Protein 5VBN (pdb70)

B-factor: mean 46.01, std 13.71, range [16.46, 82.68]

InterPro domains:
  IPR007185 DNA polymerase alpha/delta/epsilon, subunit B [PF04042] (287-489)
  IPR016266 DNA polymerase epsilon, subunit B [PIRSF000799] (1-526)
  IPR016266 DNA polymerase epsilon, subunit B [PTHR12708] (3-524)
  IPR024639 DNA polymerase epsilon subunit B, N-terminal [PF12213] (3-74)

Solvent-accessible surface area: 45782 Å² total; per-residue (Å²): 127,58,52,24,51,6,8,0,34,106,11,46,23,26,24,35,31,85,150,152,111,114,11,23,61,25,157,138,36,161,43,86,62,26,49,5,14,5,71,25,124,23,35,0,41,3,8,58,33,18,18,39,9,1,67,5,4,0,111,60,107,115,97,128,44,50,47,0,98,64,0,53,55,42,142,97,118,26,50,99,2,29,0,2,0,3,0,13,48,71,127,162,48,100,25,37,0,0,2,46,53,21,35,1,67,10,40,22,75,166,9,134,60,125,42,1,0,7,0,17,3,0,4,0,20,0,68,0,79,2,65,126,92,36,0,40,3,62,29,0,9,27,1,33,29,11,35,12,67,41,3,73,84,103,23,29,66,55,12,29,11,4,32,83,27,136,52,14,7,52,74,28,88,128,7,85,90,63,6,88,108,70,146,125,2,8,0,0,0,0,1,0,0,42,4,61,77,102,82,1,29,81,6,0,82,11,0,0,22,3,0,22,112,58,45,3,34,0,0,0,0,0,0,10,1,21,29,36,37,180,46,200,61,45,19,80,43,6,64,66,12,3,80,49,0,0,62,6,0,42,94,42,71,76,0,43,121,50,0,93,0,0,1,0,1,0,32,89,7,13,14,7,6,60,2,7,0,0,10,47,5,22,111,44,4,2,67,92,4,74,137,86,0,86,75,17,53,23,7,9,1,3,0,17,0,3,6,1,15,4,10,0,6,0,0,1,15,22,0,0,58,50,0,46,183,24,29,21,105,180,28,61,119,129,55,56,47,20,47,3,0,1,68,0,0,0,9,9,3,10,1,0,3,1,15,13,139,20,4,16,0,2,8,13,16,9,16,2,0,30,3,11,28,1,3,10,0,0,0,0,0,1,89,60,100,51,17,64,16,103,26,39,126,0,29,0,0,0,1,0,2,0,26,128,20,12,15,15,1,9,0,0,46,0,25,104,86,41,32,38,37,1,60,0,53,0,22,88,31,74,1,94,108,20,65,3,210,84,44,117,83,60,46,76,0,25,1,66,148,51,51,98,119,79,1,65,2,62,94,35,117,23,76,14,79,43,48,48,7,23,44,52,0,3,87,24,0,48,156,86,0,44,44,3,4,65,7,87,4,12,0,115,148,58,193,33,76,31,140,38,27,0,38,18,125,28,122,50,67,5,75,25,26,26,57,64,98,46,137,83,7,59,108,31,3,38,70,0,80,72,11,1,107,125,36,73,1,78,15,0,54,54,11,0,79,40,0,49,112,35,30,148,131,59,27,25,38,8,10,0,33,106,11,44,25,25,21,42,43,89,160,143,106,96,11,23,61,27,158,139,34,161,45,90,65,24,50,4,14,6,71,24,127,23,35,0,40,6,10,56,28,19,21,41,9,1,64,6,5,0,107,66,116,127,100,162,53,66,51,0,100,66,0,55,53,42,140,99,116,24,55,95,1,39,0,4,0,3,0,16,52,77,128,164,53,96,25,37,0,3,2,45,51,21,35,2,67,13,39,26,75,166,7,137,58,111,45,2,5,6,0,18,2,0,3,0,25,0,57,0,81,3,59,126,93,33,0,42,3,69,28,0,10,16,0,30,28,10,35,22,63,44,2,58,85,97,19,31,63,55,12,27,12,6,32,80,31,134,50,14,6,101,75,28,89,130,8,85,93,62,8,90,110,68,149,125,2,9,0,0,0,0,0,1,1,43,3,62,72,102,80,1,28,81,7,0,85,11,0,0,25,3,1,23,112,59,44,2,36,0,0,0,1,1,0,10,2,24,30,39,40,178,42,176,54,34,20,86,44,4,63,73,12,3,109,50,0,2,59,3,0,32,99,42,73,75,0,43,122,64,0,85,0,0,2,0,1,0,35,82,6,9,10,5,5,57,2,7,0,0,10,49,5,21,114,42,4,2,73,83,2,70,138,111,0,84,90,14,40,22,8,8,1,3,0,17,0,6,6,1,6,2,20,0,5,0,0,0,14,22,0,4,52,45,0,54,176,24,35,20,96,167,29,63,119,126,71,57,60,20,57,2,0,1,53,0,0,0,3,8,3,10,1,0,3,0,14,14,138,22,4,14,0,1,8,14,17,7,18,2,0,27,3,13,29,4,3,21,0,0,0,0,0,0,88,58,102,53,17,64,16,103,35,40,128,0,24,0,0,0,2,0,3,0,25,131,23,11,14,17,2,10,0,0,48,0,24,105,80,43,30,38,41,1,52,0,53,0,23,92,38,69,1,95,105,20,88,2,140,84,46,116,86,63,43,78,0,18,1,69,147,55,53,100,115,78,1,68,2,60,89,35,114,22,77,13,49,46,48,27,8,24,36,50,0,0,92,18,0,45,135,64,0,41,44,4,4,61,6,89,3,22,0,106,142,57,184,33,76,30,140,41,26,0,40,24,128,31,122,51,68,5,73,22,25,30,62,64,95,46,137,68,5,60,102,38,4,36,73,0,87,71,10,0,104,126,42,70,2,75,15,0,56,48,10,1,81,38,0,53,110,32,31,149

Structure (mmCIF, N/CA/C/O backbone):
data_5VBN
#
_entry.id   5VBN
#
_cell.length_a   92.260
_cell.length_b   201.459
_cell.length_c   78.336
_cell.angle_alpha   90.00
_cell.angle_beta   90.00
_cell.angle_gamma   90.00
#
_symmetry.space_group_name_H-M   'P 21 21 2'
#
loop_
_entity.id
_entity.type
_entity.pdbx_description
1 polymer 'DNA polymerase epsilon subunit 2'
2 polymer 'DNA polymerase epsilon catalytic subunit A'
3 non-polymer 'SULFATE ION'
4 non-polymer 'ZINC ION'
5 water water
#
loop_
_atom_site.group_PDB
_atom_site.id
_atom_site.type_symbol
_atom_site.label_atom_id
_atom_site.label_alt_id
_atom_site.label_comp_id
_atom_site.label_asym_id
_atom_site.label_entity_id
_atom_site.label_seq_id
_atom_site.pdbx_PDB_ins_code
_atom_site.Cartn_x
_atom_site.Cartn_y
_atom_site.Cartn_z
_atom_site.occupancy
_atom_site.B_iso_or_equiv
_atom_site.auth_seq_id
_atom_site.auth_comp_id
_atom_site.auth_asym_id
_atom_site.auth_atom_id
_atom_site.pdbx_PDB_model_num
ATOM 1 N N . HIS A 1 84 ? 58.216 115.332 86.347 1.00 58.42 84 HIS A N 1
ATOM 2 C CA . HIS A 1 84 ? 59.446 114.928 87.100 1.00 59.35 84 HIS A CA 1
ATOM 3 C C . HIS A 1 84 ? 60.212 113.751 86.499 1.00 57.87 84 HIS A C 1
ATOM 4 O O . HIS A 1 84 ? 61.397 113.553 86.782 1.00 56.86 84 HIS A O 1
ATOM 11 N N . VAL A 1 85 ? 59.533 112.976 85.663 1.00 55.98 85 VAL A N 1
ATOM 12 C CA . VAL A 1 85 ? 60.147 111.814 85.034 1.00 54.20 85 VAL A CA 1
ATOM 13 C C . VAL A 1 85 ? 60.749 112.132 83.657 1.00 52.90 85 VAL A C 1
ATOM 14 O O . VAL A 1 85 ? 61.770 111.561 83.279 1.00 52.66 85 VAL A O 1
ATOM 18 N N . PHE A 1 86 ? 60.118 113.056 82.931 1.00 51.25 86 PHE A N 1
ATOM 19 C CA . PHE A 1 86 ? 60.543 113.421 81.585 1.00 49.56 86 PHE A CA 1
ATOM 20 C C . PHE A 1 86 ? 60.371 114.922 81.335 1.00 48.07 86 PHE A C 1
ATOM 21 O O . PHE A 1 86 ? 59.272 115.387 81.066 1.00 46.45 86 PHE A O 1
ATOM 29 N N . ASN A 1 87 ? 61.465 115.673 81.413 1.00 46.44 87 ASN A N 1
ATOM 30 C CA . ASN A 1 87 ? 61.404 117.114 81.198 1.00 45.48 87 ASN A CA 1
ATOM 31 C C . ASN A 1 87 ? 62.292 117.579 80.052 1.00 44.02 87 ASN A C 1
ATOM 32 O O . ASN A 1 87 ? 63.371 117.038 79.840 1.00 43.86 87 ASN A O 1
ATOM 37 N N . ILE A 1 88 ? 61.824 118.577 79.310 1.00 42.53 88 ILE A N 1
ATOM 38 C CA . ILE A 1 88 ? 62.590 119.142 78.211 1.00 40.83 88 ILE A CA 1
ATOM 39 C C . ILE A 1 88 ? 63.009 120.542 78.629 1.00 41.51 88 ILE A C 1
ATOM 40 O O . ILE A 1 88 ? 62.170 121.416 78.888 1.00 42.54 88 ILE A O 1
ATOM 45 N N . ILE A 1 89 ? 64.321 120.743 78.700 1.00 40.12 89 ILE A N 1
ATOM 46 C CA . ILE A 1 89 ? 64.885 122.004 79.140 1.00 39.96 89 ILE A CA 1
ATOM 47 C C . ILE A 1 89 ? 65.480 122.811 78.003 1.00 39.71 89 ILE A C 1
ATOM 48 O O . ILE A 1 89 ? 66.391 122.355 77.337 1.00 40.38 89 ILE A O 1
ATOM 53 N N . GLY A 1 90 ? 64.963 124.014 77.793 1.00 40.98 90 GLY A N 1
ATOM 54 C CA . GLY A 1 90 ? 65.469 124.882 76.738 1.00 40.35 90 GLY A CA 1
ATOM 55 C C . GLY A 1 90 ? 66.743 125.586 77.165 1.00 39.81 90 GLY A C 1
ATOM 56 O O . GLY A 1 90 ? 66.987 125.785 78.359 1.00 39.56 90 GLY A O 1
ATOM 57 N N . ALA A 1 91 ? 67.557 125.975 76.190 1.00 38.43 91 ALA A N 1
ATOM 58 C CA . ALA A 1 91 ? 68.826 126.631 76.480 1.00 38.34 91 ALA A CA 1
ATOM 59 C C . ALA A 1 91 ? 68.674 127.849 77.369 1.00 38.69 91 ALA A C 1
ATOM 60 O O . ALA A 1 91 ? 69.475 128.068 78.267 1.00 39.55 91 ALA A O 1
ATOM 62 N N . PHE A 1 92 ? 67.647 128.649 77.118 1.00 38.51 92 PHE A N 1
ATOM 63 C CA . PHE A 1 92 ? 67.456 129.849 77.905 1.00 38.70 92 PHE A CA 1
ATOM 64 C C . PHE A 1 92 ? 66.827 129.623 79.270 1.00 39.87 92 PHE A C 1
ATOM 65 O O . PHE A 1 92 ? 66.515 130.581 79.966 1.00 39.79 92 PHE A O 1
ATOM 73 N N . ASP A 1 93 ? 66.650 128.361 79.654 1.00 41.33 93 ASP A N 1
ATOM 74 C CA . ASP A 1 93 ? 66.082 128.037 80.962 1.00 42.16 93 ASP A CA 1
ATOM 75 C C . ASP A 1 93 ? 67.091 127.254 81.787 1.00 42.59 93 ASP A C 1
ATOM 76 O O . ASP A 1 93 ? 66.782 126.763 82.875 1.00 42.55 93 ASP A O 1
ATOM 81 N N . ILE A 1 94 ? 68.303 127.137 81.259 1.00 41.92 94 ILE A N 1
ATOM 82 C CA . ILE A 1 94 ? 69.364 126.434 81.953 1.00 41.89 94 ILE A CA 1
ATOM 83 C C . ILE A 1 94 ? 69.791 127.273 83.158 1.00 41.50 94 ILE A C 1
ATOM 84 O O . ILE A 1 94 ? 70.164 128.442 83.021 1.00 40.84 94 ILE A O 1
ATOM 89 N N . PRO A 1 95 ? 69.725 126.690 84.362 1.00 42.08 95 PRO A 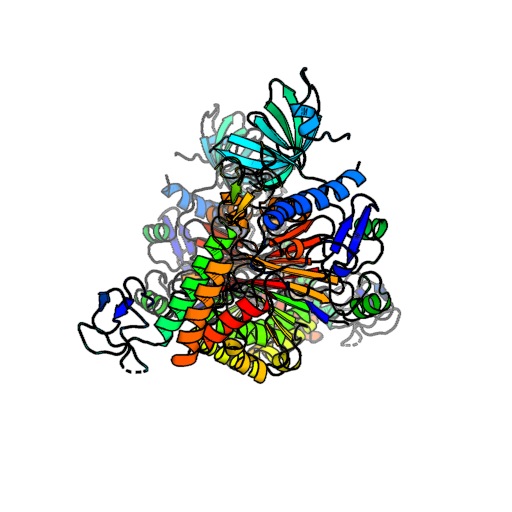N 1
ATOM 90 C CA . PRO A 1 95 ? 70.112 127.424 85.569 1.00 42.03 95 PRO A CA 1
ATOM 91 C C . PRO A 1 95 ? 71.537 127.939 85.452 1.00 43.09 95 PRO A C 1
ATOM 92 O O . PRO A 1 95 ? 72.453 127.162 85.202 1.00 43.33 95 PRO A O 1
ATOM 96 N N . ARG A 1 96 ? 71.731 129.245 85.619 1.00 44.04 96 ARG A N 1
ATOM 97 C CA . ARG A 1 96 ? 73.069 129.794 85.513 1.00 45.79 96 ARG A CA 1
ATOM 98 C C . ARG A 1 96 ? 73.801 129.750 86.847 1.00 47.57 96 ARG A C 1
ATOM 99 O O . ARG A 1 96 ? 73.265 130.155 87.876 1.00 48.57 96 ARG A O 1
ATOM 107 N N . PHE A 1 97 ? 75.022 129.228 86.817 1.00 48.64 97 PHE A N 1
ATOM 108 C CA . PHE A 1 97 ? 75.858 129.136 87.999 1.00 49.53 97 PHE A CA 1
ATOM 109 C C . PHE A 1 97 ? 77.175 129.827 87.728 1.00 50.49 97 PHE A C 1
ATOM 110 O O . PHE A 1 97 ? 77.703 129.764 86.623 1.00 50.47 97 PHE A O 1
ATOM 118 N N . VAL A 1 98 ? 77.704 130.492 88.745 1.00 52.25 98 VAL A N 1
ATOM 119 C CA . VAL A 1 98 ? 78.963 131.198 88.604 1.00 53.70 98 VAL A CA 1
ATOM 120 C C . VAL A 1 98 ? 79.994 130.592 89.547 1.00 54.18 98 VAL A C 1
ATOM 121 O O . VAL A 1 98 ? 79.727 130.392 90.735 1.00 54.06 98 VAL A O 1
ATOM 125 N N . TYR A 1 99 ? 81.168 130.279 89.014 1.00 54.97 99 TYR A N 1
ATOM 126 C CA . TYR A 1 99 ? 82.207 129.707 89.845 1.00 55.87 99 TYR A CA 1
ATOM 127 C C . TYR A 1 99 ? 82.827 130.804 90.694 1.00 57.21 99 TYR A C 1
ATOM 128 O O . TYR A 1 99 ? 83.012 131.932 90.240 1.00 55.94 99 TYR A O 1
ATOM 137 N N . ASN A 1 100 ? 83.127 130.459 91.941 1.00 59.28 100 ASN A N 1
ATOM 138 C CA . ASN A 1 100 ? 83.730 131.387 92.882 1.00 60.97 100 ASN A CA 1
ATOM 139 C C . ASN A 1 100 ? 85.098 130.814 93.218 1.00 61.71 100 ASN A C 1
ATOM 140 O O . ASN A 1 100 ? 85.200 129.809 93.912 1.00 61.29 100 ASN A O 1
ATOM 145 N N . SER A 1 101 ? 86.148 131.441 92.700 1.00 63.11 101 SER A N 1
ATOM 146 C CA . SER A 1 101 ? 87.502 130.955 92.932 1.00 65.27 101 SER A CA 1
ATOM 147 C C . SER A 1 101 ? 87.860 130.973 94.415 1.00 66.43 101 SER A C 1
ATOM 148 O O . SER A 1 101 ? 88.715 130.201 94.863 1.00 66.88 101 SER A O 1
ATOM 151 N N . GLU A 1 102 ? 87.196 131.850 95.168 1.00 66.85 102 GLU A N 1
ATOM 152 C CA . GLU A 1 102 ? 87.432 131.992 96.605 1.00 67.32 102 GLU A CA 1
ATOM 153 C C . GLU A 1 102 ? 86.821 130.823 97.390 1.00 66.11 102 GLU A C 1
ATOM 154 O O . GLU A 1 102 ? 87.545 129.981 97.930 1.00 65.87 102 GLU A O 1
ATOM 160 N N . ARG A 1 103 ? 85.493 130.769 97.446 1.00 64.47 103 ARG A N 1
ATOM 161 C CA . ARG A 1 103 ? 84.797 129.698 98.157 1.00 63.15 103 ARG A CA 1
ATOM 162 C C . ARG A 1 103 ? 84.958 128.369 97.407 1.00 62.18 103 ARG A C 1
ATOM 163 O O . ARG A 1 103 ? 84.643 127.297 97.929 1.00 61.57 103 ARG A O 1
ATOM 171 N N . LYS A 1 104 ? 85.479 128.461 96.183 1.00 61.68 104 LYS A N 1
ATOM 172 C CA . LYS A 1 104 ? 85.688 127.308 95.308 1.00 60.46 104 LYS A CA 1
ATOM 173 C C . LYS A 1 104 ? 84.414 126.510 95.086 1.00 59.92 104 LYS A C 1
ATOM 174 O O . LYS A 1 104 ? 84.399 125.297 95.279 1.00 59.19 104 LYS A O 1
ATOM 180 N N . LYS A 1 105 ? 83.346 127.191 94.682 1.00 59.74 105 LYS A N 1
ATOM 181 C CA . LYS A 1 105 ? 82.076 126.518 94.436 1.00 60.95 105 LYS A CA 1
ATOM 182 C C . LYS A 1 105 ? 81.252 127.238 93.367 1.00 60.16 105 LYS A C 1
ATOM 183 O O . LYS A 1 105 ? 81.546 128.382 93.008 1.00 60.64 105 LYS A O 1
ATOM 189 N N . PHE A 1 106 ? 80.233 126.556 92.847 1.00 58.21 106 PHE A N 1
ATOM 190 C CA . PHE A 1 106 ? 79.358 127.149 91.843 1.00 56.80 106 PHE A CA 1
ATOM 191 C C . PHE A 1 106 ? 78.148 127.728 92.571 1.00 55.84 106 PHE A C 1
ATOM 192 O O . PHE A 1 106 ? 77.463 127.017 93.301 1.00 56.15 106 PHE A O 1
ATOM 200 N N . LEU A 1 107 ? 77.877 129.010 92.358 1.00 55.30 107 LEU A N 1
ATOM 201 C CA . LEU A 1 107 ? 76.763 129.671 93.025 1.00 55.42 107 LEU A CA 1
ATOM 202 C C . LEU A 1 107 ? 75.678 130.129 92.068 1.00 54.33 107 LEU A C 1
ATOM 203 O O . LEU A 1 107 ? 75.964 130.526 90.947 1.00 55.24 107 LEU A O 1
ATOM 208 N N . PRO A 1 108 ? 74.410 130.068 92.499 1.00 53.63 108 PRO A N 1
ATOM 209 C CA . PRO A 1 108 ? 73.296 130.495 91.646 1.00 53.15 108 PRO A CA 1
ATOM 210 C C . PRO A 1 108 ? 73.509 131.954 91.262 1.00 53.15 108 PRO A C 1
ATOM 211 O O . PRO A 1 108 ? 74.001 132.735 92.072 1.00 53.80 108 PRO A O 1
ATOM 215 N N . LEU A 1 109 ? 73.142 132.323 90.039 1.00 52.77 109 LEU A N 1
ATOM 216 C CA . LEU A 1 109 ? 73.331 133.695 89.562 1.00 53.24 109 LEU A CA 1
ATOM 217 C C . LEU A 1 109 ? 72.907 134.781 90.551 1.00 54.07 109 LEU A C 1
ATOM 218 O O . LEU A 1 109 ? 73.708 135.651 90.896 1.00 53.25 109 LEU A O 1
ATOM 223 N N . LEU A 1 110 ? 71.652 134.727 90.995 1.00 55.39 110 LEU A N 1
ATOM 224 C CA . LEU A 1 110 ? 71.121 135.717 91.929 1.00 56.96 110 LEU A CA 1
ATOM 225 C C . LEU A 1 110 ? 71.829 135.731 93.282 1.00 57.69 110 LEU A C 1
ATOM 226 O O . LEU A 1 110 ? 71.673 136.678 94.059 1.00 58.05 110 LEU A O 1
ATOM 231 N N . MET A 1 111 ? 72.606 134.685 93.556 1.00 58.08 111 MET A N 1
ATOM 232 C CA . MET A 1 111 ? 73.363 134.586 94.805 1.00 58.01 111 MET A CA 1
ATOM 233 C C . MET A 1 111 ? 74.721 135.254 94.638 1.00 56.92 111 MET A C 1
ATOM 234 O O . MET A 1 111 ? 75.572 135.192 95.527 1.00 56.09 111 MET A O 1
ATOM 239 N N . THR A 1 112 ? 74.935 135.880 93.486 1.00 55.36 112 THR A N 1
ATOM 240 C CA . THR A 1 112 ? 76.207 136.537 93.230 1.00 54.34 112 THR A CA 1
ATOM 241 C C . THR A 1 112 ? 76.023 137.967 92.764 1.00 53.62 112 THR A C 1
ATOM 242 O O . THR A 1 112 ? 74.902 138.445 92.592 1.00 52.54 112 THR A O 1
ATOM 246 N N . ASN A 1 113 ? 77.143 138.644 92.563 1.00 53.82 113 ASN A N 1
ATOM 247 C CA . ASN A 1 113 ? 77.126 140.019 92.102 1.00 54.90 113 ASN A CA 1
ATOM 248 C C . ASN A 1 113 ? 77.445 140.041 90.620 1.00 53.82 113 ASN A C 1
ATOM 249 O O . ASN A 1 113 ? 77.901 141.051 90.078 1.00 53.62 113 ASN A O 1
ATOM 254 N N . HIS A 1 114 ? 77.198 138.908 89.972 1.00 52.68 114 HIS A N 1
ATOM 255 C CA . HIS A 1 114 ? 77.456 138.770 88.548 1.00 50.65 114 HIS A CA 1
ATOM 256 C C . HIS A 1 114 ? 76.230 139.263 87.783 1.00 49.88 114 HIS A C 1
ATOM 257 O O . HIS A 1 114 ? 75.096 138.858 88.063 1.00 49.09 114 HIS A O 1
ATOM 264 N N . PRO A 1 115 ? 76.443 140.164 86.818 1.00 49.66 115 PRO A N 1
ATOM 265 C CA . PRO A 1 115 ? 75.350 140.715 86.008 1.00 49.92 115 PRO A CA 1
ATOM 266 C C . PRO A 1 115 ? 74.577 139.622 85.276 1.00 49.83 115 PRO A C 1
ATOM 267 O O . PRO A 1 115 ? 75.157 138.629 84.856 1.00 50.13 115 PRO A O 1
ATOM 271 N N . ALA A 1 116 ? 73.268 139.799 85.135 1.00 50.25 116 ALA A N 1
ATOM 272 C CA . ALA A 1 116 ? 72.446 138.813 84.449 1.00 50.08 116 ALA A CA 1
ATOM 273 C C . ALA A 1 116 ? 72.706 138.901 82.951 1.00 51.40 116 ALA A C 1
ATOM 274 O O . ALA A 1 116 ? 73.186 139.925 82.449 1.00 50.79 116 ALA A O 1
ATOM 276 N N . PRO A 1 117 ? 72.402 137.818 82.212 1.00 51.63 117 PRO A N 1
ATOM 277 C CA . PRO A 1 117 ? 72.613 137.790 80.761 1.00 51.28 117 PRO A CA 1
ATOM 278 C C . PRO A 1 117 ? 71.536 138.472 79.922 1.00 51.51 117 PRO A C 1
ATOM 279 O O . PRO A 1 117 ? 70.356 138.479 80.279 1.00 52.84 117 PRO A O 1
ATOM 283 N N . ASN A 1 118 ? 71.963 139.047 78.804 1.00 50.78 118 ASN A N 1
ATOM 284 C CA . ASN A 1 118 ? 71.066 139.700 77.854 1.00 51.30 118 ASN A CA 1
ATOM 285 C C . ASN A 1 118 ? 71.628 139.336 76.495 1.00 49.26 118 ASN A C 1
ATOM 286 O O . ASN A 1 118 ? 72.810 138.998 76.397 1.00 49.03 118 ASN A O 1
ATOM 291 N N . LEU A 1 119 ? 70.809 139.396 75.451 1.00 47.61 119 LEU A N 1
ATOM 292 C CA . LEU A 1 119 ? 71.302 139.061 74.111 1.00 47.07 119 LEU A CA 1
ATOM 293 C C . LEU A 1 119 ? 72.395 140.015 73.642 1.00 47.67 119 LEU A C 1
ATOM 294 O O . LEU A 1 119 ? 73.384 139.589 73.035 1.00 47.45 119 LEU A O 1
ATOM 299 N N . PHE A 1 120 ? 72.208 141.307 73.900 1.00 48.01 120 PHE A N 1
ATOM 300 C CA . PHE A 1 120 ? 73.199 142.304 73.521 1.00 48.54 120 PHE A CA 1
ATOM 301 C C . PHE A 1 120 ? 74.028 142.566 74.766 1.00 49.05 120 PHE A C 1
ATOM 302 O O . PHE A 1 120 ? 73.621 143.324 75.641 1.00 49.15 120 PHE A O 1
ATOM 310 N N . GLY A 1 121 ? 75.187 141.924 74.844 1.00 48.65 121 GLY A N 1
ATOM 311 C CA . GLY A 1 121 ? 76.035 142.083 76.007 1.00 49.09 121 GLY A CA 1
ATOM 312 C C . GLY A 1 121 ? 76.971 143.268 75.974 1.00 49.15 121 GLY A C 1
ATOM 313 O O . GLY A 1 121 ? 76.907 144.113 75.079 1.00 49.06 121 GLY A O 1
ATOM 314 N N . THR A 1 122 ? 77.848 143.314 76.971 1.00 48.58 122 THR A N 1
ATOM 315 C CA . THR A 1 122 ? 78.835 144.383 77.111 1.00 48.59 122 THR A CA 1
ATOM 316 C C . THR A 1 122 ? 80.195 143.840 76.695 1.00 48.06 122 THR A C 1
ATOM 317 O O . THR A 1 122 ? 80.372 142.628 76.582 1.00 47.44 122 THR A O 1
ATOM 321 N N . PRO A 1 123 ? 81.173 144.733 76.457 1.00 47.93 123 PRO A N 1
ATOM 322 C CA . PRO A 1 123 ? 82.509 144.290 76.066 1.00 47.81 123 PRO A CA 1
ATOM 323 C C . PRO A 1 123 ? 83.075 143.368 77.131 1.00 48.65 123 PRO A C 1
ATOM 324 O O . PRO A 1 123 ? 83.826 142.444 76.823 1.00 48.26 123 PRO A O 1
ATOM 328 N N . ARG A 1 124 ? 82.699 143.616 78.385 1.00 49.48 124 ARG A N 1
ATOM 329 C CA . ARG A 1 124 ? 83.164 142.787 79.488 1.00 51.19 124 ARG A CA 1
ATOM 330 C C . ARG A 1 124 ? 82.633 141.364 79.341 1.00 50.05 124 ARG A C 1
ATOM 331 O O . ARG A 1 124 ? 83.359 140.395 79.561 1.00 48.94 124 ARG A O 1
ATOM 339 N N . ASP A 1 125 ? 81.356 141.250 78.989 1.00 49.90 125 ASP A N 1
ATOM 340 C CA . ASP A 1 125 ? 80.727 139.947 78.793 1.00 49.94 125 ASP A CA 1
ATOM 341 C C . ASP A 1 125 ? 81.501 139.149 77.753 1.00 49.10 125 ASP A C 1
ATOM 342 O O . ASP A 1 125 ? 81.754 137.965 77.939 1.00 50.07 125 ASP A O 1
ATOM 347 N N . LYS A 1 126 ? 81.884 139.805 76.663 1.00 47.57 126 LYS A N 1
ATOM 348 C CA . LYS A 1 126 ? 82.619 139.137 75.606 1.00 47.27 126 LYS A CA 1
ATOM 349 C C . LYS A 1 126 ? 83.928 138.564 76.111 1.00 48.03 126 LYS A C 1
ATOM 350 O O . LYS A 1 126 ? 84.399 137.552 75.605 1.00 48.88 126 LYS A O 1
ATOM 356 N N . ALA A 1 127 ? 84.517 139.210 77.108 1.00 48.35 127 ALA A N 1
ATOM 357 C CA . ALA A 1 127 ? 85.770 138.735 77.679 1.00 48.44 127 ALA A CA 1
ATOM 358 C C . ALA A 1 127 ? 85.520 137.571 78.647 1.00 48.49 127 ALA A C 1
ATOM 359 O O . ALA A 1 127 ? 86.242 136.580 78.632 1.00 48.75 127 ALA A O 1
ATOM 361 N N . GLU A 1 128 ? 84.491 137.701 79.481 1.00 48.73 128 GLU A N 1
ATOM 362 C CA . GLU A 1 128 ? 84.125 136.678 80.462 1.00 48.98 128 GLU A CA 1
ATOM 363 C C . GLU A 1 128 ? 83.843 135.325 79.828 1.00 48.05 128 GLU A C 1
ATOM 364 O O . GLU A 1 128 ? 84.070 134.274 80.427 1.00 47.61 128 GLU A O 1
ATOM 370 N N . MET A 1 129 ? 83.314 135.377 78.616 1.00 47.05 129 MET A N 1
ATOM 371 C CA . MET A 1 129 ? 82.969 134.201 77.837 1.00 46.12 129 MET A CA 1
ATOM 372 C C . MET A 1 129 ? 84.131 133.202 77.850 1.00 45.81 129 MET A C 1
ATOM 373 O O . MET A 1 129 ? 83.971 132.037 78.229 1.00 46.71 129 MET A O 1
ATOM 378 N N . PHE A 1 130 ? 85.303 133.670 77.433 1.00 45.20 130 PHE A N 1
ATOM 379 C CA . PHE A 1 130 ? 86.493 132.833 77.392 1.00 44.10 130 PHE A CA 1
ATOM 380 C C . PHE A 1 130 ? 87.143 132.659 78.762 1.00 43.81 130 PHE A C 1
ATOM 381 O O . PHE A 1 130 ? 87.838 131.673 79.002 1.00 43.84 130 PHE A O 1
ATOM 389 N N . ARG A 1 131 ? 86.927 133.616 79.657 1.00 43.55 131 ARG A N 1
ATOM 390 C CA . ARG A 1 131 ? 87.475 133.509 81.000 1.00 43.56 131 ARG A CA 1
ATOM 391 C C . ARG A 1 131 ? 86.794 132.365 81.716 1.00 42.80 131 ARG A C 1
ATOM 392 O O . ARG A 1 131 ? 87.452 131.568 82.379 1.00 42.83 131 ARG A O 1
ATOM 400 N N . GLU A 1 132 ? 85.472 132.274 81.575 1.00 42.90 132 GLU A N 1
ATOM 401 C CA . GLU A 1 132 ? 84.725 131.189 82.213 1.00 42.71 132 GLU A CA 1
ATOM 402 C C . GLU A 1 132 ? 85.113 129.858 81.596 1.00 41.35 132 GLU A C 1
ATOM 403 O O . GLU A 1 132 ? 85.240 128.862 82.300 1.00 41.47 132 GLU A O 1
ATOM 409 N N . ARG A 1 133 ? 85.279 129.841 80.274 1.00 39.93 133 ARG A N 1
ATOM 410 C CA . ARG A 1 133 ? 85.669 128.620 79.578 1.00 38.19 133 ARG A CA 1
ATOM 411 C C . ARG A 1 133 ? 86.995 128.148 80.139 1.00 38.54 133 ARG A C 1
ATOM 412 O O . ARG A 1 133 ? 87.203 126.951 80.316 1.00 39.19 133 ARG A O 1
ATOM 420 N N . TYR A 1 134 ? 87.885 129.097 80.419 1.00 39.39 134 TYR A N 1
ATOM 421 C CA . TYR A 1 134 ? 89.185 128.778 80.997 1.00 40.37 134 TYR A CA 1
ATOM 422 C C . TYR A 1 134 ? 89.016 128.371 82.465 1.00 40.93 134 TYR A C 1
ATOM 423 O O . TYR A 1 134 ? 89.591 127.381 82.908 1.00 39.91 134 TYR A O 1
ATOM 432 N N . THR A 1 135 ? 88.219 129.143 83.203 1.00 41.70 135 THR A N 1
ATOM 433 C CA . THR A 1 135 ? 87.983 128.883 84.619 1.00 43.10 135 THR A CA 1
ATOM 434 C C . THR A 1 135 ? 87.351 127.534 84.931 1.00 43.53 135 THR A C 1
ATOM 435 O O . THR A 1 135 ? 87.753 126.894 85.903 1.00 45.16 135 THR A O 1
ATOM 439 N N . ILE A 1 136 ? 86.363 127.099 84.143 1.00 42.66 136 ILE A N 1
ATOM 440 C CA . ILE A 1 136 ? 85.734 125.803 84.399 1.00 40.89 136 ILE A CA 1
ATOM 441 C C . ILE A 1 136 ? 86.781 124.712 84.192 1.00 41.14 136 ILE A C 1
ATOM 442 O O . ILE A 1 136 ? 86.810 123.720 84.912 1.00 41.88 136 ILE A O 1
ATOM 447 N N . LEU A 1 137 ? 87.653 124.889 83.207 1.00 41.50 137 LEU A N 1
ATOM 448 C CA . LEU A 1 137 ? 88.679 123.885 82.950 1.00 41.80 137 LEU A CA 1
ATOM 449 C C . LEU A 1 137 ? 89.781 123.905 84.004 1.00 41.83 137 LEU A C 1
ATOM 450 O O . LEU A 1 137 ? 90.263 122.856 84.423 1.00 40.51 137 LEU A O 1
ATOM 455 N N . HIS A 1 138 ? 90.170 125.102 84.423 1.00 43.06 138 HIS A N 1
ATOM 456 C CA . HIS A 1 138 ? 91.208 125.287 85.431 1.00 45.26 138 HIS A CA 1
ATOM 457 C C . HIS A 1 138 ? 90.800 124.593 86.725 1.00 46.23 138 HIS A C 1
ATOM 458 O O . HIS A 1 138 ? 91.496 123.715 87.239 1.00 45.37 138 HIS A O 1
ATOM 465 N N . GLN A 1 139 ? 89.647 124.988 87.244 1.00 47.60 139 GLN A N 1
ATOM 466 C CA . GLN A 1 139 ? 89.129 124.403 88.459 1.00 49.75 139 GLN A CA 1
ATOM 467 C C . GLN A 1 139 ? 89.138 122.883 88.369 1.00 51.08 139 GLN A C 1
ATOM 468 O O . GLN A 1 139 ? 89.600 122.200 89.276 1.00 52.58 139 GLN A O 1
ATOM 474 N N . ARG A 1 140 ? 88.643 122.363 87.255 1.00 52.59 140 ARG A N 1
ATOM 475 C CA . ARG A 1 140 ? 88.557 120.922 87.017 1.00 53.46 140 ARG A CA 1
ATOM 476 C C . ARG A 1 140 ? 89.934 120.270 86.949 1.00 54.68 140 ARG A C 1
ATOM 477 O O . ARG A 1 140 ? 90.150 119.174 87.470 1.00 54.29 140 ARG A O 1
ATOM 485 N N . THR A 1 141 ? 90.859 120.965 86.300 1.00 56.06 141 THR A N 1
ATOM 486 C CA . THR A 1 141 ? 92.213 120.477 86.113 1.00 57.65 141 THR A CA 1
ATOM 487 C C . THR A 1 141 ? 93.050 120.509 87.375 1.00 59.79 141 THR A C 1
ATOM 488 O O . THR A 1 141 ? 93.884 119.636 87.600 1.00 59.89 141 THR A O 1
ATOM 492 N N . HIS A 1 142 ? 92.826 121.526 88.192 1.00 62.54 142 HIS A N 1
ATOM 493 C CA . HIS A 1 142 ? 93.567 121.679 89.431 1.00 65.41 142 HIS A CA 1
ATOM 494 C C . HIS A 1 142 ? 93.313 120.527 90.407 1.00 65.64 142 HIS A C 1
ATOM 495 O O . HIS A 1 142 ? 94.093 120.314 91.328 1.00 65.64 142 HIS A O 1
ATOM 502 N N . ARG A 1 143 ? 92.238 119.772 90.180 1.00 67.12 143 ARG A N 1
ATOM 503 C CA . ARG A 1 143 ? 91.882 118.647 91.041 1.00 68.48 143 ARG A CA 1
ATOM 504 C C . ARG A 1 143 ? 92.392 117.298 90.557 1.00 70.64 143 ARG A C 1
ATOM 505 O O . ARG A 1 143 ? 92.423 116.335 91.326 1.00 71.26 143 ARG A O 1
ATOM 513 N N . HIS A 1 144 ? 92.777 117.211 89.285 1.00 72.97 144 HIS A N 1
ATOM 514 C CA . HIS A 1 144 ? 93.296 115.954 88.750 1.00 74.74 144 HIS A CA 1
ATOM 515 C C . HIS A 1 144 ? 94.728 115.786 89.264 1.00 76.35 144 HIS A C 1
ATOM 516 O O . HIS A 1 144 ? 95.224 114.662 89.405 1.00 76.71 144 HIS A O 1
ATOM 523 N N . GLU A 1 145 ? 95.358 116.939 89.513 1.00 77.51 145 GLU A N 1
ATOM 524 C CA . GLU A 1 145 ? 96.708 117.119 90.061 1.00 78.62 145 GLU A CA 1
ATOM 525 C C . GLU A 1 145 ? 97.860 117.342 89.097 1.00 78.54 145 GLU A C 1
ATOM 526 O O . GLU A 1 145 ? 99.006 117.499 89.536 1.00 78.99 145 GLU A O 1
ATOM 532 N N . PHE A 1 163 ? 101.486 117.001 88.457 1.00 67.38 163 PHE A N 1
ATOM 533 C CA . PHE A 1 163 ? 102.042 118.075 87.645 1.00 66.99 163 PHE A CA 1
ATOM 534 C C . PHE A 1 163 ? 101.792 119.456 88.264 1.00 66.43 163 PHE A C 1
ATOM 535 O O . PHE A 1 163 ? 100.793 119.662 88.961 1.00 65.88 163 PHE A O 1
ATOM 543 N N . GLN A 1 164 ? 102.708 120.390 88.017 1.00 65.18 164 GLN A N 1
ATOM 544 C CA . GLN A 1 164 ? 102.575 121.753 88.532 1.00 64.61 164 GLN A CA 1
ATOM 545 C C . GLN A 1 164 ? 102.396 122.729 87.367 1.00 62.88 164 GLN A C 1
ATOM 546 O O . GLN A 1 164 ? 103.347 123.010 86.637 1.00 63.24 164 GLN A O 1
ATOM 552 N N . LEU A 1 165 ? 101.184 123.245 87.185 1.00 60.48 165 LEU A N 1
ATOM 553 C CA . LEU A 1 165 ? 100.931 124.180 86.090 1.00 58.79 165 LEU A CA 1
ATOM 554 C C . LEU A 1 165 ? 101.518 125.549 86.405 1.00 57.68 165 LEU A C 1
ATOM 555 O O . LEU A 1 165 ? 101.635 125.925 87.567 1.00 58.39 165 LEU A O 1
ATOM 560 N N . LYS A 1 166 ? 101.890 126.288 85.366 1.00 56.58 166 LYS A N 1
ATOM 561 C CA . LYS A 1 166 ? 102.419 127.639 85.531 1.00 55.29 166 LYS A CA 1
ATOM 562 C C . LYS A 1 166 ? 101.525 128.552 84.712 1.00 54.54 166 LYS A C 1
ATOM 563 O O . LYS A 1 166 ? 101.005 128.146 83.677 1.00 53.95 166 LYS A O 1
ATOM 569 N N . THR A 1 167 ? 101.312 129.772 85.187 1.00 53.58 167 THR A N 1
ATOM 570 C CA . THR A 1 167 ? 100.472 130.710 84.463 1.00 51.95 167 THR A CA 1
ATOM 571 C C . THR A 1 167 ? 101.360 131.384 83.433 1.00 50.58 167 THR A C 1
ATOM 572 O O . THR A 1 167 ? 102.578 131.282 83.506 1.00 50.14 167 THR A O 1
ATOM 576 N N . ILE A 1 168 ? 100.760 132.070 82.475 1.00 49.34 168 ILE A N 1
ATOM 577 C CA . ILE A 1 168 ? 101.537 132.717 81.427 1.00 49.64 168 ILE A CA 1
ATOM 578 C C . ILE A 1 168 ? 102.311 133.954 81.890 1.00 50.59 168 ILE A C 1
ATOM 579 O O . ILE A 1 168 ? 103.407 134.229 81.390 1.00 50.75 168 ILE A O 1
ATOM 584 N N . GLU A 1 169 ? 101.751 134.703 82.838 1.00 50.97 169 GLU A N 1
ATOM 585 C CA . GLU A 1 169 ? 102.426 135.899 83.340 1.00 50.13 169 GLU A CA 1
ATOM 586 C C . GLU A 1 169 ? 103.751 135.445 83.967 1.00 49.54 169 GLU A C 1
ATOM 587 O O . GLU A 1 169 ? 104.763 136.139 83.872 1.00 48.40 169 GLU A O 1
ATOM 593 N N . THR A 1 170 ? 103.728 134.269 84.592 1.00 48.89 170 THR A N 1
ATOM 594 C CA . THR A 1 170 ? 104.911 133.708 85.225 1.00 49.95 170 THR A CA 1
ATOM 595 C C . THR A 1 170 ? 106.028 133.570 84.207 1.00 51.25 170 THR A C 1
ATOM 596 O O . THR A 1 170 ? 107.183 133.888 84.494 1.00 52.45 170 THR A O 1
ATOM 600 N N . LEU A 1 171 ? 105.688 133.082 83.018 1.00 52.46 171 LEU A N 1
ATOM 601 C CA . LEU A 1 171 ? 106.681 132.902 81.964 1.00 53.34 171 LEU A CA 1
ATOM 602 C C . LEU A 1 171 ? 107.133 134.231 81.378 1.00 53.86 171 LEU A C 1
ATOM 603 O O . LEU A 1 171 ? 108.320 134.527 81.352 1.00 53.49 171 LEU A O 1
ATOM 608 N N . LEU A 1 172 ? 106.182 135.030 80.909 1.00 55.67 172 LEU A N 1
ATOM 609 C CA . LEU A 1 172 ? 106.503 136.326 80.316 1.00 57.96 172 LEU A CA 1
ATOM 610 C C . LEU A 1 172 ? 107.381 137.160 81.243 1.00 59.68 172 LEU A C 1
ATOM 611 O O . LEU A 1 172 ? 108.124 138.031 80.788 1.00 60.05 172 LEU A O 1
ATOM 616 N N . GLY A 1 173 ? 107.288 136.890 82.542 1.00 61.12 173 GLY A N 1
ATOM 617 C CA . GLY A 1 173 ? 108.084 137.620 83.509 1.00 62.53 173 GLY A CA 1
ATOM 618 C C . GLY A 1 173 ? 109.541 137.194 83.509 1.00 63.67 173 GLY A C 1
ATOM 619 O O . GLY A 1 173 ? 110.420 137.966 83.121 1.00 64.67 173 GLY A O 1
ATOM 620 N N . SER A 1 174 ? 109.788 135.958 83.933 1.00 64.82 174 SER A N 1
ATOM 621 C CA . SER A 1 174 ? 111.135 135.381 84.011 1.00 65.65 174 SER A CA 1
ATOM 622 C C . SER A 1 174 ? 112.204 135.971 83.090 1.00 66.04 174 SER A C 1
ATOM 623 O O . SER A 1 174 ? 111.959 136.275 81.918 1.00 65.03 174 SER A O 1
ATOM 626 N N . THR A 1 175 ? 113.404 136.102 83.649 1.00 66.98 175 THR A N 1
ATOM 627 C CA . THR A 1 175 ? 114.556 136.651 82.946 1.00 67.40 175 THR A CA 1
ATOM 628 C C . THR A 1 175 ? 115.471 135.527 82.484 1.00 66.53 175 THR A C 1
ATOM 629 O O . THR A 1 175 ? 116.498 135.769 81.849 1.00 67.22 175 THR A O 1
ATOM 633 N N . THR A 1 176 ? 115.102 134.294 82.809 1.00 65.66 176 THR A N 1
ATOM 634 C CA . THR A 1 176 ? 115.911 133.153 82.412 1.00 64.33 176 THR A CA 1
ATOM 635 C C . THR A 1 176 ? 115.088 132.114 81.643 1.00 62.72 176 THR A C 1
ATOM 636 O O . THR A 1 176 ? 113.865 132.198 81.567 1.00 62.06 176 THR A O 1
ATOM 640 N N . LYS A 1 177 ? 115.781 131.145 81.064 1.00 61.18 177 LYS A N 1
ATOM 641 C CA . LYS A 1 177 ? 115.142 130.079 80.319 1.00 59.92 177 LYS A CA 1
ATOM 642 C C . LYS A 1 177 ? 114.485 129.125 81.306 1.00 59.50 177 LYS A C 1
ATOM 643 O O . LYS A 1 177 ? 115.140 128.603 82.207 1.00 59.47 177 LYS A O 1
ATOM 649 N N . ILE A 1 178 ? 113.182 128.916 81.143 1.00 59.12 178 ILE A N 1
ATOM 650 C CA . ILE A 1 178 ? 112.428 128.009 82.005 1.00 57.35 178 ILE A CA 1
ATOM 651 C C . ILE A 1 178 ? 112.372 126.666 81.304 1.00 57.11 178 ILE A C 1
ATOM 652 O O . ILE A 1 178 ? 111.478 126.411 80.510 1.00 57.07 178 ILE A O 1
ATOM 657 N N . GLY A 1 179 ? 113.346 125.819 81.611 1.00 57.27 179 GLY A N 1
ATOM 658 C CA . GLY A 1 179 ? 113.458 124.508 80.998 1.00 57.89 179 GLY A CA 1
ATOM 659 C C . GLY A 1 179 ? 112.224 123.640 80.861 1.00 58.55 179 GLY A C 1
ATOM 660 O O . GLY A 1 179 ? 111.975 123.064 79.796 1.00 59.93 179 GLY A O 1
ATOM 661 N N . ASP A 1 180 ? 111.448 123.522 81.926 1.00 58.12 180 ASP A N 1
ATOM 662 C CA . ASP A 1 180 ? 110.259 122.693 81.871 1.00 58.40 180 ASP A CA 1
ATOM 663 C C . ASP A 1 180 ? 109.073 123.475 82.389 1.00 57.30 180 ASP A C 1
ATOM 664 O O . ASP A 1 180 ? 109.159 124.132 83.421 1.00 57.83 180 ASP A O 1
ATOM 669 N N . ALA A 1 181 ? 107.962 123.409 81.668 1.00 55.57 181 ALA A N 1
ATOM 670 C CA . ALA A 1 181 ? 106.770 124.123 82.086 1.00 53.41 181 ALA A CA 1
ATOM 671 C C . ALA A 1 181 ? 105.529 123.622 81.375 1.00 51.95 181 ALA A C 1
ATOM 672 O O . ALA A 1 181 ? 105.538 123.416 80.161 1.00 51.88 181 ALA A O 1
ATOM 674 N N . ILE A 1 182 ? 104.469 123.412 82.145 1.00 49.19 182 ILE A N 1
ATOM 675 C CA . ILE A 1 182 ? 103.192 122.995 81.596 1.00 47.88 182 ILE A CA 1
ATOM 676 C C . ILE A 1 182 ? 102.189 124.103 81.906 1.00 46.43 182 ILE A C 1
ATOM 677 O O . ILE A 1 182 ? 102.006 124.499 83.060 1.00 46.78 182 ILE A O 1
ATOM 682 N N . VAL A 1 183 ? 101.542 124.604 80.860 1.00 44.60 183 VAL A N 1
ATOM 683 C CA . VAL A 1 183 ? 100.581 125.682 80.996 1.00 41.41 183 VAL A CA 1
ATOM 684 C C . VAL A 1 183 ? 99.218 125.303 80.433 1.00 40.40 183 VAL A C 1
ATOM 685 O O . VAL A 1 183 ? 99.135 124.608 79.425 1.00 41.28 183 VAL A O 1
ATOM 689 N N . LEU A 1 184 ? 98.157 125.750 81.098 1.00 38.81 184 LEU A N 1
ATOM 690 C CA . LEU A 1 184 ? 96.788 125.524 80.641 1.00 36.83 184 LEU A CA 1
ATOM 691 C C . LEU A 1 184 ? 96.442 126.806 79.899 1.00 37.34 184 LEU A C 1
ATOM 692 O O . LEU A 1 184 ? 96.486 127.897 80.470 1.00 38.35 184 LEU A O 1
ATOM 697 N N . GLY A 1 185 ? 96.104 126.700 78.626 1.00 36.61 185 GLY A N 1
ATOM 698 C CA . GLY A 1 185 ? 95.783 127.911 77.900 1.00 35.39 185 GLY A CA 1
ATOM 699 C C . GLY A 1 185 ? 94.953 127.671 76.660 1.00 34.22 185 GLY A C 1
ATOM 700 O O . GLY A 1 185 ? 94.711 126.537 76.259 1.00 31.10 185 GLY A O 1
ATOM 701 N N . MET A 1 186 ? 94.503 128.763 76.070 1.00 34.00 186 MET A N 1
ATOM 702 C CA . MET A 1 186 ? 93.699 128.702 74.874 1.00 36.27 186 MET A CA 1
ATOM 703 C C . MET A 1 186 ? 94.564 129.020 73.671 1.00 36.62 186 MET A C 1
ATOM 704 O O . MET A 1 186 ? 95.280 130.007 73.666 1.00 35.72 186 MET A O 1
ATOM 709 N N . ILE A 1 187 ? 94.499 128.169 72.657 1.00 38.69 187 ILE A N 1
ATOM 710 C CA . ILE A 1 187 ? 95.254 128.372 71.422 1.00 39.98 187 ILE A CA 1
ATOM 711 C C . ILE A 1 187 ? 94.514 129.386 70.569 1.00 41.71 187 ILE A C 1
ATOM 712 O O . ILE A 1 187 ? 93.311 129.254 70.348 1.00 41.83 187 ILE A O 1
ATOM 717 N N . THR A 1 188 ? 95.225 130.392 70.085 1.00 43.30 188 THR A N 1
ATOM 718 C CA . THR A 1 188 ? 94.621 131.403 69.225 1.00 45.58 188 THR A CA 1
ATOM 719 C C . THR A 1 188 ? 95.587 131.628 68.076 1.00 47.70 188 THR A C 1
ATOM 720 O O . THR A 1 188 ? 96.795 131.520 68.246 1.00 48.59 188 THR A O 1
ATOM 724 N N . GLN A 1 189 ? 95.062 131.907 66.896 1.00 50.35 189 GLN A N 1
ATOM 725 C CA . GLN A 1 189 ? 95.928 132.158 65.762 1.00 53.08 189 GLN A CA 1
ATOM 726 C C . GLN A 1 189 ? 95.724 133.621 65.448 1.00 54.85 189 GLN A C 1
ATOM 727 O O . GLN A 1 189 ? 94.783 133.983 64.745 1.00 55.32 189 GLN A O 1
ATOM 733 N N . LEU A 1 190 ? 96.595 134.463 65.991 1.00 56.43 190 LEU A N 1
ATOM 734 C CA . LEU A 1 190 ? 96.489 135.898 65.779 1.00 58.21 190 LEU A CA 1
ATOM 735 C C . LEU A 1 190 ? 96.877 136.277 64.348 1.00 59.61 190 LEU A C 1
ATOM 736 O O . LEU A 1 190 ? 96.272 137.164 63.751 1.00 59.63 190 LEU A O 1
ATOM 741 N N . LYS A 1 191 ? 97.876 135.591 63.802 1.00 60.97 191 LYS A N 1
ATOM 742 C CA . LYS A 1 191 ? 98.311 135.820 62.424 1.00 62.90 191 LYS A CA 1
ATOM 743 C C . LYS A 1 191 ? 98.355 134.432 61.786 1.00 62.87 191 LYS A C 1
ATOM 744 O O . LYS A 1 191 ? 98.474 133.433 62.499 1.00 62.67 191 LYS A O 1
ATOM 750 N N . GLU A 1 192 ? 98.244 134.353 60.463 1.00 62.66 192 GLU A N 1
ATOM 751 C CA . GLU A 1 192 ? 98.249 133.051 59.793 1.00 63.16 192 GLU A CA 1
ATOM 752 C C . GLU A 1 192 ? 99.526 132.260 60.061 1.00 62.53 192 GLU A C 1
ATOM 753 O O . GLU A 1 192 ? 100.626 132.719 59.757 1.00 62.37 192 GLU A O 1
ATOM 759 N N . GLY A 1 193 ? 99.369 131.064 60.624 1.00 61.94 193 GLY A N 1
ATOM 760 C CA . GLY A 1 193 ? 100.519 130.232 60.923 1.00 61.14 193 GLY A CA 1
ATOM 761 C C . GLY A 1 193 ? 101.187 130.616 62.230 1.00 60.38 193 GLY A C 1
ATOM 762 O O . GLY A 1 193 ? 102.034 129.880 62.738 1.00 60.83 193 GLY A O 1
ATOM 763 N N . LYS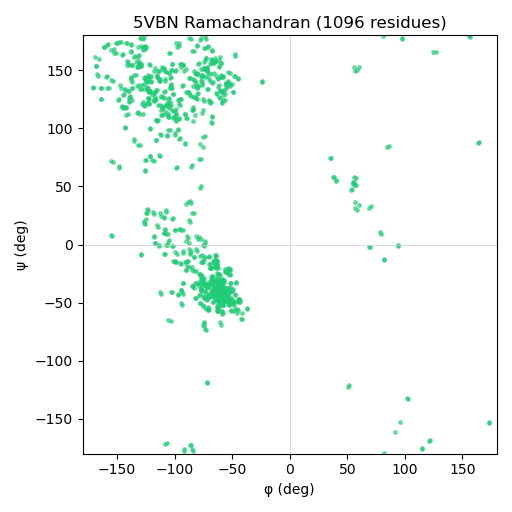 A 1 194 ? 100.813 131.773 62.772 1.00 58.65 194 LYS A N 1
ATOM 764 C CA . LYS A 1 194 ? 101.370 132.245 64.031 1.00 56.70 194 LYS A CA 1
ATOM 765 C C . LYS A 1 194 ? 100.385 131.961 65.158 1.00 53.76 194 LYS A C 1
ATOM 766 O O . LYS A 1 194 ? 99.318 132.572 65.247 1.00 53.13 194 LYS A O 1
ATOM 772 N N . PHE A 1 195 ? 100.749 131.015 66.014 1.00 51.00 195 PHE A N 1
ATOM 773 C CA . PHE A 1 195 ? 99.903 130.634 67.130 1.00 48.70 195 PHE A CA 1
ATOM 774 C C . PHE A 1 195 ? 100.384 131.204 68.453 1.00 47.30 195 PHE A C 1
ATOM 775 O O . PHE A 1 195 ? 101.580 131.416 68.645 1.00 46.81 195 PHE A O 1
ATOM 783 N N . PHE A 1 196 ? 99.431 131.439 69.356 1.00 45.34 196 PHE A N 1
ATOM 784 C CA . PHE A 1 196 ? 99.700 131.984 70.678 1.00 42.73 196 PHE A CA 1
ATOM 785 C C . PHE A 1 196 ? 98.922 131.195 71.717 1.00 42.03 196 PHE A C 1
ATOM 786 O O . PHE A 1 196 ? 97.973 130.494 71.380 1.00 41.93 196 PHE A O 1
ATOM 794 N N . LEU A 1 197 ? 99.323 131.310 72.978 1.00 40.81 197 LEU A N 1
ATOM 795 C CA . LEU A 1 197 ? 98.637 130.623 74.070 1.00 40.05 197 LEU A CA 1
ATOM 796 C C . LEU A 1 197 ? 98.137 131.716 75.002 1.00 39.85 197 LEU A C 1
ATOM 797 O O . LEU A 1 197 ? 98.900 132.588 75.402 1.00 39.96 197 LEU A O 1
ATOM 802 N N . GLU A 1 198 ? 96.858 131.679 75.350 1.00 39.82 198 GLU A N 1
ATOM 803 C CA . GLU A 1 198 ? 96.292 132.722 76.187 1.00 40.40 198 GLU A CA 1
ATOM 804 C C . GLU A 1 198 ? 95.602 132.227 77.437 1.00 41.33 198 GLU A C 1
ATOM 805 O O . GLU A 1 198 ? 94.981 131.163 77.435 1.00 41.61 198 GLU A O 1
ATOM 811 N N . ASP A 1 199 ? 95.739 132.997 78.512 1.00 41.02 199 ASP A N 1
ATOM 812 C CA . ASP A 1 199 ? 95.058 132.694 79.765 1.00 41.11 199 ASP A CA 1
ATOM 813 C C . ASP A 1 199 ? 94.759 134.036 80.422 1.00 41.50 199 ASP A C 1
ATOM 814 O O . ASP A 1 199 ? 95.164 135.076 79.896 1.00 41.46 199 ASP A O 1
ATOM 819 N N . PRO A 1 200 ? 94.017 134.050 81.546 1.00 42.04 200 PRO A N 1
ATOM 820 C CA . PRO A 1 200 ? 93.697 135.328 82.197 1.00 41.88 200 PRO A CA 1
ATOM 821 C C . PRO A 1 200 ? 94.885 136.246 82.478 1.00 40.69 200 PRO A C 1
ATOM 822 O O . PRO A 1 200 ? 94.750 137.461 82.409 1.00 40.56 200 PRO A O 1
ATOM 826 N N . THR A 1 201 ? 96.045 135.663 82.763 1.00 40.67 201 THR A N 1
ATOM 827 C CA . THR A 1 201 ? 97.236 136.449 83.073 1.00 41.58 201 THR A CA 1
ATOM 828 C C . THR A 1 201 ? 98.040 136.969 81.884 1.00 41.53 201 THR A C 1
ATOM 829 O O . THR A 1 201 ? 98.932 137.791 82.062 1.00 42.02 201 THR A O 1
ATOM 833 N N . GLY A 1 202 ? 97.738 136.508 80.676 1.00 41.89 202 GLY A N 1
ATOM 834 C CA . GLY A 1 202 ? 98.487 136.993 79.539 1.00 42.52 202 GLY A CA 1
ATOM 835 C C . GLY A 1 202 ? 98.519 136.069 78.341 1.00 44.44 202 GLY A C 1
ATOM 836 O O . GLY A 1 202 ? 97.953 134.974 78.358 1.00 44.34 202 GLY A O 1
ATOM 837 N N . THR A 1 203 ? 99.198 136.527 77.295 1.00 44.96 203 THR A N 1
ATOM 838 C CA . THR A 1 203 ? 99.331 135.787 76.052 1.00 44.95 203 THR A CA 1
ATOM 839 C C . THR A 1 203 ? 100.793 135.587 75.709 1.00 45.09 203 THR A C 1
ATOM 840 O O . THR A 1 203 ? 101.618 136.465 75.940 1.00 45.92 203 THR A O 1
ATOM 844 N N . VAL A 1 204 ? 101.120 134.432 75.151 1.00 45.80 204 VAL A N 1
ATOM 845 C CA . VAL A 1 204 ? 102.502 134.158 74.785 1.00 46.16 204 VAL A CA 1
ATOM 846 C C . VAL A 1 204 ? 102.663 133.488 73.421 1.00 46.94 204 VAL A C 1
ATOM 847 O O . VAL A 1 204 ? 101.950 132.549 73.084 1.00 45.99 204 VAL A O 1
ATOM 851 N N . GLN A 1 205 ? 103.611 134.002 72.646 1.00 48.86 205 GLN A N 1
ATOM 852 C CA . GLN A 1 205 ? 103.950 133.484 71.327 1.00 50.52 205 GLN A CA 1
ATOM 853 C C . GLN A 1 205 ? 104.261 131.992 71.471 1.00 49.97 205 GLN A C 1
ATOM 854 O O . GLN A 1 205 ? 104.952 131.582 72.408 1.00 48.33 205 GLN A O 1
ATOM 860 N N . LEU A 1 206 ? 103.733 131.182 70.556 1.00 49.84 206 LEU A N 1
ATOM 861 C CA . LEU A 1 206 ? 103.954 129.735 70.591 1.00 49.38 206 LEU A CA 1
ATOM 862 C C . LEU A 1 206 ? 104.790 129.225 69.429 1.00 48.67 206 LEU A C 1
ATOM 863 O O . LEU A 1 206 ? 104.670 129.706 68.309 1.00 49.73 206 LEU A O 1
ATOM 868 N N . ASP A 1 207 ? 105.642 128.251 69.720 1.00 47.69 207 ASP A N 1
ATOM 869 C CA . ASP A 1 207 ? 106.467 127.606 68.713 1.00 46.75 207 ASP A CA 1
ATOM 870 C C . ASP A 1 207 ? 106.046 126.150 68.843 1.00 46.84 207 ASP A C 1
ATOM 871 O O . ASP A 1 207 ? 106.478 125.453 69.755 1.00 46.26 207 ASP A O 1
ATOM 876 N N . LEU A 1 208 ? 105.174 125.704 67.945 1.00 46.29 208 LEU A N 1
ATOM 877 C CA . LEU A 1 208 ? 104.694 124.329 67.984 1.00 46.05 208 LEU A CA 1
ATOM 878 C C . LEU A 1 208 ? 105.306 123.505 66.850 1.00 45.68 208 LEU A C 1
ATOM 879 O O . LEU A 1 208 ? 104.920 122.362 66.624 1.00 46.04 208 LEU A O 1
ATOM 884 N N . SER A 1 209 ? 106.277 124.095 66.159 1.00 45.59 209 SER A N 1
ATOM 885 C CA . SER A 1 209 ? 106.953 123.446 65.042 1.00 45.76 209 SER A CA 1
ATOM 886 C C . SER A 1 209 ? 107.522 122.057 65.341 1.00 45.18 209 SER A C 1
ATOM 887 O O . SER A 1 209 ? 107.763 121.291 64.408 1.00 44.92 209 SER A O 1
ATOM 890 N N . LYS A 1 210 ? 107.747 121.737 66.620 1.00 44.12 210 LYS A N 1
ATOM 891 C CA . LYS A 1 210 ? 108.291 120.425 67.004 1.00 43.69 210 LYS A CA 1
ATOM 892 C C . LYS A 1 210 ? 107.420 119.721 68.035 1.00 42.86 210 LYS A C 1
ATOM 893 O O . LYS A 1 210 ? 107.871 118.786 68.698 1.00 42.47 210 LYS A O 1
ATOM 899 N N . ALA A 1 211 ? 106.177 120.166 68.163 1.00 41.59 211 ALA A N 1
ATOM 900 C CA . ALA A 1 211 ? 105.258 119.592 69.135 1.00 40.90 211 ALA A CA 1
ATOM 901 C C . ALA A 1 211 ? 104.545 118.323 68.695 1.00 40.58 211 ALA A C 1
ATOM 902 O O . ALA A 1 211 ? 104.265 118.118 67.518 1.00 41.88 211 ALA A O 1
ATOM 904 N N . GLN A 1 212 ? 104.248 117.474 69.664 1.00 40.15 212 GLN A N 1
ATOM 905 C CA . GLN A 1 212 ? 103.520 116.244 69.414 1.00 40.62 212 GLN A CA 1
ATOM 906 C C . GLN A 1 212 ? 102.172 116.429 70.068 1.00 39.38 212 GLN A C 1
ATOM 907 O O . GLN A 1 212 ? 102.046 117.187 71.031 1.00 38.87 212 GLN A O 1
ATOM 913 N N . PHE A 1 213 ? 101.166 115.738 69.544 1.00 38.26 213 PHE A N 1
ATOM 914 C CA . PHE A 1 213 ? 99.819 115.849 70.075 1.00 36.51 213 PHE A CA 1
ATOM 915 C C . PHE A 1 213 ? 99.249 114.539 70.571 1.00 35.75 213 PHE A C 1
ATOM 916 O O . PHE A 1 213 ? 99.443 113.493 69.957 1.00 35.44 213 PHE A O 1
ATOM 924 N N . HIS A 1 214 ? 98.544 114.599 71.691 1.00 36.24 214 HIS A N 1
ATOM 925 C CA . HIS A 1 214 ? 97.865 113.424 72.198 1.00 37.54 214 HIS A CA 1
ATOM 926 C C . HIS A 1 214 ? 96.631 113.324 71.292 1.00 36.46 214 HIS A C 1
ATOM 927 O O . HIS A 1 214 ? 96.417 114.173 70.421 1.00 35.15 214 HIS A O 1
ATOM 934 N N . SER A 1 215 ? 95.825 112.292 71.482 1.00 36.06 215 SER A N 1
ATOM 935 C CA . SER A 1 215 ? 94.635 112.137 70.660 1.00 35.92 215 SER A CA 1
ATOM 936 C C . SER A 1 215 ? 93.685 113.329 70.857 1.00 35.18 215 SER A C 1
ATOM 937 O O . SER A 1 215 ? 93.749 114.035 71.867 1.00 34.03 215 SER A O 1
ATOM 940 N N . GLY A 1 216 ? 92.804 113.545 69.884 1.00 34.68 216 GLY A N 1
ATOM 941 C CA . GLY A 1 216 ? 91.864 114.648 69.962 1.00 32.58 216 GLY A CA 1
ATOM 942 C C . GLY A 1 216 ? 91.918 115.522 68.721 1.00 32.51 216 GLY A C 1
ATOM 943 O O . GLY A 1 216 ? 92.834 115.425 67.914 1.00 32.37 216 GLY A O 1
ATOM 944 N N . LEU A 1 217 ? 90.915 116.374 68.565 1.00 33.10 217 LEU A N 1
ATOM 945 C CA . LEU A 1 217 ? 90.830 117.286 67.437 1.00 33.31 217 LEU A CA 1
ATOM 946 C C . LEU A 1 217 ? 91.213 118.651 67.976 1.00 33.07 217 LEU A C 1
ATOM 947 O O . LEU A 1 217 ? 90.387 119.323 68.581 1.00 32.11 217 LEU A O 1
ATOM 952 N N . TYR A 1 218 ? 92.461 119.057 67.773 1.00 32.61 218 TYR A N 1
ATOM 953 C CA . TYR A 1 218 ? 92.943 120.346 68.279 1.00 33.38 218 TYR A CA 1
ATOM 954 C C . TYR A 1 218 ? 92.619 121.509 67.355 1.00 33.59 218 TYR A C 1
ATOM 955 O O . TYR A 1 218 ? 93.097 121.579 66.223 1.00 35.47 218 TYR A O 1
ATOM 964 N N . THR A 1 219 ? 91.816 122.436 67.846 1.00 33.21 219 THR A N 1
ATOM 965 C CA . THR A 1 219 ? 91.410 123.560 67.025 1.00 33.06 219 THR A CA 1
ATOM 966 C C . THR A 1 219 ? 91.700 124.891 67.675 1.00 33.68 219 THR A C 1
ATOM 967 O O . THR A 1 219 ? 92.000 124.984 68.864 1.00 32.92 219 THR A O 1
ATOM 971 N N . GLU A 1 220 ? 91.580 125.924 66.859 1.00 33.84 220 GLU A N 1
ATOM 972 C CA . GLU A 1 220 ? 91.737 127.287 67.298 1.00 34.91 220 GLU A CA 1
ATOM 973 C C . GLU A 1 220 ? 90.632 127.484 68.347 1.00 34.84 220 GLU A C 1
ATOM 974 O O . GLU A 1 220 ? 89.462 127.210 68.079 1.00 34.42 220 GLU A O 1
ATOM 980 N N . ALA A 1 221 ? 91.029 127.942 69.534 1.00 34.51 221 ALA A N 1
ATOM 981 C CA . ALA A 1 221 ? 90.161 128.208 70.684 1.00 33.45 221 ALA A CA 1
ATOM 982 C C . ALA A 1 221 ? 90.053 127.047 71.662 1.00 33.72 221 ALA A C 1
ATOM 983 O O . ALA A 1 221 ? 89.362 127.157 72.670 1.00 35.06 221 ALA A O 1
ATOM 985 N N . CYS A 1 222 ? 90.719 125.936 71.369 1.00 32.95 222 CYS A N 1
ATOM 986 C CA . CYS A 1 222 ? 90.709 124.796 72.276 1.00 32.28 222 CYS A CA 1
ATOM 987 C C . CYS A 1 222 ? 91.633 125.105 73.445 1.00 32.39 222 CYS A C 1
ATOM 988 O O . CYS A 1 222 ? 92.658 125.772 73.275 1.00 31.14 222 CYS A O 1
ATOM 991 N N . PHE A 1 223 ? 91.274 124.638 74.633 1.00 31.60 223 PHE A N 1
ATOM 992 C CA . PHE A 1 223 ? 92.150 124.849 75.766 1.00 31.93 223 PHE A CA 1
ATOM 993 C C . PHE A 1 223 ? 93.000 123.610 75.841 1.00 32.73 223 PHE A C 1
ATOM 994 O O . PHE A 1 223 ? 92.511 122.494 75.689 1.00 34.50 223 PHE A O 1
ATOM 1002 N N . VAL A 1 224 ? 94.283 123.804 76.071 1.00 33.03 224 VAL A N 1
ATOM 1003 C CA . VAL A 1 224 ? 95.192 122.679 76.127 1.00 33.61 224 VAL A CA 1
ATOM 1004 C C . VAL A 1 224 ? 96.195 122.793 77.259 1.00 34.30 224 VAL A C 1
ATOM 1005 O O . VAL A 1 224 ? 96.359 123.848 77.863 1.00 34.44 224 VAL A O 1
ATOM 1009 N N . LEU A 1 225 ? 96.849 121.675 77.542 1.00 35.76 225 LEU A N 1
ATOM 1010 C CA . LEU A 1 225 ? 97.924 121.638 78.519 1.00 37.22 225 LEU A CA 1
ATOM 1011 C C . LEU A 1 225 ? 99.133 121.561 77.598 1.00 37.84 225 LEU A C 1
ATOM 1012 O O . LEU A 1 225 ? 99.325 120.562 76.915 1.00 37.16 225 LEU A O 1
ATOM 1017 N N . ALA A 1 226 ? 99.902 122.643 77.533 1.00 39.76 226 ALA A N 1
ATOM 1018 C CA . ALA A 1 226 ? 101.089 122.690 76.687 1.00 42.11 226 ALA A CA 1
ATOM 1019 C C . ALA A 1 226 ? 102.353 122.528 77.528 1.00 44.10 226 ALA A C 1
ATOM 1020 O O . ALA A 1 226 ? 102.616 123.322 78.422 1.00 45.04 226 ALA A O 1
ATOM 1022 N N . GLU A 1 227 ? 103.121 121.485 77.235 1.00 46.74 227 GLU A N 1
ATOM 1023 C CA . GLU A 1 227 ? 104.356 121.189 77.946 1.00 49.33 227 GLU A CA 1
ATOM 1024 C C . GLU A 1 227 ? 105.552 121.577 77.079 1.00 49.29 227 GLU A C 1
ATOM 1025 O O . GLU A 1 227 ? 105.580 121.293 75.873 1.00 49.60 227 GLU A O 1
ATOM 1031 N N . GLY A 1 228 ? 106.533 122.237 77.689 1.00 49.41 228 GLY A N 1
ATOM 1032 C CA . GLY A 1 228 ? 107.711 122.646 76.946 1.00 49.58 228 GLY A CA 1
ATOM 1033 C C . GLY A 1 228 ? 108.655 123.531 77.729 1.00 49.52 228 GLY A C 1
ATOM 1034 O O . GLY A 1 228 ? 108.716 123.440 78.951 1.00 50.70 228 GLY A O 1
ATOM 1035 N N . TRP A 1 229 ? 109.402 124.375 77.023 1.00 49.49 229 TRP A N 1
ATOM 1036 C CA . TRP A 1 229 ? 110.339 125.291 77.656 1.00 49.07 229 TRP A CA 1
ATOM 1037 C C . TRP A 1 229 ? 110.118 126.710 77.142 1.00 49.71 229 TRP A C 1
ATOM 1038 O O . TRP A 1 229 ? 109.615 126.907 76.041 1.00 49.84 229 TRP A O 1
ATOM 1049 N N . PHE A 1 230 ? 110.500 127.699 77.945 1.00 50.91 230 PHE A N 1
ATOM 1050 C CA . PHE A 1 230 ? 110.314 129.100 77.584 1.00 51.50 230 PHE A CA 1
ATOM 1051 C C . PHE A 1 230 ? 111.609 129.903 77.606 1.00 52.63 230 PHE A C 1
ATOM 1052 O O . PHE A 1 230 ? 112.444 129.738 78.502 1.00 51.86 230 PHE A O 1
ATOM 1060 N N . GLU A 1 231 ? 111.767 130.787 76.625 1.00 54.20 231 GLU A N 1
ATOM 1061 C CA . GLU A 1 231 ? 112.957 131.616 76.548 1.00 55.68 231 GLU A CA 1
ATOM 1062 C C . GLU A 1 231 ? 112.801 132.684 75.493 1.00 55.48 231 GLU A C 1
ATOM 1063 O O . GLU A 1 231 ? 112.351 132.407 74.384 1.00 55.78 231 GLU A O 1
ATOM 1069 N N . ASP A 1 232 ? 113.178 133.907 75.853 1.00 55.51 232 ASP A N 1
ATOM 1070 C CA . ASP A 1 232 ? 113.106 135.058 74.958 1.00 55.33 232 ASP A CA 1
ATOM 1071 C C . ASP A 1 232 ? 111.714 135.309 74.425 1.00 54.18 232 ASP A C 1
ATOM 1072 O O . ASP A 1 232 ? 111.513 135.456 73.216 1.00 53.34 232 ASP A O 1
ATOM 1077 N N . GLN A 1 233 ? 110.764 135.361 75.354 1.00 53.84 233 GLN A N 1
ATOM 1078 C CA . GLN A 1 233 ? 109.356 135.623 75.062 1.00 52.93 233 GLN A CA 1
ATOM 1079 C C . GLN A 1 233 ? 108.694 134.666 74.054 1.00 50.91 233 GLN A C 1
ATOM 1080 O O . GLN A 1 233 ? 107.792 135.054 73.306 1.00 51.67 233 GLN A O 1
ATOM 1086 N N . VAL A 1 234 ? 109.151 133.416 74.038 1.00 47.23 234 VAL A N 1
ATOM 1087 C CA . VAL A 1 234 ? 108.587 132.398 73.158 1.00 42.84 234 VAL A CA 1
ATOM 1088 C C . VAL A 1 234 ? 108.477 131.068 73.892 1.00 41.61 234 VAL A C 1
ATOM 1089 O O . VAL A 1 234 ? 109.422 130.620 74.546 1.00 40.74 234 VAL A O 1
ATOM 1093 N N . PHE A 1 235 ? 107.308 130.449 73.778 1.00 40.48 235 PHE A N 1
ATOM 1094 C CA . PHE A 1 235 ? 107.028 129.173 74.424 1.00 39.87 235 PHE A CA 1
ATOM 1095 C C . PHE A 1 235 ? 107.149 128.048 73.399 1.00 39.17 235 PHE A C 1
ATOM 1096 O O . PHE A 1 235 ? 106.315 127.922 72.498 1.00 38.74 235 PHE A O 1
ATOM 1104 N N . HIS A 1 236 ? 108.208 127.255 73.545 1.00 38.90 236 HIS A N 1
ATOM 1105 C CA . HIS A 1 236 ? 108.503 126.130 72.666 1.00 38.71 236 HIS A CA 1
ATOM 1106 C C . HIS A 1 236 ? 107.831 124.895 73.217 1.00 38.90 236 HIS A C 1
ATOM 1107 O O . HIS A 1 236 ? 108.252 124.352 74.245 1.00 38.43 236 HIS A O 1
ATOM 1114 N N . VAL A 1 237 ? 106.791 124.447 72.517 1.00 38.85 237 VAL A N 1
ATOM 1115 C CA . VAL A 1 237 ? 106.023 123.293 72.951 1.00 38.55 237 VAL A CA 1
ATOM 1116 C C . VAL A 1 237 ? 106.503 121.958 72.441 1.00 38.56 237 VAL A C 1
ATOM 1117 O O . VAL A 1 237 ? 106.748 121.793 71.261 1.00 39.66 237 VAL A O 1
ATOM 1121 N N . ASN A 1 238 ? 106.632 120.999 73.346 1.00 39.82 238 ASN A N 1
ATOM 1122 C CA . ASN A 1 238 ? 107.049 119.661 72.961 1.00 41.19 238 ASN A CA 1
ATOM 1123 C C . ASN A 1 238 ? 105.814 118.780 72.806 1.00 42.28 238 ASN A C 1
ATOM 1124 O O . ASN A 1 238 ? 105.708 117.995 71.866 1.00 43.10 238 ASN A O 1
ATOM 1129 N N . ALA A 1 239 ? 104.880 118.904 73.741 1.00 41.18 239 ALA A N 1
ATOM 1130 C CA . ALA A 1 239 ? 103.672 118.098 73.677 1.00 40.48 239 ALA A CA 1
ATOM 1131 C C . ALA A 1 239 ? 102.430 118.903 74.023 1.00 39.41 239 ALA A C 1
ATOM 1132 O O . ALA A 1 239 ? 102.459 119.791 74.873 1.00 39.39 239 ALA A O 1
ATOM 1134 N N . PHE A 1 240 ? 101.346 118.598 73.324 1.00 38.63 240 PHE A N 1
ATOM 1135 C CA . PHE A 1 240 ? 100.057 119.245 73.553 1.00 36.53 240 PHE A CA 1
ATOM 1136 C C . PHE A 1 240 ? 99.141 118.151 74.060 1.00 34.55 240 PHE A C 1
ATOM 1137 O O . PHE A 1 240 ? 99.242 117.013 73.622 1.00 33.20 240 PHE A O 1
ATOM 1145 N N . GLY A 1 241 ? 98.262 118.495 74.991 1.00 34.71 241 GLY A N 1
ATOM 1146 C CA . GLY A 1 241 ? 97.333 117.520 75.529 1.00 32.72 241 GLY A CA 1
ATOM 1147 C C . GLY A 1 241 ? 96.098 118.287 75.920 1.00 33.15 241 GLY A C 1
ATOM 1148 O O . GLY A 1 241 ? 96.096 119.512 75.862 1.00 33.30 241 GLY A O 1
ATOM 1149 N N . PHE A 1 242 ? 95.044 117.592 76.313 1.00 33.90 242 PHE A N 1
ATOM 1150 C CA . PHE A 1 242 ? 93.818 118.266 76.719 1.00 35.54 242 PHE A CA 1
ATOM 1151 C C . PHE A 1 242 ? 93.670 118.105 78.227 1.00 36.72 242 PHE A C 1
ATOM 1152 O O . PHE A 1 242 ? 94.159 117.125 78.812 1.00 35.49 242 PHE A O 1
ATOM 1160 N N . PRO A 1 243 ? 93.002 119.064 78.887 1.00 38.01 243 PRO A N 1
ATOM 1161 C CA . PRO A 1 243 ? 92.841 118.884 80.334 1.00 38.18 243 PRO A CA 1
ATOM 1162 C C . PRO A 1 243 ? 92.013 117.613 80.550 1.00 39.01 243 PRO A C 1
ATOM 1163 O O . PRO A 1 243 ? 91.020 117.390 79.873 1.00 38.21 243 PRO A O 1
ATOM 1167 N N . PRO A 1 244 ? 92.419 116.763 81.504 1.00 41.63 244 PRO A N 1
ATOM 1168 C CA . PRO A 1 244 ? 91.720 115.510 81.800 1.00 40.68 244 PRO A CA 1
ATOM 1169 C C . PRO A 1 244 ? 90.230 115.685 82.044 1.00 41.12 244 PRO A C 1
ATOM 1170 O O . PRO A 1 244 ? 89.804 116.603 82.736 1.00 41.41 244 PRO A O 1
ATOM 1174 N N . THR A 1 245 ? 89.441 114.788 81.470 1.00 41.30 245 THR A N 1
ATOM 1175 C CA . THR A 1 245 ? 87.999 114.841 81.624 1.00 42.03 245 THR A CA 1
ATOM 1176 C C . THR A 1 245 ? 87.590 114.258 82.957 1.00 42.90 245 THR A C 1
ATOM 1177 O O . THR A 1 245 ? 88.080 113.211 83.373 1.00 43.72 245 THR A O 1
ATOM 1181 N N . GLU A 1 246 ? 86.679 114.950 83.619 1.00 44.23 246 GLU A N 1
ATOM 1182 C CA . GLU A 1 246 ? 86.187 114.546 84.929 1.00 44.43 246 GLU A CA 1
ATOM 1183 C C . GLU A 1 246 ? 84.787 113.951 84.808 1.00 44.27 246 GLU A C 1
ATOM 1184 O O . GLU A 1 246 ? 83.857 114.623 84.363 1.00 44.36 246 GLU A O 1
ATOM 1190 N N . PRO A 1 247 ? 84.622 112.679 85.194 1.00 44.36 247 PRO A N 1
ATOM 1191 C CA . PRO A 1 247 ? 83.319 112.012 85.118 1.00 44.73 247 PRO A CA 1
ATOM 1192 C C . PRO A 1 247 ? 82.289 112.574 86.090 1.00 45.20 247 PRO A C 1
ATOM 1193 O O . PRO A 1 247 ? 82.647 113.211 87.081 1.00 45.21 247 PRO A O 1
ATOM 1197 N N . SER A 1 248 ? 81.014 112.340 85.784 1.00 45.35 248 SER A N 1
ATOM 1198 C CA . SER A 1 248 ? 79.899 112.823 86.596 1.00 46.89 248 SER A CA 1
ATOM 1199 C C . SER A 1 248 ? 80.077 112.507 88.077 1.00 46.98 248 SER A C 1
ATOM 1200 O O . SER A 1 248 ? 79.892 113.369 88.940 1.00 46.95 248 SER A O 1
ATOM 1203 N N . SER A 1 249 ? 80.414 111.254 88.359 1.00 47.23 249 SER A N 1
ATOM 1204 C CA . SER A 1 249 ? 80.606 110.812 89.725 1.00 47.74 249 SER A CA 1
ATOM 1205 C C . SER A 1 249 ? 81.604 111.711 90.440 1.00 47.79 249 SER A C 1
ATOM 1206 O O . SER A 1 249 ? 81.389 112.094 91.593 1.00 48.51 249 SER A O 1
ATOM 1209 N N . THR A 1 250 ? 82.693 112.062 89.765 1.00 46.93 250 THR A N 1
ATOM 1210 C CA . THR A 1 250 ? 83.692 112.911 90.398 1.00 47.42 250 THR A CA 1
ATOM 1211 C C . THR A 1 250 ? 83.191 114.335 90.632 1.00 48.71 250 THR A C 1
ATOM 1212 O O . THR A 1 250 ? 83.400 114.911 91.701 1.00 48.67 250 THR A O 1
ATOM 1216 N N . THR A 1 251 ? 82.529 114.907 89.635 1.00 49.01 251 THR A N 1
ATOM 1217 C CA . THR A 1 251 ? 82.017 116.261 89.764 1.00 49.38 251 THR A CA 1
ATOM 1218 C C . THR A 1 251 ? 81.018 116.310 90.918 1.00 50.75 251 THR A C 1
ATOM 1219 O O . THR A 1 251 ? 80.999 117.261 91.710 1.00 50.82 251 THR A O 1
ATOM 1223 N N . ARG A 1 252 ? 80.190 115.273 91.002 1.00 51.89 252 ARG A N 1
ATOM 1224 C CA . ARG A 1 252 ? 79.168 115.167 92.041 1.00 53.18 252 ARG A CA 1
ATOM 1225 C C . ARG A 1 252 ? 79.797 115.033 93.430 1.00 54.19 252 ARG A C 1
ATOM 1226 O O . ARG A 1 252 ? 79.269 115.542 94.417 1.00 53.95 252 ARG A O 1
ATOM 1234 N N . ALA A 1 253 ? 80.932 114.347 93.490 1.00 55.17 253 ALA A N 1
ATOM 1235 C CA . ALA A 1 253 ? 81.652 114.152 94.741 1.00 55.79 253 ALA A CA 1
ATOM 1236 C C . ALA A 1 253 ? 82.205 115.467 95.265 1.00 56.89 253 ALA A C 1
ATOM 1237 O O . ALA A 1 253 ? 82.135 115.719 96.464 1.00 57.75 253 ALA A O 1
ATOM 1239 N N . TYR A 1 254 ? 82.749 116.304 94.380 1.00 57.96 254 TYR A N 1
ATOM 1240 C CA . TYR A 1 254 ? 83.304 117.596 94.802 1.00 59.79 254 TYR A CA 1
ATOM 1241 C C . TYR A 1 254 ? 82.229 118.634 95.123 1.00 60.10 254 TYR A C 1
ATOM 1242 O O . TYR A 1 254 ? 82.237 119.235 96.196 1.00 60.61 254 TYR A O 1
ATOM 1251 N N . TYR A 1 255 ? 81.305 118.845 94.188 1.00 59.29 255 TYR A N 1
ATOM 1252 C CA . TYR A 1 255 ? 80.278 119.868 94.352 1.00 57.99 255 TYR A CA 1
ATOM 1253 C C . TYR A 1 255 ? 78.966 119.507 95.018 1.00 57.62 255 TYR A C 1
ATOM 1254 O O . TYR A 1 255 ? 78.202 120.390 95.408 1.00 56.68 255 TYR A O 1
ATOM 1263 N N . GLY A 1 256 ? 78.692 118.221 95.155 1.00 57.49 256 GLY A N 1
ATOM 1264 C CA . GLY A 1 256 ? 77.458 117.841 95.807 1.00 58.40 256 GLY A CA 1
ATOM 1265 C C . GLY A 1 256 ? 76.346 117.401 94.885 1.00 58.52 256 GLY A C 1
ATOM 1266 O O . GLY A 1 256 ? 76.554 116.587 93.994 1.00 59.76 256 GLY A O 1
ATOM 1267 N N . ASN A 1 257 ? 75.154 117.940 95.098 1.00 58.94 257 ASN A N 1
ATOM 1268 C CA . ASN A 1 257 ? 74.007 117.558 94.285 1.00 59.07 257 ASN A CA 1
ATOM 1269 C C . ASN A 1 257 ? 73.317 118.732 93.615 1.00 57.42 257 ASN A C 1
ATOM 1270 O O . ASN A 1 257 ? 72.117 118.686 93.333 1.00 56.64 257 ASN A O 1
ATOM 1275 N N . ILE A 1 258 ? 74.089 119.783 93.366 1.00 55.67 258 ILE A N 1
ATOM 1276 C CA . ILE A 1 258 ? 73.577 120.961 92.694 1.00 53.82 258 ILE A CA 1
ATOM 1277 C C . ILE A 1 258 ? 72.990 120.468 91.371 1.00 51.83 258 ILE A C 1
ATOM 1278 O O . ILE A 1 258 ? 73.559 119.585 90.730 1.00 50.05 258 ILE A O 1
ATOM 1283 N N . ASN A 1 259 ? 71.840 121.005 90.978 1.00 50.20 259 ASN A N 1
ATOM 1284 C CA . ASN A 1 259 ? 71.244 120.597 89.720 1.00 48.49 259 ASN A CA 1
ATOM 1285 C C . ASN A 1 259 ? 71.754 121.524 88.633 1.00 46.85 259 ASN A C 1
ATOM 1286 O O . ASN A 1 259 ? 71.144 122.539 88.342 1.00 46.78 259 ASN A O 1
ATOM 1291 N N . PHE A 1 260 ? 72.898 121.181 88.057 1.00 46.02 260 PHE A N 1
ATOM 1292 C CA . PHE A 1 260 ? 73.473 121.987 86.989 1.00 46.52 260 PHE A CA 1
ATOM 1293 C C . PHE A 1 260 ? 72.667 121.816 85.710 1.00 45.13 260 PHE A C 1
ATOM 1294 O O . PHE A 1 260 ? 72.535 122.740 84.925 1.00 44.79 260 PHE A O 1
ATOM 1302 N N . PHE A 1 261 ? 72.126 120.621 85.517 1.00 44.12 261 PHE A N 1
ATOM 1303 C CA . PHE A 1 261 ? 71.392 120.320 84.310 1.00 44.25 261 PHE A CA 1
ATOM 1304 C C . PHE A 1 261 ? 70.188 121.209 84.065 1.00 44.13 261 PHE A C 1
ATOM 1305 O O . PHE A 1 261 ? 70.017 121.719 82.962 1.00 44.63 261 PHE A O 1
ATOM 1313 N N . GLY A 1 262 ? 69.358 121.389 85.085 1.00 44.14 262 GLY A N 1
ATOM 1314 C CA . GLY A 1 262 ? 68.176 122.218 84.942 1.00 43.46 262 GLY A CA 1
ATOM 1315 C C . GLY A 1 262 ? 66.931 121.379 85.089 1.00 44.54 262 GLY A C 1
ATOM 1316 O O . GLY A 1 262 ? 67.014 120.187 85.364 1.00 42.38 262 GLY A O 1
ATOM 1317 N N . GLY A 1 263 ? 65.772 121.993 84.897 1.00 46.98 263 GLY A N 1
ATOM 1318 C CA . GLY A 1 263 ? 64.524 121.264 85.022 1.00 51.39 263 GLY A CA 1
ATOM 1319 C C . GLY A 1 263 ? 63.855 121.434 86.380 1.00 54.29 263 GLY A C 1
ATOM 1320 O O . GLY A 1 263 ? 64.406 122.088 87.266 1.00 54.10 263 GLY A O 1
ATOM 1321 N N . PRO A 1 264 ? 62.666 120.839 86.570 1.00 56.50 264 PRO A N 1
ATOM 1322 C CA . PRO A 1 264 ? 61.844 120.872 87.783 1.00 58.62 264 PRO A CA 1
ATOM 1323 C C . PRO A 1 264 ? 62.576 120.657 89.098 1.00 60.40 264 PRO A C 1
ATOM 1324 O O . PRO A 1 264 ? 62.394 121.417 90.048 1.00 60.79 264 PRO A O 1
ATOM 1328 N N . SER A 1 265 ? 63.397 119.616 89.149 1.00 61.90 265 SER A N 1
ATOM 1329 C CA . SER A 1 265 ? 64.147 119.282 90.350 1.00 63.15 265 SER A CA 1
ATOM 1330 C C . SER A 1 265 ? 65.082 120.390 90.807 1.00 64.62 265 SER A C 1
ATOM 1331 O O . SER A 1 265 ? 65.500 121.230 90.009 1.00 65.47 265 SER A O 1
ATOM 1334 N N . ASN A 1 266 ? 65.412 120.397 92.097 1.00 65.77 266 ASN A N 1
ATOM 1335 C CA . ASN A 1 266 ? 66.326 121.408 92.615 1.00 66.54 266 ASN A CA 1
ATOM 1336 C C . ASN A 1 266 ? 67.612 120.702 93.047 1.00 65.58 266 ASN A C 1
ATOM 1337 O O . ASN A 1 266 ? 68.567 121.330 93.504 1.00 65.56 266 ASN A O 1
ATOM 1342 N N . THR A 1 267 ? 67.614 119.382 92.871 1.00 64.55 267 THR A N 1
ATOM 1343 C CA . THR A 1 267 ? 68.757 118.525 93.179 1.00 64.22 267 THR A CA 1
ATOM 1344 C C . THR A 1 267 ? 69.025 117.611 91.970 1.00 63.59 267 THR A C 1
ATOM 1345 O O . THR A 1 267 ? 68.117 117.318 91.196 1.00 62.91 267 THR A O 1
ATOM 1349 N N . SER A 1 268 ? 70.271 117.173 91.806 1.00 62.42 268 SER A N 1
ATOM 1350 C CA . SER A 1 268 ? 70.636 116.286 90.703 1.00 61.42 268 SER A CA 1
ATOM 1351 C C . SER A 1 268 ? 69.707 115.084 90.647 1.00 61.24 268 SER A C 1
ATOM 1352 O O . SER A 1 268 ? 69.386 114.492 91.685 1.00 62.03 268 SER A O 1
ATOM 1355 N N . VAL A 1 269 ? 69.291 114.708 89.439 1.00 60.04 269 VAL A N 1
ATOM 1356 C CA . VAL A 1 269 ? 68.406 113.563 89.268 1.00 59.29 269 VAL A CA 1
ATOM 1357 C C . VAL A 1 269 ? 69.149 112.243 89.406 1.00 59.40 269 VAL A C 1
ATOM 1358 O O . VAL A 1 269 ? 68.539 111.195 89.577 1.00 59.49 269 VAL A O 1
ATOM 1362 N N . LYS A 1 270 ? 70.469 112.294 89.342 1.00 60.37 270 LYS A N 1
ATOM 1363 C CA . LYS A 1 270 ? 71.262 111.080 89.469 1.00 61.83 270 LYS A CA 1
ATOM 1364 C C . LYS A 1 270 ? 71.304 110.625 90.919 1.00 62.28 270 LYS A C 1
ATOM 1365 O O . LYS A 1 270 ? 71.891 109.595 91.241 1.00 62.59 270 LYS A O 1
ATOM 1371 N N . THR A 1 271 ? 70.638 111.388 91.780 1.00 62.82 271 THR A N 1
ATOM 1372 C CA . THR A 1 271 ? 70.596 111.117 93.219 1.00 63.49 271 THR A CA 1
ATOM 1373 C C . THR A 1 271 ? 69.164 110.832 93.707 1.00 63.03 271 THR A C 1
ATOM 1374 O O . THR A 1 271 ? 68.844 111.055 94.877 1.00 64.03 271 THR A O 1
ATOM 1378 N N . SER A 1 272 ? 68.305 110.348 92.816 1.00 61.27 272 SER A N 1
ATOM 1379 C CA . SER A 1 272 ? 66.919 110.059 93.176 1.00 59.96 272 SER A CA 1
ATOM 1380 C C . SER A 1 272 ? 66.626 108.573 93.058 1.00 59.71 272 SER A C 1
ATOM 1381 O O . SER A 1 272 ? 66.209 108.109 91.999 1.00 60.86 272 SER A O 1
ATOM 1384 N N . ALA A 1 273 ? 66.828 107.830 94.142 1.00 58.77 273 ALA A N 1
ATOM 1385 C CA . ALA A 1 273 ? 66.591 106.385 94.138 1.00 57.97 273 ALA A CA 1
ATOM 1386 C C . ALA A 1 273 ? 65.200 106.022 93.613 1.00 57.41 273 ALA A C 1
ATOM 1387 O O . ALA A 1 273 ? 64.964 104.895 93.175 1.00 57.60 273 ALA A O 1
ATOM 1389 N N . LYS A 1 274 ? 64.285 106.984 93.660 1.00 56.55 274 LYS A N 1
ATOM 1390 C CA . LYS A 1 274 ? 62.922 106.787 93.184 1.00 56.23 274 LYS A CA 1
ATOM 1391 C C . LYS A 1 274 ? 62.943 106.692 91.655 1.00 56.47 274 LYS A C 1
ATOM 1392 O O . LYS A 1 274 ? 62.480 105.703 91.074 1.00 56.56 274 LYS A O 1
ATOM 1398 N N . LEU A 1 275 ? 63.487 107.728 91.015 1.00 55.12 275 LEU A N 1
ATOM 1399 C CA . LEU A 1 275 ? 63.586 107.776 89.562 1.00 53.75 275 LEU A CA 1
ATOM 1400 C C . LEU A 1 275 ? 64.437 106.623 89.033 1.00 54.37 275 LEU A C 1
ATOM 1401 O O . LEU A 1 275 ? 64.170 106.100 87.952 1.00 53.99 275 LEU A O 1
ATOM 1406 N N . LYS A 1 276 ? 65.459 106.234 89.796 1.00 55.27 276 LYS A N 1
ATOM 1407 C CA . LYS A 1 276 ? 66.342 105.128 89.422 1.00 56.44 276 LYS A CA 1
ATOM 1408 C C . LYS A 1 276 ? 65.484 103.871 89.316 1.00 58.02 276 LYS A C 1
ATOM 1409 O O . LYS A 1 276 ? 65.641 103.056 88.403 1.00 58.52 276 LYS A O 1
ATOM 1415 N N . GLN A 1 277 ? 64.568 103.733 90.264 1.00 59.25 277 GLN A N 1
ATOM 1416 C CA . GLN A 1 277 ? 63.646 102.609 90.306 1.00 60.81 277 GLN A CA 1
ATOM 1417 C C . GLN A 1 277 ? 62.838 102.576 89.008 1.00 60.20 277 GLN A C 1
ATOM 1418 O O . GLN A 1 277 ? 62.876 101.595 88.268 1.00 60.34 277 GLN A O 1
ATOM 1424 N N . LEU A 1 278 ? 62.109 103.662 88.749 1.00 59.36 278 LEU A N 1
ATOM 1425 C CA . LEU A 1 278 ? 61.283 103.803 87.549 1.00 58.68 278 LEU A CA 1
ATOM 1426 C C . LEU A 1 278 ? 62.079 103.564 86.275 1.00 57.98 278 LEU A C 1
ATOM 1427 O O . LEU A 1 278 ? 61.607 102.932 85.338 1.00 57.84 278 LEU A O 1
ATOM 1432 N N . GLU A 1 279 ? 63.293 104.086 86.250 1.00 57.80 279 GLU A N 1
ATOM 1433 C CA . GLU A 1 279 ? 64.168 103.950 85.103 1.00 58.06 279 GLU A CA 1
ATOM 1434 C C . GLU A 1 279 ? 64.469 102.495 84.758 1.00 59.04 279 GLU A C 1
ATOM 1435 O O . GLU A 1 279 ? 64.452 102.099 83.589 1.00 58.27 279 GLU A O 1
ATOM 1441 N N . GLU A 1 280 ? 64.744 101.700 85.785 1.00 60.99 280 GLU A N 1
ATOM 1442 C CA . GLU A 1 280 ? 65.069 100.293 85.597 1.00 62.18 280 GLU A CA 1
ATOM 1443 C C . GLU A 1 280 ? 63.849 99.435 85.331 1.00 62.02 280 GLU A C 1
ATOM 1444 O O . GLU A 1 280 ? 63.954 98.371 84.723 1.00 62.18 280 GLU A O 1
ATOM 1450 N N . GLU A 1 281 ? 62.692 99.888 85.794 1.00 61.89 281 GLU A N 1
ATOM 1451 C CA . GLU A 1 281 ? 61.467 99.136 85.577 1.00 62.34 281 GLU A CA 1
ATOM 1452 C C . GLU A 1 281 ? 60.985 99.293 84.135 1.00 61.94 281 GLU A C 1
ATOM 1453 O O . GLU A 1 281 ? 60.605 98.314 83.493 1.00 61.84 281 GLU A O 1
ATOM 1459 N N . ASN A 1 282 ? 61.010 100.525 83.629 1.00 61.24 282 ASN A N 1
ATOM 1460 C CA . ASN A 1 282 ? 60.554 100.799 82.273 1.00 60.52 282 ASN A CA 1
ATOM 1461 C C . ASN A 1 282 ? 61.621 100.415 81.254 1.00 59.37 282 ASN A C 1
ATOM 1462 O O . ASN A 1 282 ? 62.283 101.266 80.664 1.00 59.69 282 ASN A O 1
ATOM 1467 N N . LYS A 1 283 ? 61.773 99.113 81.056 1.00 57.88 283 LYS A N 1
ATOM 1468 C CA . LYS A 1 283 ? 62.754 98.570 80.133 1.00 56.16 283 LYS A CA 1
ATOM 1469 C C . LYS A 1 283 ? 62.415 98.865 78.692 1.00 54.49 283 LYS A C 1
ATOM 1470 O O . LYS A 1 283 ? 63.280 98.797 77.823 1.00 55.24 283 LYS A O 1
ATOM 1476 N N . ASP A 1 284 ? 61.153 99.178 78.432 1.00 52.03 284 ASP A N 1
ATOM 1477 C CA . ASP A 1 284 ? 60.727 99.460 77.070 1.00 49.55 284 ASP A CA 1
ATOM 1478 C C . ASP A 1 284 ? 60.916 100.926 76.690 1.00 46.54 284 ASP A C 1
ATOM 1479 O O . ASP A 1 284 ? 60.671 101.298 75.547 1.00 45.14 284 ASP A O 1
ATOM 1484 N N . ALA A 1 285 ? 61.347 101.749 77.644 1.00 43.16 285 ALA A N 1
ATOM 1485 C CA . ALA A 1 285 ? 61.563 103.175 77.377 1.00 41.77 285 ALA A CA 1
ATOM 1486 C C . ALA A 1 285 ? 62.519 103.300 76.202 1.00 39.01 285 ALA A C 1
ATOM 1487 O O . ALA A 1 285 ? 63.513 102.577 76.120 1.00 37.12 285 ALA A O 1
ATOM 1489 N N . MET A 1 286 ? 62.233 104.231 75.306 1.00 36.56 286 MET A N 1
ATOM 1490 C CA . MET A 1 286 ? 63.052 104.368 74.114 1.00 34.94 286 MET A CA 1
ATOM 1491 C C . MET A 1 286 ? 63.002 105.740 73.449 1.00 32.74 286 MET A C 1
ATOM 1492 O O . MET A 1 286 ? 61.925 106.310 73.272 1.00 31.59 286 MET A O 1
ATOM 1497 N N . PHE A 1 287 ? 64.169 106.263 73.081 1.00 30.97 287 PHE A N 1
ATOM 1498 C CA . PHE A 1 287 ? 64.261 107.558 72.418 1.00 30.51 287 PHE A CA 1
ATOM 1499 C C . PHE A 1 287 ? 64.825 107.406 71.000 1.00 30.60 287 PHE A C 1
ATOM 1500 O O . PHE A 1 287 ? 65.896 106.831 70.810 1.00 31.22 287 PHE A O 1
ATOM 1508 N N . VAL A 1 288 ? 64.093 107.914 70.012 1.00 28.54 288 VAL A N 1
ATOM 1509 C CA . VAL A 1 288 ? 64.504 107.841 68.607 1.00 27.35 288 VAL A CA 1
ATOM 1510 C C . VAL A 1 288 ? 65.031 109.193 68.124 1.00 26.84 288 VAL A C 1
ATOM 1511 O O . VAL A 1 288 ? 64.338 110.207 68.195 1.00 27.39 288 VAL A O 1
ATOM 1515 N N . PHE A 1 289 ? 66.263 109.209 67.639 1.00 25.32 289 PHE A N 1
ATOM 1516 C CA . PHE A 1 289 ? 66.881 110.446 67.170 1.00 23.01 289 PHE A CA 1
ATOM 1517 C C . PHE A 1 289 ? 67.102 110.454 65.647 1.00 22.76 289 PHE A C 1
ATOM 1518 O O . PHE A 1 289 ? 67.707 109.529 65.108 1.00 20.84 289 PHE A O 1
ATOM 1526 N N . LEU A 1 290 ? 66.612 111.501 64.986 1.00 23.99 290 LEU A N 1
ATOM 1527 C CA . LEU A 1 290 ? 66.756 111.721 63.534 1.00 24.99 290 LEU A CA 1
ATOM 1528 C C . LEU A 1 290 ? 67.232 113.165 63.364 1.00 24.66 290 LEU A C 1
ATOM 1529 O O . LEU A 1 290 ? 66.959 114.018 64.215 1.00 23.82 290 LEU A O 1
ATOM 1534 N N . SER A 1 291 ? 67.932 113.436 62.263 1.00 22.51 291 SER A N 1
ATOM 1535 C CA . SER A 1 291 ? 68.478 114.757 61.985 1.00 21.21 291 SER A CA 1
ATOM 1536 C C . SER A 1 291 ? 68.247 115.103 60.505 1.00 24.54 291 SER A C 1
ATOM 1537 O O . SER A 1 291 ? 68.153 114.200 59.668 1.00 25.39 291 SER A O 1
ATOM 1540 N N . ASP A 1 292 ? 68.192 116.393 60.187 1.00 23.58 292 ASP A N 1
ATOM 1541 C CA . ASP A 1 292 ? 67.935 116.849 58.836 1.00 26.21 292 ASP A CA 1
ATOM 1542 C C . ASP A 1 292 ? 66.655 116.222 58.264 1.00 28.55 292 ASP A C 1
ATOM 1543 O O . ASP A 1 292 ? 66.647 115.726 57.139 1.00 29.47 292 ASP A O 1
ATOM 1548 N N . VAL A 1 293 ? 65.575 116.235 59.037 1.00 28.21 293 VAL A N 1
ATOM 1549 C CA . VAL A 1 293 ? 64.298 115.683 58.568 1.00 26.81 293 VAL A CA 1
ATOM 1550 C C . VAL A 1 293 ? 63.673 116.678 57.583 1.00 24.96 293 VAL A C 1
ATOM 1551 O O . VAL A 1 293 ? 62.850 117.491 57.959 1.00 26.18 293 VAL A O 1
ATOM 1555 N N . TRP A 1 294 ? 64.073 116.616 56.323 1.00 25.83 294 TRP A N 1
ATOM 1556 C CA . TRP A 1 294 ? 63.553 117.524 55.320 1.00 24.02 294 TRP A CA 1
ATOM 1557 C C . TRP A 1 294 ? 62.121 117.162 54.949 1.00 26.52 294 TRP A C 1
ATOM 1558 O O . TRP A 1 294 ? 61.891 116.346 54.048 1.00 27.62 294 TRP A O 1
ATOM 1569 N N . LEU A 1 295 ? 61.164 117.793 55.627 1.00 26.73 295 LEU A N 1
ATOM 1570 C CA . LEU A 1 295 ? 59.740 117.544 55.410 1.00 27.35 295 LEU A CA 1
ATOM 1571 C C . LEU A 1 295 ? 59.213 117.929 54.031 1.00 28.52 295 LEU A C 1
ATOM 1572 O O . LEU A 1 295 ? 58.095 117.575 53.653 1.00 26.96 295 LEU A O 1
ATOM 1577 N N . ASP A 1 296 ? 60.010 118.662 53.278 1.00 30.18 296 ASP A N 1
ATOM 1578 C CA . ASP A 1 296 ? 59.578 119.067 51.954 1.00 32.13 296 ASP A CA 1
ATOM 1579 C C . ASP A 1 296 ? 59.902 117.995 50.917 1.00 32.62 296 ASP A C 1
ATOM 1580 O O . ASP A 1 296 ? 59.486 118.107 49.777 1.00 33.15 296 ASP A O 1
ATOM 1585 N N . GLN A 1 297 ? 60.641 116.956 51.316 1.00 34.71 297 GLN A N 1
ATOM 1586 C CA . GLN A 1 297 ? 61.000 115.861 50.393 1.00 34.86 297 GLN A CA 1
ATOM 1587 C C . GLN A 1 297 ? 60.074 114.648 50.517 1.00 35.14 297 GLN A C 1
ATOM 1588 O O . GLN A 1 297 ? 59.898 114.080 51.610 1.00 34.70 297 GLN A O 1
ATOM 1594 N N . VAL A 1 298 ? 59.483 114.251 49.393 1.00 33.71 298 VAL A N 1
ATOM 1595 C CA . VAL A 1 298 ? 58.583 113.104 49.382 1.00 33.50 298 VAL A CA 1
ATOM 1596 C C . VAL A 1 298 ? 59.219 111.870 50.024 1.00 32.45 298 VAL A C 1
ATOM 1597 O O . VAL A 1 298 ? 58.617 111.258 50.900 1.00 31.54 298 VAL A O 1
ATOM 1601 N N . GLU A 1 299 ? 60.425 111.499 49.594 1.00 31.48 299 GLU A N 1
ATOM 1602 C CA . GLU A 1 299 ? 61.046 110.322 50.159 1.00 31.39 299 GLU A CA 1
ATOM 1603 C C . GLU A 1 299 ? 61.241 110.389 51.681 1.00 30.64 299 GLU A C 1
ATOM 1604 O O . GLU A 1 299 ? 61.106 109.382 52.371 1.00 30.29 299 GLU A O 1
ATOM 1610 N N . VAL A 1 300 ? 61.532 111.563 52.218 1.00 29.26 300 VAL A N 1
ATOM 1611 C CA . VAL A 1 300 ? 61.686 111.662 53.664 1.00 28.16 300 VAL A CA 1
ATOM 1612 C C . VAL A 1 300 ? 60.354 111.335 54.336 1.00 29.47 300 VAL A C 1
ATOM 1613 O O . VAL A 1 300 ? 60.309 110.630 55.342 1.00 28.99 300 VAL A O 1
ATOM 1617 N N . LEU A 1 301 ? 59.262 111.866 53.786 1.00 31.24 301 LEU A N 1
ATOM 1618 C CA . LEU A 1 301 ? 57.936 111.614 54.358 1.00 31.00 301 LEU A CA 1
ATOM 1619 C C . LEU A 1 301 ? 57.587 110.131 54.261 1.00 30.74 301 LEU A C 1
ATOM 1620 O O . LEU A 1 301 ? 57.066 109.550 55.215 1.00 31.28 301 LEU A O 1
ATOM 1625 N N . GLU A 1 302 ? 57.882 109.512 53.121 1.00 30.13 302 GLU A N 1
ATOM 1626 C CA . GLU A 1 302 ? 57.600 108.089 52.961 1.00 31.15 302 GLU A CA 1
ATOM 1627 C C . GLU A 1 302 ? 58.358 107.240 53.997 1.00 30.49 302 GLU A C 1
ATOM 1628 O O . GLU A 1 302 ? 57.824 106.258 54.519 1.00 31.03 302 GLU A O 1
ATOM 1634 N N . LYS A 1 303 ? 59.598 107.609 54.294 1.00 29.08 303 LYS A N 1
ATOM 1635 C CA . LYS A 1 303 ? 60.367 106.852 55.264 1.00 27.24 303 LYS A CA 1
ATOM 1636 C C . LYS A 1 303 ? 59.896 107.114 56.698 1.00 27.58 303 LYS A C 1
ATOM 1637 O O . LYS A 1 303 ? 60.019 106.249 57.572 1.00 27.64 303 LYS A O 1
ATOM 1643 N N . LEU A 1 304 ? 59.352 108.299 56.949 1.00 26.69 304 LEU A N 1
ATOM 1644 C CA . LEU A 1 304 ? 58.828 108.591 58.269 1.00 26.74 304 LEU A CA 1
ATOM 1645 C C . LEU A 1 304 ? 57.596 107.699 58.458 1.00 28.67 304 LEU A C 1
ATOM 1646 O O . LEU A 1 304 ? 57.330 107.226 59.570 1.00 28.66 304 LEU A O 1
ATOM 1651 N N . ARG A 1 305 ? 56.856 107.448 57.377 1.00 29.09 305 ARG A N 1
ATOM 1652 C CA . ARG A 1 305 ? 55.668 106.588 57.467 1.00 31.62 305 ARG A CA 1
ATOM 1653 C C . ARG A 1 305 ? 56.052 105.177 57.877 1.00 31.93 305 ARG A C 1
ATOM 1654 O O . ARG A 1 305 ? 55.426 104.569 58.741 1.00 33.85 305 ARG A O 1
ATOM 1662 N N . ILE A 1 306 ? 57.074 104.662 57.215 1.00 29.99 306 ILE A N 1
ATOM 1663 C CA . ILE A 1 306 ? 57.588 103.338 57.457 1.00 28.34 306 ILE A CA 1
ATOM 1664 C C . ILE A 1 306 ? 58.027 103.241 58.918 1.00 30.02 306 ILE A C 1
ATOM 1665 O O . ILE A 1 306 ? 57.782 102.236 59.581 1.00 31.20 306 ILE A O 1
ATOM 1670 N N . MET A 1 307 ? 58.655 104.300 59.419 1.00 29.57 307 MET A N 1
ATOM 1671 C CA . MET A 1 307 ? 59.115 104.333 60.795 1.00 28.46 307 MET A CA 1
ATOM 1672 C C . MET A 1 307 ? 57.908 104.300 61.743 1.00 28.82 307 MET A C 1
ATOM 1673 O O . MET A 1 307 ? 57.906 103.573 62.741 1.00 26.93 307 MET A O 1
ATOM 1678 N N . PHE A 1 308 ? 56.877 105.071 61.420 1.00 27.97 308 PHE A N 1
ATOM 1679 C CA . PHE A 1 308 ? 55.675 105.100 62.253 1.00 27.80 308 PHE A CA 1
ATOM 1680 C C . PHE A 1 308 ? 54.933 103.777 62.181 1.00 28.48 308 PHE A C 1
ATOM 1681 O O . PHE A 1 308 ? 54.443 103.286 63.198 1.00 29.64 308 PHE A O 1
ATOM 1689 N N . ALA A 1 309 ? 54.869 103.180 60.997 1.00 28.91 309 ALA A N 1
ATOM 1690 C CA . ALA A 1 309 ? 54.215 101.881 60.856 1.00 29.17 309 ALA A CA 1
ATOM 1691 C C . ALA A 1 309 ? 55.001 100.870 61.695 1.00 29.94 309 ALA A C 1
ATOM 1692 O O . ALA A 1 309 ? 54.439 100.193 62.555 1.00 31.25 309 ALA A O 1
ATOM 1694 N N . GLY A 1 310 ? 56.310 100.795 61.460 1.00 30.02 310 GLY A N 1
ATOM 1695 C CA . GLY A 1 310 ? 57.143 99.852 62.182 1.00 29.18 310 GLY A CA 1
ATOM 1696 C C . GLY A 1 310 ? 57.130 100.008 63.695 1.00 29.46 310 GLY A C 1
ATOM 1697 O O . GLY A 1 310 ? 57.313 99.039 64.417 1.00 30.34 310 GLY A O 1
ATOM 1698 N N . TYR A 1 311 ? 56.918 101.222 64.182 1.00 30.11 311 TYR A N 1
ATOM 1699 C CA . TYR A 1 311 ? 56.896 101.471 65.614 1.00 30.46 311 TYR A CA 1
ATOM 1700 C C . TYR A 1 311 ? 55.512 101.385 66.241 1.00 32.96 311 TYR A C 1
ATOM 1701 O O . TYR A 1 311 ? 55.386 101.432 67.459 1.00 33.35 311 TYR A O 1
ATOM 1710 N N . SER A 1 312 ? 54.474 101.253 65.423 1.00 35.12 312 SER A N 1
ATOM 1711 C CA . SER A 1 312 ? 53.119 101.175 65.973 1.00 35.73 312 SER A CA 1
ATOM 1712 C C . SER A 1 312 ? 52.926 100.100 67.038 1.00 36.63 312 SER A C 1
ATOM 1713 O O . SER A 1 312 ? 52.353 100.360 68.089 1.00 37.30 312 SER A O 1
ATOM 1716 N N . PRO A 1 313 ? 53.402 98.877 66.787 1.00 37.28 313 PRO A N 1
ATOM 1717 C CA . PRO A 1 313 ? 53.222 97.841 67.806 1.00 38.36 313 PRO A CA 1
ATOM 1718 C C . PRO A 1 313 ? 53.969 98.102 69.109 1.00 39.40 313 PRO A C 1
ATOM 1719 O O . PRO A 1 313 ? 53.705 97.461 70.122 1.00 40.66 313 PRO A O 1
ATOM 1723 N N . ALA A 1 314 ? 54.899 99.052 69.083 1.00 40.44 314 ALA A N 1
ATOM 1724 C CA . ALA A 1 314 ? 55.687 99.402 70.260 1.00 39.61 314 ALA A CA 1
ATOM 1725 C C . ALA A 1 314 ? 56.169 100.841 70.123 1.00 39.90 314 ALA A C 1
ATOM 1726 O O . ALA A 1 314 ? 57.347 101.084 69.889 1.00 41.68 314 ALA A O 1
ATOM 1728 N N . PRO A 1 315 ? 55.257 101.814 70.258 1.00 39.33 315 PRO A N 1
ATOM 1729 C CA . PRO A 1 315 ? 55.602 103.237 70.139 1.00 38.81 315 PRO A CA 1
ATOM 1730 C C . PRO A 1 315 ? 56.665 103.741 71.109 1.00 38.27 315 PRO A C 1
ATOM 1731 O O . PRO A 1 315 ? 56.577 103.542 72.331 1.00 39.74 315 PRO A O 1
ATOM 1735 N N . PRO A 1 316 ? 57.696 104.402 70.571 1.00 36.27 316 PRO A N 1
ATOM 1736 C CA . PRO A 1 316 ? 58.748 104.905 71.445 1.00 35.57 316 PRO A CA 1
ATOM 1737 C C . PRO A 1 316 ? 58.307 106.031 72.370 1.00 34.30 316 PRO A C 1
ATOM 1738 O O . PRO A 1 316 ? 57.338 106.734 72.114 1.00 35.43 316 PRO A O 1
ATOM 1742 N N . THR A 1 317 ? 59.028 106.163 73.466 1.00 33.06 317 THR A N 1
ATOM 1743 C CA . THR A 1 317 ? 58.757 107.170 74.471 1.00 32.68 317 THR A CA 1
ATOM 1744 C C . THR A 1 317 ? 58.794 108.549 73.828 1.00 33.37 317 THR A C 1
ATOM 1745 O O . THR A 1 317 ? 57.970 109.414 74.107 1.00 32.78 317 THR A O 1
ATOM 1749 N N . CYS A 1 318 ? 59.762 108.746 72.951 1.00 34.03 318 CYS A N 1
ATOM 1750 C CA . CYS A 1 318 ? 59.916 110.037 72.326 1.00 34.21 318 CYS A CA 1
ATOM 1751 C C . CYS A 1 318 ? 60.680 109.976 71.025 1.00 32.27 318 CYS A C 1
ATOM 1752 O O . CYS A 1 318 ? 61.599 109.170 70.876 1.00 32.71 318 CYS A O 1
ATOM 1755 N N . PHE A 1 319 ? 60.282 110.823 70.083 1.00 30.47 319 PHE A N 1
ATOM 1756 C CA . PHE A 1 319 ? 60.967 110.937 68.810 1.00 28.91 319 PHE A CA 1
ATOM 1757 C C . PHE A 1 319 ? 61.641 112.303 68.843 1.00 29.58 319 PHE A C 1
ATOM 1758 O O . PHE A 1 319 ? 60.957 113.317 68.944 1.00 29.13 319 PHE A O 1
ATOM 1766 N N . ILE A 1 320 ? 62.969 112.350 68.796 1.00 28.70 320 ILE A N 1
ATOM 1767 C CA . ILE A 1 320 ? 63.633 113.642 68.769 1.00 28.89 320 ILE A CA 1
ATOM 1768 C C . ILE A 1 320 ? 63.967 113.882 67.306 1.00 28.12 320 ILE A C 1
ATOM 1769 O O . ILE A 1 320 ? 64.834 113.223 66.748 1.00 27.97 320 ILE A O 1
ATOM 1774 N N . LEU A 1 321 ? 63.239 114.797 66.680 1.00 29.08 321 LEU A N 1
ATOM 1775 C CA . LEU A 1 321 ? 63.443 115.120 65.269 1.00 28.75 321 LEU A CA 1
ATOM 1776 C C . LEU A 1 321 ? 64.271 116.390 65.160 1.00 28.66 321 LEU A C 1
ATOM 1777 O O . LEU A 1 321 ? 63.821 117.472 65.543 1.00 28.46 321 LEU A O 1
ATOM 1782 N N . CYS A 1 322 ? 65.475 116.262 64.616 1.00 28.42 322 CYS A N 1
ATOM 1783 C CA . CYS A 1 322 ? 66.332 117.403 64.500 1.00 28.17 322 CYS A CA 1
ATOM 1784 C C . CYS A 1 322 ? 66.266 118.150 63.207 1.00 31.47 322 CYS A C 1
ATOM 1785 O O . CYS A 1 322 ? 65.937 117.632 62.130 1.00 29.26 322 CYS A O 1
ATOM 1788 N N . GLY A 1 323 ? 66.647 119.399 63.389 1.00 34.49 323 GLY A N 1
ATOM 1789 C CA . GLY A 1 323 ? 66.676 120.413 62.389 1.00 36.98 323 GLY A CA 1
ATOM 1790 C C . GLY A 1 323 ? 67.254 120.307 61.003 1.00 35.89 323 GLY A C 1
ATOM 1791 O O . GLY A 1 323 ? 68.126 119.502 60.651 1.00 36.65 323 GLY A O 1
ATOM 1792 N N . ASN A 1 324 ? 66.767 121.331 60.304 1.00 36.58 324 ASN A N 1
ATOM 1793 C CA . ASN A 1 324 ? 66.921 121.661 58.918 1.00 34.55 324 ASN A CA 1
ATOM 1794 C C . ASN A 1 324 ? 65.786 120.766 58.471 1.00 32.84 324 ASN A C 1
ATOM 1795 O O . ASN A 1 324 ? 65.939 119.578 58.173 1.00 32.60 324 ASN A O 1
ATOM 1800 N N . PHE A 1 325 ? 64.608 121.376 58.578 1.00 29.54 325 PHE A N 1
ATOM 1801 C CA . PHE A 1 325 ? 63.353 120.753 58.233 1.00 28.08 325 PHE A CA 1
ATOM 1802 C C . PHE A 1 325 ? 62.975 121.054 56.800 1.00 28.49 325 PHE A C 1
ATOM 1803 O O . PHE A 1 325 ? 61.845 120.810 56.387 1.00 28.48 325 PHE A O 1
ATOM 1811 N N . SER A 1 326 ? 63.934 121.589 56.047 1.00 28.44 326 SER A N 1
ATOM 1812 C CA . SER A 1 326 ? 63.714 121.865 54.644 1.00 29.44 326 SER A CA 1
ATOM 1813 C C . SER A 1 326 ? 64.986 121.590 53.876 1.00 30.53 326 SER A C 1
ATOM 1814 O O . SER A 1 326 ? 66.069 121.986 54.285 1.00 30.82 326 SER A O 1
ATOM 1817 N N . SER A 1 327 ? 64.842 120.895 52.762 1.00 31.86 327 SER A N 1
ATOM 1818 C CA . SER A 1 327 ? 65.976 120.595 51.911 1.00 34.59 327 SER A CA 1
ATOM 1819 C C . SER A 1 327 ? 66.356 121.846 51.138 1.00 36.13 327 SER A C 1
ATOM 1820 O O . SER A 1 327 ? 67.439 121.918 50.566 1.00 35.76 327 SER A O 1
ATOM 1823 N N . ALA A 1 328 ? 65.465 122.834 51.128 1.00 38.92 328 ALA A N 1
ATOM 1824 C CA . ALA A 1 328 ? 65.725 124.056 50.382 1.00 41.95 328 ALA A CA 1
ATOM 1825 C C . ALA A 1 328 ? 65.398 125.347 51.122 1.00 44.69 328 ALA A C 1
ATOM 1826 O O . ALA A 1 328 ? 64.271 125.838 51.058 1.00 44.19 328 ALA A O 1
ATOM 1828 N N . PRO A 1 329 ? 66.382 125.914 51.841 1.00 47.93 329 PRO A N 1
ATOM 1829 C CA . PRO A 1 329 ? 66.122 127.162 52.567 1.00 51.40 329 PRO A CA 1
ATOM 1830 C C . PRO A 1 329 ? 66.292 128.433 51.708 1.00 54.61 329 PRO A C 1
ATOM 1831 O O . PRO A 1 329 ? 66.603 129.496 52.236 1.00 56.26 329 PRO A O 1
ATOM 1835 N N . TYR A 1 330 ? 66.095 128.315 50.395 1.00 57.96 330 TYR A N 1
ATOM 1836 C CA . TYR A 1 330 ? 66.191 129.448 49.469 1.00 61.25 330 TYR A CA 1
ATOM 1837 C C . TYR A 1 330 ? 64.760 129.974 49.339 1.00 62.45 330 TYR A C 1
ATOM 1838 O O . TYR A 1 330 ? 64.492 131.165 49.499 1.00 62.75 330 TYR A O 1
ATOM 1847 N N . GLY A 1 331 ? 63.859 129.052 49.020 1.00 63.87 331 GLY A N 1
ATOM 1848 C CA . GLY A 1 331 ? 62.434 129.322 48.939 1.00 66.31 331 GLY A CA 1
ATOM 1849 C C . GLY A 1 331 ? 61.664 130.300 48.063 1.00 68.33 331 GLY A C 1
ATOM 1850 O O . GLY A 1 331 ? 62.139 131.355 47.626 1.00 68.70 331 GLY A O 1
ATOM 1851 N N . LYS A 1 332 ? 60.417 129.898 47.825 1.00 69.67 332 LYS A N 1
ATOM 1852 C CA . LYS A 1 332 ? 59.446 130.671 47.066 1.00 70.09 332 LYS A CA 1
ATOM 1853 C C . LYS A 1 332 ? 58.815 131.518 48.189 1.00 69.77 332 LYS A C 1
ATOM 1854 O O . LYS A 1 332 ? 58.106 132.503 47.939 1.00 71.19 332 LYS A O 1
ATOM 1860 N N . ASN A 1 333 ? 59.099 131.092 49.424 1.00 67.11 333 ASN A N 1
ATOM 1861 C CA . ASN A 1 333 ? 58.648 131.715 50.673 1.00 64.99 333 ASN A CA 1
ATOM 1862 C C . ASN A 1 333 ? 58.841 130.712 51.820 1.00 62.02 333 ASN A C 1
ATOM 1863 O O . ASN A 1 333 ? 57.949 129.942 52.176 1.00 62.24 333 ASN A O 1
ATOM 1868 N N . GLN A 1 334 ? 60.036 130.746 52.385 1.00 57.76 334 GLN A N 1
ATOM 1869 C CA . GLN A 1 334 ? 60.458 129.861 53.455 1.00 54.27 334 GLN A CA 1
ATOM 1870 C C . GLN A 1 334 ? 59.493 129.539 54.594 1.00 50.82 334 GLN A C 1
ATOM 1871 O O . GLN A 1 334 ? 59.107 128.384 54.764 1.00 49.88 334 GLN A O 1
ATOM 1877 N N . VAL A 1 335 ? 59.110 130.536 55.383 1.00 47.63 335 VAL A N 1
ATOM 1878 C CA . VAL A 1 335 ? 58.218 130.291 56.517 1.00 43.79 335 VAL A CA 1
ATOM 1879 C C . VAL A 1 335 ? 56.908 129.555 56.187 1.00 41.47 335 VAL A C 1
ATOM 1880 O O . VAL A 1 335 ? 56.451 128.704 56.960 1.00 38.13 335 VAL A O 1
ATOM 1884 N N . GLN A 1 336 ? 56.311 129.857 55.038 1.00 39.19 336 GLN A N 1
ATOM 1885 C CA . GLN A 1 336 ? 55.061 129.205 54.678 1.00 37.63 336 GLN A CA 1
ATOM 1886 C C . GLN A 1 336 ? 55.309 127.780 54.197 1.00 35.27 336 GLN A C 1
ATOM 1887 O O . GLN A 1 336 ? 54.471 126.904 54.392 1.00 34.82 336 GLN A O 1
ATOM 1893 N N . ALA A 1 337 ? 56.461 127.542 53.575 1.00 34.66 337 ALA A N 1
ATOM 1894 C CA . ALA A 1 337 ? 56.778 126.200 53.092 1.00 33.53 337 ALA A CA 1
ATOM 1895 C C . ALA A 1 337 ? 56.941 125.304 54.303 1.00 33.94 337 ALA A C 1
ATOM 1896 O O . ALA A 1 337 ? 56.474 124.171 54.319 1.00 35.55 337 ALA A O 1
ATOM 1898 N N . LEU A 1 338 ? 57.587 125.828 55.335 1.00 33.99 338 LEU A N 1
ATOM 1899 C CA . LEU A 1 338 ? 57.796 125.066 56.542 1.00 34.24 338 LEU A CA 1
ATOM 1900 C C . LEU A 1 338 ? 56.450 124.777 57.209 1.00 35.39 338 LEU A C 1
ATOM 1901 O O . LEU A 1 338 ? 56.204 123.648 57.650 1.00 35.78 338 LEU A O 1
ATOM 1906 N N . LYS A 1 339 ? 55.577 125.783 57.271 1.00 36.14 339 LYS A N 1
ATOM 1907 C CA . LYS A 1 339 ? 54.249 125.612 57.880 1.00 36.60 339 LYS A CA 1
ATOM 1908 C C . LYS A 1 339 ? 53.433 124.545 57.157 1.00 36.86 339 LYS A C 1
ATOM 1909 O O . LYS A 1 339 ? 52.710 123.769 57.791 1.00 35.94 339 LYS A O 1
ATOM 1915 N N . ASP A 1 340 ? 53.535 124.536 55.826 1.00 37.29 340 ASP A N 1
ATOM 1916 C CA . ASP A 1 340 ? 52.827 123.565 55.009 1.00 37.57 340 ASP A CA 1
ATOM 1917 C C . ASP A 1 340 ? 53.345 122.159 55.319 1.00 37.17 340 ASP A C 1
ATOM 1918 O O . ASP A 1 340 ? 52.556 121.226 55.503 1.00 37.45 340 ASP A O 1
ATOM 1923 N N . SER A 1 341 ? 54.671 122.025 55.370 1.00 36.05 341 SER A N 1
ATOM 1924 C CA . SER A 1 341 ? 55.337 120.754 55.654 1.00 34.84 341 SER A CA 1
ATOM 1925 C C . SER A 1 341 ? 54.886 120.174 56.969 1.00 32.94 341 SER A C 1
ATOM 1926 O O . SER A 1 341 ? 54.717 118.974 57.087 1.00 33.12 341 SER A O 1
ATOM 1929 N N . LEU A 1 342 ? 54.736 121.031 57.969 1.00 32.15 342 LEU A N 1
ATOM 1930 C CA . LEU A 1 342 ? 54.343 120.568 59.280 1.00 33.25 342 LEU A CA 1
ATOM 1931 C C . LEU A 1 342 ? 52.911 120.053 59.233 1.00 35.26 342 LEU A C 1
ATOM 1932 O O . LEU A 1 342 ? 52.534 119.188 60.023 1.00 35.29 342 LEU A O 1
ATOM 1937 N N . LYS A 1 343 ? 52.117 120.584 58.305 1.00 36.25 343 LYS A N 1
ATOM 1938 C CA . LYS A 1 343 ? 50.736 120.138 58.160 1.00 37.48 343 LYS A CA 1
ATOM 1939 C C . LYS A 1 343 ? 50.737 118.690 57.692 1.00 36.94 343 LYS A C 1
ATOM 1940 O O . LYS A 1 343 ? 49.997 117.855 58.196 1.00 37.42 343 LYS A O 1
ATOM 1946 N N . THR A 1 344 ? 51.583 118.404 56.717 1.00 36.60 344 THR A N 1
ATOM 1947 C CA . THR A 1 344 ? 51.729 117.061 56.192 1.00 35.50 344 THR A CA 1
ATOM 1948 C C . THR A 1 344 ? 52.254 116.108 57.285 1.00 34.08 344 THR A C 1
ATOM 1949 O O . THR A 1 344 ? 51.772 114.986 57.429 1.00 33.46 344 THR A O 1
ATOM 1953 N N . LEU A 1 345 ? 53.259 116.543 58.034 1.00 32.16 345 LEU A N 1
ATOM 1954 C CA . LEU A 1 345 ? 53.784 115.695 59.086 1.00 32.42 345 LEU A CA 1
ATOM 1955 C C . LEU A 1 345 ? 52.654 115.367 60.070 1.00 31.10 345 LEU A C 1
ATOM 1956 O O . LEU A 1 345 ? 52.473 114.215 60.454 1.00 31.46 345 LEU A O 1
ATOM 1961 N N . ALA A 1 346 ? 51.882 116.374 60.457 1.00 31.47 346 ALA A N 1
ATOM 1962 C CA . ALA A 1 346 ? 50.785 116.168 61.409 1.00 32.50 346 ALA A CA 1
ATOM 1963 C C . ALA A 1 346 ? 49.785 115.151 60.849 1.00 32.51 346 ALA A C 1
ATOM 1964 O O . ALA A 1 346 ? 49.267 114.313 61.584 1.00 31.85 346 ALA A O 1
ATOM 1966 N N . ASP A 1 347 ? 49.521 115.237 59.546 1.00 31.34 347 ASP A N 1
ATOM 1967 C CA . ASP A 1 347 ? 48.597 114.327 58.880 1.00 32.29 347 ASP A CA 1
ATOM 1968 C C . ASP A 1 347 ? 49.122 112.904 58.993 1.00 32.58 347 ASP A C 1
ATOM 1969 O O . ASP A 1 347 ? 48.380 111.982 59.304 1.00 34.00 347 ASP A O 1
ATOM 1974 N N . ILE A 1 348 ? 50.405 112.713 58.710 1.00 32.92 348 ILE A N 1
ATOM 1975 C CA . ILE A 1 348 ? 51.004 111.381 58.782 1.00 30.39 348 ILE A CA 1
ATOM 1976 C C . ILE A 1 348 ? 51.003 110.845 60.216 1.00 31.96 348 ILE A C 1
ATOM 1977 O O . ILE A 1 348 ? 50.678 109.687 60.452 1.00 32.16 348 ILE A O 1
ATOM 1982 N N . ILE A 1 349 ? 51.365 111.672 61.183 1.00 31.54 349 ILE A N 1
ATOM 1983 C CA . ILE A 1 349 ? 51.366 111.200 62.562 1.00 33.89 349 ILE A CA 1
ATOM 1984 C C . ILE A 1 349 ? 49.953 110.784 62.983 1.00 35.70 349 ILE A C 1
ATOM 1985 O O . ILE A 1 349 ? 49.773 109.795 63.685 1.00 35.32 349 ILE A O 1
ATOM 1990 N N . CYS A 1 350 ? 48.950 111.532 62.533 1.00 37.47 350 CYS A N 1
ATOM 1991 C CA . CYS A 1 350 ? 47.567 111.234 62.892 1.00 36.99 350 CYS A CA 1
ATOM 1992 C C . CYS A 1 350 ? 47.044 109.952 62.258 1.00 37.37 350 CYS A C 1
ATOM 1993 O O . CYS A 1 350 ? 46.068 109.364 62.732 1.00 38.55 350 CYS A O 1
ATOM 1996 N N . GLU A 1 351 ? 47.700 109.514 61.194 1.00 36.00 351 GLU A N 1
ATOM 1997 C CA . GLU A 1 351 ? 47.303 108.293 60.505 1.00 35.41 351 GLU A CA 1
ATOM 1998 C C . GLU A 1 351 ? 47.832 107.046 61.225 1.00 35.62 351 GLU A C 1
ATOM 1999 O O . GLU A 1 351 ? 47.512 105.922 60.846 1.00 35.65 351 GLU A O 1
ATOM 2005 N N . TYR A 1 352 ? 48.634 107.255 62.266 1.00 35.51 352 TYR A N 1
ATOM 2006 C CA . TYR A 1 352 ? 49.188 106.162 63.062 1.00 35.53 352 TYR A CA 1
ATOM 2007 C C . TYR A 1 352 ? 48.820 106.440 64.506 1.00 36.42 352 TYR A C 1
ATOM 2008 O O . TYR A 1 352 ? 49.666 106.800 65.322 1.00 36.79 352 TYR A O 1
ATOM 2017 N N . PRO A 1 353 ? 47.540 106.253 64.841 1.00 37.18 353 PRO A N 1
ATOM 2018 C CA . PRO A 1 353 ? 47.006 106.486 66.192 1.00 38.60 353 PRO A CA 1
ATOM 2019 C C . PRO A 1 353 ? 47.812 105.908 67.346 1.00 38.83 353 PRO A C 1
ATOM 2020 O O . PRO A 1 353 ? 47.843 106.484 68.435 1.00 38.93 353 PRO A O 1
ATOM 2024 N N . ASP A 1 354 ? 48.458 104.773 67.116 1.00 40.01 354 ASP A N 1
ATOM 2025 C CA . ASP A 1 354 ? 49.270 104.152 68.147 1.00 40.71 354 ASP A CA 1
ATOM 2026 C C . ASP A 1 354 ? 50.449 105.053 68.519 1.00 41.07 354 ASP A C 1
ATOM 2027 O O . ASP A 1 354 ? 50.835 105.150 69.696 1.00 40.70 354 ASP A O 1
ATOM 2032 N N . ILE A 1 355 ? 51.018 105.711 67.513 1.00 38.70 355 ILE A N 1
ATOM 2033 C CA . ILE A 1 355 ? 52.144 106.606 67.724 1.00 37.84 355 ILE A CA 1
ATOM 2034 C C . ILE A 1 355 ? 51.616 107.956 68.210 1.00 37.51 355 ILE A C 1
ATOM 2035 O O . ILE A 1 355 ? 52.130 108.539 69.161 1.00 36.98 355 ILE A O 1
ATOM 2040 N N . HIS A 1 356 ? 50.582 108.447 67.540 1.00 37.24 356 HIS A N 1
ATOM 2041 C CA . HIS A 1 356 ? 49.977 109.719 67.875 1.00 36.97 356 HIS A CA 1
ATOM 2042 C C . HIS A 1 356 ? 49.568 109.805 69.341 1.00 38.32 356 HIS A C 1
ATOM 2043 O O . HIS A 1 356 ? 49.704 110.853 69.968 1.00 37.71 356 HIS A O 1
ATOM 2050 N N . GLN A 1 357 ? 49.075 108.704 69.889 1.00 40.38 357 GLN A N 1
ATOM 2051 C CA . GLN A 1 357 ? 48.616 108.702 71.270 1.00 43.62 357 GLN A CA 1
ATOM 2052 C C . GLN A 1 357 ? 49.636 108.377 72.335 1.00 43.48 357 GLN A C 1
ATOM 2053 O O . GLN A 1 357 ? 49.417 108.694 73.502 1.00 44.76 357 GLN A O 1
ATOM 2059 N N . SER A 1 358 ? 50.748 107.758 71.956 1.00 42.69 358 SER A N 1
ATOM 2060 C CA . SER A 1 358 ? 51.757 107.384 72.947 1.00 41.77 358 SER A CA 1
ATOM 2061 C C . SER A 1 358 ? 53.083 108.129 72.875 1.00 41.35 358 SER A C 1
ATOM 2062 O O . SER A 1 358 ? 53.640 108.520 73.897 1.00 42.79 358 SER A O 1
ATOM 2065 N N . SER A 1 359 ? 53.593 108.328 71.673 1.00 40.46 359 SER A N 1
ATOM 2066 C CA . SER A 1 359 ? 54.885 108.974 71.511 1.00 39.10 359 SER A CA 1
ATOM 2067 C C . SER A 1 359 ? 54.905 110.483 71.593 1.00 39.12 359 SER A C 1
ATOM 2068 O O . SER A 1 359 ? 54.048 111.149 71.029 1.00 40.40 359 SER A O 1
ATOM 2071 N N . ARG A 1 360 ? 55.897 111.013 72.302 1.00 38.96 360 ARG A N 1
ATOM 2072 C CA . ARG A 1 360 ? 56.086 112.453 72.439 1.00 39.38 360 ARG A CA 1
ATOM 2073 C C . ARG A 1 360 ? 57.027 112.842 71.300 1.00 38.17 360 ARG A C 1
ATOM 2074 O O . ARG A 1 360 ? 57.857 112.031 70.895 1.00 39.21 360 ARG A O 1
ATOM 2082 N N . PHE A 1 361 ? 56.902 114.062 70.780 1.00 35.34 361 PHE A N 1
ATOM 2083 C CA . PHE A 1 361 ? 57.770 114.527 69.701 1.00 32.35 361 PHE A CA 1
ATOM 2084 C C . PHE A 1 361 ? 58.502 115.782 70.166 1.00 32.44 361 PHE A C 1
ATOM 2085 O O . PHE A 1 361 ? 57.883 116.699 70.720 1.00 32.98 361 PHE A O 1
ATOM 2093 N N . VAL A 1 362 ? 59.815 115.815 69.950 1.00 31.30 362 VAL A N 1
ATOM 2094 C CA . VAL A 1 362 ? 60.633 116.975 70.307 1.00 30.05 362 VAL A CA 1
ATOM 2095 C C . VAL A 1 362 ? 61.340 117.460 69.056 1.00 29.50 362 VAL A C 1
ATOM 2096 O O . VAL A 1 362 ? 62.010 116.689 68.376 1.00 27.78 362 VAL A O 1
ATOM 2100 N N . PHE A 1 363 ? 61.185 118.742 68.753 1.00 28.70 363 PHE A N 1
ATOM 2101 C CA . PHE A 1 363 ? 61.814 119.310 67.582 1.00 27.51 363 PHE A CA 1
ATOM 2102 C C . PHE A 1 363 ? 62.957 120.244 67.950 1.00 26.85 363 PHE A C 1
ATOM 2103 O O . PHE A 1 363 ? 62.745 121.307 68.522 1.00 27.47 363 PHE A O 1
ATOM 2111 N N . VAL A 1 364 ? 64.173 119.838 67.621 1.00 25.81 364 VAL A N 1
ATOM 2112 C CA . VAL A 1 364 ? 65.354 120.650 67.881 1.00 23.89 364 VAL A CA 1
ATOM 2113 C C . VAL A 1 364 ? 65.699 121.299 66.536 1.00 25.87 364 VAL A C 1
ATOM 2114 O O . VAL A 1 364 ? 66.044 120.600 65.598 1.00 25.88 364 VAL A O 1
ATOM 2118 N N . PRO A 1 365 ? 65.603 122.641 66.433 1.00 23.99 365 PRO A N 1
ATOM 2119 C CA . PRO A 1 365 ? 65.890 123.392 65.206 1.00 24.50 365 PRO A CA 1
ATOM 2120 C C . PRO A 1 365 ? 67.362 123.419 64.773 1.00 25.74 365 PRO A C 1
ATOM 2121 O O . PRO A 1 365 ? 68.266 123.412 65.606 1.00 25.28 365 PRO A O 1
ATOM 2125 N N . GLY A 1 366 ? 67.588 123.445 63.458 1.00 25.62 366 GLY A N 1
ATOM 2126 C CA . GLY A 1 366 ? 68.929 123.492 62.924 1.00 22.80 366 GLY A CA 1
ATOM 2127 C C . GLY A 1 366 ? 69.379 124.902 62.592 1.00 24.94 366 GLY A C 1
ATOM 2128 O O . GLY A 1 366 ? 68.601 125.850 62.660 1.00 25.93 366 GLY A O 1
ATOM 2129 N N . PRO A 1 367 ? 70.647 125.081 62.221 1.00 25.92 367 PRO A N 1
ATOM 2130 C CA . PRO A 1 367 ? 71.138 126.424 61.885 1.00 27.02 367 PRO A CA 1
ATOM 2131 C C . PRO A 1 367 ? 70.501 127.068 60.647 1.00 29.48 367 PRO A C 1
ATOM 2132 O O . PRO A 1 367 ? 70.580 128.281 60.473 1.00 31.53 367 PRO A O 1
ATOM 2136 N N . GLU A 1 368 ? 69.858 126.279 59.790 1.00 31.59 368 GLU A N 1
ATOM 2137 C CA . GLU A 1 368 ? 69.236 126.847 58.591 1.00 32.92 368 GLU A CA 1
ATOM 2138 C C . GLU A 1 368 ? 67.739 127.100 58.764 1.00 33.27 368 GLU A C 1
ATOM 2139 O O . GLU A 1 368 ? 67.108 127.695 57.894 1.00 34.41 368 GLU A O 1
ATOM 2145 N N . ASP A 1 369 ? 67.153 126.642 59.863 1.00 32.29 369 ASP A N 1
ATOM 2146 C CA . ASP A 1 369 ? 65.716 126.840 60.053 1.00 32.56 369 ASP A CA 1
ATOM 2147 C C . ASP A 1 369 ? 65.390 128.268 60.436 1.00 33.18 369 ASP A C 1
ATOM 2148 O O . ASP A 1 369 ? 66.201 128.939 61.071 1.00 34.50 369 ASP A O 1
ATOM 2153 N N . PRO A 1 370 ? 64.182 128.746 60.077 1.00 33.80 370 PRO A N 1
ATOM 2154 C CA . PRO A 1 370 ? 63.716 130.108 60.380 1.00 35.03 370 PRO A CA 1
ATOM 2155 C C . PRO A 1 370 ? 64.031 130.458 61.832 1.00 35.49 370 PRO A C 1
ATOM 2156 O O . PRO A 1 370 ? 63.917 129.617 62.705 1.00 35.81 370 PRO A O 1
ATOM 2160 N N . GLY A 1 371 ? 64.397 131.708 62.080 1.00 36.36 371 GLY A N 1
ATOM 2161 C CA . GLY A 1 371 ? 64.766 132.134 63.421 1.00 38.02 371 GLY A CA 1
ATOM 2162 C C . GLY A 1 371 ? 66.192 132.642 63.285 1.00 40.28 371 GLY A C 1
ATOM 2163 O O . GLY A 1 371 ? 66.684 132.804 62.158 1.00 41.80 371 GLY A O 1
ATOM 2164 N N . PHE A 1 372 ? 66.875 132.901 64.387 1.00 39.12 372 PHE A N 1
ATOM 2165 C CA . PHE A 1 372 ? 68.240 133.378 64.265 1.00 38.59 372 PHE A CA 1
ATOM 2166 C C . PHE A 1 372 ? 69.120 132.168 64.458 1.00 37.27 372 PHE A C 1
ATOM 2167 O O . PHE A 1 372 ? 69.855 132.072 65.435 1.00 37.94 372 PHE A O 1
ATOM 2175 N N . GLY A 1 373 ? 69.037 131.250 63.496 1.00 35.80 373 GLY A N 1
ATOM 2176 C CA . GLY A 1 373 ? 69.761 129.990 63.569 1.00 33.70 373 GLY A CA 1
ATOM 2177 C C . GLY A 1 373 ? 71.277 129.994 63.572 1.00 33.97 373 GLY A C 1
ATOM 2178 O O . GLY A 1 373 ? 71.903 129.014 63.986 1.00 32.25 373 GLY A O 1
ATOM 2179 N N . SER A 1 374 ? 71.881 131.089 63.132 1.00 34.11 374 SER A N 1
ATOM 2180 C CA . SER A 1 374 ? 73.329 131.134 63.067 1.00 33.11 374 SER A CA 1
ATOM 2181 C C . SER A 1 374 ? 74.040 131.649 64.298 1.00 31.95 374 SER A C 1
ATOM 2182 O O . SER A 1 374 ? 75.262 131.759 64.288 1.00 32.73 374 SER A O 1
ATOM 2185 N N . ILE A 1 375 ? 73.294 131.958 65.355 1.00 31.05 375 ILE A N 1
ATOM 2186 C CA . ILE A 1 375 ? 73.901 132.415 66.607 1.00 30.80 375 ILE A CA 1
ATOM 2187 C C . ILE A 1 375 ? 73.350 131.494 67.690 1.00 31.49 375 ILE A C 1
ATOM 2188 O O . ILE A 1 375 ? 72.146 131.229 67.741 1.00 32.52 375 ILE A O 1
ATOM 2193 N N . LEU A 1 376 ? 74.231 131.004 68.554 1.00 30.97 376 LEU A N 1
ATOM 2194 C CA . LEU A 1 376 ? 73.825 130.086 69.609 1.00 30.60 376 LEU A CA 1
ATOM 2195 C C . LEU A 1 376 ? 73.830 130.684 71.010 1.00 30.33 376 LEU A C 1
ATOM 2196 O O . LEU A 1 376 ? 74.591 131.610 71.296 1.00 30.23 376 LEU A O 1
ATOM 2201 N N . PRO A 1 377 ? 72.926 130.205 71.884 1.00 30.96 377 PRO A N 1
ATOM 2202 C CA . PRO A 1 377 ? 71.910 129.170 71.631 1.00 29.66 377 PRO A CA 1
ATOM 2203 C C . PRO A 1 377 ? 70.872 129.827 70.742 1.00 29.43 377 PRO A C 1
ATOM 2204 O O . PRO A 1 377 ? 70.715 131.047 70.812 1.00 28.72 377 PRO A O 1
ATOM 2208 N N . ARG A 1 378 ? 70.176 129.058 69.902 1.00 29.57 378 ARG A N 1
ATOM 2209 C CA . ARG A 1 378 ? 69.151 129.660 69.047 1.00 28.86 378 ARG A CA 1
ATOM 2210 C C . ARG A 1 378 ? 67.809 129.295 69.643 1.00 30.07 378 ARG A C 1
ATOM 2211 O O . ARG A 1 378 ? 67.660 128.228 70.253 1.00 29.83 378 ARG A O 1
ATOM 2219 N N . PRO A 1 379 ? 66.814 130.184 69.498 1.00 30.27 379 PRO A N 1
ATOM 2220 C CA . PRO A 1 379 ? 65.473 129.941 70.036 1.00 31.44 379 PRO A CA 1
ATOM 2221 C C . PRO A 1 379 ? 64.725 128.920 69.191 1.00 31.87 379 PRO A C 1
ATOM 2222 O O . PRO A 1 379 ? 65.175 128.554 68.104 1.00 33.26 379 PRO A O 1
ATOM 2226 N N . PRO A 1 380 ? 63.579 128.435 69.688 1.00 31.96 380 PRO A N 1
ATOM 2227 C CA . PRO A 1 380 ? 62.789 127.457 68.939 1.00 33.47 380 PRO A CA 1
ATOM 2228 C C . PRO A 1 380 ? 62.113 128.087 67.720 1.00 33.46 380 PRO A C 1
ATOM 2229 O O . PRO A 1 380 ? 62.146 129.306 67.546 1.00 34.04 380 PRO A O 1
ATOM 2233 N N . LEU A 1 381 ? 61.539 127.266 66.854 1.00 32.40 381 LEU A N 1
ATOM 2234 C CA . LEU A 1 381 ? 60.844 127.821 65.698 1.00 31.58 381 LEU A CA 1
ATOM 2235 C C . LEU A 1 381 ? 59.735 128.705 66.277 1.00 31.60 381 LEU A C 1
ATOM 2236 O O . LEU A 1 381 ? 59.186 128.392 67.335 1.00 32.15 381 LEU A O 1
ATOM 2241 N N . ALA A 1 382 ? 59.433 129.805 65.597 1.00 31.24 382 ALA A N 1
ATOM 2242 C CA . ALA A 1 382 ? 58.387 130.741 66.021 1.00 31.63 382 ALA A CA 1
ATOM 2243 C C . ALA A 1 382 ? 57.051 130.013 66.234 1.00 33.08 382 ALA A C 1
ATOM 2244 O O . ALA A 1 382 ? 56.667 129.124 65.455 1.00 30.98 382 ALA A O 1
ATOM 2246 N N . GLU A 1 383 ? 56.343 130.398 67.292 1.00 34.04 383 GLU A N 1
ATOM 2247 C CA . GLU A 1 383 ? 55.063 129.776 67.598 1.00 35.62 383 GLU A CA 1
ATOM 2248 C C . GLU A 1 383 ? 54.036 129.925 66.484 1.00 34.75 383 GLU A C 1
ATOM 2249 O O . GLU A 1 383 ? 53.190 129.052 66.290 1.00 34.34 383 GLU A O 1
ATOM 2255 N N . SER A 1 384 ? 54.109 131.017 65.743 1.00 35.14 384 SER A N 1
ATOM 2256 C CA . SER A 1 384 ? 53.177 131.203 64.648 1.00 36.72 384 SER A CA 1
ATOM 2257 C C . SER A 1 384 ? 53.358 130.067 63.655 1.00 36.15 384 SER A C 1
ATOM 2258 O O . SER A 1 384 ? 52.405 129.641 63.023 1.00 38.77 384 SER A O 1
ATOM 2261 N N . ILE A 1 385 ? 54.584 129.567 63.543 1.00 36.14 385 ILE A N 1
ATOM 2262 C CA . ILE A 1 385 ? 54.911 128.486 62.612 1.00 34.36 385 ILE A CA 1
ATOM 2263 C C . ILE A 1 385 ? 54.453 127.111 63.073 1.00 34.99 385 ILE A C 1
ATOM 2264 O O . ILE A 1 385 ? 54.125 126.249 62.254 1.00 33.96 385 ILE A O 1
ATOM 2269 N N . THR A 1 386 ? 54.409 126.920 64.388 1.00 34.50 386 THR A N 1
ATOM 2270 C CA . THR A 1 386 ? 54.077 125.626 64.945 1.00 35.05 386 THR A CA 1
ATOM 2271 C C . THR A 1 386 ? 52.739 125.431 65.629 1.00 37.05 386 THR A C 1
ATOM 2272 O O . THR A 1 386 ? 52.384 124.297 65.963 1.00 36.14 386 THR A O 1
ATOM 2276 N N . ASN A 1 387 ? 51.995 126.516 65.833 1.00 39.66 387 ASN A N 1
ATOM 2277 C CA . ASN A 1 387 ? 50.705 126.437 66.505 1.00 42.06 387 ASN A CA 1
ATOM 2278 C C . ASN A 1 387 ? 49.772 125.366 65.978 1.00 41.86 387 ASN A C 1
ATOM 2279 O O . ASN A 1 387 ? 49.254 124.560 66.742 1.00 42.42 387 ASN A O 1
ATOM 2284 N N . GLU A 1 388 ? 49.574 125.357 64.669 1.00 42.66 388 GLU A N 1
ATOM 2285 C CA . GLU A 1 388 ? 48.704 124.398 64.017 1.00 43.59 388 GLU A CA 1
ATOM 2286 C C . GLU A 1 388 ? 49.141 122.961 64.285 1.00 43.08 388 GLU A C 1
ATOM 2287 O O . GLU A 1 388 ? 48.325 122.109 64.645 1.00 43.59 388 GLU A O 1
ATOM 2293 N N . PHE A 1 389 ? 50.432 122.693 64.111 1.00 41.67 389 PHE A N 1
ATOM 2294 C CA . PHE A 1 389 ? 50.959 121.358 64.341 1.00 39.48 389 PHE A CA 1
ATOM 2295 C C . PHE A 1 389 ? 50.701 120.943 65.794 1.00 40.85 389 PHE A C 1
ATOM 2296 O O . PHE A 1 389 ? 50.236 119.831 66.071 1.00 41.23 389 PHE A O 1
ATOM 2304 N N . ARG A 1 390 ? 51.001 121.836 66.725 1.00 41.30 390 ARG A N 1
ATOM 2305 C CA . ARG A 1 390 ? 50.816 121.520 68.132 1.00 42.83 390 ARG A CA 1
ATOM 2306 C C . ARG A 1 390 ? 49.353 121.297 68.519 1.00 43.02 390 ARG A C 1
ATOM 2307 O O . ARG A 1 390 ? 49.069 120.689 69.547 1.00 42.27 390 ARG A O 1
ATOM 2315 N N . GLN A 1 391 ? 48.421 121.779 67.702 1.00 42.38 391 GLN A N 1
ATOM 2316 C CA . GLN A 1 391 ? 47.016 121.576 68.022 1.00 41.98 391 GLN A CA 1
ATOM 2317 C C . GLN A 1 391 ? 46.642 120.149 67.667 1.00 40.74 391 GLN A C 1
ATOM 2318 O O . GLN A 1 391 ? 45.903 119.499 68.401 1.00 39.97 391 GLN A O 1
ATOM 2324 N N . ARG A 1 392 ? 47.171 119.664 66.548 1.00 38.06 392 ARG A N 1
ATOM 2325 C CA . ARG A 1 392 ? 46.893 118.308 66.099 1.00 36.67 392 ARG A CA 1
ATOM 2326 C C . ARG A 1 392 ? 47.720 117.270 66.840 1.00 35.16 392 ARG A C 1
ATOM 2327 O O . ARG A 1 392 ? 47.248 116.175 67.074 1.00 35.21 392 ARG A O 1
ATOM 2335 N N . VAL A 1 393 ? 48.949 117.620 67.211 1.00 35.17 393 VAL A N 1
ATOM 2336 C CA . VAL A 1 393 ? 49.841 116.709 67.925 1.00 35.19 393 VAL A CA 1
ATOM 2337 C C . VAL A 1 393 ? 50.215 117.368 69.251 1.00 36.67 393 VAL A C 1
ATOM 2338 O O . VAL A 1 393 ? 51.310 117.880 69.425 1.00 36.95 393 VAL A O 1
ATOM 2342 N N . PRO A 1 394 ? 49.294 117.348 70.213 1.00 37.43 394 PRO A N 1
ATOM 2343 C CA . PRO A 1 394 ? 49.523 117.955 71.527 1.00 38.07 394 PRO A CA 1
ATOM 2344 C C . PRO A 1 394 ? 50.732 117.484 72.317 1.00 38.80 394 PRO A C 1
ATOM 2345 O O . PRO A 1 394 ? 51.187 118.181 73.210 1.00 39.19 394 PRO A O 1
ATOM 2349 N N . PHE A 1 395 ? 51.245 116.302 72.010 1.00 40.85 395 PHE A N 1
ATOM 2350 C CA . PHE A 1 395 ? 52.392 115.776 72.743 1.00 42.69 395 PHE A CA 1
ATOM 2351 C C . PHE A 1 395 ? 53.704 116.184 72.124 1.00 42.48 395 PHE A C 1
ATOM 2352 O O . PHE A 1 395 ? 54.672 115.429 72.153 1.00 44.37 395 PHE A O 1
ATOM 2360 N N . SER A 1 396 ? 53.751 117.384 71.571 1.00 41.14 396 SER A N 1
ATOM 2361 C CA . SER A 1 396 ? 54.977 117.835 70.956 1.00 40.00 396 SER A CA 1
ATOM 2362 C C . SER A 1 396 ? 55.468 119.113 71.599 1.00 39.62 396 SER A C 1
ATOM 2363 O O . SER A 1 396 ? 54.704 119.862 72.189 1.00 39.85 396 SER A O 1
ATOM 2366 N N . VAL A 1 397 ? 56.769 119.338 71.516 1.00 38.95 397 VAL A N 1
ATOM 2367 C CA . VAL A 1 397 ? 57.350 120.555 72.035 1.00 37.63 397 VAL A CA 1
ATOM 2368 C C . VAL A 1 397 ? 58.482 120.941 71.110 1.00 35.95 397 VAL A C 1
ATOM 2369 O O . VAL A 1 397 ? 59.313 120.113 70.755 1.00 35.03 397 VAL A O 1
ATOM 2373 N N . PHE A 1 398 ? 58.462 122.198 70.679 1.00 34.67 398 PHE A N 1
ATOM 2374 C CA . PHE A 1 398 ? 59.493 122.741 69.813 1.00 33.61 398 PHE A CA 1
ATOM 2375 C C . PHE A 1 398 ? 60.425 123.505 70.728 1.00 32.93 398 PHE A C 1
ATOM 2376 O O . PHE A 1 398 ? 60.065 124.538 71.282 1.00 33.26 398 PHE A O 1
ATOM 2384 N N . THR A 1 399 ? 61.637 122.988 70.864 1.00 32.79 399 THR A N 1
ATOM 2385 C CA . THR A 1 399 ? 62.598 123.561 71.774 1.00 32.86 399 THR A CA 1
ATOM 2386 C C . THR A 1 399 ? 63.750 124.299 71.117 1.00 32.34 399 THR A C 1
ATOM 2387 O O . THR A 1 399 ? 63.760 124.530 69.914 1.00 32.21 399 THR A O 1
ATOM 2391 N N . THR A 1 400 ? 64.721 124.671 71.940 1.00 31.92 400 THR A N 1
ATOM 2392 C CA . THR A 1 400 ? 65.897 125.404 71.510 1.00 29.55 400 THR A CA 1
ATOM 2393 C C . THR A 1 400 ? 66.967 124.476 70.970 1.00 28.73 400 THR A C 1
ATOM 2394 O O . THR A 1 400 ? 66.791 123.282 70.901 1.00 30.71 400 THR A O 1
ATOM 2398 N N . ASN A 1 401 ? 68.096 125.046 70.599 1.00 27.28 401 ASN A N 1
ATOM 2399 C CA . ASN A 1 401 ? 69.225 124.276 70.105 1.00 26.41 401 ASN A CA 1
ATOM 2400 C C . ASN A 1 401 ? 70.436 125.020 70.646 1.00 26.86 401 ASN A C 1
ATOM 2401 O O . ASN A 1 401 ? 70.630 126.197 70.360 1.00 27.79 401 ASN A O 1
ATOM 2406 N N . PRO A 1 402 ? 71.240 124.361 71.474 1.00 28.40 402 PRO A N 1
ATOM 2407 C CA . PRO A 1 402 ? 71.034 122.975 71.900 1.00 29.05 402 PRO A CA 1
ATOM 2408 C C . PRO A 1 402 ? 69.871 122.925 72.892 1.00 29.36 402 PRO A C 1
ATOM 2409 O O . PRO A 1 402 ? 69.277 123.941 73.239 1.00 28.25 402 PRO A O 1
ATOM 2413 N N . CYS A 1 403 ? 69.552 121.728 73.343 1.00 31.59 403 CYS A N 1
ATOM 2414 C CA . CYS A 1 403 ? 68.490 121.559 74.319 1.00 32.76 403 CYS A CA 1
ATOM 2415 C C . CYS A 1 403 ? 68.903 120.402 75.218 1.00 32.73 403 CYS A C 1
ATOM 2416 O O . CYS A 1 403 ? 69.809 119.633 74.886 1.00 30.72 403 CYS A O 1
ATOM 2419 N N . ARG A 1 404 ? 68.257 120.292 76.371 1.00 33.34 404 ARG A N 1
ATOM 2420 C CA . ARG A 1 404 ? 68.589 119.227 77.283 1.00 31.31 404 ARG A CA 1
ATOM 2421 C C . ARG A 1 404 ? 67.332 118.466 77.585 1.00 32.33 404 ARG A C 1
ATOM 2422 O O . ARG A 1 404 ? 66.251 119.047 77.698 1.00 32.72 404 ARG A O 1
ATOM 2430 N N . ILE A 1 405 ? 67.472 117.154 77.701 1.00 32.54 405 ILE A N 1
ATOM 2431 C CA . ILE A 1 405 ? 66.345 116.299 78.016 1.00 32.45 405 ILE A CA 1
ATOM 2432 C C . ILE A 1 405 ? 66.696 115.527 79.267 1.00 33.40 405 ILE A C 1
ATOM 2433 O O . ILE A 1 405 ? 67.797 114.976 79.387 1.00 33.36 405 ILE A O 1
ATOM 2438 N N . GLN A 1 406 ? 65.770 115.501 80.213 1.00 34.53 406 GLN A N 1
ATOM 2439 C CA . GLN A 1 406 ? 65.998 114.786 81.458 1.00 33.94 406 GLN A CA 1
ATOM 2440 C C . GLN A 1 406 ? 64.956 113.689 81.529 1.00 34.67 406 GLN A C 1
ATOM 2441 O O . GLN A 1 406 ? 63.763 113.945 81.393 1.00 34.33 406 GLN A O 1
ATOM 2447 N N . TYR A 1 407 ? 65.426 112.453 81.678 1.00 36.08 407 TYR A N 1
ATOM 2448 C CA . TYR A 1 407 ? 64.552 111.283 81.764 1.00 37.55 407 TYR A CA 1
ATOM 2449 C C . TYR A 1 407 ? 65.034 110.477 82.963 1.00 39.05 407 TYR A C 1
ATOM 2450 O O . TYR A 1 407 ? 66.145 109.938 82.953 1.00 39.62 407 TYR A O 1
ATOM 2459 N N . CYS A 1 408 ? 64.187 110.406 83.987 1.00 39.47 408 CYS A N 1
ATOM 2460 C CA . CYS A 1 408 ? 64.522 109.732 85.224 1.00 39.47 408 CYS A CA 1
ATOM 2461 C C . CYS A 1 408 ? 65.860 110.234 85.730 1.00 39.33 408 CYS A C 1
ATOM 2462 O O . CYS A 1 408 ? 66.020 111.428 85.937 1.00 40.08 408 CYS A O 1
ATOM 2465 N N . THR A 1 409 ? 66.830 109.354 85.920 1.00 40.31 409 THR A N 1
ATOM 2466 C CA . THR A 1 409 ? 68.118 109.798 86.454 1.00 40.32 409 THR A CA 1
ATOM 2467 C C . THR A 1 409 ? 69.150 110.094 85.374 1.00 40.97 409 THR A C 1
ATOM 2468 O O . THR A 1 409 ? 70.338 110.255 85.660 1.00 39.92 409 THR A O 1
ATOM 2472 N N . GLN A 1 410 ? 68.688 110.180 84.133 1.00 40.55 410 GLN A N 1
ATOM 2473 C CA . GLN A 1 410 ? 69.597 110.413 83.019 1.00 41.80 410 GLN A CA 1
ATOM 2474 C C . GLN A 1 410 ? 69.529 111.787 82.368 1.00 40.52 410 GLN A C 1
ATOM 2475 O O . GLN A 1 410 ? 68.453 112.359 82.198 1.00 40.35 410 GLN A O 1
ATOM 2481 N N . GLU A 1 411 ? 70.700 112.310 82.017 1.00 38.90 411 GLU A N 1
ATOM 2482 C CA . GLU A 1 411 ? 70.803 113.617 81.390 1.00 37.73 411 GLU A CA 1
ATOM 2483 C C . GLU A 1 411 ? 71.204 113.457 79.921 1.00 36.12 411 GLU A C 1
ATOM 2484 O O . GLU A 1 411 ? 72.198 112.800 79.602 1.00 35.89 411 GLU A O 1
ATOM 2490 N N . ILE A 1 412 ? 70.417 114.047 79.033 1.00 32.58 412 ILE A N 1
ATOM 2491 C CA . ILE A 1 412 ? 70.691 113.962 77.608 1.00 32.06 412 ILE A CA 1
ATOM 2492 C C . ILE A 1 412 ? 70.823 115.362 77.024 1.00 31.86 412 ILE A C 1
ATOM 2493 O O . ILE A 1 412 ? 69.919 116.183 77.154 1.00 33.02 412 ILE A O 1
ATOM 2498 N N . THR A 1 413 ? 71.960 115.652 76.408 1.00 31.27 413 THR A N 1
ATOM 2499 C CA . THR A 1 413 ? 72.134 116.953 75.797 1.00 31.58 413 THR A CA 1
ATOM 2500 C C . THR A 1 413 ? 72.080 116.727 74.280 1.00 30.07 413 THR A C 1
ATOM 2501 O O . THR A 1 413 ? 72.717 115.812 73.770 1.00 30.20 413 THR A O 1
ATOM 2505 N N . VAL A 1 414 ? 71.299 117.542 73.576 1.00 27.93 414 VAL A N 1
ATOM 2506 C CA . VAL A 1 414 ? 71.145 117.419 72.118 1.00 27.66 414 VAL A CA 1
ATOM 2507 C C . VAL A 1 414 ? 71.555 118.717 71.460 1.00 26.38 414 VAL A C 1
ATOM 2508 O O . VAL A 1 414 ? 71.116 119.782 71.860 1.00 27.21 414 VAL A O 1
ATOM 2512 N N . PHE A 1 415 ? 72.386 118.598 70.429 1.00 26.12 415 PHE A N 1
ATOM 2513 C CA . PHE A 1 415 ? 72.941 119.724 69.704 1.00 24.01 415 PHE A CA 1
ATOM 2514 C C . PHE A 1 415 ? 72.956 119.442 68.207 1.00 25.12 415 PHE A C 1
ATOM 2515 O O . PHE A 1 415 ? 73.547 118.461 67.767 1.00 26.43 415 PHE A O 1
ATOM 2523 N N . ARG A 1 416 ? 72.317 120.298 67.421 1.00 26.72 416 ARG A N 1
ATOM 2524 C CA . ARG A 1 416 ? 72.298 120.122 65.982 1.00 27.62 416 ARG A CA 1
ATOM 2525 C C . ARG A 1 416 ? 73.225 121.137 65.348 1.00 28.89 416 ARG A C 1
ATOM 2526 O O . ARG A 1 416 ? 72.959 122.328 65.391 1.00 30.94 416 ARG A O 1
ATOM 2534 N N . GLU A 1 417 ? 74.314 120.666 64.761 1.00 29.53 417 GLU A N 1
ATOM 2535 C CA . GLU A 1 417 ? 75.269 121.559 64.119 1.00 30.23 417 GLU A CA 1
ATOM 2536 C C . GLU A 1 417 ? 76.203 120.714 63.287 1.00 30.13 417 GLU A C 1
ATOM 2537 O O . GLU A 1 417 ? 76.485 119.571 63.639 1.00 30.48 417 GLU A O 1
ATOM 2543 N N . ASP A 1 418 ? 76.654 121.250 62.165 1.00 29.65 418 ASP A N 1
ATOM 2544 C CA . ASP A 1 418 ? 77.587 120.515 61.328 1.00 30.70 418 ASP A CA 1
ATOM 2545 C C . ASP A 1 418 ? 78.928 120.885 61.969 1.00 31.00 418 ASP A C 1
ATOM 2546 O O . ASP A 1 418 ? 79.760 121.572 61.396 1.00 31.68 418 ASP A O 1
ATOM 2551 N N . LEU A 1 419 ? 79.096 120.420 63.197 1.00 30.99 419 LEU A N 1
ATOM 2552 C CA . LEU A 1 419 ? 80.255 120.721 64.004 1.00 29.77 419 LEU A CA 1
ATOM 2553 C C . LEU A 1 419 ? 81.569 120.111 63.536 1.00 30.45 419 LEU A C 1
ATOM 2554 O O . LEU A 1 419 ? 82.592 120.784 63.538 1.00 30.36 419 LEU A O 1
ATOM 2559 N N . VAL A 1 420 ? 81.550 118.842 63.145 1.00 30.10 420 VAL A N 1
ATOM 2560 C CA . VAL A 1 420 ? 82.769 118.195 62.699 1.00 30.32 420 VAL A CA 1
ATOM 2561 C C . VAL A 1 420 ? 83.488 118.969 61.588 1.00 31.46 420 VAL A C 1
ATOM 2562 O O . VAL A 1 420 ? 84.700 119.170 61.683 1.00 33.06 420 VAL A O 1
ATOM 2566 N N . ASN A 1 421 ? 82.779 119.421 60.555 1.00 30.86 421 ASN A N 1
ATOM 2567 C CA . ASN A 1 421 ? 83.451 120.178 59.501 1.00 32.70 421 ASN A CA 1
ATOM 2568 C C . ASN A 1 421 ? 84.003 121.502 60.023 1.00 32.39 421 ASN A C 1
ATOM 2569 O O . ASN A 1 421 ? 85.045 121.969 59.559 1.00 33.60 421 ASN A O 1
ATOM 2574 N N . LYS A 1 422 ? 83.312 122.126 60.970 1.00 32.77 422 LYS A N 1
ATOM 2575 C CA . LYS A 1 422 ? 83.818 123.387 61.501 1.00 32.38 422 LYS A CA 1
ATOM 2576 C C . LYS A 1 422 ? 85.123 123.147 62.257 1.00 32.94 422 LYS A C 1
ATOM 2577 O O . LYS A 1 422 ? 86.064 123.933 62.136 1.00 32.84 422 LYS A O 1
ATOM 2583 N N . MET A 1 423 ? 85.157 122.062 63.031 1.00 33.55 423 MET A N 1
ATOM 2584 C CA . MET A 1 423 ? 86.320 121.695 63.822 1.00 35.84 423 MET A CA 1
ATOM 2585 C C . MET A 1 423 ? 87.479 121.368 62.895 1.00 36.82 423 MET A C 1
ATOM 2586 O O . MET A 1 423 ? 88.603 121.789 63.135 1.00 36.38 423 MET A O 1
ATOM 2591 N N . CYS A 1 424 ? 87.195 120.611 61.838 1.00 38.24 424 CYS A N 1
ATOM 2592 C CA . CYS A 1 424 ? 88.228 120.230 60.873 1.00 38.30 424 CYS A CA 1
ATOM 2593 C C . CYS A 1 424 ? 88.792 121.452 60.141 1.00 37.05 424 CYS A C 1
ATOM 2594 O O . CYS A 1 424 ? 90.014 121.607 60.017 1.00 37.15 424 CYS A O 1
ATOM 2597 N N . ARG A 1 425 ? 87.914 122.332 59.682 1.00 34.95 425 ARG A N 1
ATOM 2598 C CA . ARG A 1 425 ? 88.376 123.527 58.998 1.00 34.06 425 ARG A CA 1
ATOM 2599 C C . ARG A 1 425 ? 89.190 124.463 59.895 1.00 34.22 425 ARG A C 1
ATOM 2600 O O . ARG A 1 425 ? 89.768 125.428 59.410 1.00 33.23 425 ARG A O 1
ATOM 2608 N N . ASN A 1 426 ? 89.232 124.185 61.198 1.00 34.88 426 ASN A N 1
ATOM 2609 C CA . ASN A 1 426 ? 89.941 125.037 62.145 1.00 34.52 426 ASN A CA 1
ATOM 2610 C C . ASN A 1 426 ? 90.937 124.277 62.985 1.00 35.95 426 ASN A C 1
ATOM 2611 O O . ASN A 1 426 ? 91.331 124.731 64.064 1.00 36.14 426 ASN A O 1
ATOM 2616 N N . CYS A 1 427 ? 91.336 123.116 62.501 1.00 37.41 427 CYS A N 1
ATOM 2617 C CA . CYS A 1 427 ? 92.287 122.299 63.217 1.00 41.05 427 CYS A CA 1
ATOM 2618 C C . CYS A 1 427 ? 93.706 122.877 63.164 1.00 41.42 427 CYS A C 1
ATOM 2619 O O . CYS A 1 427 ? 94.087 123.546 62.196 1.00 40.93 427 CYS A O 1
ATOM 2622 N N . VAL A 1 428 ? 94.487 122.623 64.209 1.00 40.27 428 VAL A N 1
ATOM 2623 C CA . VAL A 1 428 ? 95.871 123.069 64.221 1.00 40.50 428 VAL A CA 1
ATOM 2624 C C . VAL A 1 428 ? 96.587 122.105 63.273 1.00 39.59 428 VAL A C 1
ATOM 2625 O O . VAL A 1 428 ? 97.507 122.482 62.563 1.00 39.46 428 VAL A O 1
ATOM 2629 N N . ARG A 1 429 ? 96.129 120.859 63.272 1.00 39.44 429 ARG A N 1
ATOM 2630 C CA . ARG A 1 429 ? 96.660 119.797 62.423 1.00 40.32 429 ARG A CA 1
ATOM 2631 C C . ARG A 1 429 ? 95.659 118.658 62.327 1.00 40.00 429 ARG A C 1
ATOM 2632 O O . ARG A 1 429 ? 94.665 118.630 63.048 1.00 38.96 429 ARG A O 1
ATOM 2640 N N . PHE A 1 430 ? 95.917 117.718 61.429 1.00 40.23 430 PHE A N 1
ATOM 2641 C CA . PHE A 1 430 ? 95.050 116.550 61.291 1.00 41.48 430 PHE A CA 1
ATOM 2642 C C . PHE A 1 430 ? 95.449 115.592 62.398 1.00 39.05 430 PHE A C 1
ATOM 2643 O O . PHE A 1 430 ? 96.638 115.350 62.617 1.00 37.87 430 PHE A O 1
ATOM 2651 N N . PRO A 1 431 ? 94.469 115.017 63.097 1.00 38.29 431 PRO A N 1
ATOM 2652 C CA . PRO A 1 431 ? 94.794 114.072 64.175 1.00 38.14 431 PRO A CA 1
ATOM 2653 C C . PRO A 1 431 ? 95.404 112.836 63.496 1.00 37.37 431 PRO A C 1
ATOM 2654 O O . PRO A 1 431 ? 95.297 112.700 62.281 1.00 36.27 431 PRO A O 1
ATOM 2658 N N . SER A 1 432 ? 96.012 111.927 64.248 1.00 37.81 432 SER A N 1
ATOM 2659 C CA . SER A 1 432 ? 96.592 110.756 63.603 1.00 38.73 432 SER A CA 1
ATOM 2660 C C . SER A 1 432 ? 95.506 109.802 63.156 1.00 39.28 432 SER A C 1
ATOM 2661 O O . SER A 1 432 ? 94.486 109.643 63.823 1.00 37.73 432 SER A O 1
ATOM 2664 N N . SER A 1 433 ? 95.730 109.162 62.013 1.00 41.64 433 SER A N 1
ATOM 2665 C CA . SER A 1 433 ? 94.750 108.241 61.468 1.00 41.98 433 SER A CA 1
ATOM 2666 C C . SER A 1 433 ? 94.657 106.917 62.220 1.00 41.94 433 SER A C 1
ATOM 2667 O O . SER A 1 433 ? 93.891 106.036 61.820 1.00 40.99 433 SER A O 1
ATOM 2670 N N . ASN A 1 434 ? 95.416 106.763 63.301 1.00 41.21 434 ASN A N 1
ATOM 2671 C CA . ASN A 1 434 ? 95.340 105.519 64.056 1.00 42.78 434 ASN A CA 1
ATOM 2672 C C . ASN A 1 434 ? 94.100 105.519 64.965 1.00 41.49 434 ASN A C 1
ATOM 2673 O O . ASN A 1 434 ? 93.890 104.608 65.759 1.00 42.29 434 ASN A O 1
ATOM 2678 N N . LEU A 1 435 ? 93.282 106.557 64.838 1.00 39.21 435 LEU A N 1
ATOM 2679 C CA . LEU A 1 435 ? 92.041 106.677 65.606 1.00 36.85 435 LEU A CA 1
ATOM 2680 C C . LEU A 1 435 ? 91.021 107.407 64.716 1.00 34.14 435 LEU A C 1
ATOM 2681 O O . LEU A 1 435 ? 91.347 108.397 64.071 1.00 32.86 435 LEU A O 1
ATOM 2686 N N . ALA A 1 436 ? 89.796 106.897 64.665 1.00 32.37 436 ALA A N 1
ATOM 2687 C CA . ALA A 1 436 ? 88.753 107.503 63.846 1.00 29.12 436 ALA A CA 1
ATOM 2688 C C . ALA A 1 436 ? 88.365 108.928 64.283 1.00 28.21 436 ALA A C 1
ATOM 2689 O O . ALA A 1 436 ? 88.347 109.257 65.471 1.00 27.04 436 ALA A O 1
ATOM 2691 N N . ILE A 1 437 ? 88.040 109.766 63.308 1.00 26.59 437 ILE A N 1
ATOM 2692 C CA . ILE A 1 437 ? 87.659 111.145 63.581 1.00 27.42 437 ILE A CA 1
ATOM 2693 C C . ILE A 1 437 ? 86.591 111.358 64.672 1.00 28.13 437 ILE A C 1
ATOM 2694 O O . ILE A 1 437 ? 86.668 112.323 65.400 1.00 26.97 437 ILE A O 1
ATOM 2699 N N . PRO A 1 438 ? 85.565 110.487 64.755 1.00 29.00 438 PRO A N 1
ATOM 2700 C CA . PRO A 1 438 ? 84.562 110.705 65.802 1.00 27.94 438 PRO A CA 1
ATOM 2701 C C . PRO A 1 438 ? 85.107 110.478 67.205 1.00 30.00 438 PRO A C 1
ATOM 2702 O O . PRO A 1 438 ? 84.642 111.074 68.170 1.00 27.90 438 PRO A O 1
ATOM 2706 N N . ASN A 1 439 ? 86.112 109.623 67.311 1.00 32.05 439 ASN A N 1
ATOM 2707 C CA . ASN A 1 439 ? 86.737 109.363 68.593 1.00 32.01 439 ASN A CA 1
ATOM 2708 C C . ASN A 1 439 ? 87.610 110.535 68.974 1.00 32.95 439 ASN A C 1
ATOM 2709 O O . ASN A 1 439 ? 87.709 110.859 70.150 1.00 35.14 439 ASN A O 1
ATOM 2714 N N . HIS A 1 440 ? 88.237 111.184 67.995 1.00 32.16 440 HIS A N 1
ATOM 2715 C CA . HIS A 1 440 ? 89.061 112.348 68.308 1.00 31.49 440 HIS A CA 1
ATOM 2716 C C . HIS A 1 440 ? 88.094 113.444 68.708 1.00 31.23 440 HIS A C 1
ATOM 2717 O O . HIS A 1 440 ? 88.280 114.150 69.703 1.00 32.29 440 HIS A O 1
ATOM 2724 N N . PHE A 1 441 ? 87.045 113.559 67.902 1.00 29.98 441 PHE A N 1
ATOM 2725 C CA . PHE A 1 441 ? 86.013 114.562 68.074 1.00 27.86 441 PHE A CA 1
ATOM 2726 C C . PHE A 1 441 ? 85.381 114.596 69.453 1.00 28.68 441 PHE A C 1
ATOM 2727 O O . PHE A 1 441 ? 85.256 115.653 70.050 1.00 28.66 441 PHE A O 1
ATOM 2735 N N . VAL A 1 442 ? 84.941 113.438 69.921 1.00 30.41 442 VAL A N 1
ATOM 2736 C CA . VAL A 1 442 ? 84.291 113.343 71.209 1.00 34.04 442 VAL A CA 1
ATOM 2737 C C . VAL A 1 442 ? 85.269 113.663 72.328 1.00 34.59 442 VAL A C 1
ATOM 2738 O O . VAL A 1 442 ? 84.911 114.311 73.301 1.00 35.82 442 VAL A O 1
ATOM 2742 N N . LYS A 1 443 ? 86.515 113.233 72.186 1.00 36.14 443 LYS A N 1
ATOM 2743 C CA . LYS A 1 443 ? 87.496 113.533 73.216 1.00 36.71 443 LYS A CA 1
ATOM 2744 C C . LYS A 1 443 ? 87.579 115.043 73.358 1.00 35.83 443 LYS A C 1
ATOM 2745 O O . LYS A 1 443 ? 87.629 115.573 74.461 1.00 35.77 443 LYS A O 1
ATOM 2751 N N . THR A 1 444 ? 87.549 115.739 72.235 1.00 34.06 444 THR A N 1
ATOM 2752 C CA . THR A 1 444 ? 87.620 117.182 72.265 1.00 34.05 444 THR A CA 1
ATOM 2753 C C . THR A 1 444 ? 86.443 117.812 73.007 1.00 34.12 444 THR A C 1
ATOM 2754 O O . THR A 1 444 ? 86.648 118.546 73.965 1.00 34.72 444 THR A O 1
ATOM 2758 N N . ILE A 1 445 ? 85.218 117.521 72.570 1.00 33.01 445 ILE A N 1
ATOM 2759 C CA . ILE A 1 445 ? 84.022 118.091 73.196 1.00 31.64 445 ILE A CA 1
ATOM 2760 C C . ILE A 1 445 ? 84.000 117.882 74.714 1.00 31.63 445 ILE A C 1
ATOM 2761 O O . ILE A 1 445 ? 83.774 118.816 75.460 1.00 30.94 445 ILE A O 1
ATOM 2766 N N . LEU A 1 446 ? 84.242 116.658 75.169 1.00 32.59 446 LEU A N 1
ATOM 2767 C CA . LEU A 1 446 ? 84.218 116.380 76.597 1.00 33.37 446 LEU A CA 1
ATOM 2768 C C . LEU A 1 446 ? 85.388 117.019 77.332 1.00 34.20 446 LEU A C 1
ATOM 2769 O O . LEU A 1 446 ? 85.197 117.593 78.404 1.00 38.41 446 LEU A O 1
ATOM 2774 N N . SER A 1 447 ? 86.589 116.942 76.765 1.00 32.60 447 SER A N 1
ATOM 2775 C CA . SER A 1 447 ? 87.759 117.539 77.393 1.00 32.66 447 SER A CA 1
ATOM 2776 C C . SER A 1 447 ? 87.566 119.041 77.503 1.00 32.92 447 SER A C 1
ATOM 2777 O O . SER A 1 447 ? 88.061 119.664 78.436 1.00 33.64 447 SER A O 1
ATOM 2780 N N . GLN A 1 448 ? 86.865 119.632 76.542 1.00 31.86 448 GLN A N 1
ATOM 2781 C CA . GLN A 1 448 ? 86.653 121.069 76.583 1.00 31.19 448 GLN A CA 1
ATOM 2782 C C . GLN A 1 448 ? 85.451 121.373 77.443 1.00 30.11 448 GLN A C 1
ATOM 2783 O O . GLN A 1 448 ? 85.298 122.492 77.893 1.00 30.61 448 GLN A O 1
ATOM 2789 N N . GLY A 1 449 ? 84.600 120.372 77.663 1.00 29.94 449 GLY A N 1
ATOM 2790 C CA . GLY A 1 449 ? 83.394 120.567 78.454 1.00 28.25 449 GLY A CA 1
ATOM 2791 C C . GLY A 1 449 ? 82.534 121.679 77.867 1.00 28.23 449 GLY A C 1
ATOM 2792 O O . GLY A 1 449 ? 81.887 122.423 78.611 1.00 26.51 449 GLY A O 1
ATOM 2793 N N . HIS A 1 450 ? 82.505 121.769 76.532 1.00 26.87 450 HIS A N 1
ATOM 2794 C CA . HIS A 1 450 ? 81.772 122.815 75.843 1.00 26.38 450 HIS A CA 1
ATOM 2795 C C . HIS A 1 450 ? 81.404 122.342 74.423 1.00 26.47 450 HIS A C 1
ATOM 2796 O O . HIS A 1 450 ? 82.200 121.697 73.769 1.00 26.20 450 HIS A O 1
ATOM 2803 N N . LEU A 1 451 ? 80.212 122.681 73.945 1.00 25.77 451 LEU A N 1
ATOM 2804 C CA . LEU A 1 451 ? 79.762 122.238 72.621 1.00 26.92 451 LEU A CA 1
ATOM 2805 C C . LEU A 1 451 ? 80.471 122.903 71.454 1.00 26.79 451 LEU A C 1
ATOM 2806 O O . LEU A 1 451 ? 80.709 122.275 70.437 1.00 29.34 451 LEU A O 1
ATOM 2811 N N . THR A 1 452 ? 80.793 124.182 71.609 1.00 27.07 452 THR A N 1
ATOM 2812 C CA . THR A 1 452 ? 81.462 124.951 70.584 1.00 25.75 452 THR A CA 1
ATOM 2813 C C . THR A 1 452 ? 82.829 125.463 71.045 1.00 24.21 452 THR A C 1
ATOM 2814 O O . THR A 1 452 ? 83.006 126.649 71.281 1.00 21.03 452 THR A O 1
ATOM 2818 N N . PRO A 1 453 ? 83.815 124.565 71.178 1.00 24.93 453 PRO A N 1
ATOM 2819 C CA . PRO A 1 453 ? 85.163 124.951 71.606 1.00 25.07 453 PRO A CA 1
ATOM 2820 C C . PRO A 1 453 ? 85.911 125.595 70.448 1.00 27.31 453 PRO A C 1
ATOM 2821 O O . PRO A 1 453 ? 87.026 125.217 70.139 1.00 28.07 453 PRO A O 1
ATOM 2825 N N . LEU A 1 454 ? 85.275 126.572 69.819 1.00 28.71 454 LEU A N 1
ATOM 2826 C CA . LEU A 1 454 ? 85.829 127.285 68.677 1.00 28.44 454 LEU A CA 1
ATOM 2827 C C . LEU A 1 454 ? 85.687 128.798 68.851 1.00 28.82 454 LEU A C 1
ATOM 2828 O O . LEU A 1 454 ? 84.993 129.272 69.752 1.00 29.67 454 LEU A O 1
ATOM 2833 N N . PRO A 1 455 ? 86.345 129.573 67.978 1.00 28.55 455 PRO A N 1
ATOM 2834 C CA . PRO A 1 455 ? 86.271 131.030 68.059 1.00 28.43 455 PRO A CA 1
ATOM 2835 C C . PRO A 1 455 ? 84.874 131.526 67.710 1.00 30.93 455 PRO A C 1
ATOM 2836 O O . PRO A 1 455 ? 84.111 130.826 67.024 1.00 32.21 455 PRO A O 1
ATOM 2840 N N . LEU A 1 456 ? 84.541 132.728 68.182 1.00 31.40 456 LEU A N 1
ATOM 2841 C CA . LEU A 1 456 ? 83.250 133.321 67.900 1.00 32.60 456 LEU A CA 1
ATOM 2842 C C . LEU A 1 456 ? 83.019 133.480 66.396 1.00 34.25 456 LEU A C 1
ATOM 2843 O O . LEU A 1 456 ? 81.920 133.216 65.913 1.00 34.34 456 LEU A O 1
ATOM 2848 N N . TYR A 1 457 ? 84.028 133.907 65.640 1.00 34.40 457 TYR A N 1
ATOM 2849 C CA . TYR A 1 457 ? 83.790 134.067 64.207 1.00 34.74 457 TYR A CA 1
ATOM 2850 C C . TYR A 1 457 ? 83.441 132.740 63.533 1.00 34.24 457 TYR A C 1
ATOM 2851 O O . TYR A 1 457 ? 82.842 132.736 62.467 1.00 35.83 457 TYR A O 1
ATOM 2860 N N . VAL A 1 458 ? 83.783 131.618 64.170 1.00 32.51 458 VAL A N 1
ATOM 2861 C CA . VAL A 1 458 ? 83.469 130.298 63.618 1.00 30.17 458 VAL A CA 1
ATOM 2862 C C . VAL A 1 458 ? 82.131 129.808 64.186 1.00 30.80 458 VAL A C 1
ATOM 2863 O O . VAL A 1 458 ? 81.335 129.222 63.463 1.00 29.93 458 VAL A O 1
ATOM 2867 N N . CYS A 1 459 ? 81.903 130.042 65.486 1.00 30.73 459 CYS A N 1
ATOM 2868 C CA . CYS A 1 459 ? 80.660 129.646 66.164 1.00 28.93 459 CYS A CA 1
ATOM 2869 C C . CYS A 1 459 ? 80.124 130.829 66.967 1.00 29.21 459 CYS A C 1
ATOM 2870 O O . CYS A 1 459 ? 80.401 130.959 68.165 1.00 28.71 459 CYS A O 1
ATOM 2873 N N . PRO A 1 460 ? 79.349 131.708 66.313 1.00 28.44 460 PRO A N 1
ATOM 2874 C CA . PRO A 1 460 ? 78.786 132.877 66.977 1.00 28.34 460 PRO A CA 1
ATOM 2875 C C . PRO A 1 460 ? 77.913 132.488 68.164 1.00 30.23 460 PRO A C 1
ATOM 2876 O O . PRO A 1 460 ? 77.052 131.625 68.058 1.00 30.71 460 PRO A O 1
ATOM 2880 N N . VAL A 1 461 ? 78.142 133.143 69.291 1.00 30.97 461 VAL A N 1
ATOM 2881 C CA . VAL A 1 461 ? 77.397 132.862 70.508 1.00 32.82 461 VAL A CA 1
ATOM 2882 C C . VAL A 1 461 ? 77.056 134.177 71.184 1.00 32.45 461 VAL A C 1
ATOM 2883 O O . VAL A 1 461 ? 77.855 135.116 71.144 1.00 31.14 461 VAL A O 1
ATOM 2887 N N . TYR A 1 462 ? 75.859 134.259 71.758 1.00 32.38 462 TYR A N 1
ATOM 2888 C CA . TYR A 1 462 ? 75.458 135.451 72.494 1.00 33.02 462 TYR A CA 1
ATOM 2889 C C . TYR A 1 462 ? 76.396 135.400 73.692 1.00 32.81 462 TYR A C 1
ATOM 2890 O O . TYR A 1 462 ? 76.256 134.529 74.544 1.00 33.21 462 TYR A O 1
ATOM 2899 N N . TRP A 1 463 ? 77.356 136.318 73.746 1.00 32.73 463 TRP A N 1
ATOM 2900 C CA . TRP A 1 463 ? 78.349 136.308 74.819 1.00 34.99 463 TRP A CA 1
ATOM 2901 C C . TRP A 1 463 ? 77.839 135.913 76.203 1.00 34.55 463 TRP A C 1
ATOM 2902 O O . TRP A 1 463 ? 78.368 134.991 76.813 1.00 35.08 463 TRP A O 1
ATOM 2913 N N . ALA A 1 464 ? 76.810 136.598 76.684 1.00 35.20 464 ALA A N 1
ATOM 2914 C CA . ALA A 1 464 ? 76.263 136.334 78.015 1.00 34.71 464 ALA A CA 1
ATOM 2915 C C . ALA A 1 464 ? 75.638 134.963 78.172 1.00 35.25 464 ALA A C 1
ATOM 2916 O O . ALA A 1 464 ? 75.391 134.532 79.290 1.00 35.54 464 ALA A O 1
ATOM 2918 N N . TYR A 1 465 ? 75.385 134.273 77.059 1.00 35.87 465 TYR A N 1
ATOM 2919 C CA . TYR A 1 465 ? 74.765 132.950 77.130 1.00 35.27 465 TYR A CA 1
ATOM 2920 C C . TYR A 1 465 ? 75.648 131.753 76.814 1.00 35.23 465 TYR A C 1
ATOM 2921 O O . TYR A 1 465 ? 75.148 130.647 76.629 1.00 34.82 465 TYR A O 1
ATOM 2930 N N . ASP A 1 466 ? 76.956 131.960 76.765 1.00 35.25 466 ASP A N 1
ATOM 2931 C CA . ASP A 1 466 ? 77.871 130.871 76.480 1.00 35.15 466 ASP A CA 1
ATOM 2932 C C . ASP A 1 466 ? 77.716 129.710 77.465 1.00 34.95 466 ASP A C 1
ATOM 2933 O O . ASP A 1 466 ? 77.811 128.546 77.073 1.00 35.17 466 ASP A O 1
ATOM 2938 N N . TYR A 1 467 ? 77.468 130.016 78.738 1.00 34.70 467 TYR A N 1
ATOM 2939 C CA . TYR A 1 467 ? 77.330 128.973 79.751 1.00 33.85 467 TYR A CA 1
ATOM 2940 C C . TYR A 1 467 ? 76.281 127.931 79.352 1.00 33.40 467 TYR A C 1
ATOM 2941 O O . TYR A 1 467 ? 76.334 126.787 79.799 1.00 32.97 467 TYR A O 1
ATOM 2950 N N . ALA A 1 468 ? 75.322 128.314 78.516 1.00 32.30 468 ALA A N 1
ATOM 2951 C CA . ALA A 1 468 ? 74.296 127.360 78.098 1.00 31.83 468 ALA A CA 1
ATOM 2952 C C . ALA A 1 468 ? 74.819 126.310 77.092 1.00 32.80 468 ALA A C 1
ATOM 2953 O O . ALA A 1 468 ? 74.147 125.307 76.814 1.00 32.38 468 ALA A O 1
ATOM 2955 N N . LEU A 1 469 ? 76.023 126.526 76.564 1.00 32.47 469 LEU A N 1
ATOM 2956 C CA . LEU A 1 469 ? 76.599 125.590 75.598 1.00 33.36 469 LEU A CA 1
ATOM 2957 C C . LEU A 1 469 ? 77.599 124.655 76.247 1.00 34.27 469 LEU A C 1
ATOM 2958 O O . LEU A 1 469 ? 78.338 123.946 75.568 1.00 36.27 469 LEU A O 1
ATOM 2963 N N . ARG A 1 470 ? 77.590 124.648 77.571 1.00 35.97 470 ARG A N 1
ATOM 2964 C CA . ARG A 1 470 ? 78.495 123.836 78.362 1.00 35.87 470 ARG A CA 1
ATOM 2965 C C . ARG A 1 470 ? 78.093 122.358 78.387 1.00 35.68 470 ARG A C 1
ATOM 2966 O O . ARG A 1 470 ? 76.899 122.016 78.335 1.00 34.89 470 ARG A O 1
ATOM 2974 N N . VAL A 1 471 ? 79.102 121.491 78.432 1.00 33.47 471 VAL A N 1
ATOM 2975 C CA . VAL A 1 471 ? 78.893 120.057 78.508 1.00 32.94 471 VAL A CA 1
ATOM 2976 C C . VAL A 1 471 ? 79.694 119.626 79.748 1.00 34.29 471 VAL A C 1
ATOM 2977 O O . VAL A 1 471 ? 80.673 118.889 79.650 1.00 33.28 471 VAL A O 1
ATOM 2981 N N . TYR A 1 472 ? 79.271 120.124 80.909 1.00 35.58 472 TYR A N 1
ATOM 2982 C CA . TYR A 1 472 ? 79.904 119.829 82.187 1.00 36.05 472 TYR A CA 1
ATOM 2983 C C . TYR A 1 472 ? 78.953 120.226 83.324 1.00 36.56 472 TYR A C 1
ATOM 2984 O O . TYR A 1 472 ? 78.482 121.366 83.385 1.00 36.67 472 TYR A O 1
ATOM 2993 N N . PRO A 1 473 ? 78.648 119.290 84.234 1.00 36.47 473 PRO A N 1
ATOM 2994 C CA . PRO A 1 473 ? 79.138 117.909 84.255 1.00 36.24 473 PRO A CA 1
ATOM 2995 C C . PRO A 1 473 ? 78.746 117.078 83.020 1.00 36.53 473 PRO A C 1
ATOM 2996 O O . PRO A 1 473 ? 77.737 117.336 82.356 1.00 36.55 473 PRO A O 1
ATOM 3000 N N . VAL A 1 474 ? 79.578 116.092 82.716 1.00 35.04 474 VAL A N 1
ATOM 3001 C CA . VAL A 1 474 ? 79.368 115.210 81.596 1.00 35.56 474 VAL A CA 1
ATOM 3002 C C . VAL A 1 474 ? 78.004 114.525 81.703 1.00 35.54 474 VAL A C 1
ATOM 3003 O O . VAL A 1 474 ? 77.642 114.010 82.762 1.00 36.42 474 VAL A O 1
ATOM 3007 N N . PRO A 1 475 ? 77.222 114.514 80.605 1.00 34.89 475 PRO A N 1
ATOM 3008 C CA . PRO A 1 475 ? 75.900 113.872 80.628 1.00 34.33 475 PRO A CA 1
ATOM 3009 C C . PRO A 1 475 ? 75.961 112.371 80.335 1.00 33.67 475 PRO A C 1
ATOM 3010 O O . PRO A 1 475 ? 77.025 111.833 80.061 1.00 34.10 475 PRO A O 1
ATOM 3014 N N . ASP A 1 476 ? 74.818 111.702 80.409 1.00 34.16 476 ASP A N 1
ATOM 3015 C CA . ASP A 1 476 ? 74.734 110.263 80.157 1.00 34.76 476 ASP A CA 1
ATOM 3016 C C . ASP A 1 476 ? 74.792 110.014 78.656 1.00 34.88 476 ASP A C 1
ATOM 3017 O O . ASP A 1 476 ? 75.410 109.060 78.178 1.00 36.34 476 ASP A O 1
ATOM 3022 N N . LEU A 1 477 ? 74.147 110.900 77.917 1.00 33.96 477 LEU A N 1
ATOM 3023 C CA . LEU A 1 477 ? 74.106 110.799 76.478 1.00 32.54 477 LEU A CA 1
ATOM 3024 C C . LEU A 1 477 ? 74.262 112.182 75.854 1.00 30.80 477 LEU A C 1
ATOM 3025 O O . LEU A 1 477 ? 73.538 113.105 76.206 1.00 31.81 477 LEU A O 1
ATOM 3030 N N . LEU A 1 478 ? 75.234 112.314 74.955 1.00 29.16 478 LEU A N 1
ATOM 3031 C CA . LEU A 1 478 ? 75.484 113.552 74.229 1.00 28.89 478 LEU A CA 1
ATOM 3032 C C . LEU A 1 478 ? 75.139 113.258 72.758 1.00 30.03 478 LEU A C 1
ATOM 3033 O O . LEU A 1 478 ? 75.725 112.366 72.123 1.00 29.26 478 LEU A O 1
ATOM 3038 N N . VAL A 1 479 ? 74.185 114.002 72.216 1.00 30.00 479 VAL A N 1
ATOM 3039 C CA . VAL A 1 479 ? 73.779 113.783 70.839 1.00 30.25 479 VAL A CA 1
ATOM 3040 C C . VAL A 1 479 ? 74.216 114.966 69.994 1.00 30.03 479 VAL A C 1
ATOM 3041 O O . VAL A 1 479 ? 73.717 116.070 70.171 1.00 33.11 479 VAL A O 1
ATOM 3045 N N . ILE A 1 480 ? 75.174 114.754 69.112 1.00 28.08 480 ILE A N 1
ATOM 3046 C CA . ILE A 1 480 ? 75.615 115.829 68.228 1.00 29.15 480 ILE A CA 1
ATOM 3047 C C . ILE A 1 480 ? 75.045 115.456 66.851 1.00 29.09 480 ILE A C 1
ATOM 3048 O O . ILE A 1 480 ? 75.646 114.660 66.119 1.00 28.40 480 ILE A O 1
ATOM 3053 N N . ALA A 1 481 ? 73.865 115.979 66.528 1.00 26.85 481 ALA A N 1
ATOM 3054 C CA . ALA A 1 481 ? 73.240 115.676 65.243 1.00 26.36 481 ALA A CA 1
ATOM 3055 C C . ALA A 1 481 ? 74.027 116.513 64.265 1.00 26.96 481 ALA A C 1
ATOM 3056 O O . ALA A 1 481 ? 73.991 117.739 64.330 1.00 27.48 481 ALA A O 1
ATOM 3058 N N . ASP A 1 482 ? 74.728 115.835 63.360 1.00 29.07 482 ASP A N 1
ATOM 3059 C CA . ASP A 1 482 ? 75.642 116.461 62.392 1.00 30.44 482 ASP A CA 1
ATOM 3060 C C . ASP A 1 482 ? 75.414 115.906 60.959 1.00 31.39 482 ASP A C 1
ATOM 3061 O O . ASP A 1 482 ? 74.892 114.817 60.795 1.00 31.47 482 ASP A O 1
ATOM 3066 N N . LYS A 1 483 ? 75.788 116.640 59.917 1.00 32.37 483 LYS A N 1
ATOM 3067 C CA . LYS A 1 483 ? 75.617 116.093 58.563 1.00 33.46 483 LYS A CA 1
ATOM 3068 C C . LYS A 1 483 ? 76.732 115.067 58.330 1.00 34.20 483 LYS A C 1
ATOM 3069 O O . LYS A 1 483 ? 76.726 114.337 57.338 1.00 33.08 483 LYS A O 1
ATOM 3075 N N . TYR A 1 484 ? 77.693 115.021 59.258 1.00 34.21 484 TYR A N 1
ATOM 3076 C CA . TYR A 1 484 ? 78.803 114.075 59.193 1.00 32.87 484 TYR A CA 1
ATOM 3077 C C . TYR A 1 484 ? 78.245 112.647 59.361 1.00 33.47 484 TYR A C 1
ATOM 3078 O O . TYR A 1 484 ? 77.166 112.446 59.923 1.00 34.90 484 TYR A O 1
ATOM 3087 N N . ASP A 1 485 ? 78.972 111.657 58.869 1.00 32.64 485 ASP A N 1
ATOM 3088 C CA . ASP A 1 485 ? 78.544 110.275 59.000 1.00 33.13 485 ASP A CA 1
ATOM 3089 C C . ASP A 1 485 ? 78.102 109.941 60.414 1.00 33.71 485 ASP A C 1
ATOM 3090 O O . ASP A 1 485 ? 78.654 110.440 61.400 1.00 33.92 485 ASP A O 1
ATOM 3095 N N . PRO A 1 486 ? 77.092 109.079 60.533 1.00 31.90 486 PRO A N 1
ATOM 3096 C CA . PRO A 1 486 ? 76.629 108.718 61.869 1.00 30.22 486 PRO A CA 1
ATOM 3097 C C . PRO A 1 486 ? 77.701 107.960 62.654 1.00 29.95 486 PRO A C 1
ATOM 3098 O O . PRO A 1 486 ? 78.646 107.421 62.080 1.00 28.51 486 PRO A O 1
ATOM 3102 N N . PHE A 1 487 ? 77.560 107.932 63.973 1.00 27.47 487 PHE A N 1
ATOM 3103 C CA . PHE A 1 487 ? 78.520 107.220 64.781 1.00 26.82 487 PHE A CA 1
ATOM 3104 C C . PHE A 1 487 ? 78.048 107.086 66.207 1.00 27.21 487 PHE A C 1
ATOM 3105 O O . PHE A 1 487 ? 77.147 107.790 66.635 1.00 24.98 487 PHE A O 1
ATOM 3113 N N . THR A 1 488 ? 78.645 106.140 66.919 1.00 29.34 488 THR A N 1
ATOM 3114 C CA . THR A 1 488 ? 78.360 105.971 68.328 1.00 32.26 488 THR A CA 1
ATOM 3115 C C . THR A 1 488 ? 79.718 105.699 68.962 1.00 33.03 488 THR A C 1
ATOM 3116 O O . THR A 1 488 ? 80.489 104.872 68.486 1.00 34.71 488 THR A O 1
ATOM 3120 N N . THR A 1 489 ? 80.037 106.457 69.995 1.00 33.67 489 THR A N 1
ATOM 3121 C CA . THR A 1 489 ? 81.296 106.286 70.687 1.00 35.67 489 THR A CA 1
ATOM 3122 C C . THR A 1 489 ? 80.977 106.397 72.156 1.00 37.76 489 THR A C 1
ATOM 3123 O O . THR A 1 489 ? 79.861 106.740 72.530 1.00 37.98 489 THR A O 1
ATOM 3127 N N . THR A 1 490 ? 81.964 106.110 72.991 1.00 40.46 490 THR A N 1
ATOM 3128 C CA . THR A 1 490 ? 81.776 106.208 74.426 1.00 41.12 490 THR A CA 1
ATOM 3129 C C . THR A 1 490 ? 83.063 106.759 75.034 1.00 40.61 490 THR A C 1
ATOM 3130 O O . THR A 1 490 ? 84.133 106.164 74.916 1.00 41.64 490 THR A O 1
ATOM 3134 N N . ASN A 1 491 ? 82.959 107.927 75.648 1.00 39.94 491 ASN A N 1
ATOM 3135 C CA . ASN A 1 491 ? 84.107 108.544 76.284 1.00 40.44 491 ASN A CA 1
ATOM 3136 C C . ASN A 1 491 ? 83.744 108.993 77.699 1.00 40.27 491 ASN A C 1
ATOM 3137 O O . ASN A 1 491 ? 82.677 109.542 77.932 1.00 39.77 491 ASN A O 1
ATOM 3142 N N . THR A 1 492 ? 84.645 108.757 78.639 1.00 42.07 492 THR A N 1
ATOM 3143 C CA . THR A 1 492 ? 84.430 109.125 80.042 1.00 42.06 492 THR A CA 1
ATOM 3144 C C . THR A 1 492 ? 83.010 108.865 80.554 1.00 42.27 492 THR A C 1
ATOM 3145 O O . THR A 1 492 ? 82.366 109.776 81.057 1.00 42.83 492 THR A O 1
ATOM 3149 N N . GLU A 1 493 ? 82.517 107.635 80.421 1.00 42.75 493 GLU A N 1
ATOM 3150 C CA . GLU A 1 493 ? 81.180 107.298 80.909 1.00 44.11 493 GLU A CA 1
ATOM 3151 C C . GLU A 1 493 ? 80.046 107.938 80.114 1.00 43.93 493 GLU A C 1
ATOM 3152 O O . GLU A 1 493 ? 78.861 107.715 80.409 1.00 44.13 493 GLU A O 1
ATOM 3158 N N . CYS A 1 494 ? 80.387 108.751 79.125 1.00 42.06 494 CYS A N 1
ATOM 3159 C CA . CYS A 1 494 ? 79.354 109.406 78.353 1.00 40.12 494 CYS A CA 1
ATOM 3160 C C . CYS A 1 494 ? 79.147 108.829 76.967 1.00 39.37 494 CYS A C 1
ATOM 3161 O O . CYS A 1 494 ? 80.078 108.718 76.178 1.00 39.86 494 CYS A O 1
ATOM 3164 N N . LEU A 1 495 ? 77.915 108.448 76.678 1.00 37.30 495 LEU A N 1
ATOM 3165 C CA . LEU A 1 495 ? 77.603 107.936 75.361 1.00 36.58 495 LEU A CA 1
ATOM 3166 C C . LEU A 1 495 ? 77.430 109.135 74.436 1.00 35.16 495 LEU A C 1
ATOM 3167 O O . LEU A 1 495 ? 76.640 110.033 74.724 1.00 34.56 495 LEU A O 1
ATOM 3172 N N . CYS A 1 496 ? 78.174 109.164 73.337 1.00 35.00 496 CYS A N 1
ATOM 3173 C CA . CYS A 1 496 ? 78.059 110.265 72.387 1.00 35.49 496 CYS A CA 1
ATOM 3174 C C . CYS A 1 496 ? 77.698 109.698 71.030 1.00 34.74 496 CYS A C 1
ATOM 3175 O O . CYS A 1 496 ? 78.423 108.868 70.500 1.00 35.27 496 CYS A O 1
ATOM 3178 N N . ILE A 1 497 ? 76.576 110.138 70.464 1.00 32.76 497 ILE A N 1
ATOM 3179 C CA . ILE A 1 497 ? 76.146 109.635 69.164 1.00 28.71 497 ILE A CA 1
ATOM 3180 C C . ILE A 1 497 ? 75.758 110.730 68.182 1.00 26.80 497 ILE A C 1
ATOM 3181 O O . ILE A 1 497 ? 75.509 111.858 68.570 1.00 24.35 497 ILE A O 1
ATOM 3186 N N . ASN A 1 498 ? 75.712 110.363 66.906 1.00 26.14 498 ASN A N 1
ATOM 3187 C CA . ASN A 1 498 ? 75.285 111.255 65.824 1.00 26.95 498 ASN A CA 1
ATOM 3188 C C . ASN A 1 498 ? 74.444 110.392 64.876 1.00 26.48 498 ASN A C 1
ATOM 3189 O O . ASN A 1 498 ? 74.963 109.478 64.251 1.00 28.36 498 ASN A O 1
ATOM 3194 N N . PRO A 1 499 ? 73.134 110.651 64.781 1.00 25.68 499 PRO A N 1
ATOM 3195 C CA . PRO A 1 499 ? 72.298 109.845 63.888 1.00 26.67 499 PRO A CA 1
ATOM 3196 C C . PRO A 1 499 ? 72.594 110.116 62.416 1.00 27.40 499 PRO A C 1
ATOM 3197 O O . PRO A 1 499 ? 72.226 109.333 61.545 1.00 29.13 499 PRO A O 1
ATOM 3201 N N . GLY A 1 500 ? 73.262 111.230 62.147 1.00 28.75 500 GLY A N 1
ATOM 3202 C CA . GLY A 1 500 ? 73.585 111.586 60.781 1.00 28.34 500 GLY A CA 1
ATOM 3203 C C . GLY A 1 500 ? 72.417 112.247 60.067 1.00 29.30 500 GLY A C 1
ATOM 3204 O O . GLY A 1 500 ? 71.333 112.433 60.628 1.00 29.24 500 GLY A O 1
ATOM 3205 N N . SER A 1 501 ? 72.640 112.606 58.809 1.00 30.03 501 SER A N 1
ATOM 3206 C CA . SER A 1 501 ? 71.602 113.252 58.020 1.00 29.92 501 SER A CA 1
ATOM 3207 C C . SER A 1 501 ? 70.674 112.192 57.453 1.00 29.04 501 SER A C 1
ATOM 3208 O O . SER A 1 501 ? 71.067 111.420 56.577 1.00 30.96 501 SER A O 1
ATOM 3211 N N . PHE A 1 502 ? 69.440 112.164 57.951 1.00 27.38 502 PHE A N 1
ATOM 3212 C CA . PHE A 1 502 ? 68.440 111.178 57.537 1.00 25.32 502 PHE A CA 1
ATOM 3213 C C . PHE A 1 502 ? 68.372 110.986 56.015 1.00 27.08 502 PHE A C 1
ATOM 3214 O O . PHE A 1 502 ? 68.612 109.892 55.532 1.00 28.02 502 PHE A O 1
ATOM 3222 N N . PRO A 1 503 ? 68.094 112.046 55.243 1.00 27.38 503 PRO A N 1
ATOM 3223 C CA . PRO A 1 503 ? 67.999 111.930 53.778 1.00 29.09 503 PRO A CA 1
ATOM 3224 C C . PRO A 1 503 ? 69.278 111.513 53.088 1.00 30.05 503 PRO A C 1
ATOM 3225 O O . PRO A 1 503 ? 69.235 110.952 52.004 1.00 31.75 503 PRO A O 1
ATOM 3229 N N . ARG A 1 504 ? 70.414 111.779 53.721 1.00 31.04 504 ARG A N 1
ATOM 3230 C CA . ARG A 1 504 ? 71.701 111.477 53.112 1.00 31.57 504 ARG A CA 1
ATOM 3231 C C . ARG A 1 504 ? 72.474 110.298 53.687 1.00 31.73 504 ARG A C 1
ATOM 3232 O O . ARG A 1 504 ? 73.561 109.995 53.218 1.00 33.09 504 ARG A O 1
ATOM 3240 N N . SER A 1 505 ? 71.933 109.633 54.700 1.00 31.20 505 SER A N 1
ATOM 3241 C CA . SER A 1 505 ? 72.615 108.494 55.300 1.00 29.06 505 SER A CA 1
ATOM 3242 C C . SER A 1 505 ? 71.848 107.217 54.988 1.00 28.74 505 SER A C 1
ATOM 3243 O O . SER A 1 505 ? 71.950 106.235 55.719 1.00 29.67 505 SER A O 1
ATOM 3246 N N . GLY A 1 506 ? 71.083 107.223 53.905 1.00 27.42 506 GLY A N 1
ATOM 3247 C CA . GLY A 1 506 ? 70.298 106.050 53.575 1.00 26.25 506 GLY A CA 1
ATOM 3248 C C . GLY A 1 506 ? 69.176 105.913 54.592 1.00 24.95 506 GLY A C 1
ATOM 3249 O O . GLY A 1 506 ? 68.754 104.823 54.954 1.00 25.42 506 GLY A O 1
ATOM 3250 N N . PHE A 1 507 ? 68.696 107.046 55.059 1.00 24.70 507 PHE A N 1
ATOM 3251 C CA . PHE A 1 507 ? 67.618 107.078 56.031 1.00 26.74 507 PHE A CA 1
ATOM 3252 C C . PHE A 1 507 ? 67.901 106.271 57.296 1.00 24.83 507 PHE A C 1
ATOM 3253 O O . PHE A 1 507 ? 67.133 105.397 57.686 1.00 23.71 507 PHE A O 1
ATOM 3261 N N . SER A 1 508 ? 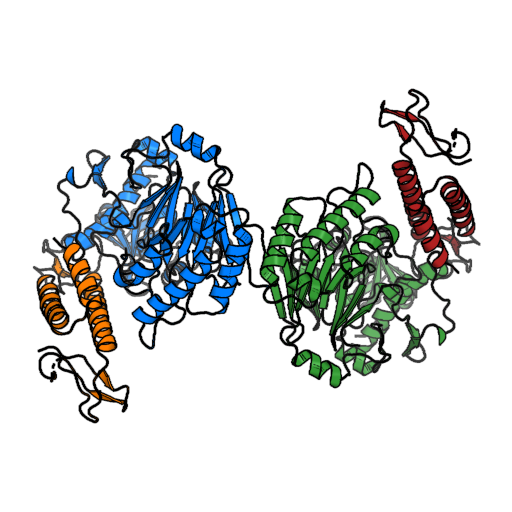69.034 106.591 57.909 1.00 24.75 508 SER A N 1
ATOM 3262 C CA . SER A 1 508 ? 69.477 105.962 59.149 1.00 25.60 508 SER A CA 1
ATOM 3263 C C . SER A 1 508 ? 69.020 106.830 60.311 1.00 24.26 508 SER A C 1
ATOM 3264 O O . SER A 1 508 ? 68.801 108.039 60.150 1.00 22.99 508 SER A O 1
ATOM 3267 N N . PHE A 1 509 ? 68.871 106.218 61.476 1.00 25.48 509 PHE A N 1
ATOM 3268 C CA . PHE A 1 509 ? 68.492 106.964 62.676 1.00 25.76 509 PHE A CA 1
ATOM 3269 C C . PHE A 1 509 ? 68.986 106.168 63.880 1.00 27.75 509 PHE A C 1
ATOM 3270 O O . PHE A 1 509 ? 69.388 105.020 63.713 1.00 29.30 509 PHE A O 1
ATOM 3278 N N . LYS A 1 510 ? 68.980 106.768 65.071 1.00 28.19 510 LYS A N 1
ATOM 3279 C CA . LYS A 1 510 ? 69.483 106.086 66.270 1.00 29.08 510 LYS A CA 1
ATOM 3280 C C . LYS A 1 510 ? 68.442 105.872 67.347 1.00 29.50 510 LYS A C 1
ATOM 3281 O O . LYS A 1 510 ? 67.525 106.677 67.530 1.00 28.69 510 LYS A O 1
ATOM 3287 N N . VAL A 1 511 ? 68.616 104.798 68.103 1.00 30.29 511 VAL A N 1
ATOM 3288 C CA . VAL A 1 511 ? 67.690 104.487 69.163 1.00 30.55 511 VAL A CA 1
ATOM 3289 C C . VAL A 1 511 ? 68.469 104.311 70.440 1.00 31.90 511 VAL A C 1
ATOM 3290 O O . VAL A 1 511 ? 69.531 103.693 70.443 1.00 32.77 511 VAL A O 1
ATOM 3294 N N . PHE A 1 512 ? 67.929 104.855 71.528 1.00 32.43 512 PHE A N 1
ATOM 3295 C CA . PHE A 1 512 ? 68.552 104.791 72.846 1.00 31.04 512 PHE A CA 1
ATOM 3296 C C . PHE A 1 512 ? 67.585 104.219 73.877 1.00 31.19 512 PHE A C 1
ATOM 3297 O O . PHE A 1 512 ? 66.514 104.755 74.114 1.00 31.58 512 PHE A O 1
ATOM 3305 N N . TYR A 1 513 ? 67.963 103.106 74.474 1.00 32.05 513 TYR A N 1
ATOM 3306 C CA . TYR A 1 513 ? 67.154 102.493 75.514 1.00 33.87 513 TYR A CA 1
ATOM 3307 C C . TYR A 1 513 ? 67.751 102.984 76.822 1.00 33.38 513 TYR A C 1
ATOM 3308 O O . TYR A 1 513 ? 68.847 102.597 77.179 1.00 32.49 513 TYR A O 1
ATOM 3317 N N . PRO A 1 514 ? 67.057 103.872 77.535 1.00 35.10 514 PRO A N 1
ATOM 3318 C CA . PRO A 1 514 ? 67.663 104.325 78.795 1.00 37.53 514 PRO A CA 1
ATOM 3319 C C . PRO A 1 514 ? 67.833 103.280 79.889 1.00 39.21 514 PRO A C 1
ATOM 3320 O O . PRO A 1 514 ? 68.818 103.315 80.621 1.00 40.44 514 PRO A O 1
ATOM 3324 N N . SER A 1 515 ? 66.891 102.346 79.999 1.00 41.20 515 SER A N 1
ATOM 3325 C CA . SER A 1 515 ? 66.959 101.337 81.052 1.00 42.19 515 SER A CA 1
ATOM 3326 C C . SER A 1 515 ? 68.361 100.758 81.241 1.00 42.99 515 SER A C 1
ATOM 3327 O O . SER A 1 515 ? 68.867 100.717 82.364 1.00 44.16 515 SER A O 1
ATOM 3330 N N . ASN A 1 516 ? 69.005 100.333 80.162 1.00 41.71 516 ASN A N 1
ATOM 3331 C CA . ASN A 1 516 ? 70.354 99.784 80.276 1.00 41.34 516 ASN A CA 1
ATOM 3332 C C . ASN A 1 516 ? 71.374 100.531 79.406 1.00 41.26 516 ASN A C 1
ATOM 3333 O O . ASN A 1 516 ? 72.355 99.936 78.959 1.00 41.58 516 ASN A O 1
ATOM 3338 N N . LYS A 1 517 ? 71.139 101.827 79.183 1.00 40.07 517 LYS A N 1
ATOM 3339 C CA . LYS A 1 517 ? 72.005 102.675 78.365 1.00 39.62 517 LYS A CA 1
ATOM 3340 C C . LYS A 1 517 ? 72.564 101.963 77.141 1.00 38.84 517 LYS A C 1
ATOM 3341 O O . LYS A 1 517 ? 73.769 101.875 76.942 1.00 39.57 517 LYS A O 1
ATOM 3347 N N . THR A 1 518 ? 71.663 101.462 76.312 1.00 37.85 518 THR A N 1
ATOM 3348 C CA . THR A 1 518 ? 72.047 100.759 75.103 1.00 37.79 518 THR A CA 1
ATOM 3349 C C . THR A 1 518 ? 71.624 101.598 73.880 1.00 35.55 518 THR A C 1
ATOM 3350 O O . THR A 1 518 ? 70.566 102.210 73.884 1.00 34.51 518 THR A O 1
ATOM 3354 N N . VAL A 1 519 ? 72.466 101.636 72.856 1.00 33.31 519 VAL A N 1
ATOM 3355 C CA . VAL A 1 519 ? 72.190 102.397 71.640 1.00 32.31 519 VAL A CA 1
ATOM 3356 C C . VAL A 1 519 ? 72.052 101.453 70.463 1.00 32.72 519 VAL A C 1
ATOM 3357 O O . VAL A 1 519 ? 72.887 100.578 70.278 1.00 32.75 519 VAL A O 1
ATOM 3361 N N . GLU A 1 520 ? 71.012 101.631 69.658 1.00 33.02 520 GLU A N 1
ATOM 3362 C CA . GLU A 1 520 ? 70.804 100.786 68.488 1.00 34.56 520 GLU A CA 1
ATOM 3363 C C . GLU A 1 520 ? 70.664 101.612 67.210 1.00 33.80 520 GLU A C 1
ATOM 3364 O O . GLU A 1 520 ? 70.537 102.821 67.275 1.00 35.64 520 GLU A O 1
ATOM 3370 N N . ASP A 1 521 ? 70.678 100.956 66.053 1.00 33.75 521 ASP A N 1
ATOM 3371 C CA . ASP A 1 521 ? 70.601 101.652 64.757 1.00 31.95 521 ASP A CA 1
ATOM 3372 C C . ASP A 1 521 ? 69.550 101.086 63.829 1.00 30.38 521 ASP A C 1
ATOM 3373 O O . ASP A 1 521 ? 69.191 99.923 63.916 1.00 32.05 521 ASP A O 1
ATOM 3378 N N . SER A 1 522 ? 69.076 101.922 62.921 1.00 29.68 522 SER A N 1
ATOM 3379 C CA . SER A 1 522 ? 68.134 101.498 61.894 1.00 28.56 522 SER A CA 1
ATOM 3380 C C . SER A 1 522 ? 68.497 102.213 60.613 1.00 25.79 522 SER A C 1
ATOM 3381 O O . SER A 1 522 ? 69.091 103.279 60.641 1.00 24.25 522 SER A O 1
ATOM 3384 N N . LYS A 1 523 ? 68.142 101.615 59.493 1.00 24.73 523 LYS A N 1
ATOM 3385 C CA . LYS A 1 523 ? 68.422 102.197 58.185 1.00 24.72 523 LYS A CA 1
ATOM 3386 C C . LYS A 1 523 ? 67.279 101.766 57.260 1.00 24.58 523 LYS A C 1
ATOM 3387 O O . LYS A 1 523 ? 67.004 100.573 57.130 1.00 24.93 523 LYS A O 1
ATOM 3393 N N . LEU A 1 524 ? 66.613 102.727 56.630 1.00 24.25 524 LEU A N 1
ATOM 3394 C CA . LEU A 1 524 ? 65.482 102.419 55.756 1.00 25.10 524 LEU A CA 1
ATOM 3395 C C . LEU A 1 524 ? 65.736 102.629 54.266 1.00 26.45 524 LEU A C 1
ATOM 3396 O O . LEU A 1 524 ? 64.808 102.569 53.465 1.00 28.70 524 LEU A O 1
ATOM 3401 N N . GLN A 1 525 ? 66.986 102.861 53.892 1.00 26.62 525 GLN A N 1
ATOM 3402 C CA . GLN A 1 525 ? 67.330 103.088 52.488 1.00 26.91 525 GLN A CA 1
ATOM 3403 C C . GLN A 1 525 ? 66.665 102.141 51.487 1.00 28.72 525 GLN A C 1
ATOM 3404 O O . GLN A 1 525 ? 66.137 102.580 50.465 1.00 28.95 525 GLN A O 1
ATOM 3410 N N . GLY A 1 526 ? 66.697 100.846 51.805 1.00 29.43 526 GLY A N 1
ATOM 3411 C CA . GLY A 1 526 ? 66.174 99.810 50.932 1.00 28.75 526 GLY A CA 1
ATOM 3412 C C . GLY A 1 526 ? 64.691 99.752 50.676 1.00 29.33 526 GLY A C 1
ATOM 3413 O O . GLY A 1 526 ? 64.270 99.082 49.743 1.00 28.04 526 GLY A O 1
ATOM 3414 N N . PHE A 1 527 ? 63.894 100.423 51.499 1.00 29.11 527 PHE A N 1
ATOM 3415 C CA . PHE A 1 527 ? 62.446 100.425 51.302 1.00 28.92 527 PHE A CA 1
ATOM 3416 C C . PHE A 1 527 ? 62.042 101.378 50.165 1.00 30.17 527 PHE A C 1
ATOM 3417 O O . PHE A 1 527 ? 62.939 102.118 49.674 1.00 31.25 527 PHE A O 1
ATOM 3426 N N . SER B 2 9 ? 63.330 157.433 56.855 1.00 59.24 2150 SER B N 1
ATOM 3427 C CA . SER B 2 9 ? 63.176 156.471 55.721 1.00 59.57 2150 SER B CA 1
ATOM 3428 C C . SER B 2 9 ? 64.059 155.233 55.906 1.00 60.06 2150 SER B C 1
ATOM 3429 O O . SER B 2 9 ? 65.021 155.252 56.682 1.00 60.51 2150 SER B O 1
ATOM 3432 N N . TYR B 2 10 ? 63.723 154.159 55.194 1.00 59.62 2151 TYR B N 1
ATOM 3433 C CA . TYR B 2 10 ? 64.508 152.932 55.254 1.00 58.90 2151 TYR B CA 1
ATOM 3434 C C . TYR B 2 10 ? 64.503 152.233 53.899 1.00 58.49 2151 TYR B C 1
ATOM 3435 O O . TYR B 2 10 ? 63.454 151.821 53.385 1.00 58.38 2151 TYR B O 1
ATOM 3444 N N . VAL B 2 11 ? 65.695 152.099 53.330 1.00 57.48 2152 VAL B N 1
ATOM 3445 C CA . VAL B 2 11 ? 65.857 151.490 52.024 1.00 57.17 2152 VAL B CA 1
ATOM 3446 C C . VAL B 2 11 ? 66.403 150.062 52.041 1.00 57.08 2152 VAL B C 1
ATOM 3447 O O . VAL B 2 11 ? 67.246 149.714 52.861 1.00 56.52 2152 VAL B O 1
ATOM 3451 N N . LEU B 2 12 ? 65.895 149.237 51.130 1.00 57.70 2153 LEU B N 1
ATOM 3452 C CA . LEU B 2 12 ? 66.348 147.865 50.986 1.00 57.81 2153 LEU B CA 1
ATOM 3453 C C . LEU B 2 12 ? 67.168 147.853 49.716 1.00 57.87 2153 LEU B C 1
ATOM 3454 O O . LEU B 2 12 ? 66.670 148.207 48.655 1.00 57.77 2153 LEU B O 1
ATOM 3459 N N . PRO B 2 13 ? 68.443 147.460 49.805 1.00 58.85 2154 PRO B N 1
ATOM 3460 C CA . PRO B 2 13 ? 69.257 147.439 48.593 1.00 59.96 2154 PRO B CA 1
ATOM 3461 C C . PRO B 2 13 ? 68.740 146.441 47.565 1.00 61.50 2154 PRO B C 1
ATOM 3462 O O . PRO B 2 13 ? 68.455 145.285 47.884 1.00 61.80 2154 PRO B O 1
ATOM 3466 N N . GLU B 2 14 ? 68.599 146.928 46.336 1.00 62.66 2155 GLU B N 1
ATOM 3467 C CA . GLU B 2 14 ? 68.148 146.161 45.177 1.00 63.66 2155 GLU B CA 1
ATOM 3468 C C . GLU B 2 14 ? 67.099 145.073 45.369 1.00 63.44 2155 GLU B C 1
ATOM 3469 O O . GLU B 2 14 ? 67.431 143.888 45.329 1.00 63.41 2155 GLU B O 1
ATOM 3475 N N . VAL B 2 15 ? 65.841 145.455 45.565 1.00 62.89 2156 VAL B N 1
ATOM 3476 C CA . VAL B 2 15 ? 64.799 144.451 45.694 1.00 61.76 2156 VAL B CA 1
ATOM 3477 C C . VAL B 2 15 ? 64.433 144.128 44.246 1.00 61.90 2156 VAL B C 1
ATOM 3478 O O . VAL B 2 15 ? 64.436 145.016 43.391 1.00 61.45 2156 VAL B O 1
ATOM 3482 N N . ILE B 2 16 ? 64.153 142.860 43.960 1.00 62.18 2157 ILE B N 1
ATOM 3483 C CA . ILE B 2 16 ? 63.804 142.461 42.595 1.00 62.79 2157 ILE B CA 1
ATOM 3484 C C . ILE B 2 16 ? 62.306 142.242 42.425 1.00 63.07 2157 ILE B C 1
ATOM 3485 O O . ILE B 2 16 ? 61.655 141.653 43.290 1.00 63.28 2157 ILE B O 1
ATOM 3490 N N . CYS B 2 17 ? 61.770 142.730 41.309 1.00 63.26 2158 CYS B N 1
ATOM 3491 C CA . CYS B 2 17 ? 60.357 142.573 41.007 1.00 63.51 2158 CYS B CA 1
ATOM 3492 C C . CYS B 2 17 ? 60.218 141.212 40.359 1.00 64.43 2158 CYS B C 1
ATOM 3493 O O . CYS B 2 17 ? 60.759 140.974 39.276 1.00 64.84 2158 CYS B O 1
ATOM 3496 N N . ARG B 2 18 ? 59.495 140.316 41.022 1.00 65.15 2159 ARG B N 1
ATOM 3497 C CA . ARG B 2 18 ? 59.312 138.963 40.507 1.00 65.95 2159 ARG B CA 1
ATOM 3498 C C . ARG B 2 18 ? 58.534 138.906 39.197 1.00 65.64 2159 ARG B C 1
ATOM 3499 O O . ARG B 2 18 ? 58.608 137.917 38.468 1.00 65.40 2159 ARG B O 1
ATOM 3507 N N . SER B 2 19 ? 57.813 139.979 38.889 1.00 65.19 2160 SER B N 1
ATOM 3508 C CA . SER B 2 19 ? 57.020 140.041 37.671 1.00 64.92 2160 SER B CA 1
ATOM 3509 C C . SER B 2 19 ? 57.777 140.478 36.419 1.00 64.62 2160 SER B C 1
ATOM 3510 O O . SER B 2 19 ? 57.501 139.974 35.337 1.00 64.88 2160 SER B O 1
ATOM 3513 N N . CYS B 2 20 ? 58.728 141.404 36.560 1.00 64.17 2161 CYS B N 1
ATOM 3514 C CA . CYS B 2 20 ? 59.478 141.906 35.404 1.00 63.52 2161 CYS B CA 1
ATOM 3515 C C . CYS B 2 20 ? 61.003 141.887 35.541 1.00 64.12 2161 CYS B C 1
ATOM 3516 O O . CYS B 2 20 ? 61.718 142.144 34.569 1.00 63.95 2161 CYS B O 1
ATOM 3519 N N . ASN B 2 21 ? 61.489 141.596 36.745 1.00 64.77 2162 ASN B N 1
ATOM 3520 C CA . ASN B 2 21 ? 62.925 141.528 37.035 1.00 66.12 2162 ASN B CA 1
ATOM 3521 C C . ASN B 2 21 ? 63.594 142.883 37.228 1.00 65.96 2162 ASN B C 1
ATOM 3522 O O . ASN B 2 21 ? 64.825 142.958 37.300 1.00 65.94 2162 ASN B O 1
ATOM 3527 N N . PHE B 2 22 ? 62.801 143.950 37.305 1.00 65.87 2163 PHE B N 1
ATOM 3528 C CA . PHE B 2 22 ? 63.370 145.278 37.493 1.00 65.78 2163 PHE B CA 1
ATOM 3529 C C . PHE B 2 22 ? 63.983 145.389 38.883 1.00 65.83 2163 PHE B C 1
ATOM 3530 O O . PHE B 2 22 ? 63.311 145.189 39.898 1.00 65.87 2163 PHE B O 1
ATOM 3538 N N . CYS B 2 23 ? 65.266 145.718 38.917 1.00 65.76 2164 CYS B N 1
ATOM 3539 C CA . CYS B 2 23 ? 65.985 145.836 40.169 1.00 66.19 2164 CYS B CA 1
ATOM 3540 C C . CYS B 2 23 ? 66.203 147.292 40.555 1.00 65.66 2164 CYS B C 1
ATOM 3541 O O . CYS B 2 23 ? 66.584 148.116 39.722 1.00 65.30 2164 CYS B O 1
ATOM 3544 N N . ARG B 2 24 ? 65.958 147.600 41.825 1.00 65.19 2165 ARG B N 1
ATOM 3545 C CA . ARG B 2 24 ? 66.129 148.952 42.336 1.00 65.23 2165 ARG B CA 1
ATOM 3546 C C . ARG B 2 24 ? 66.052 148.913 43.851 1.00 64.53 2165 ARG B C 1
ATOM 3547 O O . ARG B 2 24 ? 65.425 148.018 44.424 1.00 63.93 2165 ARG B O 1
ATOM 3555 N N . ASP B 2 25 ? 66.695 149.875 44.506 1.00 63.74 2166 ASP B N 1
ATOM 3556 C CA . ASP B 2 25 ? 66.632 149.934 45.958 1.00 62.53 2166 ASP B CA 1
ATOM 3557 C C . ASP B 2 25 ? 65.214 150.395 46.291 1.00 61.00 2166 ASP B C 1
ATOM 3558 O O . ASP B 2 25 ? 64.596 151.137 45.521 1.00 60.23 2166 ASP B O 1
ATOM 3563 N N . LEU B 2 26 ? 64.689 149.954 47.427 1.00 58.85 2167 LEU B N 1
ATOM 3564 C CA . LEU B 2 26 ? 63.333 150.314 47.791 1.00 57.50 2167 LEU B CA 1
ATOM 3565 C C . LEU B 2 26 ? 63.275 151.022 49.129 1.00 56.81 2167 LEU B C 1
ATOM 3566 O O . LEU B 2 26 ? 63.705 150.473 50.136 1.00 56.55 2167 LEU B O 1
ATOM 3571 N N . ASP B 2 27 ? 62.754 152.244 49.142 1.00 56.19 2168 ASP B N 1
ATOM 3572 C CA . ASP B 2 27 ? 62.619 152.976 50.392 1.00 55.94 2168 ASP B CA 1
ATOM 3573 C C . ASP B 2 27 ? 61.225 152.633 50.931 1.00 56.05 2168 ASP B C 1
ATOM 3574 O O . ASP B 2 27 ? 60.204 153.011 50.347 1.00 55.82 2168 ASP B O 1
ATOM 3579 N N . LEU B 2 28 ? 61.197 151.908 52.046 1.00 56.01 2169 LEU B N 1
ATOM 3580 C CA . LEU B 2 28 ? 59.952 151.462 52.664 1.00 55.54 2169 LEU B CA 1
ATOM 3581 C C . LEU B 2 28 ? 59.090 152.578 53.242 1.00 56.18 2169 LEU B C 1
ATOM 3582 O O . LEU B 2 28 ? 57.864 152.472 53.278 1.00 55.33 2169 LEU B O 1
ATOM 3587 N N . CYS B 2 29 ? 59.729 153.648 53.695 1.00 57.99 2170 CYS B N 1
ATOM 3588 C CA . CYS B 2 29 ? 59.000 154.778 54.265 1.00 59.59 2170 CYS B CA 1
ATOM 3589 C C . CYS B 2 29 ? 58.454 155.736 53.191 1.00 60.61 2170 CYS B C 1
ATOM 3590 O O . CYS B 2 29 ? 57.386 156.329 53.355 1.00 60.75 2170 CYS B O 1
ATOM 3593 N N . LYS B 2 30 ? 59.190 155.865 52.091 1.00 61.25 2171 LYS B N 1
ATOM 3594 C CA . LYS B 2 30 ? 58.823 156.763 50.997 1.00 61.91 2171 LYS B CA 1
ATOM 3595 C C . LYS B 2 30 ? 58.130 156.144 49.777 1.00 62.60 2171 LYS B C 1
ATOM 3596 O O . LYS B 2 30 ? 57.565 156.883 48.959 1.00 62.48 2171 LYS B O 1
ATOM 3602 N N . ASP B 2 31 ? 58.156 154.820 49.631 1.00 63.05 2172 ASP B N 1
ATOM 3603 C CA . ASP B 2 31 ? 57.537 154.227 48.451 1.00 63.82 2172 ASP B CA 1
ATOM 3604 C C . ASP B 2 31 ? 56.246 153.432 48.633 1.00 64.76 2172 ASP B C 1
ATOM 3605 O O . ASP B 2 31 ? 55.913 152.588 47.794 1.00 64.86 2172 ASP B O 1
ATOM 3610 N N . SER B 2 32 ? 55.507 153.715 49.705 1.00 66.03 2173 SER B N 1
ATOM 3611 C CA . SER B 2 32 ? 54.241 153.029 49.951 1.00 67.95 2173 SER B CA 1
ATOM 3612 C C . SER B 2 32 ? 53.156 153.678 49.094 1.00 68.85 2173 SER B C 1
ATOM 3613 O O . SER B 2 32 ? 53.382 154.718 48.476 1.00 69.00 2173 SER B O 1
ATOM 3616 N N . SER B 2 33 ? 51.985 153.050 49.054 1.00 69.67 2174 SER B N 1
ATOM 3617 C CA . SER B 2 33 ? 50.857 153.566 48.289 1.00 70.27 2174 SER B CA 1
ATOM 3618 C C . SER B 2 33 ? 49.823 154.150 49.243 1.00 71.08 2174 SER B C 1
ATOM 3619 O O . SER B 2 33 ? 49.563 153.597 50.311 1.00 71.44 2174 SER B O 1
ATOM 3622 N N . PRO B 2 42 ? 48.081 149.477 52.206 1.00 66.76 2183 PRO B N 1
ATOM 3623 C CA . PRO B 2 42 ? 49.516 149.602 52.502 1.00 66.31 2183 PRO B CA 1
ATOM 3624 C C . PRO B 2 42 ? 50.364 148.645 51.658 1.00 66.06 2183 PRO B C 1
ATOM 3625 O O . PRO B 2 42 ? 50.557 147.481 52.018 1.00 65.96 2183 PRO B O 1
ATOM 3629 N N . GLN B 2 43 ? 50.869 149.144 50.532 1.00 65.43 2184 GLN B N 1
ATOM 3630 C CA . GLN B 2 43 ? 51.677 148.324 49.639 1.00 63.89 2184 GLN B CA 1
ATOM 3631 C C . GLN B 2 43 ? 52.872 149.025 48.997 1.00 62.32 2184 GLN B C 1
ATOM 3632 O O . GLN B 2 43 ? 53.058 150.240 49.129 1.00 61.26 2184 GLN B O 1
ATOM 3638 N N . TRP B 2 44 ? 53.676 148.227 48.297 1.00 59.83 2185 TRP B N 1
ATOM 3639 C CA . TRP B 2 44 ? 54.850 148.709 47.579 1.00 57.68 2185 TRP B CA 1
ATOM 3640 C C . TRP B 2 44 ? 54.739 148.204 46.156 1.00 56.37 2185 TRP B C 1
ATOM 3641 O O . TRP B 2 44 ? 54.639 147.001 45.922 1.00 55.91 2185 TRP B O 1
ATOM 3652 N N . LEU B 2 45 ? 54.749 149.125 45.203 1.00 55.47 2186 LEU B N 1
ATOM 3653 C CA . LEU B 2 45 ? 54.637 148.753 43.804 1.00 53.90 2186 LEU B CA 1
ATOM 3654 C C . LEU B 2 45 ? 56.001 148.821 43.141 1.00 53.33 2186 LEU B C 1
ATOM 3655 O O . LEU B 2 45 ? 56.903 149.522 43.602 1.00 52.40 2186 LEU B O 1
ATOM 3660 N N . CYS B 2 46 ? 56.153 148.055 42.072 1.00 53.78 2187 CYS B N 1
ATOM 3661 C CA . CYS B 2 46 ? 57.385 148.046 41.314 1.00 54.08 2187 CYS B CA 1
ATOM 3662 C C . CYS B 2 46 ? 57.378 149.381 40.578 1.00 54.96 2187 CYS B C 1
ATOM 3663 O O . CYS B 2 46 ? 56.313 149.914 40.286 1.00 55.42 2187 CYS B O 1
ATOM 3666 N N . SER B 2 47 ? 58.549 149.932 40.289 1.00 55.82 2188 SER B N 1
ATOM 3667 C CA . SER B 2 47 ? 58.614 151.201 39.579 1.00 56.20 2188 SER B CA 1
ATOM 3668 C C . SER B 2 47 ? 58.364 151.001 38.090 1.00 56.13 2188 SER B C 1
ATOM 3669 O O . SER B 2 47 ? 57.524 151.686 37.504 1.00 56.89 2188 SER B O 1
ATOM 3672 N N . ASN B 2 48 ? 59.086 150.054 37.494 1.00 55.54 2189 ASN B N 1
ATOM 3673 C CA . ASN B 2 48 ? 58.971 149.742 36.074 1.00 55.08 2189 ASN B CA 1
ATOM 3674 C C . ASN B 2 48 ? 57.554 149.318 35.717 1.00 55.23 2189 ASN B C 1
ATOM 3675 O O . ASN B 2 48 ? 56.853 150.016 34.995 1.00 54.79 2189 ASN B O 1
ATOM 3680 N N . CYS B 2 49 ? 57.151 148.147 36.196 1.00 56.00 2190 CYS B N 1
ATOM 3681 C CA . CYS B 2 49 ? 55.792 147.660 35.974 1.00 56.19 2190 CYS B CA 1
ATOM 3682 C C . CYS B 2 49 ? 55.128 148.100 37.274 1.00 56.51 2190 CYS B C 1
ATOM 3683 O O . CYS B 2 49 ? 55.818 148.549 38.196 1.00 57.80 2190 CYS B O 1
ATOM 3686 N N . GLN B 2 50 ? 53.816 147.996 37.389 1.00 55.66 2191 GLN B N 1
ATOM 3687 C CA . GLN B 2 50 ? 53.226 148.426 38.649 1.00 55.51 2191 GLN B CA 1
ATOM 3688 C C . GLN B 2 50 ? 52.731 147.271 39.539 1.00 55.87 2191 GLN B C 1
ATOM 3689 O O . GLN B 2 50 ? 51.813 147.429 40.347 1.00 55.59 2191 GLN B O 1
ATOM 3695 N N . ALA B 2 51 ? 53.375 146.116 39.393 1.00 56.16 2192 ALA B N 1
ATOM 3696 C CA . ALA B 2 51 ? 53.044 144.932 40.175 1.00 56.78 2192 ALA B CA 1
ATOM 3697 C C . ALA B 2 51 ? 53.386 145.195 41.636 1.00 57.57 2192 ALA B C 1
ATOM 3698 O O . ALA B 2 51 ? 54.400 145.812 41.944 1.00 57.25 2192 ALA B O 1
ATOM 3700 N N . PRO B 2 52 ? 52.537 144.739 42.561 1.00 58.77 2193 PRO B N 1
ATOM 3701 C CA . PRO B 2 52 ? 52.852 144.975 43.972 1.00 59.40 2193 PRO B CA 1
ATOM 3702 C C . PRO B 2 52 ? 53.941 144.026 44.471 1.00 59.83 2193 PRO B C 1
ATOM 3703 O O . PRO B 2 52 ? 53.939 142.838 44.142 1.00 59.82 2193 PRO B O 1
ATOM 3707 N N . TYR B 2 53 ? 54.882 144.557 45.244 1.00 60.32 2194 TYR B N 1
ATOM 3708 C CA . TYR B 2 53 ? 55.949 143.735 45.802 1.00 60.82 2194 TYR B CA 1
ATOM 3709 C C . TYR B 2 53 ? 55.306 142.820 46.842 1.00 61.27 2194 TYR B C 1
ATOM 3710 O O . TYR B 2 53 ? 54.408 143.236 47.586 1.00 61.41 2194 TYR B O 1
ATOM 3719 N N . ASP B 2 54 ? 55.775 141.576 46.883 1.00 61.89 2195 ASP B N 1
ATOM 3720 C CA . ASP B 2 54 ? 55.276 140.577 47.817 1.00 62.18 2195 ASP B CA 1
ATOM 3721 C C . ASP B 2 54 ? 55.659 140.932 49.255 1.00 61.32 2195 ASP B C 1
ATOM 3722 O O . ASP B 2 54 ? 56.814 140.780 49.652 1.00 61.09 2195 ASP B O 1
ATOM 3727 N N . SER B 2 55 ? 54.693 141.409 50.031 1.00 60.53 2196 SER B N 1
ATOM 3728 C CA . SER B 2 55 ? 54.955 141.777 51.423 1.00 61.27 2196 SER B CA 1
ATOM 3729 C C . SER B 2 55 ? 55.726 140.686 52.147 1.00 60.69 2196 SER B C 1
ATOM 3730 O O . SER B 2 55 ? 56.657 140.964 52.900 1.00 60.93 2196 SER B O 1
ATOM 3733 N N . SER B 2 56 ? 55.319 139.443 51.906 1.00 60.12 2197 SER B N 1
ATOM 3734 C CA . SER B 2 56 ? 55.960 138.269 52.486 1.00 58.32 2197 SER B CA 1
ATOM 3735 C C . SER B 2 56 ? 57.476 138.347 52.282 1.00 56.52 2197 SER B C 1
ATOM 3736 O O . SER B 2 56 ? 58.241 138.165 53.226 1.00 56.96 2197 SER B O 1
ATOM 3739 N N . ALA B 2 57 ? 57.901 138.624 51.051 1.00 54.78 2198 ALA B N 1
ATOM 3740 C CA . ALA B 2 57 ? 59.319 138.733 50.727 1.00 53.70 2198 ALA B CA 1
ATOM 3741 C C . ALA B 2 57 ? 59.982 139.867 51.510 1.00 53.59 2198 ALA B C 1
ATOM 3742 O O . ALA B 2 57 ? 61.053 139.682 52.092 1.00 53.97 2198 ALA B O 1
ATOM 3744 N N . ILE B 2 58 ? 59.348 141.038 51.516 1.00 53.08 2199 ILE B N 1
ATOM 3745 C CA . ILE B 2 58 ? 59.883 142.192 52.234 1.00 53.28 2199 ILE B CA 1
ATOM 3746 C C . ILE B 2 58 ? 60.096 141.842 53.704 1.00 52.93 2199 ILE B C 1
ATOM 3747 O O . ILE B 2 58 ? 61.157 142.114 54.270 1.00 52.67 2199 ILE B O 1
ATOM 3752 N N . GLU B 2 59 ? 59.077 141.243 54.312 1.00 52.85 2200 GLU B N 1
ATOM 3753 C CA . GLU B 2 59 ? 59.145 140.836 55.710 1.00 52.75 2200 GLU B CA 1
ATOM 3754 C C . GLU B 2 59 ? 60.406 140.033 55.955 1.00 51.97 2200 GLU B C 1
ATOM 3755 O O . GLU B 2 59 ? 61.225 140.390 56.795 1.00 52.84 2200 GLU B O 1
ATOM 3761 N N . MET B 2 60 ? 60.557 138.944 55.209 1.00 50.75 2201 MET B N 1
ATOM 3762 C CA . MET B 2 60 ? 61.717 138.075 55.360 1.00 50.44 2201 MET B CA 1
ATOM 3763 C C . MET B 2 60 ? 63.051 138.783 55.150 1.00 48.75 2201 MET B C 1
ATOM 3764 O O . MET B 2 60 ? 64.021 138.504 55.859 1.00 49.70 2201 MET B O 1
ATOM 3769 N N . THR B 2 61 ? 63.112 139.699 54.189 1.00 46.22 2202 THR B N 1
ATOM 3770 C CA . THR B 2 61 ? 64.350 140.428 53.958 1.00 44.05 2202 THR B CA 1
ATOM 3771 C C . THR B 2 61 ? 64.675 141.297 55.172 1.00 42.34 2202 THR B C 1
ATOM 3772 O O . THR B 2 61 ? 65.833 141.430 55.555 1.00 40.82 2202 THR B O 1
ATOM 3776 N N . LEU B 2 62 ? 63.641 141.869 55.779 1.00 41.72 2203 LEU B N 1
ATOM 3777 C CA . LEU B 2 62 ? 63.827 142.704 56.948 1.00 41.88 2203 LEU B CA 1
ATOM 3778 C C . LEU B 2 62 ? 64.361 141.840 58.068 1.00 42.60 2203 LEU B C 1
ATOM 3779 O O . LEU B 2 62 ? 65.278 142.230 58.781 1.00 42.80 2203 LEU B O 1
ATOM 3784 N N . VAL B 2 63 ? 63.799 140.644 58.199 1.00 43.77 2204 VAL B N 1
ATOM 3785 C CA . VAL B 2 63 ? 64.231 139.703 59.230 1.00 43.74 2204 VAL B CA 1
ATOM 3786 C C . VAL B 2 63 ? 65.714 139.391 59.036 1.00 44.49 2204 VAL B C 1
ATOM 3787 O O . VAL B 2 63 ? 66.497 139.434 59.982 1.00 45.40 2204 VAL B O 1
ATOM 3791 N N . GLU B 2 64 ? 66.100 139.084 57.805 1.00 45.47 2205 GLU B N 1
ATOM 3792 C CA . GLU B 2 64 ? 67.491 138.779 57.521 1.00 47.50 2205 GLU B CA 1
ATOM 3793 C C . GLU B 2 64 ? 68.379 139.973 57.846 1.00 47.96 2205 GLU B C 1
ATOM 3794 O O . GLU B 2 64 ? 69.527 139.802 58.265 1.00 48.93 2205 GLU B O 1
ATOM 3800 N N . VAL B 2 65 ? 67.846 141.179 57.653 1.00 47.43 2206 VAL B N 1
ATOM 3801 C CA . VAL B 2 65 ? 68.599 142.378 57.951 1.00 46.81 2206 VAL B CA 1
ATOM 3802 C C . VAL B 2 65 ? 68.856 142.408 59.458 1.00 46.91 2206 VAL B C 1
ATOM 3803 O O . VAL B 2 65 ? 69.930 142.806 59.905 1.00 47.51 2206 VAL B O 1
ATOM 3807 N N . LEU B 2 66 ? 67.874 141.974 60.244 1.00 46.84 2207 LEU B N 1
ATOM 3808 C CA . LEU B 2 66 ? 68.050 141.931 61.692 1.00 47.53 2207 LEU B CA 1
ATOM 3809 C C . LEU B 2 66 ? 69.106 140.885 62.034 1.00 49.09 2207 LEU B C 1
ATOM 3810 O O . LEU B 2 66 ? 69.935 141.076 62.930 1.00 49.20 2207 LEU B O 1
ATOM 3815 N N . GLN B 2 67 ? 69.064 139.765 61.322 1.00 49.70 2208 GLN B N 1
ATOM 3816 C CA . GLN B 2 67 ? 70.018 138.701 61.573 1.00 51.79 2208 GLN B CA 1
ATOM 3817 C C . GLN B 2 67 ? 71.411 139.206 61.260 1.00 51.92 2208 GLN B C 1
ATOM 3818 O O . GLN B 2 67 ? 72.289 139.189 62.120 1.00 52.10 2208 GLN B O 1
ATOM 3824 N N . LYS B 2 68 ? 71.613 139.660 60.027 1.00 52.65 2209 LYS B N 1
ATOM 3825 C CA . LYS B 2 68 ? 72.913 140.169 59.626 1.00 53.27 2209 LYS B CA 1
ATOM 3826 C C . LYS B 2 68 ? 73.469 141.193 60.616 1.00 52.62 2209 LYS B C 1
ATOM 3827 O O . LYS B 2 68 ? 74.672 141.193 60.910 1.00 52.00 2209 LYS B O 1
ATOM 3833 N N . LYS B 2 69 ? 72.601 142.055 61.138 1.00 51.78 2210 LYS B N 1
ATOM 3834 C CA . LYS B 2 69 ? 73.044 143.064 62.090 1.00 52.12 2210 LYS B CA 1
ATOM 3835 C C . LYS B 2 69 ? 73.283 142.476 63.466 1.00 50.19 2210 LYS B C 1
ATOM 3836 O O . LYS B 2 69 ? 74.172 142.923 64.190 1.00 50.27 2210 LYS B O 1
ATOM 3842 N N . LEU B 2 70 ? 72.500 141.463 63.820 1.00 48.14 2211 LEU B N 1
ATOM 3843 C CA . LEU B 2 70 ? 72.664 140.793 65.108 1.00 45.79 2211 LEU B CA 1
ATOM 3844 C C . LEU B 2 70 ? 74.004 140.037 65.064 1.00 45.12 2211 LEU B C 1
ATOM 3845 O O . LEU B 2 70 ? 74.698 139.880 66.076 1.00 44.82 2211 LEU B O 1
ATOM 3850 N N . MET B 2 71 ? 74.368 139.586 63.870 1.00 43.41 2212 MET B N 1
ATOM 3851 C CA . MET B 2 71 ? 75.614 138.864 63.669 1.00 43.17 2212 MET B CA 1
ATOM 3852 C C . MET B 2 71 ? 76.770 139.861 63.763 1.00 42.76 2212 MET B C 1
ATOM 3853 O O . MET B 2 71 ? 77.764 139.623 64.455 1.00 42.90 2212 MET B O 1
ATOM 3858 N N . ALA B 2 72 ? 76.621 140.987 63.073 1.00 42.95 2213 ALA B N 1
ATOM 3859 C CA . ALA B 2 72 ? 77.631 142.033 63.096 1.00 41.65 2213 ALA B CA 1
ATOM 3860 C C . ALA B 2 72 ? 77.946 142.438 64.538 1.00 40.97 2213 ALA B C 1
ATOM 3861 O O . ALA B 2 72 ? 79.106 142.631 64.895 1.00 41.98 2213 ALA B O 1
ATOM 3863 N N . PHE B 2 73 ? 76.908 142.540 65.362 1.00 39.88 2214 PHE B N 1
ATOM 3864 C CA . PHE B 2 73 ? 77.046 142.920 66.760 1.00 40.22 2214 PHE B CA 1
ATOM 3865 C C . PHE B 2 73 ? 77.832 141.905 67.564 1.00 40.73 2214 PHE B C 1
ATOM 3866 O O . PHE B 2 73 ? 78.699 142.257 68.350 1.00 40.84 2214 PHE B O 1
ATOM 3874 N N . THR B 2 74 ? 77.510 140.632 67.359 1.00 42.19 2215 THR B N 1
ATOM 3875 C CA . THR B 2 74 ? 78.129 139.528 68.083 1.00 41.26 2215 THR B CA 1
ATOM 3876 C C . THR B 2 74 ? 79.602 139.335 67.755 1.00 42.28 2215 THR B C 1
ATOM 3877 O O . THR B 2 74 ? 80.378 138.902 68.608 1.00 41.35 2215 THR B O 1
ATOM 3881 N N . LEU B 2 75 ? 79.985 139.669 66.524 1.00 43.47 2216 LEU B N 1
ATOM 3882 C CA . LEU B 2 75 ? 81.371 139.511 66.081 1.00 44.69 2216 LEU B CA 1
ATOM 3883 C C . LEU B 2 75 ? 82.158 140.820 65.991 1.00 45.70 2216 LEU B C 1
ATOM 3884 O O . LEU B 2 75 ? 83.308 140.829 65.552 1.00 44.99 2216 LEU B O 1
ATOM 3889 N N . GLN B 2 76 ? 81.533 141.916 66.401 1.00 47.22 2217 GLN B N 1
ATOM 3890 C CA . GLN B 2 76 ? 82.154 143.238 66.352 1.00 48.73 2217 GLN B CA 1
ATOM 3891 C C . GLN B 2 76 ? 83.511 143.371 67.031 1.00 50.03 2217 GLN B C 1
ATOM 3892 O O . GLN B 2 76 ? 83.788 142.706 68.032 1.00 50.15 2217 GLN B O 1
ATOM 3898 N N . ASP B 2 77 ? 84.343 144.257 66.488 1.00 51.64 2218 ASP B N 1
ATOM 3899 C CA . ASP B 2 77 ? 85.655 144.526 67.062 1.00 53.35 2218 ASP B CA 1
ATOM 3900 C C . ASP B 2 77 ? 85.448 145.320 68.333 1.00 53.54 2218 ASP B C 1
ATOM 3901 O O . ASP B 2 77 ? 84.396 145.913 68.538 1.00 53.42 2218 ASP B O 1
ATOM 3906 N N . LEU B 2 78 ? 86.453 145.318 69.195 1.00 55.01 2219 LEU B N 1
ATOM 3907 C CA . LEU B 2 78 ? 86.383 146.069 70.444 1.00 56.45 2219 LEU B CA 1
ATOM 3908 C C . LEU B 2 78 ? 87.585 147.001 70.465 1.00 58.06 2219 LEU B C 1
ATOM 3909 O O . LEU B 2 78 ? 88.707 146.588 70.150 1.00 58.20 2219 LEU B O 1
ATOM 3914 N N . VAL B 2 79 ? 87.342 148.261 70.820 1.00 59.82 2220 VAL B N 1
ATOM 3915 C CA . VAL B 2 79 ? 88.397 149.271 70.850 1.00 61.36 2220 VAL B CA 1
ATOM 3916 C C . VAL B 2 79 ? 88.706 149.777 72.250 1.00 62.47 2220 VAL B C 1
ATOM 3917 O O . VAL B 2 79 ? 87.827 149.817 73.114 1.00 63.36 2220 VAL B O 1
ATOM 3921 N N . CYS B 2 80 ? 89.963 150.157 72.469 1.00 63.30 2221 CYS B N 1
ATOM 3922 C CA . CYS B 2 80 ? 90.377 150.692 73.763 1.00 63.64 2221 CYS B CA 1
ATOM 3923 C C . CYS B 2 80 ? 89.986 152.160 73.771 1.00 62.59 2221 CYS B C 1
ATOM 3924 O O . CYS B 2 80 ? 90.106 152.835 72.749 1.00 61.95 2221 CYS B O 1
ATOM 3927 N N . LEU B 2 81 ? 89.502 152.655 74.908 1.00 61.62 2222 LEU B N 1
ATOM 3928 C CA . LEU B 2 81 ? 89.110 154.057 74.982 1.00 61.17 2222 LEU B CA 1
ATOM 3929 C C . LEU B 2 81 ? 90.304 155.003 75.102 1.00 61.32 2222 LEU B C 1
ATOM 3930 O O . LEU B 2 81 ? 90.225 156.143 74.644 1.00 60.84 2222 LEU B O 1
ATOM 3935 N N . LYS B 2 82 ? 91.395 154.536 75.717 1.00 61.78 2223 LYS B N 1
ATOM 3936 C CA . LYS B 2 82 ? 92.604 155.345 75.850 1.00 61.96 2223 LYS B CA 1
ATOM 3937 C C . LYS B 2 82 ? 93.280 155.422 74.492 1.00 62.87 2223 LYS B C 1
ATOM 3938 O O . LYS B 2 82 ? 93.267 156.471 73.857 1.00 63.52 2223 LYS B O 1
ATOM 3944 N N . CYS B 2 83 ? 93.887 154.323 74.050 1.00 63.77 2224 CYS B N 1
ATOM 3945 C CA . CYS B 2 83 ? 94.514 154.290 72.726 1.00 64.40 2224 CYS B CA 1
ATOM 3946 C C . CYS B 2 83 ? 93.425 153.756 71.793 1.00 65.91 2224 CYS B C 1
ATOM 3947 O O . CYS B 2 83 ? 92.522 153.042 72.233 1.00 67.27 2224 CYS B O 1
ATOM 3950 N N . ARG B 2 84 ? 93.485 154.087 70.513 1.00 66.34 2225 ARG B N 1
ATOM 3951 C CA . ARG B 2 84 ? 92.447 153.605 69.611 1.00 66.44 2225 ARG B CA 1
ATOM 3952 C C . ARG B 2 84 ? 92.786 152.207 69.082 1.00 65.17 2225 ARG B C 1
ATOM 3953 O O . ARG B 2 84 ? 92.486 151.881 67.936 1.00 64.83 2225 ARG B O 1
ATOM 3961 N N . GLY B 2 85 ? 93.400 151.386 69.937 1.00 63.89 2226 GLY B N 1
ATOM 3962 C CA . GLY B 2 85 ? 93.786 150.037 69.549 1.00 62.62 2226 GLY B CA 1
ATOM 3963 C C . GLY B 2 85 ? 92.707 148.969 69.638 1.00 61.37 2226 GLY B C 1
ATOM 3964 O O . GLY B 2 85 ? 92.071 148.788 70.675 1.00 61.90 2226 GLY B O 1
ATOM 3965 N N . VAL B 2 86 ? 92.512 148.256 68.535 1.00 59.66 2227 VAL B N 1
ATOM 3966 C CA . VAL B 2 86 ? 91.523 147.182 68.442 1.00 57.55 2227 VAL B CA 1
ATOM 3967 C C . VAL B 2 86 ? 91.990 145.980 69.259 1.00 56.58 2227 VAL B C 1
ATOM 3968 O O . VAL B 2 86 ? 93.146 145.574 69.162 1.00 56.46 2227 VAL B O 1
ATOM 3972 N N . LYS B 2 87 ? 91.092 145.415 70.061 1.00 55.49 2228 LYS B N 1
ATOM 3973 C CA . LYS B 2 87 ? 91.429 144.259 70.893 1.00 54.65 2228 LYS B CA 1
ATOM 3974 C C . LYS B 2 87 ? 91.848 143.105 69.979 1.00 55.10 2228 LYS B C 1
ATOM 3975 O O . LYS B 2 87 ? 91.170 142.810 68.998 1.00 54.17 2228 LYS B O 1
ATOM 3981 N N . GLU B 2 88 ? 92.967 142.463 70.310 1.00 56.32 2229 GLU B N 1
ATOM 3982 C CA . GLU B 2 88 ? 93.506 141.371 69.507 1.00 57.16 2229 GLU B CA 1
ATOM 3983 C C . GLU B 2 88 ? 93.541 140.043 70.240 1.00 56.48 2229 GLU B C 1
ATOM 3984 O O . GLU B 2 88 ? 94.012 139.054 69.693 1.00 57.29 2229 GLU B O 1
ATOM 3990 N N . THR B 2 89 ? 93.067 140.025 71.477 1.00 55.39 2230 THR B N 1
ATOM 3991 C CA . THR B 2 89 ? 93.031 138.799 72.262 1.00 54.37 2230 THR B CA 1
ATOM 3992 C C . THR B 2 89 ? 91.614 138.614 72.775 1.00 53.77 2230 THR B C 1
ATOM 3993 O O . THR B 2 89 ? 90.767 139.473 72.551 1.00 54.29 2230 THR B O 1
ATOM 3997 N N . SER B 2 90 ? 91.353 137.516 73.473 1.00 53.14 2231 SER B N 1
ATOM 3998 C CA . SER B 2 90 ? 90.001 137.231 73.945 1.00 52.37 2231 SER B CA 1
ATOM 3999 C C . SER B 2 90 ? 89.680 137.489 75.407 1.00 52.46 2231 SER B C 1
ATOM 4000 O O . SER B 2 90 ? 88.605 137.990 75.729 1.00 52.56 2231 SER B O 1
ATOM 4003 N N . MET B 2 91 ? 90.611 137.145 76.286 1.00 52.40 2232 MET B N 1
ATOM 4004 C CA . MET B 2 91 ? 90.400 137.273 77.721 1.00 52.84 2232 MET B CA 1
ATOM 4005 C C . MET B 2 91 ? 90.636 138.619 78.425 1.00 54.03 2232 MET B C 1
ATOM 4006 O O . MET B 2 91 ? 89.890 138.977 79.342 1.00 54.27 2232 MET B O 1
ATOM 4011 N N . PRO B 2 92 ? 91.658 139.391 78.010 1.00 54.75 2233 PRO B N 1
ATOM 4012 C CA . PRO B 2 92 ? 91.833 140.655 78.724 1.00 55.10 2233 PRO B CA 1
ATOM 4013 C C . PRO B 2 92 ? 90.569 141.497 78.891 1.00 55.88 2233 PRO B C 1
ATOM 4014 O O . PRO B 2 92 ? 89.821 141.728 77.941 1.00 55.41 2233 PRO B O 1
ATOM 4018 N N . VAL B 2 93 ? 90.343 141.944 80.124 1.00 56.96 2234 VAL B N 1
ATOM 4019 C CA . VAL B 2 93 ? 89.197 142.784 80.458 1.00 58.36 2234 VAL B CA 1
ATOM 4020 C C . VAL B 2 93 ? 89.606 144.255 80.292 1.00 58.96 2234 VAL B C 1
ATOM 4021 O O . VAL B 2 93 ? 88.761 145.133 80.108 1.00 57.78 2234 VAL B O 1
ATOM 4025 N N . TYR B 2 94 ? 90.913 144.506 80.355 1.00 60.26 2235 TYR B N 1
ATOM 4026 C CA . TYR B 2 94 ? 91.464 145.852 80.195 1.00 61.54 2235 TYR B CA 1
ATOM 4027 C C . TYR B 2 94 ? 92.549 145.838 79.113 1.00 62.16 2235 TYR B C 1
ATOM 4028 O O . TYR B 2 94 ? 92.969 144.772 78.661 1.00 62.47 2235 TYR B O 1
ATOM 4037 N N . CYS B 2 95 ? 93.008 147.012 78.696 1.00 62.81 2236 CYS B N 1
ATOM 4038 C CA . CYS B 2 95 ? 94.027 147.087 77.651 1.00 64.48 2236 CYS B CA 1
ATOM 4039 C C . CYS B 2 95 ? 95.447 147.113 78.200 1.00 65.71 2236 CYS B C 1
ATOM 4040 O O . CYS B 2 95 ? 95.660 147.007 79.413 1.00 65.59 2236 CYS B O 1
ATOM 4043 N N . SER B 2 96 ? 96.414 147.228 77.291 1.00 67.24 2237 SER B N 1
ATOM 4044 C CA . SER B 2 96 ? 97.822 147.313 77.660 1.00 68.44 2237 SER B CA 1
ATOM 4045 C C . SER B 2 96 ? 97.932 148.560 78.519 1.00 68.51 2237 SER B C 1
ATOM 4046 O O . SER B 2 96 ? 98.785 148.645 79.404 1.00 69.01 2237 SER B O 1
ATOM 4049 N N . CYS B 2 97 ? 97.074 149.539 78.234 1.00 68.19 2238 CYS B N 1
ATOM 4050 C CA . CYS B 2 97 ? 97.037 150.762 79.023 1.00 68.43 2238 CYS B CA 1
ATOM 4051 C C . CYS B 2 97 ? 96.423 150.253 80.314 1.00 68.41 2238 CYS B C 1
ATOM 4052 O O . CYS B 2 97 ? 96.952 149.372 80.992 1.00 69.24 2238 CYS B O 1
ATOM 4055 N N . ALA B 2 98 ? 95.271 150.822 80.616 1.00 67.29 2239 ALA B N 1
ATOM 4056 C CA . ALA B 2 98 ? 94.475 150.464 81.766 1.00 66.53 2239 ALA B CA 1
ATOM 4057 C C . ALA B 2 98 ? 93.130 150.894 81.217 1.00 65.93 2239 ALA B C 1
ATOM 4058 O O . ALA B 2 98 ? 92.117 150.907 81.921 1.00 66.77 2239 ALA B O 1
ATOM 4060 N N . GLY B 2 99 ? 93.156 151.245 79.930 1.00 64.20 2240 GLY B N 1
ATOM 4061 C CA . GLY B 2 99 ? 91.965 151.691 79.234 1.00 62.56 2240 GLY B CA 1
ATOM 4062 C C . GLY B 2 99 ? 90.900 150.619 79.120 1.00 61.21 2240 GLY B C 1
ATOM 4063 O O . GLY B 2 99 ? 91.189 149.422 79.219 1.00 61.81 2240 GLY B O 1
ATOM 4064 N N . ASP B 2 100 ? 89.658 151.049 78.920 1.00 59.28 2241 ASP B N 1
ATOM 4065 C CA . ASP B 2 100 ? 88.545 150.120 78.797 1.00 56.93 2241 ASP B CA 1
ATOM 4066 C C . ASP B 2 100 ? 88.215 149.914 77.330 1.00 54.52 2241 ASP B C 1
ATOM 4067 O O . ASP B 2 100 ? 88.394 150.821 76.512 1.00 53.20 2241 ASP B O 1
ATOM 4072 N N . PHE B 2 101 ? 87.728 148.714 77.014 1.00 52.24 2242 PHE B N 1
ATOM 4073 C CA . PHE B 2 101 ? 87.346 148.376 75.653 1.00 50.10 2242 PHE B CA 1
ATOM 4074 C C . PHE B 2 101 ? 85.904 148.803 75.486 1.00 49.29 2242 PHE B C 1
ATOM 4075 O O . PHE B 2 101 ? 85.106 148.694 76.425 1.00 48.39 2242 PHE B O 1
ATOM 4083 N N . ALA B 2 102 ? 85.575 149.299 74.298 1.00 49.11 2243 ALA B N 1
ATOM 4084 C CA . ALA B 2 102 ? 84.224 149.749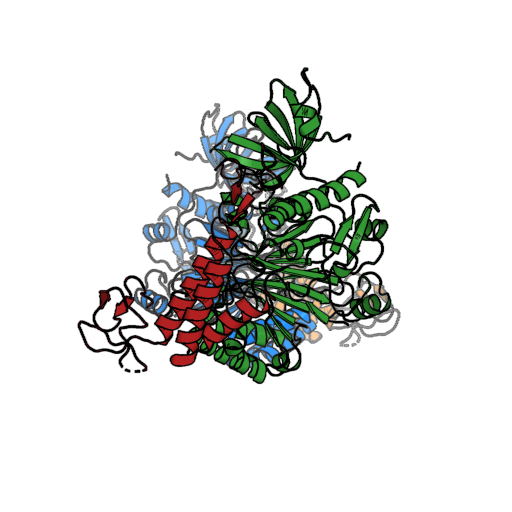 74.015 1.00 48.85 2243 ALA B CA 1
ATOM 4085 C C . ALA B 2 102 ? 83.695 149.136 72.735 1.00 48.29 2243 ALA B C 1
ATOM 4086 O O . ALA B 2 102 ? 84.464 148.777 71.838 1.00 48.12 2243 ALA B O 1
ATOM 4088 N N . LEU B 2 103 ? 82.371 149.027 72.666 1.00 47.22 2244 LEU B N 1
ATOM 4089 C CA . LEU B 2 103 ? 81.693 148.475 71.506 1.00 46.19 2244 LEU B CA 1
ATOM 4090 C C . LEU B 2 103 ? 81.970 149.343 70.298 1.00 45.55 2244 LEU B C 1
ATOM 4091 O O . LEU B 2 103 ? 82.060 150.556 70.427 1.00 46.31 2244 LEU B O 1
ATOM 4096 N N . THR B 2 104 ? 82.119 148.720 69.134 1.00 46.49 2245 THR B N 1
ATOM 4097 C CA . THR B 2 104 ? 82.342 149.458 67.904 1.00 47.10 2245 THR B CA 1
ATOM 4098 C C . THR B 2 104 ? 81.002 149.496 67.191 1.00 48.28 2245 THR B C 1
ATOM 4099 O O . THR B 2 104 ? 80.802 150.244 66.245 1.00 49.57 2245 THR B O 1
ATOM 4103 N N . ILE B 2 105 ? 80.084 148.661 67.658 1.00 49.48 2246 ILE B N 1
ATOM 4104 C CA . ILE B 2 105 ? 78.724 148.607 67.132 1.00 49.64 2246 ILE B CA 1
ATOM 4105 C C . ILE B 2 105 ? 77.885 148.685 68.406 1.00 51.52 2246 ILE B C 1
ATOM 4106 O O . ILE B 2 105 ? 77.892 147.771 69.232 1.00 51.42 2246 ILE B O 1
ATOM 4111 N N . HIS B 2 106 ? 77.180 149.802 68.560 1.00 53.30 2247 HIS B N 1
ATOM 4112 C CA . HIS B 2 106 ? 76.396 150.091 69.757 1.00 54.15 2247 HIS B CA 1
ATOM 4113 C C . HIS B 2 106 ? 75.020 149.471 69.899 1.00 54.28 2247 HIS B C 1
ATOM 4114 O O . HIS B 2 106 ? 74.298 149.285 68.922 1.00 53.83 2247 HIS B O 1
ATOM 4121 N N . THR B 2 107 ? 74.672 149.174 71.149 1.00 55.15 2248 THR B N 1
ATOM 4122 C CA . THR B 2 107 ? 73.391 148.583 71.498 1.00 55.82 2248 THR B CA 1
ATOM 4123 C C . THR B 2 107 ? 72.257 149.562 71.183 1.00 56.85 2248 THR B C 1
ATOM 4124 O O . THR B 2 107 ? 71.234 149.186 70.604 1.00 56.69 2248 THR B O 1
ATOM 4128 N N . GLN B 2 108 ? 72.457 150.818 71.572 1.00 57.65 2249 GLN B N 1
ATOM 4129 C CA . GLN B 2 108 ? 71.475 151.875 71.361 1.00 58.74 2249 GLN B CA 1
ATOM 4130 C C . GLN B 2 108 ? 71.099 151.986 69.894 1.00 58.42 2249 GLN B C 1
ATOM 4131 O O . GLN B 2 108 ? 69.927 152.058 69.547 1.00 58.48 2249 GLN B O 1
ATOM 4137 N N . VAL B 2 109 ? 72.100 151.997 69.028 1.00 58.62 2250 VAL B N 1
ATOM 4138 C CA . VAL B 2 109 ? 71.856 152.098 67.597 1.00 59.04 2250 VAL B CA 1
ATOM 4139 C C . VAL B 2 109 ? 71.065 150.899 67.083 1.00 59.23 2250 VAL B C 1
ATOM 4140 O O . VAL B 2 109 ? 70.323 151.010 66.102 1.00 59.04 2250 VAL B O 1
ATOM 4144 N N . PHE B 2 110 ? 71.221 149.751 67.744 1.00 59.18 2251 PHE B N 1
ATOM 4145 C CA . PHE B 2 110 ? 70.504 148.550 67.326 1.00 59.28 2251 PHE B CA 1
ATOM 4146 C C . PHE B 2 110 ? 69.042 148.680 67.724 1.00 58.18 2251 PHE B C 1
ATOM 4147 O O . PHE B 2 110 ? 68.150 148.390 66.931 1.00 57.74 2251 PHE B O 1
ATOM 4155 N N . MET B 2 111 ? 68.804 149.115 68.957 1.00 57.87 2252 MET B N 1
ATOM 4156 C CA . MET B 2 111 ? 67.444 149.314 69.442 1.00 58.16 2252 MET B CA 1
ATOM 4157 C C . MET B 2 111 ? 66.652 150.232 68.511 1.00 58.36 2252 MET B C 1
ATOM 4158 O O . MET B 2 111 ? 65.490 149.973 68.211 1.00 57.65 2252 MET B O 1
ATOM 4163 N N . GLU B 2 112 ? 67.287 151.311 68.063 1.00 58.81 2253 GLU B N 1
ATOM 4164 C CA . GLU B 2 112 ? 66.636 152.253 67.171 1.00 59.69 2253 GLU B CA 1
ATOM 4165 C C . GLU B 2 112 ? 66.216 151.497 65.920 1.00 59.53 2253 GLU B C 1
ATOM 4166 O O . GLU B 2 112 ? 65.101 151.652 65.427 1.00 59.19 2253 GLU B O 1
ATOM 4172 N N . GLN B 2 113 ? 67.120 150.671 65.410 1.00 60.20 2254 GLN B N 1
ATOM 4173 C CA . GLN B 2 113 ? 66.833 149.860 64.235 1.00 60.91 2254 GLN B CA 1
ATOM 4174 C C . GLN B 2 113 ? 65.553 149.071 64.488 1.00 59.77 2254 GLN B C 1
ATOM 4175 O O . GLN B 2 113 ? 64.672 148.992 63.631 1.00 59.60 2254 GLN B O 1
ATOM 4181 N N . ILE B 2 114 ? 65.462 148.483 65.675 1.00 57.85 2255 ILE B N 1
ATOM 4182 C CA . ILE B 2 114 ? 64.299 147.688 66.048 1.00 56.22 2255 ILE B CA 1
ATOM 4183 C C . ILE B 2 114 ? 63.037 148.536 66.144 1.00 55.22 2255 ILE B C 1
ATOM 4184 O O . ILE B 2 114 ? 61.937 148.058 65.877 1.00 55.60 2255 ILE B O 1
ATOM 4189 N N . GLY B 2 115 ? 63.195 149.797 66.524 1.00 54.95 2256 GLY B N 1
ATOM 4190 C CA . GLY B 2 115 ? 62.042 150.674 66.636 1.00 54.10 2256 GLY B CA 1
ATOM 4191 C C . GLY B 2 115 ? 61.459 150.935 65.263 1.00 53.66 2256 GLY B C 1
ATOM 4192 O O . GLY B 2 115 ? 60.242 150.899 65.074 1.00 52.70 2256 GLY B O 1
ATOM 4193 N N . ILE B 2 116 ? 62.341 151.199 64.305 1.00 53.57 2257 ILE B N 1
ATOM 4194 C CA . ILE B 2 116 ? 61.935 151.451 62.928 1.00 53.73 2257 ILE B CA 1
ATOM 4195 C C . ILE B 2 116 ? 61.249 150.202 62.386 1.00 54.69 2257 ILE B C 1
ATOM 4196 O O . ILE B 2 116 ? 60.125 150.264 61.881 1.00 54.94 2257 ILE B O 1
ATOM 4201 N N . PHE B 2 117 ? 61.945 149.070 62.487 1.00 55.45 2258 PHE B N 1
ATOM 4202 C CA . PHE B 2 117 ? 61.421 147.792 62.018 1.00 56.51 2258 PHE B CA 1
ATOM 4203 C C . PHE B 2 117 ? 60.112 147.445 62.726 1.00 57.02 2258 PHE B C 1
ATOM 4204 O O . PHE B 2 117 ? 59.179 146.935 62.110 1.00 56.48 2258 PHE B O 1
ATOM 4212 N N . ARG B 2 118 ? 60.042 147.719 64.022 1.00 57.95 2259 ARG B N 1
ATOM 4213 C CA . ARG B 2 118 ? 58.821 147.424 64.757 1.00 59.88 2259 ARG B CA 1
ATOM 4214 C C . ARG B 2 118 ? 57.662 148.268 64.232 1.00 60.49 2259 ARG B C 1
ATOM 4215 O O . ARG B 2 118 ? 56.511 147.831 64.243 1.00 61.57 2259 ARG B O 1
ATOM 4223 N N . ASN B 2 119 ? 57.966 149.478 63.773 1.00 60.75 2260 ASN B N 1
ATOM 4224 C CA . ASN B 2 119 ? 56.936 150.367 63.258 1.00 60.73 2260 ASN B CA 1
ATOM 4225 C C . ASN B 2 119 ? 56.423 149.825 61.938 1.00 60.43 2260 ASN B C 1
ATOM 4226 O O . ASN B 2 119 ? 55.231 149.600 61.778 1.00 60.43 2260 ASN B O 1
ATOM 4231 N N . ILE B 2 120 ? 57.333 149.611 60.996 1.00 59.92 2261 ILE B N 1
ATOM 4232 C CA . ILE B 2 120 ? 56.967 149.086 59.687 1.00 60.06 2261 ILE B CA 1
ATOM 4233 C C . ILE B 2 120 ? 56.092 147.842 59.822 1.00 60.89 2261 ILE B C 1
ATOM 4234 O O . ILE B 2 120 ? 55.125 147.669 59.077 1.00 61.51 2261 ILE B O 1
ATOM 4239 N N . ALA B 2 121 ? 56.419 146.984 60.782 1.00 61.56 2262 ALA B N 1
ATOM 4240 C CA . ALA B 2 121 ? 55.653 145.761 60.994 1.00 61.97 2262 ALA B CA 1
ATOM 4241 C C . ALA B 2 121 ? 54.253 146.095 61.478 1.00 62.09 2262 ALA B C 1
ATOM 4242 O O . ALA B 2 121 ? 53.260 145.602 60.944 1.00 61.34 2262 ALA B O 1
ATOM 4244 N N . GLN B 2 122 ? 54.180 146.945 62.494 1.00 63.81 2263 GLN B N 1
ATOM 4245 C CA . GLN B 2 122 ? 52.897 147.343 63.045 1.00 65.16 2263 GLN B CA 1
ATOM 4246 C C . GLN B 2 122 ? 51.986 147.938 61.972 1.00 65.60 2263 GLN B C 1
ATOM 4247 O O . GLN B 2 122 ? 50.784 147.683 61.965 1.00 65.55 2263 GLN B O 1
ATOM 4253 N N . HIS B 2 123 ? 52.570 148.704 61.053 1.00 65.94 2264 HIS B N 1
ATOM 4254 C CA . HIS B 2 123 ? 51.814 149.352 59.983 1.00 65.70 2264 HIS B CA 1
ATOM 4255 C C . HIS B 2 123 ? 51.517 148.482 58.761 1.00 64.47 2264 HIS B C 1
ATOM 4256 O O . HIS B 2 123 ? 50.577 148.767 58.016 1.00 64.63 2264 HIS B O 1
ATOM 4263 N N . TYR B 2 124 ? 52.297 147.430 58.536 1.00 62.32 2265 TYR B N 1
ATOM 4264 C CA . TYR B 2 124 ? 52.052 146.603 57.359 1.00 60.73 2265 TYR B CA 1
ATOM 4265 C C . TYR B 2 124 ? 51.595 145.177 57.599 1.00 59.78 2265 TYR B C 1
ATOM 4266 O O . TYR B 2 124 ? 51.641 144.350 56.687 1.00 58.81 2265 TYR B O 1
ATOM 4275 N N . GLY B 2 125 ? 51.159 144.881 58.817 1.00 59.18 2266 GLY B N 1
ATOM 4276 C CA . GLY B 2 125 ? 50.700 143.535 59.109 1.00 59.15 2266 GLY B CA 1
ATOM 4277 C C . GLY B 2 125 ? 51.738 142.459 58.836 1.00 58.77 2266 GLY B C 1
ATOM 4278 O O . GLY B 2 125 ? 51.504 141.538 58.045 1.00 59.12 2266 GLY B O 1
ATOM 4279 N N . MET B 2 126 ? 52.892 142.586 59.488 1.00 57.50 2267 MET B N 1
ATOM 4280 C CA . MET B 2 126 ? 53.991 141.632 59.359 1.00 56.34 2267 MET B CA 1
ATOM 4281 C C . MET B 2 126 ? 54.125 140.957 60.722 1.00 55.82 2267 MET B C 1
ATOM 4282 O O . MET B 2 126 ? 55.019 141.281 61.513 1.00 56.00 2267 MET B O 1
ATOM 4287 N N . SER B 2 127 ? 53.221 140.027 60.998 1.00 55.28 2268 SER B N 1
ATOM 4288 C CA . SER B 2 127 ? 53.221 139.341 62.279 1.00 55.28 2268 SER B CA 1
ATOM 4289 C C . SER B 2 127 ? 54.516 138.599 62.558 1.00 54.01 2268 SER B C 1
ATOM 4290 O O . SER B 2 127 ? 54.984 138.584 63.695 1.00 55.00 2268 SER B O 1
ATOM 4293 N N . TYR B 2 128 ? 55.103 137.989 61.532 1.00 52.57 2269 TYR B N 1
ATOM 4294 C CA . TYR B 2 128 ? 56.341 137.256 61.737 1.00 51.11 2269 TYR B CA 1
ATOM 4295 C C . TYR B 2 128 ? 57.453 138.184 62.222 1.00 49.63 2269 TYR B C 1
ATOM 4296 O O . TYR B 2 128 ? 58.105 137.901 63.227 1.00 49.69 2269 TYR B O 1
ATOM 4305 N N . LEU B 2 129 ? 57.653 139.301 61.527 1.00 48.51 2270 LEU B N 1
ATOM 4306 C CA . LEU B 2 129 ? 58.685 140.254 61.913 1.00 47.31 2270 LEU B CA 1
ATOM 4307 C C . LEU B 2 129 ? 58.424 140.800 63.315 1.00 46.50 2270 LEU B C 1
ATOM 4308 O O . LEU B 2 129 ? 59.356 141.079 64.060 1.00 46.23 2270 LEU B O 1
ATOM 4313 N N . LEU B 2 130 ? 57.154 140.956 63.671 1.00 46.10 2271 LEU B N 1
ATOM 4314 C CA . LEU B 2 130 ? 56.801 141.440 65.006 1.00 45.65 2271 LEU B CA 1
ATOM 4315 C C . LEU B 2 130 ? 57.271 140.439 66.048 1.00 45.40 2271 LEU B C 1
ATOM 4316 O O . LEU B 2 130 ? 57.824 140.818 67.086 1.00 45.15 2271 LEU B O 1
ATOM 4321 N N . GLU B 2 131 ? 57.033 139.161 65.760 1.00 45.16 2272 GLU B N 1
ATOM 4322 C CA . GLU B 2 131 ? 57.425 138.062 66.636 1.00 46.21 2272 GLU B CA 1
ATOM 4323 C C . GLU B 2 131 ? 58.922 138.050 66.896 1.00 46.21 2272 GLU B C 1
ATOM 4324 O O . GLU B 2 131 ? 59.359 137.987 68.041 1.00 45.42 2272 GLU B O 1
ATOM 4330 N N . THR B 2 132 ? 59.704 138.080 65.821 1.00 46.75 2273 THR B N 1
ATOM 4331 C CA . THR B 2 132 ? 61.150 138.054 65.954 1.00 48.39 2273 THR B CA 1
ATOM 4332 C C . THR B 2 132 ? 61.609 139.276 66.752 1.00 49.11 2273 THR B C 1
ATOM 4333 O O . THR B 2 132 ? 62.435 139.163 67.664 1.00 49.18 2273 THR B O 1
ATOM 4337 N N . LEU B 2 133 ? 61.055 140.441 66.420 1.00 49.60 2274 LEU B N 1
ATOM 4338 C CA . LEU B 2 133 ? 61.406 141.678 67.111 1.00 48.83 2274 LEU B CA 1
ATOM 4339 C C . LEU B 2 133 ? 61.108 141.542 68.581 1.00 48.80 2274 LEU B C 1
ATOM 4340 O O . LEU B 2 133 ? 61.952 141.809 69.430 1.00 48.18 2274 LEU B O 1
ATOM 4345 N N . GLU B 2 134 ? 59.887 141.119 68.871 1.00 48.68 2275 GLU B N 1
ATOM 4346 C CA . GLU B 2 134 ? 59.458 140.948 70.238 1.00 48.97 2275 GLU B CA 1
ATOM 4347 C C . GLU B 2 134 ? 60.418 140.049 71.019 1.00 48.18 2275 GLU B C 1
ATOM 4348 O O . GLU B 2 134 ? 60.827 140.387 72.127 1.00 47.79 2275 GLU B O 1
ATOM 4354 N N . TRP B 2 135 ? 60.785 138.908 70.439 1.00 47.38 2276 TRP B N 1
ATOM 4355 C CA . TRP B 2 135 ? 61.714 137.989 71.096 1.00 45.74 2276 TRP B CA 1
ATOM 4356 C C . TRP B 2 135 ? 63.026 138.729 71.356 1.00 45.79 2276 TRP B C 1
ATOM 4357 O O . TRP B 2 135 ? 63.574 138.711 72.453 1.00 45.55 2276 TRP B O 1
ATOM 4368 N N . LEU B 2 136 ? 63.504 139.393 70.320 1.00 47.13 2277 LEU B N 1
ATOM 4369 C CA . LEU B 2 136 ? 64.737 140.164 70.359 1.00 49.11 2277 LEU B CA 1
ATOM 4370 C C . LEU B 2 136 ? 64.710 141.212 71.469 1.00 50.30 2277 LEU B C 1
ATOM 4371 O O . LEU B 2 136 ? 65.756 141.654 71.938 1.00 50.99 2277 LEU B O 1
ATOM 4376 N N . LEU B 2 137 ? 63.509 141.607 71.882 1.00 51.61 2278 LEU B N 1
ATOM 4377 C CA . LEU B 2 137 ? 63.333 142.612 72.931 1.00 53.09 2278 LEU B CA 1
ATOM 4378 C C . LEU B 2 137 ? 63.167 141.970 74.297 1.00 54.84 2278 LEU B C 1
ATOM 4379 O O . LEU B 2 137 ? 63.662 142.468 75.304 1.00 54.32 2278 LEU B O 1
ATOM 4384 N N . GLN B 2 138 ? 62.436 140.865 74.315 1.00 57.77 2279 GLN B N 1
ATOM 4385 C CA . GLN B 2 138 ? 62.172 140.123 75.532 1.00 60.15 2279 GLN B CA 1
ATOM 4386 C C . GLN B 2 138 ? 63.471 139.638 76.153 1.00 61.07 2279 GLN B C 1
ATOM 4387 O O . GLN B 2 138 ? 63.585 139.553 77.372 1.00 60.54 2279 GLN B O 1
ATOM 4393 N N . LYS B 2 139 ? 64.450 139.316 75.310 1.00 62.10 2280 LYS B N 1
ATOM 4394 C CA . LYS B 2 139 ? 65.730 138.827 75.801 1.00 63.12 2280 LYS B CA 1
ATOM 4395 C C . LYS B 2 139 ? 66.732 139.937 76.120 1.00 64.35 2280 LYS B C 1
ATOM 4396 O O . LYS B 2 139 ? 67.943 139.703 76.184 1.00 64.64 2280 LYS B O 1
ATOM 4402 N N . ASN B 2 140 ? 66.214 141.144 76.332 1.00 65.31 2281 ASN B N 1
ATOM 4403 C CA . ASN B 2 140 ? 67.044 142.294 76.685 1.00 65.87 2281 ASN B CA 1
ATOM 4404 C C . ASN B 2 140 ? 66.311 143.289 77.582 1.00 66.40 2281 ASN B C 1
ATOM 4405 O O . ASN B 2 140 ? 66.031 144.424 77.176 1.00 66.25 2281 ASN B O 1
ATOM 4410 N N . PRO B 2 141 ? 65.978 142.868 78.817 1.00 66.87 2282 PRO B N 1
ATOM 4411 C CA . PRO B 2 141 ? 65.278 143.756 79.748 1.00 67.24 2282 PRO B CA 1
ATOM 4412 C C . PRO B 2 141 ? 66.054 145.054 79.999 1.00 67.33 2282 PRO B C 1
ATOM 4413 O O . PRO B 2 141 ? 67.301 145.060 79.863 1.00 67.06 2282 PRO B O 1
ATOM 4417 N N . HIS C 1 84 ? 59.148 83.672 30.909 1.00 56.54 84 HIS E N 1
ATOM 4418 C CA . HIS C 1 84 ? 60.329 84.187 30.146 1.00 57.26 84 HIS E CA 1
ATOM 4419 C C . HIS C 1 84 ? 61.012 85.411 30.759 1.00 55.34 84 HIS E C 1
ATOM 4420 O O . HIS C 1 84 ? 62.185 85.682 30.482 1.00 55.11 84 HIS E O 1
ATOM 4427 N N . VAL C 1 85 ? 60.282 86.145 31.590 1.00 52.98 85 VAL E N 1
ATOM 4428 C CA . VAL C 1 85 ? 60.826 87.340 32.227 1.00 50.79 85 VAL E CA 1
ATOM 4429 C C . VAL C 1 85 ? 61.450 87.076 33.602 1.00 48.74 85 VAL E C 1
ATOM 4430 O O . VAL C 1 85 ? 62.433 87.715 33.975 1.00 47.78 85 VAL E O 1
ATOM 4434 N N . PHE C 1 86 ? 60.887 86.114 34.329 1.00 46.71 86 PHE E N 1
ATOM 4435 C CA . PHE C 1 86 ? 61.331 85.787 35.678 1.00 44.21 86 PHE E CA 1
ATOM 4436 C C . PHE C 1 86 ? 61.268 84.284 35.943 1.00 43.16 86 PHE E C 1
ATOM 4437 O O . PHE C 1 86 ? 60.211 83.755 36.255 1.00 42.95 86 PHE E O 1
ATOM 4445 N N . ASN C 1 87 ? 62.402 83.602 35.849 1.00 41.66 87 ASN E N 1
ATOM 4446 C CA . ASN C 1 87 ? 62.438 82.162 36.078 1.00 41.39 87 ASN E CA 1
ATOM 4447 C C . ASN C 1 87 ? 63.363 81.759 37.220 1.00 41.27 87 ASN E C 1
ATOM 4448 O O . ASN C 1 87 ? 64.407 82.368 37.433 1.00 40.92 87 ASN E O 1
ATOM 4453 N N . ILE C 1 88 ? 62.971 80.726 37.954 1.00 40.93 88 ILE E N 1
ATOM 4454 C CA . ILE C 1 88 ? 63.774 80.209 39.048 1.00 39.83 88 ILE E CA 1
ATOM 4455 C C . ILE C 1 88 ? 64.281 78.846 38.603 1.00 39.65 88 ILE E C 1
ATOM 4456 O O . ILE C 1 88 ? 63.498 77.933 38.316 1.00 39.63 88 ILE E O 1
ATOM 4461 N N . ILE C 1 89 ? 65.597 78.723 38.534 1.00 38.84 89 ILE E N 1
ATOM 4462 C CA . ILE C 1 89 ? 66.248 77.500 38.081 1.00 38.16 89 ILE E CA 1
ATOM 4463 C C . ILE C 1 89 ? 66.905 76.727 39.217 1.00 38.19 89 ILE E C 1
ATOM 4464 O O . ILE C 1 89 ? 67.806 77.239 39.877 1.00 38.36 89 ILE E O 1
ATOM 4469 N N . GLY C 1 90 ? 66.460 75.492 39.432 1.00 37.54 90 GLY E N 1
ATOM 4470 C CA . GLY C 1 90 ? 67.033 74.669 40.484 1.00 37.15 90 GLY E CA 1
ATOM 4471 C C . GLY C 1 90 ? 68.358 74.070 40.058 1.00 37.48 90 GLY E C 1
ATOM 4472 O O . GLY C 1 90 ? 68.621 73.909 38.863 1.00 36.87 90 GLY E O 1
ATOM 4473 N N . ALA C 1 91 ? 69.193 73.727 41.031 1.00 36.34 91 ALA E N 1
ATOM 4474 C CA . ALA C 1 91 ? 70.501 73.156 40.744 1.00 37.28 91 ALA E CA 1
ATOM 4475 C C . ALA C 1 91 ? 70.434 71.927 39.850 1.00 38.47 91 ALA E C 1
ATOM 4476 O O . ALA C 1 91 ? 71.262 71.748 38.958 1.00 38.81 91 ALA E O 1
ATOM 4478 N N . PHE C 1 92 ? 69.445 71.079 40.086 1.00 39.12 92 PHE E N 1
ATOM 4479 C CA . PHE C 1 92 ? 69.327 69.864 39.315 1.00 40.05 92 PHE E CA 1
ATOM 4480 C C . PHE C 1 92 ? 68.675 70.033 37.961 1.00 42.10 92 PHE E C 1
ATOM 4481 O O . PHE C 1 92 ? 68.412 69.049 37.277 1.00 43.47 92 PHE E O 1
ATOM 4489 N N . ASP C 1 93 ? 68.419 71.278 37.570 1.00 44.11 93 ASP E N 1
ATOM 4490 C CA . ASP C 1 93 ? 67.832 71.561 36.262 1.00 45.27 93 ASP E CA 1
ATOM 4491 C C . ASP C 1 93 ? 68.793 72.400 35.435 1.00 46.02 93 ASP E C 1
ATOM 4492 O O . ASP C 1 93 ? 68.452 72.861 34.350 1.00 47.34 93 ASP E O 1
ATOM 4497 N N . ILE C 1 94 ? 69.995 72.606 35.960 1.00 46.87 94 ILE E N 1
ATOM 4498 C CA . ILE C 1 94 ? 71.002 73.386 35.261 1.00 47.47 94 ILE E CA 1
ATOM 4499 C C . ILE C 1 94 ? 71.476 72.571 34.068 1.00 48.27 94 ILE E C 1
ATOM 4500 O O . ILE C 1 94 ? 71.901 71.427 34.216 1.00 48.23 94 ILE E O 1
ATOM 4505 N N . PRO C 1 95 ? 71.387 73.147 32.860 1.00 48.94 95 PRO E N 1
ATOM 4506 C CA . PRO C 1 95 ? 71.816 72.448 31.646 1.00 49.53 95 PRO E CA 1
ATOM 4507 C C . PRO C 1 95 ? 73.272 72.034 31.751 1.00 50.47 95 PRO E C 1
ATOM 4508 O O . PRO C 1 95 ? 74.136 72.865 31.993 1.00 51.21 95 PRO E O 1
ATOM 4512 N N . ARG C 1 96 ? 73.551 70.750 31.579 1.00 52.46 96 ARG E N 1
ATOM 4513 C CA . ARG C 1 96 ? 74.927 70.302 31.681 1.00 53.95 96 ARG E CA 1
ATOM 4514 C C . ARG C 1 96 ? 75.646 70.388 30.349 1.00 54.88 96 ARG E C 1
ATOM 4515 O O . ARG C 1 96 ? 75.134 69.942 29.319 1.00 55.86 96 ARG E O 1
ATOM 4523 N N . PHE C 1 97 ? 76.831 70.988 30.379 1.00 55.29 97 PHE E N 1
ATOM 4524 C CA . PHE C 1 97 ? 77.648 71.137 29.192 1.00 55.42 97 PHE E CA 1
ATOM 4525 C C . PHE C 1 97 ? 79.002 70.528 29.458 1.00 56.47 97 PHE E C 1
ATOM 4526 O O . PHE C 1 97 ? 79.523 70.623 30.565 1.00 57.28 97 PHE E O 1
ATOM 4534 N N . VAL C 1 98 ? 79.574 69.902 28.440 1.00 56.78 98 VAL E N 1
ATOM 4535 C CA . VAL C 1 98 ? 80.876 69.276 28.579 1.00 57.57 98 VAL E CA 1
ATOM 4536 C C . VAL C 1 98 ? 81.858 69.966 27.640 1.00 58.51 98 VAL E C 1
ATOM 4537 O O . VAL C 1 98 ? 81.563 70.172 26.456 1.00 59.50 98 VAL E O 1
ATOM 4541 N N . TYR C 1 99 ? 83.020 70.343 28.164 1.00 59.02 99 TYR E N 1
ATOM 4542 C CA . TYR C 1 99 ? 84.014 70.994 27.329 1.00 59.96 99 TYR E CA 1
ATOM 4543 C C . TYR C 1 99 ? 84.698 69.944 26.474 1.00 61.48 99 TYR E C 1
ATOM 4544 O O . TYR C 1 99 ? 84.965 68.833 26.928 1.00 60.57 99 TYR E O 1
ATOM 4553 N N . ASN C 1 100 ? 84.970 70.310 25.228 1.00 63.68 100 ASN E N 1
ATOM 4554 C CA . ASN C 1 100 ? 85.633 69.424 24.291 1.00 65.10 100 ASN E CA 1
ATOM 4555 C C . ASN C 1 100 ? 86.960 70.086 23.960 1.00 65.58 100 ASN E C 1
ATOM 4556 O O . ASN C 1 100 ? 86.995 71.093 23.267 1.00 66.42 100 ASN E O 1
ATOM 4561 N N . SER C 1 101 ? 88.047 69.534 24.479 1.00 66.87 101 SER E N 1
ATOM 4562 C CA . SER C 1 101 ? 89.369 70.096 24.233 1.00 68.65 101 SER E CA 1
ATOM 4563 C C . SER C 1 101 ? 89.721 70.105 22.747 1.00 69.67 101 SER E C 1
ATOM 4564 O O . SER C 1 101 ? 90.526 70.933 22.298 1.00 70.40 101 SER E O 1
ATOM 4567 N N . GLU C 1 102 ? 89.117 69.186 21.991 1.00 69.96 102 GLU E N 1
ATOM 4568 C CA . GLU C 1 102 ? 89.366 69.079 20.555 1.00 70.14 102 GLU E CA 1
ATOM 4569 C C . GLU C 1 102 ? 88.664 70.200 19.775 1.00 68.90 102 GLU E C 1
ATOM 4570 O O . GLU C 1 102 ? 89.318 71.100 19.243 1.00 68.79 102 GLU E O 1
ATOM 4576 N N . ARG C 1 103 ? 87.337 70.157 19.719 1.00 67.16 103 ARG E N 1
ATOM 4577 C CA . ARG C 1 103 ? 86.576 71.179 19.007 1.00 65.62 103 ARG E CA 1
ATOM 4578 C C . ARG C 1 103 ? 86.650 72.519 19.753 1.00 65.24 103 ARG E C 1
ATOM 4579 O O . ARG C 1 103 ? 86.249 73.568 19.232 1.00 63.85 103 ARG E O 1
ATOM 4587 N N . LYS C 1 104 ? 87.183 72.463 20.973 1.00 65.17 104 LYS E N 1
ATOM 4588 C CA . LYS C 1 104 ? 87.312 73.626 21.850 1.00 64.39 104 LYS E CA 1
ATOM 4589 C C . LYS C 1 104 ? 85.988 74.340 22.073 1.00 63.75 104 LYS E C 1
ATOM 4590 O O . LYS C 1 104 ? 85.886 75.552 21.872 1.00 63.04 104 LYS E O 1
ATOM 4596 N N . LYS C 1 105 ? 84.977 73.587 22.497 1.00 63.42 105 LYS E N 1
ATOM 4597 C CA . LYS C 1 105 ? 83.663 74.161 22.752 1.00 63.77 105 LYS E CA 1
ATOM 4598 C C . LYS C 1 105 ? 82.889 73.379 23.808 1.00 63.09 105 LYS E C 1
ATOM 4599 O O . LYS C 1 105 ? 83.254 72.256 24.157 1.00 63.52 105 LYS E O 1
ATOM 4605 N N . PHE C 1 106 ? 81.834 73.993 24.334 1.00 62.19 106 PHE E N 1
ATOM 4606 C CA . PHE C 1 106 ? 81.004 73.345 25.337 1.00 61.80 106 PHE E CA 1
ATOM 4607 C C . PHE C 1 106 ? 79.827 72.698 24.612 1.00 61.29 106 PHE E C 1
ATOM 4608 O O . PHE C 1 106 ? 79.102 73.364 23.868 1.00 60.85 106 PHE E O 1
ATOM 4616 N N . LEU C 1 107 ? 79.641 71.399 24.833 1.00 59.85 107 LEU E N 1
ATOM 4617 C CA . LEU C 1 107 ? 78.577 70.668 24.166 1.00 58.51 107 LEU E CA 1
ATOM 4618 C C . LEU C 1 107 ? 77.527 70.146 25.129 1.00 56.98 107 LEU E C 1
ATOM 4619 O O . LEU C 1 107 ? 77.840 69.790 26.256 1.00 58.00 107 LEU E O 1
ATOM 4624 N N . PRO C 1 108 ? 76.260 70.102 24.693 1.00 55.78 108 PRO E N 1
ATOM 4625 C CA . PRO C 1 108 ? 75.178 69.603 25.548 1.00 55.06 108 PRO E CA 1
ATOM 4626 C C . PRO C 1 108 ? 75.489 68.158 25.939 1.00 54.75 108 PRO E C 1
ATOM 4627 O O . PRO C 1 108 ? 76.041 67.403 25.139 1.00 54.97 108 PRO E O 1
ATOM 4631 N N . LEU C 1 109 ? 75.144 67.773 27.162 1.00 54.78 109 LEU E N 1
ATOM 4632 C CA . LEU C 1 109 ? 75.423 66.421 27.638 1.00 54.63 109 LEU E CA 1
ATOM 4633 C C . LEU C 1 109 ? 75.079 65.316 26.648 1.00 55.09 109 LEU E C 1
ATOM 4634 O O . LEU C 1 109 ? 75.941 64.514 26.297 1.00 54.66 109 LEU E O 1
ATOM 4639 N N . LEU C 1 110 ? 73.821 65.277 26.211 1.00 55.75 110 LEU E N 1
ATOM 4640 C CA . LEU C 1 110 ? 73.356 64.254 25.274 1.00 56.76 110 LEU E CA 1
ATOM 4641 C C . LEU C 1 110 ? 74.050 64.295 23.917 1.00 57.81 110 LEU E C 1
ATOM 4642 O O . LEU C 1 110 ? 73.951 63.346 23.137 1.00 57.88 110 LEU E O 1
ATOM 4647 N N . MET C 1 111 ? 74.759 65.387 23.644 1.00 59.30 111 MET E N 1
ATOM 4648 C CA . MET C 1 111 ? 75.499 65.535 22.392 1.00 60.07 111 MET E CA 1
ATOM 4649 C C . MET C 1 111 ? 76.900 64.966 22.554 1.00 59.73 111 MET E C 1
ATOM 4650 O O . MET C 1 111 ? 77.745 65.108 21.665 1.00 59.72 111 MET E O 1
ATOM 4655 N N . THR C 1 112 ? 77.154 64.329 23.693 1.00 59.00 112 THR E N 1
ATOM 4656 C CA . THR C 1 112 ? 78.473 63.766 23.945 1.00 58.51 112 THR E CA 1
ATOM 4657 C C . THR C 1 112 ? 78.382 62.328 24.404 1.00 58.18 112 THR E C 1
ATOM 4658 O O . THR C 1 112 ? 77.293 61.780 24.567 1.00 57.54 112 THR E O 1
ATOM 4662 N N . ASN C 1 113 ? 79.545 61.724 24.610 1.00 58.45 113 ASN E N 1
ATOM 4663 C CA . ASN C 1 113 ? 79.624 60.348 25.070 1.00 59.47 113 ASN E CA 1
ATOM 4664 C C . ASN C 1 113 ? 79.942 60.356 26.553 1.00 58.79 113 ASN E C 1
ATOM 4665 O O . ASN C 1 113 ? 80.464 59.374 27.092 1.00 59.14 113 ASN E O 1
ATOM 4670 N N . HIS C 1 114 ? 79.629 61.478 27.199 1.00 57.32 114 HIS E N 1
ATOM 4671 C CA . HIS C 1 114 ? 79.873 61.639 28.626 1.00 55.84 114 HIS E CA 1
ATOM 4672 C C . HIS C 1 114 ? 78.687 61.059 29.399 1.00 55.01 114 HIS E C 1
ATOM 4673 O O . HIS C 1 114 ? 77.529 61.391 29.127 1.00 53.46 114 HIS E O 1
ATOM 4680 N N . PRO C 1 115 ? 78.965 60.165 30.361 1.00 54.82 115 PRO E N 1
ATOM 4681 C CA . PRO C 1 115 ? 77.915 59.540 31.173 1.00 55.04 115 PRO E CA 1
ATOM 4682 C C . PRO C 1 115 ? 77.078 60.579 31.907 1.00 54.97 115 PRO E C 1
ATOM 4683 O O . PRO C 1 115 ? 77.591 61.612 32.322 1.00 55.48 115 PRO E O 1
ATOM 4687 N N . ALA C 1 116 ? 75.786 60.310 32.050 1.00 54.92 116 ALA E N 1
ATOM 4688 C CA . ALA C 1 116 ? 74.904 61.236 32.743 1.00 55.90 116 ALA E CA 1
ATOM 4689 C C . ALA C 1 116 ? 75.164 61.158 34.248 1.00 56.57 116 ALA E C 1
ATOM 4690 O O . ALA C 1 116 ? 75.679 60.157 34.759 1.00 56.04 116 ALA E O 1
ATOM 4692 N N . PRO C 1 117 ? 74.810 62.224 34.978 1.00 56.95 117 PRO E N 1
ATOM 4693 C CA . PRO C 1 117 ? 75.015 62.268 36.427 1.00 56.66 117 PRO E CA 1
ATOM 4694 C C . PRO C 1 117 ? 73.981 61.523 37.267 1.00 56.06 117 PRO E C 1
ATOM 4695 O O . PRO C 1 117 ? 72.802 61.460 36.916 1.00 55.44 117 PRO E O 1
ATOM 4699 N N . ASN C 1 118 ? 74.450 60.965 38.380 1.00 55.70 118 ASN E N 1
ATOM 4700 C CA . ASN C 1 118 ? 73.618 60.255 39.346 1.00 55.75 118 ASN E CA 1
ATOM 4701 C C . ASN C 1 118 ? 74.157 60.657 40.709 1.00 54.17 118 ASN E C 1
ATOM 4702 O O . ASN C 1 118 ? 75.312 61.058 40.808 1.00 53.83 118 ASN E O 1
ATOM 4707 N N . LEU C 1 119 ? 73.344 60.561 41.758 1.00 51.84 119 LEU E N 1
ATOM 4708 C CA . LEU C 1 119 ? 73.825 60.924 43.096 1.00 50.25 119 LEU E CA 1
ATOM 4709 C C . LEU C 1 119 ? 74.976 60.032 43.543 1.00 49.46 119 LEU E C 1
ATOM 4710 O O . LEU C 1 119 ? 75.944 60.501 44.133 1.00 49.74 119 LEU E O 1
ATOM 4715 N N . PHE C 1 120 ? 74.867 58.739 43.274 1.00 49.76 120 PHE E N 1
ATOM 4716 C CA . PHE C 1 120 ? 75.925 57.812 43.638 1.00 49.96 120 PHE E CA 1
ATOM 4717 C C . PHE C 1 120 ? 76.767 57.615 42.394 1.00 50.68 120 PHE E C 1
ATOM 4718 O O . PHE C 1 120 ? 76.408 56.847 41.500 1.00 51.80 120 PHE E O 1
ATOM 4726 N N . GLY C 1 121 ? 77.886 58.319 42.333 1.00 50.03 121 GLY E N 1
ATOM 4727 C CA . GLY C 1 121 ? 78.735 58.218 41.170 1.00 49.25 121 GLY E CA 1
ATOM 4728 C C . GLY C 1 121 ? 79.744 57.094 41.200 1.00 49.60 121 GLY E C 1
ATOM 4729 O O . GLY C 1 121 ? 79.736 56.242 42.091 1.00 50.09 121 GLY E O 1
ATOM 4730 N N . THR C 1 122 ? 80.622 57.111 40.202 1.00 48.80 122 THR E N 1
ATOM 4731 C CA . THR C 1 122 ? 81.681 56.124 40.041 1.00 48.13 122 THR E CA 1
ATOM 4732 C C . THR C 1 122 ? 83.007 56.745 40.460 1.00 48.32 122 THR E C 1
ATOM 4733 O O . THR C 1 122 ? 83.114 57.963 40.589 1.00 47.24 122 THR E O 1
ATOM 4737 N N . PRO C 1 123 ? 84.040 55.911 40.673 1.00 48.97 123 PRO E N 1
ATOM 4738 C CA . PRO C 1 123 ? 85.345 56.443 41.074 1.00 49.41 123 PRO E CA 1
ATOM 4739 C C . PRO C 1 123 ? 85.852 57.414 40.018 1.00 49.96 123 PRO E C 1
ATOM 4740 O O . PRO C 1 123 ? 86.564 58.366 40.326 1.00 50.48 123 PRO E O 1
ATOM 4744 N N . ARG C 1 124 ? 85.470 57.162 38.770 1.00 50.21 124 ARG E N 1
ATOM 4745 C CA . ARG C 1 124 ? 85.869 58.007 37.651 1.00 50.89 124 ARG E CA 1
ATOM 4746 C C . ARG C 1 124 ? 85.245 59.380 37.808 1.00 49.94 124 ARG E C 1
ATOM 4747 O O . ARG C 1 124 ? 85.905 60.393 37.593 1.00 51.22 124 ARG E O 1
ATOM 4755 N N . ASP C 1 125 ? 83.964 59.408 38.167 1.00 48.99 125 ASP E N 1
ATOM 4756 C CA . ASP C 1 125 ? 83.249 60.662 38.377 1.00 47.47 125 ASP E CA 1
ATOM 4757 C C . ASP C 1 125 ? 83.982 61.515 39.407 1.00 46.70 125 ASP E C 1
ATOM 4758 O O . ASP C 1 125 ? 84.162 62.709 39.214 1.00 46.10 125 ASP E O 1
ATOM 4763 N N . LYS C 1 126 ? 84.400 60.891 40.502 1.00 45.68 126 LYS E N 1
ATOM 4764 C CA . LYS C 1 126 ? 85.103 61.596 41.560 1.00 46.17 126 LYS E CA 1
ATOM 4765 C C . LYS C 1 126 ? 86.361 62.270 41.046 1.00 46.62 126 LYS E C 1
ATOM 4766 O O . LYS C 1 126 ? 86.749 63.328 41.535 1.00 46.00 126 LYS E O 1
ATOM 4772 N N . ALA C 1 127 ? 86.995 61.655 40.055 1.00 47.70 127 ALA E N 1
ATOM 4773 C CA . ALA C 1 127 ? 88.210 62.209 39.470 1.00 49.31 127 ALA E CA 1
ATOM 4774 C C . ALA C 1 127 ? 87.883 63.351 38.498 1.00 49.94 127 ALA E C 1
ATOM 4775 O O . ALA C 1 127 ? 88.542 64.393 38.509 1.00 51.36 127 ALA E O 1
ATOM 4777 N N . GLU C 1 128 ? 86.864 63.153 37.667 1.00 50.05 128 GLU E N 1
ATOM 4778 C CA . GLU C 1 128 ? 86.437 64.157 36.685 1.00 50.30 128 GLU E CA 1
ATOM 4779 C C . GLU C 1 128 ? 86.051 65.485 37.327 1.00 49.17 128 GLU E C 1
ATOM 4780 O O . GLU C 1 128 ? 86.176 66.549 36.723 1.00 49.50 128 GLU E O 1
ATOM 4786 N N . MET C 1 129 ? 85.555 65.395 38.550 1.00 47.35 129 MET E N 1
ATOM 4787 C CA . MET C 1 129 ? 85.133 66.546 39.327 1.00 45.97 129 MET E CA 1
ATOM 4788 C C . MET C 1 129 ? 86.213 67.615 39.302 1.00 45.29 129 MET E C 1
ATOM 4789 O O . MET C 1 129 ? 85.973 68.756 38.898 1.00 44.99 129 MET E O 1
ATOM 4794 N N . PHE C 1 130 ? 87.407 67.234 39.739 1.00 44.07 130 PHE E N 1
ATOM 4795 C CA . PHE C 1 130 ? 88.531 68.151 39.760 1.00 44.19 130 PHE E CA 1
ATOM 4796 C C . PHE C 1 130 ? 89.166 68.367 38.380 1.00 43.41 130 PHE E C 1
ATOM 4797 O O . PHE C 1 130 ? 89.769 69.407 38.126 1.00 43.75 130 PHE E O 1
ATOM 4805 N N . ARG C 1 131 ? 89.027 67.389 37.494 1.00 42.63 131 ARG E N 1
ATOM 4806 C CA . ARG C 1 131 ? 89.556 67.528 36.149 1.00 41.92 131 ARG E CA 1
ATOM 4807 C C . ARG C 1 131 ? 88.790 68.637 35.446 1.00 40.76 131 ARG E C 1
ATOM 4808 O O . ARG C 1 131 ? 89.385 69.489 34.788 1.00 38.71 131 ARG E O 1
ATOM 4816 N N . GLU C 1 132 ? 87.467 68.635 35.597 1.00 40.72 132 GLU E N 1
ATOM 4817 C CA . GLU C 1 132 ? 86.655 69.671 34.975 1.00 41.69 132 GLU E CA 1
ATOM 4818 C C . GLU C 1 132 ? 86.952 71.025 35.582 1.00 40.56 132 GLU E C 1
ATOM 4819 O O . GLU C 1 132 ? 87.030 72.020 34.868 1.00 40.24 132 GLU E O 1
ATOM 4825 N N . ARG C 1 133 ? 87.122 71.056 36.902 1.00 39.66 133 ARG E N 1
ATOM 4826 C CA . ARG C 1 133 ? 87.434 72.304 37.608 1.00 38.82 133 ARG E CA 1
ATOM 4827 C C . ARG C 1 133 ? 88.727 72.860 37.028 1.00 38.27 133 ARG E C 1
ATOM 4828 O O . ARG C 1 133 ? 88.858 74.066 36.842 1.00 36.34 133 ARG E O 1
ATOM 4836 N N . TYR C 1 134 ? 89.677 71.967 36.747 1.00 39.81 134 TYR E N 1
ATOM 4837 C CA . TYR C 1 134 ? 90.955 72.367 36.151 1.00 41.02 134 TYR E CA 1
ATOM 4838 C C . TYR C 1 134 ? 90.748 72.766 34.693 1.00 40.90 134 TYR E C 1
ATOM 4839 O O . TYR C 1 134 ? 91.239 73.801 34.250 1.00 40.60 134 TYR E O 1
ATOM 4848 N N . THR C 1 135 ? 90.001 71.946 33.958 1.00 42.64 135 THR E N 1
ATOM 4849 C CA . THR C 1 135 ? 89.748 72.202 32.542 1.00 43.30 135 THR E CA 1
ATOM 4850 C C . THR C 1 135 ? 89.030 73.508 32.245 1.00 43.68 135 THR E C 1
ATOM 4851 O O . THR C 1 135 ? 89.401 74.195 31.297 1.00 44.56 135 THR E O 1
ATOM 4855 N N . ILE C 1 136 ? 88.011 73.867 33.032 1.00 43.93 136 ILE E N 1
ATOM 4856 C CA . ILE C 1 136 ? 87.306 75.127 32.781 1.00 43.31 136 ILE E CA 1
ATOM 4857 C C . ILE C 1 136 ? 88.278 76.284 32.989 1.00 44.93 136 ILE E C 1
ATOM 4858 O O . ILE C 1 136 ? 88.239 77.276 32.259 1.00 46.15 136 ILE E O 1
ATOM 4863 N N . LEU C 1 137 ? 89.168 76.157 33.967 1.00 46.09 137 LEU E N 1
ATOM 4864 C CA . LEU C 1 137 ? 90.125 77.229 34.221 1.00 47.55 137 LEU E CA 1
ATOM 4865 C C . LEU C 1 137 ? 91.219 77.278 33.164 1.00 48.83 137 LEU E C 1
ATOM 4866 O O . LEU C 1 137 ? 91.628 78.357 32.727 1.00 48.32 137 LEU E O 1
ATOM 4871 N N . HIS C 1 138 ? 91.683 76.106 32.745 1.00 50.36 138 HIS E N 1
ATOM 4872 C CA . HIS C 1 138 ? 92.724 76.018 31.730 1.00 51.79 138 HIS E CA 1
ATOM 4873 C C . HIS C 1 138 ? 92.261 76.672 30.431 1.00 51.78 138 HIS E C 1
ATOM 4874 O O . HIS C 1 138 ? 92.892 77.589 29.919 1.00 51.32 138 HIS E O 1
ATOM 4881 N N . GLN C 1 139 ? 91.144 76.197 29.904 1.00 51.87 139 GLN E N 1
ATOM 4882 C CA . GLN C 1 139 ? 90.602 76.759 28.684 1.00 51.91 139 GLN E CA 1
ATOM 4883 C C . GLN C 1 139 ? 90.491 78.282 28.789 1.00 52.23 139 GLN E C 1
ATOM 4884 O O . GLN C 1 139 ? 90.884 79.004 27.888 1.00 52.64 139 GLN E O 1
ATOM 4890 N N . ARG C 1 140 ? 89.969 78.757 29.911 1.00 53.26 140 ARG E N 1
ATOM 4891 C CA . ARG C 1 140 ? 89.771 80.189 30.161 1.00 53.81 140 ARG E CA 1
ATOM 4892 C C . ARG C 1 140 ? 91.102 80.941 30.223 1.00 54.81 140 ARG E C 1
ATOM 4893 O O . ARG C 1 140 ? 91.237 82.060 29.722 1.00 52.85 140 ARG E O 1
ATOM 4901 N N . THR C 1 141 ? 92.079 80.304 30.855 1.00 56.65 141 THR E N 1
ATOM 4902 C CA . THR C 1 141 ? 93.399 80.883 31.038 1.00 58.92 141 THR E CA 1
ATOM 4903 C C . THR C 1 141 ? 94.236 80.911 29.775 1.00 61.41 141 THR E C 1
ATOM 4904 O O . THR C 1 141 ? 95.012 81.839 29.560 1.00 60.75 141 THR E O 1
ATOM 4908 N N . HIS C 1 142 ? 94.078 79.884 28.950 1.00 65.05 142 HIS E N 1
ATOM 4909 C CA . HIS C 1 142 ? 94.819 79.762 27.702 1.00 68.75 142 HIS E CA 1
ATOM 4910 C C . HIS C 1 142 ? 94.475 80.895 26.730 1.00 69.29 142 HIS E C 1
ATOM 4911 O O . HIS C 1 142 ? 95.221 81.160 25.790 1.00 69.06 142 HIS E O 1
ATOM 4918 N N . ARG C 1 143 ? 93.362 81.578 26.977 1.00 70.66 143 ARG E N 1
ATOM 4919 C CA . ARG C 1 143 ? 92.930 82.674 26.119 1.00 72.84 143 ARG E CA 1
ATOM 4920 C C . ARG C 1 143 ? 93.354 84.053 26.599 1.00 74.54 143 ARG E C 1
ATOM 4921 O O . ARG C 1 143 ? 93.304 85.015 25.835 1.00 75.71 143 ARG E O 1
ATOM 4929 N N . HIS C 1 144 ? 93.761 84.161 27.861 1.00 76.41 144 HIS E N 1
ATOM 4930 C CA . HIS C 1 144 ? 94.195 85.450 28.402 1.00 77.46 144 HIS E CA 1
ATOM 4931 C C . HIS C 1 144 ? 95.609 85.714 27.887 1.00 78.10 144 HIS E C 1
ATOM 4932 O O . HIS C 1 144 ? 96.029 86.878 27.746 1.00 78.23 144 HIS E O 1
ATOM 4939 N N . GLU C 1 145 ? 96.311 84.603 27.624 1.00 78.76 145 GLU E N 1
ATOM 4940 C CA . GLU C 1 145 ? 97.680 84.532 27.083 1.00 79.59 145 GLU E CA 1
ATOM 4941 C C . GLU C 1 145 ? 98.825 84.483 28.083 1.00 79.82 145 GLU E C 1
ATOM 4942 O O . GLU C 1 145 ? 99.995 84.489 27.691 1.00 80.19 145 GLU E O 1
ATOM 4948 N N . PHE C 1 163 ? 102.412 84.961 28.658 1.00 69.13 163 PHE E N 1
ATOM 4949 C CA . PHE C 1 163 ? 103.038 83.927 29.473 1.00 69.08 163 PHE E CA 1
ATOM 4950 C C . PHE C 1 163 ? 102.883 82.538 28.858 1.00 68.91 163 PHE E C 1
ATOM 4951 O O . PHE C 1 163 ? 101.907 82.262 28.164 1.00 69.56 163 PHE E O 1
ATOM 4959 N N . GLN C 1 164 ? 103.852 81.665 29.111 1.00 68.29 164 GLN E N 1
ATOM 4960 C CA . GLN C 1 164 ? 103.807 80.300 28.592 1.00 68.25 164 GLN E CA 1
ATOM 4961 C C . GLN C 1 164 ? 103.703 79.309 29.753 1.00 66.79 164 GLN E C 1
ATOM 4962 O O . GLN C 1 164 ? 104.677 79.085 30.468 1.00 67.09 164 GLN E O 1
ATOM 4968 N N . LEU C 1 165 ? 102.530 78.716 29.943 1.00 64.81 165 LEU E N 1
ATOM 4969 C CA . LEU C 1 165 ? 102.353 77.756 31.029 1.00 63.33 165 LEU E CA 1
ATOM 4970 C C . LEU C 1 165 ? 103.030 76.428 30.715 1.00 62.78 165 LEU E C 1
ATOM 4971 O O . LEU C 1 165 ? 103.176 76.058 29.551 1.00 64.08 165 LEU E O 1
ATOM 4976 N N . LYS C 1 166 ? 103.445 75.717 31.756 1.00 61.19 166 LYS E N 1
ATOM 4977 C CA . LYS C 1 166 ? 104.065 74.409 31.595 1.00 60.77 166 LYS E CA 1
ATOM 4978 C C . LYS C 1 166 ? 103.239 73.431 32.415 1.00 59.66 166 LYS E C 1
ATOM 4979 O O . LYS C 1 166 ? 102.729 73.790 33.473 1.00 59.63 166 LYS E O 1
ATOM 4985 N N . THR C 1 167 ? 103.084 72.207 31.927 1.00 58.31 167 THR E N 1
ATOM 4986 C CA . THR C 1 167 ? 102.315 71.218 32.659 1.00 57.40 167 THR E CA 1
ATOM 4987 C C . THR C 1 167 ? 103.257 70.611 33.685 1.00 56.73 167 THR E C 1
ATOM 4988 O O . THR C 1 167 ? 104.463 70.799 33.600 1.00 56.64 167 THR E O 1
ATOM 4992 N N . ILE C 1 168 ? 102.715 69.885 34.652 1.00 55.98 168 ILE E N 1
ATOM 4993 C CA . ILE C 1 168 ? 103.542 69.291 35.688 1.00 55.33 168 ILE E CA 1
ATOM 4994 C C . ILE C 1 168 ? 104.393 68.108 35.225 1.00 55.57 168 ILE E C 1
ATOM 4995 O O . ILE C 1 168 ? 105.508 67.916 35.716 1.00 54.86 168 ILE E O 1
ATOM 5000 N N . GLU C 1 169 ? 103.876 67.317 34.286 1.00 55.68 169 GLU E N 1
ATOM 5001 C CA . GLU C 1 169 ? 104.627 66.167 33.779 1.00 55.23 169 GLU E CA 1
ATOM 5002 C C . GLU C 1 169 ? 105.913 66.710 33.142 1.00 55.05 169 GLU E C 1
ATOM 5003 O O . GLU C 1 169 ? 106.975 66.089 33.232 1.00 56.02 169 GLU E O 1
ATOM 5009 N N . THR C 1 170 ? 105.808 67.881 32.515 1.00 54.65 170 THR E N 1
ATOM 5010 C CA . THR C 1 170 ? 106.953 68.521 31.886 1.00 54.20 170 THR E CA 1
ATOM 5011 C C . THR C 1 170 ? 108.062 68.742 32.899 1.00 54.66 170 THR E C 1
ATOM 5012 O O . THR C 1 170 ? 109.227 68.511 32.607 1.00 54.93 170 THR E O 1
ATOM 5016 N N . LEU C 1 171 ? 107.698 69.195 34.095 1.00 55.54 171 LEU E N 1
ATOM 5017 C CA . LEU C 1 171 ? 108.688 69.444 35.138 1.00 56.28 171 LEU E CA 1
ATOM 5018 C C . LEU C 1 171 ? 109.223 68.152 35.732 1.00 56.92 171 LEU E C 1
ATOM 5019 O O . LEU C 1 171 ? 110.432 67.939 35.768 1.00 57.14 171 LEU E O 1
ATOM 5024 N N . LEU C 1 172 ? 108.327 67.293 36.207 1.00 58.43 172 LEU E N 1
ATOM 5025 C CA . LEU C 1 172 ? 108.735 66.021 36.802 1.00 59.86 172 LEU E CA 1
ATOM 5026 C C . LEU C 1 172 ? 109.667 65.248 35.870 1.00 60.97 172 LEU E C 1
ATOM 5027 O O . LEU C 1 172 ? 110.474 64.437 36.322 1.00 60.70 172 LEU E O 1
ATOM 5032 N N . GLY C 1 173 ? 109.548 65.503 34.570 1.00 61.91 173 GLY E N 1
ATOM 5033 C CA . GLY C 1 173 ? 110.395 64.826 33.610 1.00 63.34 173 GLY E CA 1
ATOM 5034 C C . GLY C 1 173 ? 111.815 65.353 33.607 1.00 64.38 173 GLY E C 1
ATOM 5035 O O . GLY C 1 173 ? 112.737 64.649 34.003 1.00 64.20 173 GLY E O 1
ATOM 5036 N N . SER C 1 174 ? 111.978 66.599 33.170 1.00 66.64 174 SER E N 1
ATOM 5037 C CA . SER C 1 174 ? 113.279 67.267 33.074 1.00 68.55 174 SER E CA 1
ATOM 5038 C C . SER C 1 174 ? 114.388 66.743 33.982 1.00 69.98 174 SER E C 1
ATOM 5039 O O . SER C 1 174 ? 114.159 66.407 35.148 1.00 70.13 174 SER E O 1
ATOM 5042 N N . THR C 1 175 ? 115.596 66.698 33.423 1.00 71.20 175 THR E N 1
ATOM 5043 C CA . THR C 1 175 ? 116.775 66.225 34.132 1.00 72.78 175 THR E CA 1
ATOM 5044 C C . THR C 1 175 ? 117.623 67.408 34.593 1.00 73.25 175 THR E C 1
ATOM 5045 O O . THR C 1 175 ? 118.662 67.229 35.232 1.00 74.61 175 THR E O 1
ATOM 5049 N N . THR C 1 176 ? 117.181 68.618 34.264 1.00 72.94 176 THR E N 1
ATOM 5050 C CA . THR C 1 176 ? 117.915 69.814 34.653 1.00 72.11 176 THR E CA 1
ATOM 5051 C C . THR C 1 176 ? 117.031 70.786 35.429 1.00 71.03 176 THR E C 1
ATOM 5052 O O . THR C 1 176 ? 115.816 70.609 35.515 1.00 71.13 176 THR E O 1
ATOM 5056 N N . LYS C 1 177 ? 117.658 71.808 36.002 1.00 69.85 177 LYS E N 1
ATOM 5057 C CA . LYS C 1 177 ? 116.938 72.816 36.752 1.00 68.51 177 LYS E CA 1
ATOM 5058 C C . LYS C 1 177 ? 116.218 73.725 35.770 1.00 68.01 177 LYS E C 1
ATOM 5059 O O . LYS C 1 177 ? 116.833 74.270 34.856 1.00 68.65 177 LYS E O 1
ATOM 5065 N N . ILE C 1 178 ? 114.906 73.860 35.947 1.00 67.76 178 ILE E N 1
ATOM 5066 C CA . ILE C 1 178 ? 114.086 74.709 35.089 1.00 67.13 178 ILE E CA 1
ATOM 5067 C C . ILE C 1 178 ? 113.937 76.054 35.792 1.00 67.72 178 ILE E C 1
ATOM 5068 O O . ILE C 1 178 ? 113.016 76.261 36.582 1.00 68.04 178 ILE E O 1
ATOM 5073 N N . GLY C 1 179 ? 114.864 76.957 35.494 1.00 67.36 179 GLY E N 1
ATOM 5074 C CA . GLY C 1 179 ? 114.888 78.273 36.103 1.00 67.55 179 GLY E CA 1
ATOM 5075 C C . GLY C 1 179 ? 113.598 79.054 36.236 1.00 67.85 179 GLY E C 1
ATOM 5076 O O . GLY C 1 179 ? 113.320 79.614 37.297 1.00 68.01 179 GLY E O 1
ATOM 5077 N N . ASP C 1 180 ? 112.815 79.121 35.170 1.00 67.75 180 ASP E N 1
ATOM 5078 C CA . ASP C 1 180 ? 111.567 79.863 35.223 1.00 67.68 180 ASP E CA 1
ATOM 5079 C C . ASP C 1 180 ? 110.431 79.004 34.715 1.00 66.81 180 ASP E C 1
ATOM 5080 O O . ASP C 1 180 ? 110.556 78.356 33.678 1.00 67.93 180 ASP E O 1
ATOM 5085 N N . ALA C 1 181 ? 109.322 78.998 35.444 1.00 64.62 181 ALA E N 1
ATOM 5086 C CA . ALA C 1 181 ? 108.178 78.202 35.044 1.00 62.34 181 ALA E CA 1
ATOM 5087 C C . ALA C 1 181 ? 106.907 78.624 35.759 1.00 61.00 181 ALA E C 1
ATOM 5088 O O . ALA C 1 181 ? 106.906 78.838 36.971 1.00 60.36 181 ALA E O 1
ATOM 5090 N N . ILE C 1 182 ? 105.829 78.750 34.993 1.00 59.13 182 ILE E N 1
ATOM 5091 C CA . ILE C 1 182 ? 104.523 79.105 35.534 1.00 56.85 182 ILE E CA 1
ATOM 5092 C C . ILE C 1 182 ? 103.614 77.928 35.233 1.00 54.31 182 ILE E C 1
ATOM 5093 O O . ILE C 1 182 ? 103.469 77.526 34.082 1.00 54.13 182 ILE E O 1
ATOM 5098 N N . VAL C 1 183 ? 103.010 77.380 36.275 1.00 51.82 183 VAL E N 1
ATOM 5099 C CA . VAL C 1 183 ? 102.128 76.234 36.141 1.00 49.61 183 VAL E CA 1
ATOM 5100 C C . VAL C 1 183 ? 100.739 76.508 36.702 1.00 48.26 183 VAL E C 1
ATOM 5101 O O . VAL C 1 183 ? 100.612 77.172 37.729 1.00 48.40 183 VAL E O 1
ATOM 5105 N N . LEU C 1 184 ? 99.708 76.006 36.022 1.00 46.12 184 LEU E N 1
ATOM 5106 C CA . LEU C 1 184 ? 98.327 76.140 36.487 1.00 44.16 184 LEU E CA 1
ATOM 5107 C C . LEU C 1 184 ? 98.060 74.845 37.234 1.00 43.21 184 LEU E C 1
ATOM 5108 O O . LEU C 1 184 ? 98.156 73.766 36.665 1.00 43.07 184 LEU E O 1
ATOM 5113 N N . GLY C 1 185 ? 97.734 74.933 38.511 1.00 42.82 185 GLY E N 1
ATOM 5114 C CA . GLY C 1 185 ? 97.490 73.705 39.243 1.00 41.30 185 GLY E CA 1
ATOM 5115 C C . GLY C 1 185 ? 96.640 73.887 40.476 1.00 40.40 185 GLY E C 1
ATOM 5116 O O . GLY C 1 185 ? 96.322 75.003 40.874 1.00 39.10 185 GLY E O 1
ATOM 5117 N N . MET C 1 186 ? 96.266 72.767 41.072 1.00 40.93 186 MET E N 1
ATOM 5118 C CA . MET C 1 186 ? 95.456 72.763 42.268 1.00 41.55 186 MET E CA 1
ATOM 5119 C C . MET C 1 186 ? 96.349 72.501 43.463 1.00 41.87 186 MET E C 1
ATOM 5120 O O . MET C 1 186 ? 97.143 71.570 43.453 1.00 42.64 186 MET E O 1
ATOM 5125 N N . ILE C 1 187 ? 96.231 73.342 44.482 1.00 42.55 187 ILE E N 1
ATOM 5126 C CA . ILE C 1 187 ? 96.999 73.182 45.711 1.00 42.94 187 ILE E CA 1
ATOM 5127 C C . ILE C 1 187 ? 96.332 72.130 46.584 1.00 44.11 187 ILE E C 1
ATOM 5128 O O . ILE C 1 187 ? 95.132 72.192 46.834 1.00 43.41 187 ILE E O 1
ATOM 5133 N N . THR C 1 188 ? 97.109 71.159 47.045 1.00 46.40 188 THR E N 1
ATOM 5134 C CA . THR C 1 188 ? 96.590 70.114 47.916 1.00 49.06 188 THR E CA 1
ATOM 5135 C C . THR C 1 188 ? 97.572 69.953 49.058 1.00 51.13 188 THR E C 1
ATOM 5136 O O . THR C 1 188 ? 98.770 70.150 48.884 1.00 51.89 188 THR E O 1
ATOM 5140 N N . GLN C 1 189 ? 97.069 69.638 50.241 1.00 54.55 189 GLN E N 1
ATOM 5141 C CA . GLN C 1 189 ? 97.945 69.457 51.386 1.00 57.82 189 GLN E CA 1
ATOM 5142 C C . GLN C 1 189 ? 97.850 67.979 51.687 1.00 59.92 189 GLN E C 1
ATOM 5143 O O . GLN C 1 189 ? 96.929 67.547 52.374 1.00 61.10 189 GLN E O 1
ATOM 5149 N N . LEU C 1 190 ? 98.781 67.198 51.148 1.00 61.49 190 LEU E N 1
ATOM 5150 C CA . LEU C 1 190 ? 98.761 65.758 51.357 1.00 63.38 190 LEU E CA 1
ATOM 5151 C C . LEU C 1 190 ? 99.190 65.396 52.778 1.00 64.56 190 LEU E C 1
ATOM 5152 O O . LEU C 1 190 ? 98.677 64.447 53.367 1.00 64.71 190 LEU E O 1
ATOM 5157 N N . LYS C 1 191 ? 100.124 66.160 53.329 1.00 65.75 191 LYS E N 1
ATOM 5158 C CA . LYS C 1 191 ? 100.576 65.954 54.704 1.00 66.77 191 LYS E CA 1
ATOM 5159 C C . LYS C 1 191 ? 100.527 67.343 55.332 1.00 67.24 191 LYS E C 1
ATOM 5160 O O . LYS C 1 191 ? 100.581 68.344 54.610 1.00 67.79 191 LYS E O 1
ATOM 5166 N N . GLU C 1 192 ? 100.408 67.421 56.656 1.00 67.45 192 GLU E N 1
ATOM 5167 C CA . GLU C 1 192 ? 100.336 68.724 57.324 1.00 68.03 192 GLU E CA 1
ATOM 5168 C C . GLU C 1 192 ? 101.558 69.598 57.049 1.00 67.55 192 GLU E C 1
ATOM 5169 O O . GLU C 1 192 ? 102.691 69.205 57.337 1.00 67.58 192 GLU E O 1
ATOM 5175 N N . GLY C 1 193 ? 101.320 70.789 56.505 1.00 66.07 193 GLY E N 1
ATOM 5176 C CA . GLY C 1 193 ? 102.413 71.692 56.200 1.00 64.36 193 GLY E CA 1
ATOM 5177 C C . GLY C 1 193 ? 103.092 71.355 54.886 1.00 63.54 193 GLY E C 1
ATOM 5178 O O . GLY C 1 193 ? 103.875 72.152 54.360 1.00 63.68 193 GLY E O 1
ATOM 5179 N N . LYS C 1 194 ? 102.806 70.168 54.357 1.00 62.41 194 LYS E N 1
ATOM 5180 C CA . LYS C 1 194 ? 103.383 69.744 53.089 1.00 60.86 194 LYS E CA 1
ATOM 5181 C C . LYS C 1 194 ? 102.374 69.959 51.961 1.00 58.49 194 LYS E C 1
ATOM 5182 O O . LYS C 1 194 ? 101.351 69.276 51.877 1.00 58.39 194 LYS E O 1
ATOM 5188 N N . PHE C 1 195 ? 102.664 70.932 51.107 1.00 55.35 195 PHE E N 1
ATOM 5189 C CA . PHE C 1 195 ? 101.790 71.253 49.994 1.00 53.35 195 PHE E CA 1
ATOM 5190 C C . PHE C 1 195 ? 102.307 70.710 48.666 1.00 51.87 195 PHE E C 1
ATOM 5191 O O . PHE C 1 195 ? 103.514 70.567 48.468 1.00 51.48 195 PHE E O 1
ATOM 5199 N N . PHE C 1 196 ? 101.373 70.411 47.767 1.00 49.93 196 PHE E N 1
ATOM 5200 C CA . PHE C 1 196 ? 101.684 69.888 46.443 1.00 48.82 196 PHE E CA 1
ATOM 5201 C C . PHE C 1 196 ? 100.841 70.605 45.404 1.00 47.94 196 PHE E C 1
ATOM 5202 O O . PHE C 1 196 ? 99.829 71.218 45.742 1.00 48.04 196 PHE E O 1
ATOM 5210 N N . LEU C 1 197 ? 101.257 70.535 44.143 1.00 46.90 197 LEU E N 1
ATOM 5211 C CA . LEU C 1 197 ? 100.512 71.170 43.059 1.00 46.34 197 LEU E CA 1
ATOM 5212 C C . LEU C 1 197 ? 100.087 70.037 42.143 1.00 46.58 197 LEU E C 1
ATOM 5213 O O . LEU C 1 197 ? 100.909 69.203 41.768 1.00 47.53 197 LEU E O 1
ATOM 5218 N N . GLU C 1 198 ? 98.809 69.988 41.788 1.00 46.66 198 GLU E N 1
ATOM 5219 C CA . GLU C 1 198 ? 98.320 68.910 40.938 1.00 47.07 198 GLU E CA 1
ATOM 5220 C C . GLU C 1 198 ? 97.584 69.356 39.693 1.00 47.64 198 GLU E C 1
ATOM 5221 O O . GLU C 1 198 ? 96.879 70.361 39.696 1.00 48.06 198 GLU E O 1
ATOM 5227 N N . ASP C 1 199 ? 97.780 68.610 38.613 1.00 47.74 199 ASP E N 1
ATOM 5228 C CA . ASP C 1 199 ? 97.071 68.867 37.367 1.00 48.16 199 ASP E CA 1
ATOM 5229 C C . ASP C 1 199 ? 96.859 67.501 36.706 1.00 47.93 199 ASP E C 1
ATOM 5230 O O . ASP C 1 199 ? 97.329 66.480 37.216 1.00 46.82 199 ASP E O 1
ATOM 5235 N N . PRO C 1 200 ? 96.116 67.452 35.596 1.00 47.79 200 PRO E N 1
ATOM 5236 C CA . PRO C 1 200 ? 95.893 66.157 34.950 1.00 48.82 200 PRO E CA 1
ATOM 5237 C C . PRO C 1 200 ? 97.134 65.323 34.665 1.00 49.06 200 PRO E C 1
ATOM 5238 O O . PRO C 1 200 ? 97.078 64.099 34.742 1.00 48.75 200 PRO E O 1
ATOM 5242 N N . THR C 1 201 ? 98.253 65.976 34.365 1.00 49.69 201 THR E N 1
ATOM 5243 C CA . THR C 1 201 ? 99.490 65.262 34.046 1.00 49.67 201 THR E CA 1
ATOM 5244 C C . THR C 1 201 ? 100.330 64.799 35.229 1.00 50.57 201 THR E C 1
ATOM 5245 O O . THR C 1 201 ? 101.270 64.029 35.050 1.00 51.61 201 THR E O 1
ATOM 5249 N N . GLY C 1 202 ? 100.011 65.248 36.437 1.00 51.64 202 GLY E N 1
ATOM 5250 C CA . GLY C 1 202 ? 100.798 64.808 37.575 1.00 51.74 202 GLY E CA 1
ATOM 5251 C C . GLY C 1 202 ? 100.773 65.724 38.776 1.00 52.16 202 GLY E C 1
ATOM 5252 O O . GLY C 1 202 ? 100.143 66.779 38.763 1.00 51.93 202 GLY E O 1
ATOM 5253 N N . THR C 1 203 ? 101.475 65.305 39.822 1.00 53.01 203 THR E N 1
ATOM 5254 C CA . THR C 1 203 ? 101.555 66.052 41.067 1.00 54.02 203 THR E CA 1
ATOM 5255 C C . THR C 1 203 ? 103.005 66.346 41.414 1.00 54.65 203 THR E C 1
ATOM 5256 O O . THR C 1 203 ? 103.876 65.508 41.198 1.00 55.06 203 THR E O 1
ATOM 5260 N N . VAL C 1 204 ? 103.264 67.526 41.971 1.00 55.01 204 VAL E N 1
ATOM 5261 C CA . VAL C 1 204 ? 104.626 67.893 42.334 1.00 54.07 204 VAL E CA 1
ATOM 5262 C C . VAL C 1 204 ? 104.744 68.574 43.691 1.00 54.37 204 VAL E C 1
ATOM 5263 O O . VAL C 1 204 ? 103.966 69.460 44.032 1.00 55.00 204 VAL E O 1
ATOM 5267 N N . GLN C 1 205 ? 105.729 68.131 44.463 1.00 54.85 205 GLN E N 1
ATOM 5268 C CA . GLN C 1 205 ? 106.022 68.680 45.783 1.00 55.17 205 GLN E CA 1
ATOM 5269 C C . GLN C 1 205 ? 106.240 70.191 45.641 1.00 53.98 205 GLN E C 1
ATOM 5270 O O . GLN C 1 205 ? 106.894 70.661 44.705 1.00 53.66 205 GLN E O 1
ATOM 5276 N N . LEU C 1 206 ? 105.676 70.954 46.567 1.00 52.45 206 LEU E N 1
ATOM 5277 C CA . LEU C 1 206 ? 105.795 72.405 46.536 1.00 50.57 206 LEU E CA 1
ATOM 5278 C C . LEU C 1 206 ? 106.594 72.972 47.684 1.00 49.51 206 LEU E C 1
ATOM 5279 O O . LEU C 1 206 ? 106.517 72.491 48.808 1.00 49.13 206 LEU E O 1
ATOM 5284 N N . ASP C 1 207 ? 107.373 73.997 47.379 1.00 49.14 207 ASP E N 1
ATOM 5285 C CA . ASP C 1 207 ? 108.127 74.701 48.390 1.00 49.38 207 ASP E CA 1
ATOM 5286 C C . ASP C 1 207 ? 107.635 76.131 48.270 1.00 49.08 207 ASP E C 1
ATOM 5287 O O . ASP C 1 207 ? 108.046 76.871 47.371 1.00 48.38 207 ASP E O 1
ATOM 5292 N N . LEU C 1 208 ? 106.727 76.508 49.162 1.00 49.38 208 LEU E N 1
ATOM 5293 C CA . LEU C 1 208 ? 106.168 77.853 49.135 1.00 50.09 208 LEU E CA 1
ATOM 5294 C C . LEU C 1 208 ? 106.728 78.713 50.259 1.00 50.48 208 LEU E C 1
ATOM 5295 O O . LEU C 1 208 ? 106.262 79.831 50.481 1.00 52.03 208 LEU E O 1
ATOM 5300 N N . SER C 1 209 ? 107.748 78.193 50.941 1.00 49.93 209 SER E N 1
ATOM 5301 C CA . SER C 1 209 ? 108.384 78.889 52.057 1.00 49.18 209 SER E CA 1
ATOM 5302 C C . SER C 1 209 ? 108.866 80.310 51.760 1.00 48.31 209 SER E C 1
ATOM 5303 O O . SER C 1 209 ? 109.063 81.092 52.682 1.00 48.56 209 SER E O 1
ATOM 5306 N N . LYS C 1 210 ? 109.053 80.648 50.486 1.00 47.77 210 LYS E N 1
ATOM 5307 C CA . LYS C 1 210 ? 109.498 81.995 50.113 1.00 47.59 210 LYS E CA 1
ATOM 5308 C C . LYS C 1 210 ? 108.575 82.630 49.086 1.00 47.20 210 LYS E C 1
ATOM 5309 O O . LYS C 1 210 ? 108.948 83.596 48.421 1.00 47.45 210 LYS E O 1
ATOM 5315 N N . ALA C 1 211 ? 107.365 82.097 48.967 1.00 47.28 211 ALA E N 1
ATOM 5316 C CA . ALA C 1 211 ? 106.395 82.606 48.002 1.00 47.31 211 ALA E CA 1
ATOM 5317 C C . ALA C 1 211 ? 105.602 83.836 48.443 1.00 46.94 211 ALA E C 1
ATOM 5318 O O . ALA C 1 211 ? 105.312 84.025 49.624 1.00 45.97 211 ALA E O 1
ATOM 5320 N N . GLN C 1 212 ? 105.261 84.673 47.468 1.00 47.02 212 GLN E N 1
ATOM 5321 C CA . GLN C 1 212 ? 104.456 85.859 47.713 1.00 47.46 212 GLN E CA 1
ATOM 5322 C C . GLN C 1 212 ? 103.111 85.588 47.054 1.00 46.28 212 GLN E C 1
ATOM 5323 O O . GLN C 1 212 ? 103.037 84.840 46.077 1.00 47.20 212 GLN E O 1
ATOM 5329 N N . PHE C 1 213 ? 102.054 86.185 47.587 1.00 43.35 213 PHE E N 1
ATOM 5330 C CA . PHE C 1 213 ? 100.722 85.974 47.046 1.00 41.01 213 PHE E CA 1
ATOM 5331 C C . PHE C 1 213 ? 100.069 87.251 46.567 1.00 40.88 213 PHE E C 1
ATOM 5332 O O . PHE C 1 213 ? 100.199 88.299 47.194 1.00 40.40 213 PHE E O 1
ATOM 5340 N N . HIS C 1 214 ? 99.361 87.156 45.448 1.00 40.62 214 HIS E N 1
ATOM 5341 C CA . HIS C 1 214 ? 98.607 88.285 44.935 1.00 40.42 214 HIS E CA 1
ATOM 5342 C C . HIS C 1 214 ? 97.363 88.296 45.830 1.00 39.77 214 HIS E C 1
ATOM 5343 O O . HIS C 1 214 ? 97.193 87.404 46.666 1.00 39.78 214 HIS E O 1
ATOM 5350 N N . SER C 1 215 ? 96.491 89.278 45.656 1.00 38.34 215 SER E N 1
ATOM 5351 C CA . SER C 1 215 ? 95.299 89.344 46.481 1.00 38.73 215 SER E CA 1
ATOM 5352 C C . SER C 1 215 ? 94.433 88.089 46.296 1.00 38.50 215 SER E C 1
ATOM 5353 O O . SER C 1 215 ? 94.570 87.364 45.305 1.00 38.41 215 SER E O 1
ATOM 5356 N N . GLY C 1 216 ? 93.541 87.837 47.253 1.00 36.80 216 GLY E N 1
ATOM 5357 C CA . GLY C 1 216 ? 92.688 86.665 47.180 1.00 34.82 216 GLY E CA 1
ATOM 5358 C C . GLY C 1 216 ? 92.813 85.793 48.415 1.00 34.51 216 GLY E C 1
ATOM 5359 O O . GLY C 1 216 ? 93.738 85.938 49.207 1.00 34.66 216 GLY E O 1
ATOM 5360 N N . LEU C 1 217 ? 91.872 84.881 48.579 1.00 34.48 217 LEU E N 1
ATOM 5361 C CA . LEU C 1 217 ? 91.861 83.982 49.721 1.00 34.86 217 LEU E CA 1
ATOM 5362 C C . LEU C 1 217 ? 92.305 82.622 49.204 1.00 34.34 217 LEU E C 1
ATOM 5363 O O . LEU C 1 217 ? 91.515 81.891 48.635 1.00 36.03 217 LEU E O 1
ATOM 5368 N N . TYR C 1 218 ? 93.580 82.297 49.387 1.00 34.11 218 TYR E N 1
ATOM 5369 C CA . TYR C 1 218 ? 94.131 81.047 48.889 1.00 33.98 218 TYR E CA 1
ATOM 5370 C C . TYR C 1 218 ? 93.892 79.883 49.824 1.00 34.45 218 TYR E C 1
ATOM 5371 O O . TYR C 1 218 ? 94.350 79.874 50.971 1.00 36.34 218 TYR E O 1
ATOM 5380 N N . THR C 1 219 ? 93.170 78.890 49.324 1.00 34.35 219 THR E N 1
ATOM 5381 C CA . THR C 1 219 ? 92.842 77.731 50.128 1.00 34.54 219 THR E CA 1
ATOM 5382 C C . THR C 1 219 ? 93.211 76.418 49.481 1.00 34.81 219 THR E C 1
ATOM 5383 O O . THR C 1 219 ? 93.527 76.337 48.289 1.00 34.20 219 THR E O 1
ATOM 5387 N N . GLU C 1 220 ? 93.163 75.387 50.307 1.00 35.69 220 GLU E N 1
ATOM 5388 C CA . GLU C 1 220 ? 93.421 74.034 49.871 1.00 37.44 220 GLU E CA 1
ATOM 5389 C C . GLU C 1 220 ? 92.337 73.763 48.814 1.00 37.24 220 GLU E C 1
ATOM 5390 O O . GLU C 1 220 ? 91.152 73.951 49.088 1.00 36.47 220 GLU E O 1
ATOM 5396 N N . ALA C 1 221 ? 92.765 73.348 47.622 1.00 37.18 221 ALA E N 1
ATOM 5397 C CA . ALA C 1 221 ? 91.915 73.027 46.471 1.00 37.60 221 ALA E CA 1
ATOM 5398 C C . ALA C 1 221 ? 91.720 74.174 45.496 1.00 37.54 221 ALA E C 1
ATOM 5399 O O . ALA C 1 221 ? 91.023 74.025 44.486 1.00 37.40 221 ALA E O 1
ATOM 5401 N N . CYS C 1 222 ? 92.326 75.318 45.784 1.00 37.12 222 CYS E N 1
ATOM 5402 C CA . CYS C 1 222 ? 92.225 76.459 44.873 1.00 37.44 222 CYS E CA 1
ATOM 5403 C C . CYS C 1 222 ? 93.170 76.215 43.706 1.00 37.48 222 CYS E C 1
ATOM 5404 O O . CYS C 1 222 ? 94.241 75.634 43.882 1.00 36.56 222 CYS E O 1
ATOM 5407 N N . PHE C 1 223 ? 92.774 76.636 42.512 1.00 36.67 223 PHE E N 1
ATOM 5408 C CA . PHE C 1 223 ? 93.664 76.488 41.378 1.00 36.42 223 PHE E CA 1
ATOM 5409 C C . PHE C 1 223 ? 94.422 77.792 41.304 1.00 36.84 223 PHE E C 1
ATOM 5410 O O . PHE C 1 223 ? 93.859 78.877 41.485 1.00 36.65 223 PHE E O 1
ATOM 5418 N N . VAL C 1 224 ? 95.714 77.680 41.059 1.00 37.01 224 VAL E N 1
ATOM 5419 C CA . VAL C 1 224 ? 96.551 78.863 40.997 1.00 37.61 224 VAL E CA 1
ATOM 5420 C C . VAL C 1 224 ? 97.556 78.812 39.853 1.00 38.41 224 VAL E C 1
ATOM 5421 O O . VAL C 1 224 ? 97.772 77.766 39.226 1.00 39.24 224 VAL E O 1
ATOM 5425 N N . LEU C 1 225 ? 98.144 79.967 39.582 1.00 38.67 225 LEU E N 1
ATOM 5426 C CA . LEU C 1 225 ? 99.203 80.080 38.605 1.00 39.77 225 LEU E CA 1
ATOM 5427 C C . LEU C 1 225 ? 100.403 80.235 39.523 1.00 40.94 225 LEU E C 1
ATOM 5428 O O . LEU C 1 225 ? 100.530 81.240 40.211 1.00 42.05 225 LEU E O 1
ATOM 5433 N N . ALA C 1 226 ? 101.248 79.217 39.579 1.00 43.01 226 ALA E N 1
ATOM 5434 C CA . ALA C 1 226 ? 102.426 79.258 40.429 1.00 45.18 226 ALA E CA 1
ATOM 5435 C C . ALA C 1 226 ? 103.681 79.493 39.593 1.00 48.00 226 ALA E C 1
ATOM 5436 O O . ALA C 1 226 ? 104.018 78.693 38.726 1.00 48.77 226 ALA E O 1
ATOM 5438 N N . GLU C 1 227 ? 104.365 80.600 39.866 1.00 51.08 227 GLU E N 1
ATOM 5439 C CA . GLU C 1 227 ? 105.585 80.981 39.163 1.00 53.73 227 GLU E CA 1
ATOM 5440 C C . GLU C 1 227 ? 106.809 80.657 40.031 1.00 53.94 227 GLU E C 1
ATOM 5441 O O . GLU C 1 227 ? 106.822 80.928 41.235 1.00 53.83 227 GLU E O 1
ATOM 5447 N N . GLY C 1 228 ? 107.829 80.061 39.419 1.00 54.10 228 GLY E N 1
ATOM 5448 C CA . GLY C 1 228 ? 109.031 79.720 40.163 1.00 54.13 228 GLY E CA 1
ATOM 5449 C C . GLY C 1 228 ? 110.033 78.901 39.372 1.00 54.00 228 GLY E C 1
ATOM 5450 O O . GLY C 1 228 ? 110.086 78.976 38.144 1.00 54.37 228 GLY E O 1
ATOM 5451 N N . TRP C 1 229 ? 110.840 78.122 40.083 1.00 53.59 229 TRP E N 1
ATOM 5452 C CA . TRP C 1 229 ? 111.841 77.283 39.453 1.00 53.24 229 TRP E CA 1
ATOM 5453 C C . TRP C 1 229 ? 111.719 75.857 39.970 1.00 53.56 229 TRP E C 1
ATOM 5454 O O . TRP C 1 229 ? 111.239 75.634 41.075 1.00 53.29 229 TRP E O 1
ATOM 5465 N N . PHE C 1 230 ? 112.166 74.895 39.169 1.00 54.89 230 PHE E N 1
ATOM 5466 C CA . PHE C 1 230 ? 112.073 73.487 39.535 1.00 54.79 230 PHE E CA 1
ATOM 5467 C C . PHE C 1 230 ? 113.416 72.783 39.498 1.00 55.18 230 PHE E C 1
ATOM 5468 O O . PHE C 1 230 ? 114.224 73.016 38.600 1.00 55.45 230 PHE E O 1
ATOM 5476 N N . GLU C 1 231 ? 113.639 71.910 40.472 1.00 55.80 231 GLU E N 1
ATOM 5477 C CA . GLU C 1 231 ? 114.871 71.148 40.544 1.00 57.41 231 GLU E CA 1
ATOM 5478 C C . GLU C 1 231 ? 114.791 70.065 41.600 1.00 57.44 231 GLU E C 1
ATOM 5479 O O . GLU C 1 231 ? 114.314 70.299 42.708 1.00 57.97 231 GLU E O 1
ATOM 5485 N N . ASP C 1 232 ? 115.265 68.877 41.241 1.00 57.10 232 ASP E N 1
ATOM 5486 C CA . ASP C 1 232 ? 115.270 67.723 42.128 1.00 56.99 232 ASP E CA 1
ATOM 5487 C C . ASP C 1 232 ? 113.895 67.371 42.658 1.00 56.54 232 ASP E C 1
ATOM 5488 O O . ASP C 1 232 ? 113.707 67.225 43.867 1.00 56.79 232 ASP E O 1
ATOM 5493 N N . GLN C 1 233 ? 112.941 67.245 41.738 1.00 55.70 233 GLN E N 1
ATOM 5494 C CA . GLN C 1 233 ? 111.563 66.872 42.058 1.00 54.56 233 GLN E CA 1
ATOM 5495 C C . GLN C 1 233 ? 110.833 67.802 43.048 1.00 53.58 233 GLN E C 1
ATOM 5496 O O . GLN C 1 233 ? 109.954 67.360 43.794 1.00 54.59 233 GLN E O 1
ATOM 5502 N N . VAL C 1 234 ? 111.196 69.084 43.050 1.00 50.86 234 VAL E N 1
ATOM 5503 C CA . VAL C 1 234 ? 110.565 70.065 43.926 1.00 48.17 234 VAL E CA 1
ATOM 5504 C C . VAL C 1 234 ? 110.364 71.387 43.192 1.00 46.95 234 VAL E C 1
ATOM 5505 O O . VAL C 1 234 ? 111.279 71.903 42.543 1.00 45.19 234 VAL E O 1
ATOM 5509 N N . PHE C 1 235 ? 109.157 71.929 43.309 1.00 45.39 235 PHE E N 1
ATOM 5510 C CA . PHE C 1 235 ? 108.799 73.192 42.672 1.00 43.85 235 PHE E CA 1
ATOM 5511 C C . PHE C 1 235 ? 108.857 74.323 43.714 1.00 44.39 235 PHE E C 1
ATOM 5512 O O . PHE C 1 235 ? 108.038 74.394 44.643 1.00 43.75 235 PHE E O 1
ATOM 5520 N N . HIS C 1 236 ? 109.854 75.189 43.557 1.00 44.14 236 HIS E N 1
ATOM 5521 C CA . HIS C 1 236 ? 110.080 76.323 44.452 1.00 44.04 236 HIS E CA 1
ATOM 5522 C C . HIS C 1 236 ? 109.316 77.517 43.913 1.00 43.21 236 HIS E C 1
ATOM 5523 O O . HIS C 1 236 ? 109.676 78.097 42.879 1.00 44.00 236 HIS E O 1
ATOM 5530 N N . VAL C 1 237 ? 108.246 77.873 44.617 1.00 40.97 237 VAL E N 1
ATOM 5531 C CA . VAL C 1 237 ? 107.388 78.972 44.191 1.00 39.45 237 VAL E CA 1
ATOM 5532 C C . VAL C 1 237 ? 107.788 80.348 44.685 1.00 39.75 237 VAL E C 1
ATOM 5533 O O . VAL C 1 237 ? 108.043 80.535 45.870 1.00 40.59 237 VAL E O 1
ATOM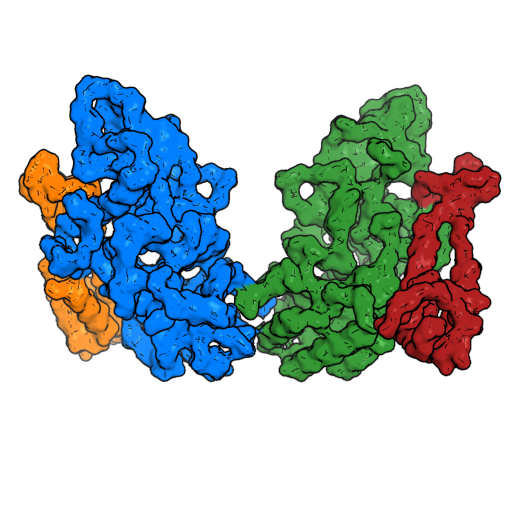 5537 N N . ASN C 1 238 ? 107.839 81.312 43.772 1.00 41.45 238 ASN E N 1
ATOM 5538 C CA . ASN C 1 238 ? 108.178 82.677 44.144 1.00 42.95 238 ASN E CA 1
ATOM 5539 C C . ASN C 1 238 ? 106.893 83.472 44.311 1.00 43.32 238 ASN E C 1
ATOM 5540 O O . ASN C 1 238 ? 106.741 84.250 45.265 1.00 44.05 238 ASN E O 1
ATOM 5545 N N . ALA C 1 239 ? 105.965 83.282 43.376 1.00 41.81 239 ALA E N 1
ATOM 5546 C CA . ALA C 1 239 ? 104.705 83.998 43.438 1.00 40.72 239 ALA E CA 1
ATOM 5547 C C . ALA C 1 239 ? 103.533 83.106 43.106 1.00 39.69 239 ALA E C 1
ATOM 5548 O O . ALA C 1 239 ? 103.640 82.206 42.282 1.00 39.76 239 ALA E O 1
ATOM 5550 N N . PHE C 1 240 ? 102.422 83.347 43.790 1.00 38.66 240 PHE E N 1
ATOM 5551 C CA . PHE C 1 240 ? 101.183 82.611 43.565 1.00 37.27 240 PHE E CA 1
ATOM 5552 C C . PHE C 1 240 ? 100.201 83.647 43.051 1.00 35.88 240 PHE E C 1
ATOM 5553 O O . PHE C 1 240 ? 100.242 84.795 43.469 1.00 37.10 240 PHE E O 1
ATOM 5561 N N . GLY C 1 241 ? 99.333 83.249 42.137 1.00 35.74 241 GLY E N 1
ATOM 5562 C CA . GLY C 1 241 ? 98.342 84.167 41.603 1.00 34.82 241 GLY E CA 1
ATOM 5563 C C . GLY C 1 241 ? 97.154 83.318 41.217 1.00 35.45 241 GLY E C 1
ATOM 5564 O O . GLY C 1 241 ? 97.226 82.096 41.299 1.00 36.44 241 GLY E O 1
ATOM 5565 N N . PHE C 1 242 ? 96.056 83.939 40.825 1.00 35.68 242 PHE E N 1
ATOM 5566 C CA . PHE C 1 242 ? 94.878 83.182 40.419 1.00 37.19 242 PHE E CA 1
ATOM 5567 C C . PHE C 1 242 ? 94.707 83.329 38.907 1.00 38.81 242 PHE E C 1
ATOM 5568 O O . PHE C 1 242 ? 95.112 84.335 38.321 1.00 36.29 242 PHE E O 1
ATOM 5576 N N . PRO C 1 243 ? 94.122 82.320 38.251 1.00 40.42 243 PRO E N 1
ATOM 5577 C CA . PRO C 1 243 ? 93.948 82.503 36.807 1.00 41.97 243 PRO E CA 1
ATOM 5578 C C . PRO C 1 243 ? 93.035 83.716 36.603 1.00 43.90 243 PRO E C 1
ATOM 5579 O O . PRO C 1 243 ? 92.046 83.905 37.313 1.00 44.23 243 PRO E O 1
ATOM 5583 N N . PRO C 1 244 ? 93.371 84.568 35.639 1.00 45.26 244 PRO E N 1
ATOM 5584 C CA . PRO C 1 244 ? 92.585 85.766 35.352 1.00 45.39 244 PRO E CA 1
ATOM 5585 C C . PRO C 1 244 ? 91.103 85.497 35.121 1.00 45.11 244 PRO E C 1
ATOM 5586 O O . PRO C 1 244 ? 90.730 84.545 34.448 1.00 44.58 244 PRO E O 1
ATOM 5590 N N . THR C 1 245 ? 90.263 86.357 35.683 1.00 45.42 245 THR E N 1
ATOM 5591 C CA . THR C 1 245 ? 88.829 86.221 35.538 1.00 45.48 245 THR E CA 1
ATOM 5592 C C . THR C 1 245 ? 88.387 86.761 34.192 1.00 46.16 245 THR E C 1
ATOM 5593 O O . THR C 1 245 ? 88.819 87.820 33.760 1.00 47.88 245 THR E O 1
ATOM 5597 N N . GLU C 1 246 ? 87.512 86.015 33.539 1.00 45.95 246 GLU E N 1
ATOM 5598 C CA . GLU C 1 246 ? 86.986 86.365 32.231 1.00 44.23 246 GLU E CA 1
ATOM 5599 C C . GLU C 1 246 ? 85.559 86.872 32.362 1.00 44.73 246 GLU E C 1
ATOM 5600 O O . GLU C 1 246 ? 84.671 86.138 32.803 1.00 45.57 246 GLU E O 1
ATOM 5606 N N . PRO C 1 247 ? 85.317 88.135 31.990 1.00 44.80 247 PRO E N 1
ATOM 5607 C CA . PRO C 1 247 ? 83.970 88.706 32.076 1.00 45.35 247 PRO E CA 1
ATOM 5608 C C . PRO C 1 247 ? 82.970 88.068 31.100 1.00 46.49 247 PRO E C 1
ATOM 5609 O O . PRO C 1 247 ? 83.359 87.453 30.105 1.00 45.58 247 PRO E O 1
ATOM 5613 N N . SER C 1 248 ? 81.684 88.212 31.414 1.00 47.77 248 SER E N 1
ATOM 5614 C CA . SER C 1 248 ? 80.589 87.667 30.606 1.00 49.31 248 SER E CA 1
ATOM 5615 C C . SER C 1 248 ? 80.741 88.005 29.117 1.00 50.65 248 SER E C 1
ATOM 5616 O O . SER C 1 248 ? 80.624 87.137 28.250 1.00 49.69 248 SER E O 1
ATOM 5619 N N . SER C 1 249 ? 80.990 89.279 28.834 1.00 51.63 249 SER E N 1
ATOM 5620 C CA . SER C 1 249 ? 81.153 89.733 27.470 1.00 51.41 249 SER E CA 1
ATOM 5621 C C . SER C 1 249 ? 82.208 88.902 26.749 1.00 51.83 249 SER E C 1
ATOM 5622 O O . SER C 1 249 ? 82.017 88.510 25.596 1.00 52.41 249 SER E O 1
ATOM 5625 N N . THR C 1 250 ? 83.316 88.620 27.422 1.00 51.53 250 THR E N 1
ATOM 5626 C CA . THR C 1 250 ? 84.372 87.851 26.782 1.00 52.28 250 THR E CA 1
ATOM 5627 C C . THR C 1 250 ? 83.966 86.404 26.546 1.00 53.58 250 THR E C 1
ATOM 5628 O O . THR C 1 250 ? 84.206 85.851 25.471 1.00 54.50 250 THR E O 1
ATOM 5632 N N . THR C 1 251 ? 83.347 85.789 27.543 1.00 53.95 251 THR E N 1
ATOM 5633 C CA . THR C 1 251 ? 82.929 84.399 27.411 1.00 54.13 251 THR E CA 1
ATOM 5634 C C . THR C 1 251 ? 81.928 84.274 26.275 1.00 54.68 251 THR E C 1
ATOM 5635 O O . THR C 1 251 ? 81.962 83.311 25.508 1.00 55.64 251 THR E O 1
ATOM 5639 N N . ARG C 1 252 ? 81.038 85.258 26.178 1.00 54.82 252 ARG E N 1
ATOM 5640 C CA . ARG C 1 252 ? 80.006 85.285 25.148 1.00 55.25 252 ARG E CA 1
ATOM 5641 C C . ARG C 1 252 ? 80.621 85.472 23.763 1.00 56.76 252 ARG E C 1
ATOM 5642 O O . ARG C 1 252 ? 80.119 84.937 22.771 1.00 56.32 252 ARG E O 1
ATOM 5650 N N . ALA C 1 253 ? 81.714 86.229 23.705 1.00 57.61 253 ALA E N 1
ATOM 5651 C CA . ALA C 1 253 ? 82.411 86.478 22.451 1.00 57.92 253 ALA E CA 1
ATOM 5652 C C . ALA C 1 253 ? 83.054 85.201 21.918 1.00 58.32 253 ALA E C 1
ATOM 5653 O O . ALA C 1 253 ? 83.006 84.940 20.721 1.00 58.31 253 ALA E O 1
ATOM 5655 N N . TYR C 1 254 ? 83.652 84.402 22.799 1.00 59.48 254 TYR E N 1
ATOM 5656 C CA . TYR C 1 254 ? 84.285 83.151 22.379 1.00 60.54 254 TYR E CA 1
ATOM 5657 C C . TYR C 1 254 ? 83.281 82.041 22.063 1.00 60.66 254 TYR E C 1
ATOM 5658 O O . TYR C 1 254 ? 83.332 81.425 21.006 1.00 61.61 254 TYR E O 1
ATOM 5667 N N . TYR C 1 255 ? 82.370 81.781 22.992 1.00 60.53 255 TYR E N 1
ATOM 5668 C CA . TYR C 1 255 ? 81.425 80.688 22.828 1.00 59.67 255 TYR E CA 1
ATOM 5669 C C . TYR C 1 255 ? 80.096 80.959 22.170 1.00 59.02 255 TYR E C 1
ATOM 5670 O O . TYR C 1 255 ? 79.404 80.024 21.777 1.00 59.18 255 TYR E O 1
ATOM 5679 N N . GLY C 1 256 ? 79.729 82.224 22.040 1.00 58.55 256 GLY E N 1
ATOM 5680 C CA . GLY C 1 256 ? 78.467 82.518 21.395 1.00 58.45 256 GLY E CA 1
ATOM 5681 C C . GLY C 1 256 ? 77.332 82.884 22.324 1.00 58.59 256 GLY E C 1
ATOM 5682 O O . GLY C 1 256 ? 77.494 83.711 23.216 1.00 58.73 256 GLY E O 1
ATOM 5683 N N . ASN C 1 257 ? 76.173 82.273 22.113 1.00 58.76 257 ASN E N 1
ATOM 5684 C CA . ASN C 1 257 ? 75.009 82.575 22.934 1.00 58.74 257 ASN E CA 1
ATOM 5685 C C . ASN C 1 257 ? 74.405 81.357 23.609 1.00 57.72 257 ASN E C 1
ATOM 5686 O O . ASN C 1 257 ? 73.205 81.321 23.899 1.00 56.42 257 ASN E O 1
ATOM 5691 N N . ILE C 1 258 ? 75.249 80.361 23.854 1.00 57.13 258 ILE E N 1
ATOM 5692 C CA . ILE C 1 258 ? 74.825 79.146 24.531 1.00 57.03 258 ILE E CA 1
ATOM 5693 C C . ILE C 1 258 ? 74.197 79.596 25.844 1.00 55.48 258 ILE E C 1
ATOM 5694 O O . ILE C 1 258 ? 74.703 80.508 26.487 1.00 54.89 258 ILE E O 1
ATOM 5699 N N . ASN C 1 259 ? 73.087 78.984 26.236 1.00 54.14 259 ASN E N 1
ATOM 5700 C CA . ASN C 1 259 ? 72.469 79.355 27.497 1.00 52.12 259 ASN E CA 1
ATOM 5701 C C . ASN C 1 259 ? 73.045 78.464 28.586 1.00 50.96 259 ASN E C 1
ATOM 5702 O O . ASN C 1 259 ? 72.488 77.407 28.893 1.00 51.67 259 ASN E O 1
ATOM 5707 N N . PHE C 1 260 ? 74.174 78.878 29.149 1.00 49.20 260 PHE E N 1
ATOM 5708 C CA . PHE C 1 260 ? 74.802 78.112 30.212 1.00 47.91 260 PHE E CA 1
ATOM 5709 C C . PHE C 1 260 ? 73.981 78.228 31.497 1.00 45.98 260 PHE E C 1
ATOM 5710 O O . PHE C 1 260 ? 73.900 77.292 32.281 1.00 45.95 260 PHE E O 1
ATOM 5718 N N . PHE C 1 261 ? 73.367 79.385 31.696 1.00 44.41 261 PHE E N 1
ATOM 5719 C CA . PHE C 1 261 ? 72.602 79.634 32.902 1.00 43.48 261 PHE E CA 1
ATOM 5720 C C . PHE C 1 261 ? 71.467 78.661 33.163 1.00 44.03 261 PHE E C 1
ATOM 5721 O O . PHE C 1 261 ? 71.341 78.146 34.271 1.00 44.08 261 PHE E O 1
ATOM 5729 N N . GLY C 1 262 ? 70.649 78.411 32.145 1.00 44.63 262 GLY E N 1
ATOM 5730 C CA . GLY C 1 262 ? 69.527 77.503 32.286 1.00 44.57 262 GLY E CA 1
ATOM 5731 C C . GLY C 1 262 ? 68.231 78.259 32.138 1.00 45.64 262 GLY E C 1
ATOM 5732 O O . GLY C 1 262 ? 68.238 79.444 31.838 1.00 45.88 262 GLY E O 1
ATOM 5733 N N . GLY C 1 263 ? 67.111 77.583 32.346 1.00 48.18 263 GLY E N 1
ATOM 5734 C CA . GLY C 1 263 ? 65.830 78.253 32.219 1.00 50.43 263 GLY E CA 1
ATOM 5735 C C . GLY C 1 263 ? 65.175 78.025 30.867 1.00 53.55 263 GLY E C 1
ATOM 5736 O O . GLY C 1 263 ? 65.762 77.393 29.986 1.00 52.18 263 GLY E O 1
ATOM 5737 N N . PRO C 1 264 ? 63.952 78.547 30.676 1.00 56.13 264 PRO E N 1
ATOM 5738 C CA . PRO C 1 264 ? 63.120 78.456 29.471 1.00 58.93 264 PRO E CA 1
ATOM 5739 C C . PRO C 1 264 ? 63.826 78.708 28.146 1.00 60.89 264 PRO E C 1
ATOM 5740 O O . PRO C 1 264 ? 63.690 77.934 27.201 1.00 61.61 264 PRO E O 1
ATOM 5744 N N . SER C 1 265 ? 64.574 79.800 28.087 1.00 63.21 265 SER E N 1
ATOM 5745 C CA . SER C 1 265 ? 65.297 80.185 26.882 1.00 64.99 265 SER E CA 1
ATOM 5746 C C . SER C 1 265 ? 66.305 79.136 26.432 1.00 66.17 265 SER E C 1
ATOM 5747 O O . SER C 1 265 ? 66.768 78.323 27.228 1.00 67.02 265 SER E O 1
ATOM 5750 N N . ASN C 1 266 ? 66.642 79.152 25.148 1.00 67.25 266 ASN E N 1
ATOM 5751 C CA . ASN C 1 266 ? 67.615 78.202 24.626 1.00 68.61 266 ASN E CA 1
ATOM 5752 C C . ASN C 1 266 ? 68.849 79.003 24.202 1.00 67.88 266 ASN E C 1
ATOM 5753 O O . ASN C 1 266 ? 69.846 78.448 23.735 1.00 68.14 266 ASN E O 1
ATOM 5758 N N . THR C 1 267 ? 68.759 80.319 24.372 1.00 66.75 267 THR E N 1
ATOM 5759 C CA . THR C 1 267 ? 69.846 81.239 24.054 1.00 66.12 267 THR E CA 1
ATOM 5760 C C . THR C 1 267 ? 70.050 82.176 25.253 1.00 65.26 267 THR E C 1
ATOM 5761 O O . THR C 1 267 ? 69.119 82.413 26.019 1.00 64.28 267 THR E O 1
ATOM 5765 N N . SER C 1 268 ? 71.266 82.698 25.416 1.00 64.41 268 SER E N 1
ATOM 5766 C CA . SER C 1 268 ? 71.580 83.616 26.516 1.00 63.48 268 SER E CA 1
ATOM 5767 C C . SER C 1 268 ? 70.559 84.742 26.583 1.00 62.77 268 SER E C 1
ATOM 5768 O O . SER C 1 268 ? 70.186 85.306 25.552 1.00 63.16 268 SER E O 1
ATOM 5771 N N . VAL C 1 269 ? 70.130 85.090 27.791 1.00 61.27 269 VAL E N 1
ATOM 5772 C CA . VAL C 1 269 ? 69.168 86.167 27.964 1.00 61.27 269 VAL E CA 1
ATOM 5773 C C . VAL C 1 269 ? 69.820 87.541 27.830 1.00 61.51 269 VAL E C 1
ATOM 5774 O O . VAL C 1 269 ? 69.137 88.549 27.678 1.00 61.79 269 VAL E O 1
ATOM 5778 N N . LYS C 1 270 ? 71.143 87.583 27.884 1.00 62.06 270 LYS E N 1
ATOM 5779 C CA . LYS C 1 270 ? 71.859 88.846 27.770 1.00 63.41 270 LYS E CA 1
ATOM 5780 C C . LYS C 1 270 ? 71.846 89.315 26.311 1.00 64.49 270 LYS E C 1
ATOM 5781 O O . LYS C 1 270 ? 72.346 90.390 25.985 1.00 64.96 270 LYS E O 1
ATOM 5787 N N . THR C 1 271 ? 71.240 88.512 25.445 1.00 65.08 271 THR E N 1
ATOM 5788 C CA . THR C 1 271 ? 71.177 88.816 24.021 1.00 66.20 271 THR E CA 1
ATOM 5789 C C . THR C 1 271 ? 69.737 88.973 23.526 1.00 66.45 271 THR E C 1
ATOM 5790 O O . THR C 1 271 ? 69.439 88.715 22.359 1.00 67.78 271 THR E O 1
ATOM 5794 N N . SER C 1 272 ? 68.844 89.394 24.414 1.00 65.76 272 SER E N 1
ATOM 5795 C CA . SER C 1 272 ? 67.437 89.569 24.068 1.00 65.21 272 SER E CA 1
ATOM 5796 C C . SER C 1 272 ? 67.034 91.033 24.188 1.00 65.07 272 SER E C 1
ATOM 5797 O O . SER C 1 272 ? 66.585 91.465 25.248 1.00 65.25 272 SER E O 1
ATOM 5800 N N . ALA C 1 273 ? 67.183 91.789 23.101 1.00 64.88 273 ALA E N 1
ATOM 5801 C CA . ALA C 1 273 ? 66.844 93.219 23.100 1.00 64.15 273 ALA E CA 1
ATOM 5802 C C . ALA C 1 273 ? 65.437 93.480 23.629 1.00 63.34 273 ALA E C 1
ATOM 5803 O O . ALA C 1 273 ? 65.122 94.589 24.070 1.00 63.08 273 ALA E O 1
ATOM 5805 N N . LYS C 1 274 ? 64.593 92.455 23.578 1.00 62.85 274 LYS E N 1
ATOM 5806 C CA . LYS C 1 274 ? 63.227 92.567 24.069 1.00 62.48 274 LYS E CA 1
ATOM 5807 C C . LYS C 1 274 ? 63.243 92.659 25.590 1.00 61.58 274 LYS E C 1
ATOM 5808 O O . LYS C 1 274 ? 62.703 93.607 26.173 1.00 61.43 274 LYS E O 1
ATOM 5814 N N . LEU C 1 275 ? 63.860 91.661 26.224 1.00 59.73 275 LEU E N 1
ATOM 5815 C CA . LEU C 1 275 ? 63.968 91.620 27.678 1.00 58.04 275 LEU E CA 1
ATOM 5816 C C . LEU C 1 275 ? 64.737 92.833 28.200 1.00 57.70 275 LEU E C 1
ATOM 5817 O O . LEU C 1 275 ? 64.414 93.362 29.258 1.00 57.59 275 LEU E O 1
ATOM 5822 N N . LYS C 1 276 ? 65.748 93.269 27.455 1.00 57.86 276 LYS E N 1
ATOM 5823 C CA . LYS C 1 276 ? 66.532 94.437 27.839 1.00 58.65 276 LYS E CA 1
ATOM 5824 C C . LYS C 1 276 ? 65.583 95.626 27.949 1.00 59.51 276 LYS E C 1
ATOM 5825 O O . LYS C 1 276 ? 65.678 96.439 28.865 1.00 59.26 276 LYS E O 1
ATOM 5831 N N . GLN C 1 277 ? 64.667 95.711 26.992 1.00 60.46 277 GLN E N 1
ATOM 5832 C CA . GLN C 1 277 ? 63.672 96.773 26.953 1.00 61.51 277 GLN E CA 1
ATOM 5833 C C . GLN C 1 277 ? 62.862 96.753 28.255 1.00 60.73 277 GLN E C 1
ATOM 5834 O O . GLN C 1 277 ? 62.821 97.733 28.995 1.00 60.77 277 GLN E O 1
ATOM 5840 N N . LEU C 1 278 ? 62.223 95.618 28.519 1.00 60.45 278 LEU E N 1
ATOM 5841 C CA . LEU C 1 278 ? 61.411 95.423 29.716 1.00 59.67 278 LEU E CA 1
ATOM 5842 C C . LEU C 1 278 ? 62.189 95.725 30.987 1.00 59.72 278 LEU E C 1
ATOM 5843 O O . LEU C 1 278 ? 61.674 96.333 31.924 1.00 59.77 278 LEU E O 1
ATOM 5848 N N . GLU C 1 279 ? 63.434 95.279 31.012 1.00 59.36 279 GLU E N 1
ATOM 5849 C CA . GLU C 1 279 ? 64.301 95.473 32.161 1.00 59.29 279 GLU E CA 1
ATOM 5850 C C . GLU C 1 279 ? 64.505 96.945 32.502 1.00 60.42 279 GLU E C 1
ATOM 5851 O O . GLU C 1 279 ? 64.463 97.330 33.671 1.00 59.99 279 GLU E O 1
ATOM 5857 N N . GLU C 1 280 ? 64.728 97.763 31.475 1.00 61.87 280 GLU E N 1
ATOM 5858 C CA . GLU C 1 280 ? 64.954 99.192 31.663 1.00 62.54 280 GLU E CA 1
ATOM 5859 C C . GLU C 1 280 ? 63.682 99.964 31.940 1.00 62.69 280 GLU E C 1
ATOM 5860 O O . GLU C 1 280 ? 63.715 101.018 32.574 1.00 62.55 280 GLU E O 1
ATOM 5866 N N . GLU C 1 281 ? 62.559 99.442 31.466 1.00 63.11 281 GLU E N 1
ATOM 5867 C CA . GLU C 1 281 ? 61.286 100.099 31.691 1.00 63.85 281 GLU E CA 1
ATOM 5868 C C . GLU C 1 281 ? 60.822 99.912 33.138 1.00 63.57 281 GLU E C 1
ATOM 5869 O O . GLU C 1 281 ? 60.395 100.867 33.786 1.00 63.42 281 GLU E O 1
ATOM 5875 N N . ASN C 1 282 ? 60.910 98.681 33.638 1.00 63.32 282 ASN E N 1
ATOM 5876 C CA . ASN C 1 282 ? 60.482 98.365 35.000 1.00 62.11 282 ASN E CA 1
ATOM 5877 C C . ASN C 1 282 ? 61.526 98.830 36.008 1.00 60.84 282 ASN E C 1
ATOM 5878 O O . ASN C 1 282 ? 62.252 98.023 36.586 1.00 62.17 282 ASN E O 1
ATOM 5883 N N . LYS C 1 283 ? 61.588 100.141 36.211 1.00 58.72 283 LYS E N 1
ATOM 5884 C CA . LYS C 1 283 ? 62.544 100.746 37.125 1.00 56.77 283 LYS E CA 1
ATOM 5885 C C . LYS C 1 283 ? 62.232 100.425 38.572 1.00 54.33 283 LYS E C 1
ATOM 5886 O O . LYS C 1 283 ? 63.098 100.526 39.436 1.00 54.21 283 LYS E O 1
ATOM 5892 N N . ASP C 1 284 ? 60.989 100.047 38.837 1.00 51.66 284 ASP E N 1
ATOM 5893 C CA . ASP C 1 284 ? 60.586 99.725 40.197 1.00 49.36 284 ASP E CA 1
ATOM 5894 C C . ASP C 1 284 ? 60.883 98.271 40.571 1.00 46.31 284 ASP E C 1
ATOM 5895 O O . ASP C 1 284 ? 60.686 97.885 41.718 1.00 45.81 284 ASP E O 1
ATOM 5900 N N . ALA C 1 285 ? 61.349 97.471 39.612 1.00 43.03 285 ALA E N 1
ATOM 5901 C CA . ALA C 1 285 ? 61.668 96.064 39.885 1.00 40.98 285 ALA E CA 1
ATOM 5902 C C . ALA C 1 285 ? 62.621 96.017 41.071 1.00 38.70 285 ALA E C 1
ATOM 5903 O O . ALA C 1 285 ? 63.533 96.831 41.180 1.00 37.85 285 ALA E O 1
ATOM 5905 N N . MET C 1 286 ? 62.426 95.049 41.951 1.00 37.46 286 MET E N 1
ATOM 5906 C CA . MET C 1 286 ? 63.248 94.982 43.149 1.00 36.71 286 MET E CA 1
ATOM 5907 C C . MET C 1 286 ? 63.288 93.600 43.804 1.00 34.61 286 MET E C 1
ATOM 5908 O O . MET C 1 286 ? 62.248 92.957 43.972 1.00 34.07 286 MET E O 1
ATOM 5913 N N . PHE C 1 287 ? 64.484 93.154 44.175 1.00 32.57 287 PHE E N 1
ATOM 5914 C CA . PHE C 1 287 ? 64.662 91.866 44.841 1.00 32.10 287 PHE E CA 1
ATOM 5915 C C . PHE C 1 287 ? 65.232 92.058 46.252 1.00 31.67 287 PHE E C 1
ATOM 5916 O O . PHE C 1 287 ? 66.250 92.722 46.432 1.00 31.84 287 PHE E O 1
ATOM 5924 N N . VAL C 1 288 ? 64.558 91.485 47.248 1.00 29.89 288 VAL E N 1
ATOM 5925 C CA . VAL C 1 288 ? 64.960 91.592 48.653 1.00 27.30 288 VAL E CA 1
ATOM 5926 C C . VAL C 1 288 ? 65.582 90.286 49.142 1.00 25.56 288 VAL E C 1
ATOM 5927 O O . VAL C 1 288 ? 64.958 89.228 49.080 1.00 26.48 288 VAL E O 1
ATOM 5931 N N . PHE C 1 289 ? 66.817 90.357 49.619 1.00 23.43 289 PHE E N 1
ATOM 5932 C CA . PHE C 1 289 ? 67.522 89.164 50.072 1.00 23.54 289 PHE E CA 1
ATOM 5933 C C . PHE C 1 289 ? 67.730 89.166 51.591 1.00 24.71 289 PHE E C 1
ATOM 5934 O O . PHE C 1 289 ? 68.226 90.143 52.150 1.00 24.78 289 PHE E O 1
ATOM 5942 N N . LEU C 1 290 ? 67.329 88.072 52.239 1.00 25.67 290 LEU E N 1
ATOM 5943 C CA . LEU C 1 290 ? 67.485 87.865 53.684 1.00 26.39 290 LEU E CA 1
ATOM 5944 C C . LEU C 1 290 ? 68.071 86.465 53.860 1.00 27.05 290 LEU E C 1
ATOM 5945 O O . LEU C 1 290 ? 67.853 85.594 53.024 1.00 27.38 290 LEU E O 1
ATOM 5950 N N . SER C 1 291 ? 68.794 86.252 54.952 1.00 25.73 291 SER E N 1
ATOM 5951 C CA . SER C 1 291 ? 69.420 84.966 55.237 1.00 26.04 291 SER E CA 1
ATOM 5952 C C . SER C 1 291 ? 69.222 84.619 56.720 1.00 25.75 291 SER E C 1
ATOM 5953 O O . SER C 1 291 ? 69.079 85.522 57.570 1.00 26.25 291 SER E O 1
ATOM 5956 N N . ASP C 1 292 ? 69.242 83.323 57.023 1.00 23.72 292 ASP E N 1
ATOM 5957 C CA . ASP C 1 292 ? 69.023 82.835 58.382 1.00 23.84 292 ASP E CA 1
ATOM 5958 C C . ASP C 1 292 ? 67.713 83.381 58.953 1.00 24.11 292 ASP E C 1
ATOM 5959 O O . ASP C 1 292 ? 67.697 83.892 60.067 1.00 24.51 292 ASP E O 1
ATOM 5964 N N . VAL C 1 293 ? 66.623 83.288 58.181 1.00 23.03 293 VAL E N 1
ATOM 5965 C CA . VAL C 1 293 ? 65.334 83.764 58.665 1.00 23.30 293 VAL E CA 1
ATOM 5966 C C . VAL C 1 293 ? 64.776 82.713 59.636 1.00 24.33 293 VAL E C 1
ATOM 5967 O O . VAL C 1 293 ? 64.027 81.823 59.242 1.00 25.11 293 VAL E O 1
ATOM 5971 N N . TRP C 1 294 ? 65.159 82.813 60.903 1.00 23.47 294 TRP E N 1
ATOM 5972 C CA . TRP C 1 294 ? 64.716 81.850 61.910 1.00 24.09 294 TRP E CA 1
ATOM 5973 C C . TRP C 1 294 ? 63.272 82.107 62.303 1.00 25.94 294 TRP E C 1
ATOM 5974 O O . TRP C 1 294 ? 62.999 82.886 63.221 1.00 25.72 294 TRP E O 1
ATOM 5985 N N . LEU C 1 295 ? 62.361 81.432 61.613 1.00 26.92 295 LEU E N 1
ATOM 5986 C CA . LEU C 1 295 ? 60.932 81.586 61.835 1.00 28.82 295 LEU E CA 1
ATOM 5987 C C . LEU C 1 295 ? 60.435 81.156 63.210 1.00 29.40 295 LEU E C 1
ATOM 5988 O O . LEU C 1 295 ? 59.288 81.414 63.559 1.00 30.38 295 LEU E O 1
ATOM 5993 N N . ASP C 1 296 ? 61.292 80.509 63.984 1.00 28.95 296 ASP E N 1
ATOM 5994 C CA . ASP C 1 296 ? 60.899 80.068 65.300 1.00 30.27 296 ASP E CA 1
ATOM 5995 C C . ASP C 1 296 ? 61.122 81.164 66.341 1.00 31.28 296 ASP E C 1
ATOM 5996 O O . ASP C 1 296 ? 60.704 81.037 67.481 1.00 31.60 296 ASP E O 1
ATOM 6001 N N . GLN C 1 297 ? 61.781 82.247 65.937 1.00 32.58 297 GLN E N 1
ATOM 6002 C CA . GLN C 1 297 ? 62.072 83.364 66.833 1.00 32.33 297 GLN E CA 1
ATOM 6003 C C . GLN C 1 297 ? 61.057 84.504 66.724 1.00 32.00 297 GLN E C 1
ATOM 6004 O O . GLN C 1 297 ? 60.842 85.046 65.631 1.00 31.55 297 GLN E O 1
ATOM 6010 N N . VAL C 1 298 ? 60.444 84.869 67.850 1.00 30.75 298 VAL E N 1
ATOM 6011 C CA . VAL C 1 298 ? 59.463 85.943 67.862 1.00 31.04 298 VAL E CA 1
ATOM 6012 C C . VAL C 1 298 ? 60.015 87.219 67.222 1.00 30.89 298 VAL E C 1
ATOM 6013 O O . VAL C 1 298 ? 59.390 87.787 66.321 1.00 33.05 298 VAL E O 1
ATOM 6017 N N . GLU C 1 299 ? 61.183 87.677 67.670 1.00 29.77 299 GLU E N 1
ATOM 6018 C CA . GLU C 1 299 ? 61.732 88.895 67.104 1.00 29.01 299 GLU E CA 1
ATOM 6019 C C . GLU C 1 299 ? 61.934 88.827 65.590 1.00 28.90 299 GLU E C 1
ATOM 6020 O O . GLU C 1 299 ? 61.753 89.828 64.908 1.00 31.14 299 GLU E O 1
ATOM 6026 N N . VAL C 1 300 ? 62.293 87.668 65.055 1.00 28.00 300 VAL E N 1
ATOM 6027 C CA . VAL C 1 300 ? 62.463 87.575 63.602 1.00 29.02 300 VAL E CA 1
ATOM 6028 C C . VAL C 1 300 ? 61.111 87.804 62.932 1.00 28.75 300 VAL E C 1
ATOM 6029 O O . VAL C 1 300 ? 61.028 88.495 61.925 1.00 31.97 300 VAL E O 1
ATOM 6033 N N . LEU C 1 301 ? 60.053 87.229 63.501 1.00 28.27 301 LEU E N 1
ATOM 6034 C CA . LEU C 1 301 ? 58.722 87.393 62.938 1.00 27.49 301 LEU E CA 1
ATOM 6035 C C . LEU C 1 301 ? 58.272 88.854 63.017 1.00 26.58 301 LEU E C 1
ATOM 6036 O O . LEU C 1 301 ? 57.707 89.391 62.059 1.00 26.98 301 LEU E O 1
ATOM 6041 N N . GLU C 1 302 ? 58.539 89.499 64.148 1.00 25.72 302 GLU E N 1
ATOM 6042 C CA . GLU C 1 302 ? 58.163 90.895 64.318 1.00 27.07 302 GLU E CA 1
ATOM 6043 C C . GLU C 1 302 ? 58.865 91.793 63.298 1.00 25.37 302 GLU E C 1
ATOM 6044 O O . GLU C 1 302 ? 58.293 92.766 62.827 1.00 25.92 302 GLU E O 1
ATOM 6050 N N . LYS C 1 303 ? 60.109 91.482 62.961 1.00 23.72 303 LYS E N 1
ATOM 6051 C CA . LYS C 1 303 ? 60.817 92.308 62.001 1.00 24.20 303 LYS E CA 1
ATOM 6052 C C . LYS C 1 303 ? 60.344 92.032 60.561 1.00 24.33 303 LYS E C 1
ATOM 6053 O O . LYS C 1 303 ? 60.356 92.932 59.710 1.00 24.00 303 LYS E O 1
ATOM 6059 N N . LEU C 1 304 ? 59.926 90.799 60.292 1.00 24.44 304 LEU E N 1
ATOM 6060 C CA . LEU C 1 304 ? 59.405 90.490 58.979 1.00 26.48 304 LEU E CA 1
ATOM 6061 C C . LEU C 1 304 ? 58.093 91.287 58.809 1.00 28.14 304 LEU E C 1
ATOM 6062 O O . LEU C 1 304 ? 57.770 91.722 57.717 1.00 28.71 304 LEU E O 1
ATOM 6067 N N . ARG C 1 305 ? 57.354 91.505 59.899 1.00 29.66 305 ARG E N 1
ATOM 6068 C CA . ARG C 1 305 ? 56.094 92.265 59.817 1.00 31.81 305 ARG E CA 1
ATOM 6069 C C . ARG C 1 305 ? 56.380 93.698 59.407 1.00 31.27 305 ARG E C 1
ATOM 6070 O O . ARG C 1 305 ? 55.718 94.262 58.533 1.00 32.93 305 ARG E O 1
ATOM 6078 N N . ILE C 1 306 ? 57.360 94.283 60.079 1.00 29.06 306 ILE E N 1
ATOM 6079 C CA . ILE C 1 306 ? 57.787 95.644 59.830 1.00 27.73 306 ILE E CA 1
ATOM 6080 C C . ILE C 1 306 ? 58.209 95.769 58.362 1.00 29.60 306 ILE E C 1
ATOM 6081 O O . ILE C 1 306 ? 57.867 96.742 57.687 1.00 29.14 306 ILE E O 1
ATOM 6086 N N . MET C 1 307 ? 58.923 94.759 57.866 1.00 30.20 307 MET E N 1
ATOM 6087 C CA . MET C 1 307 ? 59.379 94.749 56.489 1.00 30.34 307 MET E CA 1
ATOM 6088 C C . MET C 1 307 ? 58.176 94.700 55.537 1.00 30.93 307 MET E C 1
ATOM 6089 O O . MET C 1 307 ? 58.132 95.430 54.539 1.00 30.38 307 MET E O 1
ATOM 6094 N N . PHE C 1 308 ? 57.197 93.857 55.858 1.00 29.66 308 PHE E N 1
ATOM 6095 C CA . PHE C 1 308 ? 55.993 93.743 55.041 1.00 28.94 308 PHE E CA 1
ATOM 6096 C C . PHE C 1 308 ? 55.161 95.018 55.115 1.00 28.83 308 PHE E C 1
ATOM 6097 O O . PHE C 1 308 ? 54.637 95.485 54.112 1.00 28.07 308 PHE E O 1
ATOM 6105 N N . ALA C 1 309 ? 55.047 95.592 56.307 1.00 29.25 309 ALA E N 1
ATOM 6106 C CA . ALA C 1 309 ? 54.317 96.844 56.446 1.00 29.71 309 ALA E CA 1
ATOM 6107 C C . ALA C 1 309 ? 55.026 97.903 55.595 1.00 29.80 309 ALA E C 1
ATOM 6108 O O . ALA C 1 309 ? 54.414 98.525 54.737 1.00 31.28 309 ALA E O 1
ATOM 6110 N N . GLY C 1 310 ? 56.330 98.079 55.823 1.00 30.50 310 GLY E N 1
ATOM 6111 C CA . GLY C 1 310 ? 57.101 99.076 55.102 1.00 28.44 310 GLY E CA 1
ATOM 6112 C C . GLY C 1 310 ? 57.088 98.938 53.595 1.00 29.92 310 GLY E C 1
ATOM 6113 O O . GLY C 1 310 ? 57.192 99.928 52.873 1.00 30.34 310 GLY E O 1
ATOM 6114 N N . TYR C 1 311 ? 56.963 97.714 53.110 1.00 29.41 311 TYR E N 1
ATOM 6115 C CA . TYR C 1 311 ? 56.950 97.466 51.675 1.00 30.06 311 TYR E CA 1
ATOM 6116 C C . TYR C 1 311 ? 55.561 97.442 51.053 1.00 32.12 311 TYR E C 1
ATOM 6117 O O . TYR C 1 311 ? 55.442 97.348 49.829 1.00 32.02 311 TYR E O 1
ATOM 6126 N N . SER C 1 312 ? 54.517 97.531 51.875 1.00 32.30 312 SER E N 1
ATOM 6127 C CA . SER C 1 312 ? 53.154 97.496 51.343 1.00 34.24 312 SER E CA 1
ATOM 6128 C C . SER C 1 312 ? 52.895 98.555 50.268 1.00 35.89 312 SER E C 1
ATOM 6129 O O . SER C 1 312 ? 52.365 98.254 49.204 1.00 36.92 312 SER E O 1
ATOM 6132 N N . PRO C 1 313 ? 53.262 99.815 50.528 1.00 37.09 313 PRO E N 1
ATOM 6133 C CA . PRO C 1 313 ? 53.019 100.829 49.498 1.00 37.37 313 PRO E CA 1
ATOM 6134 C C . PRO C 1 313 ? 53.787 100.608 48.196 1.00 37.82 313 PRO E C 1
ATOM 6135 O O . PRO C 1 313 ? 53.483 101.227 47.185 1.00 39.17 313 PRO E O 1
ATOM 6139 N N . ALA C 1 314 ? 54.780 99.727 48.222 1.00 37.41 314 ALA E N 1
ATOM 6140 C CA . ALA C 1 314 ? 55.584 99.427 47.034 1.00 36.76 314 ALA E CA 1
ATOM 6141 C C . ALA C 1 314 ? 56.156 98.010 47.149 1.00 36.34 314 ALA E C 1
ATOM 6142 O O . ALA C 1 314 ? 57.357 97.829 47.341 1.00 36.94 314 ALA E O 1
ATOM 6144 N N . PRO C 1 315 ? 55.296 96.983 47.032 1.00 35.76 315 PRO E N 1
ATOM 6145 C CA . PRO C 1 315 ? 55.752 95.596 47.135 1.00 34.85 315 PRO E CA 1
ATOM 6146 C C . PRO C 1 315 ? 56.842 95.186 46.165 1.00 34.11 315 PRO E C 1
ATOM 6147 O O . PRO C 1 315 ? 56.737 95.410 44.959 1.00 33.89 315 PRO E O 1
ATOM 6151 N N . PRO C 1 316 ? 57.915 94.574 46.690 1.00 33.93 316 PRO E N 1
ATOM 6152 C CA . PRO C 1 316 ? 59.005 94.150 45.815 1.00 33.55 316 PRO E CA 1
ATOM 6153 C C . PRO C 1 316 ? 58.631 92.998 44.907 1.00 33.39 316 PRO E C 1
ATOM 6154 O O . PRO C 1 316 ? 57.720 92.216 45.189 1.00 34.09 316 PRO E O 1
ATOM 6158 N N . THR C 1 317 ? 59.343 92.921 43.799 1.00 33.10 317 THR E N 1
ATOM 6159 C CA . THR C 1 317 ? 59.132 91.890 42.807 1.00 32.92 317 THR E CA 1
ATOM 6160 C C . THR C 1 317 ? 59.285 90.518 43.439 1.00 33.81 317 THR E C 1
ATOM 6161 O O . THR C 1 317 ? 58.534 89.587 43.146 1.00 33.77 317 THR E O 1
ATOM 6165 N N . CYS C 1 318 ? 60.257 90.402 44.330 1.00 34.12 318 CYS E N 1
ATOM 6166 C CA . CYS C 1 318 ? 60.520 89.125 44.944 1.00 35.42 318 CYS E CA 1
ATOM 6167 C C . CYS C 1 318 ? 61.285 89.243 46.250 1.00 34.56 318 CYS E C 1
ATOM 6168 O O . CYS C 1 318 ? 62.139 90.114 46.402 1.00 34.74 318 CYS E O 1
ATOM 6171 N N . PHE C 1 319 ? 60.954 88.367 47.194 1.00 32.74 319 PHE E N 1
ATOM 6172 C CA . PHE C 1 319 ? 61.641 88.307 48.469 1.00 30.53 319 PHE E CA 1
ATOM 6173 C C . PHE C 1 319 ? 62.400 86.974 48.438 1.00 31.43 319 PHE E C 1
ATOM 6174 O O . PHE C 1 319 ? 61.782 85.910 48.351 1.00 31.16 319 PHE E O 1
ATOM 6182 N N . ILE C 1 320 ? 63.732 87.011 48.473 1.00 31.13 320 ILE E N 1
ATOM 6183 C CA . ILE C 1 320 ? 64.470 85.757 48.492 1.00 30.86 320 ILE E CA 1
ATOM 6184 C C . ILE C 1 320 ? 64.821 85.532 49.952 1.00 31.56 320 ILE E C 1
ATOM 6185 O O . ILE C 1 320 ? 65.656 86.231 50.495 1.00 31.83 320 ILE E O 1
ATOM 6190 N N . LEU C 1 321 ? 64.143 84.582 50.593 1.00 31.69 321 LEU E N 1
ATOM 6191 C CA . LEU C 1 321 ? 64.394 84.278 51.990 1.00 32.34 321 LEU E CA 1
ATOM 6192 C C . LEU C 1 321 ? 65.303 83.063 52.075 1.00 32.39 321 LEU E C 1
ATOM 6193 O O . LEU C 1 321 ? 64.937 81.969 51.648 1.00 34.61 321 LEU E O 1
ATOM 6198 N N . CYS C 1 322 ? 66.489 83.259 52.632 1.00 31.45 322 CYS E N 1
ATOM 6199 C CA . CYS C 1 322 ? 67.425 82.178 52.738 1.00 30.59 322 CYS E CA 1
ATOM 6200 C C . CYS C 1 322 ? 67.426 81.439 54.027 1.00 31.00 322 CYS E C 1
ATOM 6201 O O . CYS C 1 322 ? 67.076 81.945 55.104 1.00 29.87 322 CYS E O 1
ATOM 6204 N N . GLY C 1 323 ? 67.891 80.218 53.839 1.00 30.92 323 GLY E N 1
ATOM 6205 C CA . GLY C 1 323 ? 68.001 79.192 54.829 1.00 32.06 323 GLY E CA 1
ATOM 6206 C C . GLY C 1 323 ? 68.575 79.321 56.212 1.00 32.77 323 GLY E C 1
ATOM 6207 O O . GLY C 1 323 ? 69.405 80.181 56.555 1.00 31.77 323 GLY E O 1
ATOM 6208 N N . ASN C 1 324 ? 68.143 78.282 56.923 1.00 33.34 324 ASN E N 1
ATOM 6209 C CA . ASN C 1 324 ? 68.333 77.964 58.318 1.00 31.02 324 ASN E CA 1
ATOM 6210 C C . ASN C 1 324 ? 67.154 78.775 58.766 1.00 28.54 324 ASN E C 1
ATOM 6211 O O . ASN C 1 324 ? 67.242 79.967 59.051 1.00 27.78 324 ASN E O 1
ATOM 6216 N N . PHE C 1 325 ? 66.015 78.092 58.682 1.00 27.14 325 PHE E N 1
ATOM 6217 C CA . PHE C 1 325 ? 64.724 78.646 59.022 1.00 26.93 325 PHE E CA 1
ATOM 6218 C C . PHE C 1 325 ? 64.376 78.318 60.451 1.00 29.29 325 PHE E C 1
ATOM 6219 O O . PHE C 1 325 ? 63.238 78.502 60.878 1.00 31.55 325 PHE E O 1
ATOM 6227 N N . SER C 1 326 ? 65.372 77.841 61.193 1.00 29.16 326 SER E N 1
ATOM 6228 C CA . SER C 1 326 ? 65.173 77.535 62.583 1.00 32.39 326 SER E CA 1
ATOM 6229 C C . SER C 1 326 ? 66.420 77.896 63.351 1.00 34.28 326 SER E C 1
ATOM 6230 O O . SER C 1 326 ? 67.533 77.567 62.930 1.00 35.00 326 SER E O 1
ATOM 6233 N N . SER C 1 327 ? 66.231 78.587 64.468 1.00 35.36 327 SER E N 1
ATOM 6234 C CA . SER C 1 327 ? 67.342 78.970 65.313 1.00 37.12 327 SER E CA 1
ATOM 6235 C C . SER C 1 327 ? 67.802 77.742 66.079 1.00 38.37 327 SER E C 1
ATOM 6236 O O . SER C 1 327 ? 68.884 77.741 66.637 1.00 38.47 327 SER E O 1
ATOM 6239 N N . ALA C 1 328 ? 66.981 76.696 66.095 1.00 41.14 328 ALA E N 1
ATOM 6240 C CA . ALA C 1 328 ? 67.315 75.487 66.840 1.00 44.50 328 ALA E CA 1
ATOM 6241 C C . ALA C 1 328 ? 67.071 74.174 66.112 1.00 47.29 328 ALA E C 1
ATOM 6242 O O . ALA C 1 328 ? 65.991 73.596 66.206 1.00 47.28 328 ALA E O 1
ATOM 6244 N N . PRO C 1 329 ? 68.077 73.685 65.370 1.00 50.47 329 PRO E N 1
ATOM 6245 C CA . PRO C 1 329 ? 67.910 72.419 64.654 1.00 53.53 329 PRO E CA 1
ATOM 6246 C C . PRO C 1 329 ? 68.175 71.154 65.513 1.00 56.42 329 PRO E C 1
ATOM 6247 O O . PRO C 1 329 ? 68.550 70.108 64.980 1.00 56.52 329 PRO E O 1
ATOM 6251 N N . TYR C 1 330 ? 67.976 71.256 66.831 1.00 59.18 330 TYR E N 1
ATOM 6252 C CA . TYR C 1 330 ? 68.157 70.132 67.766 1.00 62.10 330 TYR E CA 1
ATOM 6253 C C . TYR C 1 330 ? 66.765 69.523 67.922 1.00 63.48 330 TYR E C 1
ATOM 6254 O O . TYR C 1 330 ? 66.579 68.313 67.809 1.00 64.30 330 TYR E O 1
ATOM 6263 N N . GLY C 1 331 ? 65.800 70.396 68.201 1.00 65.02 331 GLY E N 1
ATOM 6264 C CA . GLY C 1 331 ? 64.390 70.042 68.294 1.00 67.45 331 GLY E CA 1
ATOM 6265 C C . GLY C 1 331 ? 63.689 69.006 69.156 1.00 69.51 331 GLY E C 1
ATOM 6266 O O . GLY C 1 331 ? 64.235 67.972 69.567 1.00 70.18 331 GLY E O 1
ATOM 6267 N N . LYS C 1 332 ? 62.421 69.324 69.410 1.00 70.57 332 LYS E N 1
ATOM 6268 C CA . LYS C 1 332 ? 61.511 68.477 70.168 1.00 71.32 332 LYS E CA 1
ATOM 6269 C C . LYS C 1 332 ? 60.935 67.590 69.058 1.00 70.57 332 LYS E C 1
ATOM 6270 O O . LYS C 1 332 ? 60.303 66.555 69.319 1.00 71.48 332 LYS E O 1
ATOM 6276 N N . ASN C 1 333 ? 61.181 68.035 67.819 1.00 68.07 333 ASN E N 1
ATOM 6277 C CA . ASN C 1 333 ? 60.769 67.380 66.575 1.00 64.81 333 ASN E CA 1
ATOM 6278 C C . ASN C 1 333 ? 60.900 68.398 65.431 1.00 61.80 333 ASN E C 1
ATOM 6279 O O . ASN C 1 333 ? 59.964 69.115 65.078 1.00 61.87 333 ASN E O 1
ATOM 6284 N N . GLN C 1 334 ? 62.093 68.436 64.859 1.00 58.05 334 GLN E N 1
ATOM 6285 C CA . GLN C 1 334 ? 62.444 69.351 63.789 1.00 55.09 334 GLN E CA 1
ATOM 6286 C C . GLN C 1 334 ? 61.449 69.606 62.655 1.00 52.17 334 GLN E C 1
ATOM 6287 O O . GLN C 1 334 ? 60.974 70.729 62.488 1.00 52.47 334 GLN E O 1
ATOM 6293 N N . VAL C 1 335 ? 61.136 68.585 61.870 1.00 48.82 335 VAL E N 1
ATOM 6294 C CA . VAL C 1 335 ? 60.227 68.762 60.743 1.00 45.35 335 VAL E CA 1
ATOM 6295 C C . VAL C 1 335 ? 58.887 69.421 61.081 1.00 44.31 335 VAL E C 1
ATOM 6296 O O . VAL C 1 335 ? 58.394 70.256 60.321 1.00 42.95 335 VAL E O 1
ATOM 6300 N N . GLN C 1 336 ? 58.302 69.072 62.224 1.00 43.42 336 GLN E N 1
ATOM 6301 C CA . GLN C 1 336 ? 57.011 69.648 62.595 1.00 41.94 336 GLN E CA 1
ATOM 6302 C C . GLN C 1 336 ? 57.169 71.094 63.074 1.00 40.77 336 GLN E C 1
ATOM 6303 O O . GLN C 1 336 ? 56.282 71.927 62.873 1.00 39.63 336 GLN E O 1
ATOM 6309 N N . ALA C 1 337 ? 58.307 71.400 63.691 1.00 39.22 337 ALA E N 1
ATOM 6310 C CA . ALA C 1 337 ? 58.532 72.757 64.169 1.00 37.22 337 ALA E CA 1
ATOM 6311 C C . ALA C 1 337 ? 58.639 73.662 62.956 1.00 35.53 337 ALA E C 1
ATOM 6312 O O . ALA C 1 337 ? 58.101 74.768 62.934 1.00 36.26 337 ALA E O 1
ATOM 6314 N N . LEU C 1 338 ? 59.317 73.177 61.928 1.00 35.27 338 LEU E N 1
ATOM 6315 C CA . LEU C 1 338 ? 59.476 73.945 60.707 1.00 33.92 338 LEU E CA 1
ATOM 6316 C C . LEU C 1 338 ? 58.123 74.139 60.036 1.00 32.83 338 LEU E C 1
ATOM 6317 O O . LEU C 1 338 ? 57.809 75.232 59.582 1.00 34.31 338 LEU E O 1
ATOM 6322 N N . LYS C 1 339 ? 57.315 73.084 59.991 1.00 33.56 339 LYS E N 1
ATOM 6323 C CA . LYS C 1 339 ? 55.965 73.168 59.407 1.00 35.81 339 LYS E CA 1
ATOM 6324 C C . LYS C 1 339 ? 55.095 74.200 60.133 1.00 34.89 339 LYS E C 1
ATOM 6325 O O . LYS C 1 339 ? 54.356 74.957 59.498 1.00 34.32 339 LYS E O 1
ATOM 6331 N N . ASP C 1 340 ? 55.172 74.205 61.466 1.00 35.65 340 ASP E N 1
ATOM 6332 C CA . ASP C 1 340 ? 54.409 75.145 62.279 1.00 36.88 340 ASP E CA 1
ATOM 6333 C C . ASP C 1 340 ? 54.843 76.573 61.960 1.00 37.28 340 ASP E C 1
ATOM 6334 O O . ASP C 1 340 ? 53.998 77.451 61.763 1.00 37.32 340 ASP E O 1
ATOM 6339 N N . SER C 1 341 ? 56.162 76.795 61.929 1.00 36.39 341 SER E N 1
ATOM 6340 C CA . SER C 1 341 ? 56.753 78.108 61.612 1.00 37.34 341 SER E CA 1
ATOM 6341 C C . SER C 1 341 ? 56.273 78.650 60.283 1.00 37.62 341 SER E C 1
ATOM 6342 O O . SER C 1 341 ? 56.018 79.834 60.153 1.00 38.81 341 SER E O 1
ATOM 6345 N N . LEU C 1 342 ? 56.191 77.783 59.287 1.00 37.86 342 LEU E N 1
ATOM 6346 C CA . LEU C 1 342 ? 55.747 78.210 57.981 1.00 40.07 342 LEU E CA 1
ATOM 6347 C C . LEU C 1 342 ? 54.275 78.612 58.017 1.00 41.70 342 LEU E C 1
ATOM 6348 O O . LEU C 1 342 ? 53.844 79.446 57.218 1.00 41.94 342 LEU E O 1
ATOM 6353 N N . LYS C 1 343 ? 53.513 78.032 58.949 1.00 42.89 343 LYS E N 1
ATOM 6354 C CA . LYS C 1 343 ? 52.098 78.380 59.098 1.00 44.47 343 LYS E CA 1
ATOM 6355 C C . LYS C 1 343 ? 52.027 79.827 59.572 1.00 43.12 343 LYS E C 1
ATOM 6356 O O . LYS C 1 343 ? 51.240 80.618 59.076 1.00 44.12 343 LYS E O 1
ATOM 6362 N N . THR C 1 344 ? 52.872 80.156 60.538 1.00 42.17 344 THR E N 1
ATOM 6363 C CA . THR C 1 344 ? 52.924 81.504 61.073 1.00 41.19 344 THR E CA 1
ATOM 6364 C C . THR C 1 344 ? 53.340 82.495 60.002 1.00 39.70 344 THR E C 1
ATOM 6365 O O . THR C 1 344 ? 52.756 83.571 59.880 1.00 41.11 344 THR E O 1
ATOM 6369 N N . LEU C 1 345 ? 54.357 82.138 59.225 1.00 37.74 345 LEU E N 1
ATOM 6370 C CA . LEU C 1 345 ? 54.823 83.031 58.172 1.00 36.13 345 LEU E CA 1
ATOM 6371 C C . LEU C 1 345 ? 53.699 83.280 57.180 1.00 35.47 345 LEU E C 1
ATOM 6372 O O . LEU C 1 345 ? 53.465 84.419 56.780 1.00 37.99 345 LEU E O 1
ATOM 6377 N N . ALA C 1 346 ? 52.988 82.225 56.795 1.00 35.55 346 ALA E N 1
ATOM 6378 C CA . ALA C 1 346 ? 51.879 82.359 55.848 1.00 34.16 346 ALA E CA 1
ATOM 6379 C C . ALA C 1 346 ? 50.810 83.286 56.418 1.00 33.71 346 ALA E C 1
ATOM 6380 O O . ALA C 1 346 ? 50.243 84.093 55.692 1.00 33.75 346 ALA E O 1
ATOM 6382 N N . ASP C 1 347 ? 50.538 83.166 57.714 1.00 33.31 347 ASP E N 1
ATOM 6383 C CA . ASP C 1 347 ? 49.555 84.025 58.351 1.00 35.66 347 ASP E CA 1
ATOM 6384 C C . ASP C 1 347 ? 49.993 85.485 58.253 1.00 35.53 347 ASP E C 1
ATOM 6385 O O . ASP C 1 347 ? 49.201 86.344 57.886 1.00 38.32 347 ASP E O 1
ATOM 6390 N N . ILE C 1 348 ? 51.255 85.763 58.581 1.00 35.06 348 ILE E N 1
ATOM 6391 C CA . ILE C 1 348 ? 51.779 87.118 58.522 1.00 3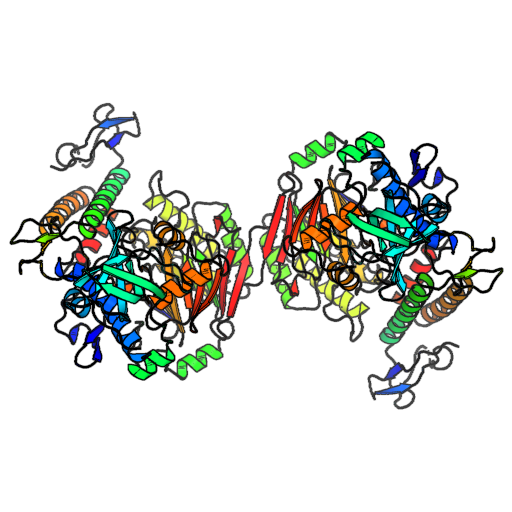3.83 348 ILE E CA 1
ATOM 6392 C C . ILE C 1 348 ? 51.711 87.661 57.100 1.00 33.41 348 ILE E C 1
ATOM 6393 O O . ILE C 1 348 ? 51.255 88.774 56.895 1.00 34.39 348 ILE E O 1
ATOM 6398 N N . ILE C 1 349 ? 52.160 86.887 56.120 1.00 32.94 349 ILE E N 1
ATOM 6399 C CA . ILE C 1 349 ? 52.105 87.349 54.732 1.00 33.41 349 ILE E CA 1
ATOM 6400 C C . ILE C 1 349 ? 50.670 87.670 54.324 1.00 34.15 349 ILE E C 1
ATOM 6401 O O . ILE C 1 349 ? 50.427 88.657 53.645 1.00 35.68 349 ILE E O 1
ATOM 6406 N N . CYS C 1 350 ? 49.720 86.846 54.757 1.00 35.33 350 CYS E N 1
ATOM 6407 C CA . CYS C 1 350 ? 48.321 87.050 54.397 1.00 35.27 350 CYS E CA 1
ATOM 6408 C C . CYS C 1 350 ? 47.697 88.293 55.031 1.00 36.23 350 CYS E C 1
ATOM 6409 O O . CYS C 1 350 ? 46.678 88.798 54.559 1.00 36.76 350 CYS E O 1
ATOM 6412 N N . GLU C 1 351 ? 48.317 88.777 56.099 1.00 35.71 351 GLU E N 1
ATOM 6413 C CA . GLU C 1 351 ? 47.852 89.965 56.790 1.00 35.78 351 GLU E CA 1
ATOM 6414 C C . GLU C 1 351 ? 48.324 91.244 56.081 1.00 34.92 351 GLU E C 1
ATOM 6415 O O . GLU C 1 351 ? 47.958 92.354 56.472 1.00 34.92 351 GLU E O 1
ATOM 6421 N N . TYR C 1 352 ? 49.130 91.078 55.033 1.00 33.38 352 TYR E N 1
ATOM 6422 C CA . TYR C 1 352 ? 49.607 92.213 54.254 1.00 33.64 352 TYR E CA 1
ATOM 6423 C C . TYR C 1 352 ? 49.227 91.930 52.806 1.00 34.32 352 TYR E C 1
ATOM 6424 O O . TYR C 1 352 ? 50.087 91.627 51.973 1.00 36.39 352 TYR E O 1
ATOM 6433 N N . PRO C 1 353 ? 47.929 92.034 52.486 1.00 33.91 353 PRO E N 1
ATOM 6434 C CA . PRO C 1 353 ? 47.412 91.779 51.135 1.00 35.04 353 PRO E CA 1
ATOM 6435 C C . PRO C 1 353 ? 48.163 92.413 49.977 1.00 34.64 353 PRO E C 1
ATOM 6436 O O . PRO C 1 353 ? 48.216 91.843 48.898 1.00 35.70 353 PRO E O 1
ATOM 6440 N N . ASP C 1 354 ? 48.745 93.584 50.197 1.00 36.05 354 ASP E N 1
ATOM 6441 C CA . ASP C 1 354 ? 49.508 94.256 49.155 1.00 37.00 354 ASP E CA 1
ATOM 6442 C C . ASP C 1 354 ? 50.734 93.443 48.782 1.00 37.51 354 ASP E C 1
ATOM 6443 O O . ASP C 1 354 ? 51.125 93.369 47.610 1.00 39.25 354 ASP E O 1
ATOM 6448 N N . ILE C 1 355 ? 51.339 92.821 49.779 1.00 37.22 355 ILE E N 1
ATOM 6449 C CA . ILE C 1 355 ? 52.512 92.004 49.537 1.00 37.45 355 ILE E CA 1
ATOM 6450 C C . ILE C 1 355 ? 52.078 90.635 49.065 1.00 37.89 355 ILE E C 1
ATOM 6451 O O . ILE C 1 355 ? 52.603 90.101 48.085 1.00 37.18 355 ILE E O 1
ATOM 6456 N N . HIS C 1 356 ? 51.098 90.079 49.757 1.00 38.02 356 HIS E N 1
ATOM 6457 C CA . HIS C 1 356 ? 50.583 88.772 49.402 1.00 39.24 356 HIS E CA 1
ATOM 6458 C C . HIS C 1 356 ? 50.174 88.670 47.933 1.00 41.04 356 HIS E C 1
ATOM 6459 O O . HIS C 1 356 ? 50.383 87.649 47.282 1.00 41.19 356 HIS E O 1
ATOM 6466 N N . GLN C 1 357 ? 49.596 89.736 47.403 1.00 43.45 357 GLN E N 1
ATOM 6467 C CA . GLN C 1 357 ? 49.132 89.715 46.032 1.00 46.59 357 GLN E CA 1
ATOM 6468 C C . GLN C 1 357 ? 50.141 90.095 44.960 1.00 47.39 357 GLN E C 1
ATOM 6469 O O . GLN C 1 357 ? 49.945 89.768 43.794 1.00 47.78 357 GLN E O 1
ATOM 6475 N N . SER C 1 358 ? 51.215 90.778 45.338 1.00 47.33 358 SER E N 1
ATOM 6476 C CA . SER C 1 358 ? 52.187 91.216 44.352 1.00 46.23 358 SER E CA 1
ATOM 6477 C C . SER C 1 358 ? 53.554 90.565 44.413 1.00 45.64 358 SER E C 1
ATOM 6478 O O . SER C 1 358 ? 54.148 90.251 43.383 1.00 47.12 358 SER E O 1
ATOM 6481 N N . SER C 1 359 ? 54.065 90.362 45.616 1.00 44.32 359 SER E N 1
ATOM 6482 C CA . SER C 1 359 ? 55.402 89.820 45.761 1.00 42.05 359 SER E CA 1
ATOM 6483 C C . SER C 1 359 ? 55.531 88.318 45.695 1.00 41.40 359 SER E C 1
ATOM 6484 O O . SER C 1 359 ? 54.718 87.594 46.260 1.00 40.00 359 SER E O 1
ATOM 6487 N N . ARG C 1 360 ? 56.549 87.860 44.968 1.00 42.10 360 ARG E N 1
ATOM 6488 C CA . ARG C 1 360 ? 56.845 86.432 44.854 1.00 41.65 360 ARG E CA 1
ATOM 6489 C C . ARG C 1 360 ? 57.809 86.106 45.997 1.00 39.69 360 ARG E C 1
ATOM 6490 O O . ARG C 1 360 ? 58.564 86.967 46.443 1.00 39.32 360 ARG E O 1
ATOM 6498 N N . PHE C 1 361 ? 57.777 84.873 46.479 1.00 37.31 361 PHE E N 1
ATOM 6499 C CA . PHE C 1 361 ? 58.667 84.458 47.553 1.00 35.16 361 PHE E CA 1
ATOM 6500 C C . PHE C 1 361 ? 59.496 83.265 47.098 1.00 34.80 361 PHE E C 1
ATOM 6501 O O . PHE C 1 361 ? 58.954 82.315 46.545 1.00 36.40 361 PHE E O 1
ATOM 6509 N N . VAL C 1 362 ? 60.807 83.321 47.309 1.00 32.86 362 VAL E N 1
ATOM 6510 C CA . VAL C 1 362 ? 61.673 82.214 46.946 1.00 29.46 362 VAL E CA 1
ATOM 6511 C C . VAL C 1 362 ? 62.426 81.779 48.186 1.00 29.63 362 VAL E C 1
ATOM 6512 O O . VAL C 1 362 ? 63.067 82.593 48.842 1.00 29.36 362 VAL E O 1
ATOM 6516 N N . PHE C 1 363 ? 62.343 80.494 48.507 1.00 29.37 363 PHE E N 1
ATOM 6517 C CA . PHE C 1 363 ? 63.029 79.984 49.671 1.00 29.07 363 PHE E CA 1
ATOM 6518 C C . PHE C 1 363 ? 64.232 79.144 49.294 1.00 28.55 363 PHE E C 1
ATOM 6519 O O . PHE C 1 363 ? 64.084 78.083 48.712 1.00 30.24 363 PHE E O 1
ATOM 6527 N N . VAL C 1 364 ? 65.425 79.619 49.636 1.00 28.48 364 VAL E N 1
ATOM 6528 C CA . VAL C 1 364 ? 66.653 78.884 49.370 1.00 25.89 364 VAL E CA 1
ATOM 6529 C C . VAL C 1 364 ? 67.039 78.261 50.701 1.00 26.57 364 VAL E C 1
ATOM 6530 O O . VAL C 1 364 ? 67.340 78.979 51.624 1.00 26.01 364 VAL E O 1
ATOM 6534 N N . PRO C 1 365 ? 67.049 76.917 50.803 1.00 26.83 365 PRO E N 1
ATOM 6535 C CA . PRO C 1 365 ? 67.389 76.175 52.021 1.00 25.99 365 PRO E CA 1
ATOM 6536 C C . PRO C 1 365 ? 68.858 76.240 52.423 1.00 27.78 365 PRO E C 1
ATOM 6537 O O . PRO C 1 365 ? 69.741 76.302 51.563 1.00 25.66 365 PRO E O 1
ATOM 6541 N N . GLY C 1 366 ? 69.102 76.207 53.737 1.00 27.90 366 GLY E N 1
ATOM 6542 C CA . GLY C 1 366 ? 70.452 76.259 54.254 1.00 27.54 366 GLY E CA 1
ATOM 6543 C C . GLY C 1 366 ? 70.983 74.887 54.605 1.00 29.87 366 GLY E C 1
ATOM 6544 O O . GLY C 1 366 ? 70.257 73.895 54.550 1.00 29.00 366 GLY E O 1
ATOM 6545 N N . PRO C 1 367 ? 72.266 74.793 54.967 1.00 31.07 367 PRO E N 1
ATOM 6546 C CA . PRO C 1 367 ? 72.845 73.494 55.318 1.00 31.00 367 PRO E CA 1
ATOM 6547 C C . PRO C 1 367 ? 72.266 72.809 56.561 1.00 32.84 367 PRO E C 1
ATOM 6548 O O . PRO C 1 367 ? 72.465 71.605 56.746 1.00 33.84 367 PRO E O 1
ATOM 6552 N N . GLU C 1 368 ? 71.554 73.547 57.410 1.00 33.33 368 GLU E N 1
ATOM 6553 C CA . GLU C 1 368 ? 70.969 72.941 58.614 1.00 34.18 368 GLU E CA 1
ATOM 6554 C C . GLU C 1 368 ? 69.490 72.611 58.448 1.00 33.48 368 GLU E C 1
ATOM 6555 O O . GLU C 1 368 ? 68.888 72.018 59.329 1.00 33.83 368 GLU E O 1
ATOM 6561 N N . ASP C 1 369 ? 68.882 73.011 57.345 1.00 33.26 369 ASP E N 1
ATOM 6562 C CA . ASP C 1 369 ? 67.463 72.727 57.177 1.00 34.33 369 ASP E CA 1
ATOM 6563 C C . ASP C 1 369 ? 67.246 71.276 56.787 1.00 35.47 369 ASP E C 1
ATOM 6564 O O . ASP C 1 369 ? 68.109 70.671 56.158 1.00 35.98 369 ASP E O 1
ATOM 6569 N N . PRO C 1 370 ? 66.080 70.703 57.156 1.00 36.47 370 PRO E N 1
ATOM 6570 C CA . PRO C 1 370 ? 65.700 69.314 56.856 1.00 36.76 370 PRO E CA 1
ATOM 6571 C C . PRO C 1 370 ? 66.023 68.997 55.397 1.00 37.51 370 PRO E C 1
ATOM 6572 O O . PRO C 1 370 ? 65.855 69.832 54.520 1.00 37.13 370 PRO E O 1
ATOM 6576 N N . GLY C 1 371 ? 66.479 67.778 55.153 1.00 39.15 371 GLY E N 1
ATOM 6577 C CA . GLY C 1 371 ? 66.874 67.375 53.816 1.00 40.40 371 GLY E CA 1
ATOM 6578 C C . GLY C 1 371 ? 68.333 66.955 53.937 1.00 41.46 371 GLY E C 1
ATOM 6579 O O . GLY C 1 371 ? 68.844 66.793 55.046 1.00 42.65 371 GLY E O 1
ATOM 6580 N N . PHE C 1 372 ? 69.024 66.761 52.830 1.00 40.78 372 PHE E N 1
ATOM 6581 C CA . PHE C 1 372 ? 70.421 66.375 52.936 1.00 40.04 372 PHE E CA 1
ATOM 6582 C C . PHE C 1 372 ? 71.211 67.652 52.748 1.00 39.29 372 PHE E C 1
ATOM 6583 O O . PHE C 1 372 ? 71.947 67.807 51.783 1.00 39.93 372 PHE E O 1
ATOM 6591 N N . GLY C 1 373 ? 71.053 68.562 53.695 1.00 38.37 373 GLY E N 1
ATOM 6592 C CA . GLY C 1 373 ? 71.700 69.856 53.610 1.00 37.87 373 GLY E CA 1
ATOM 6593 C C . GLY C 1 373 ? 73.210 69.939 53.612 1.00 36.93 373 GLY E C 1
ATOM 6594 O O . GLY C 1 373 ? 73.759 70.952 53.170 1.00 36.59 373 GLY E O 1
ATOM 6595 N N . SER C 1 374 ? 73.891 68.897 54.084 1.00 35.32 374 SER E N 1
ATOM 6596 C CA . SER C 1 374 ? 75.342 68.946 54.130 1.00 34.90 374 SER E CA 1
ATOM 6597 C C . SER C 1 374 ? 76.069 68.491 52.880 1.00 33.04 374 SER E C 1
ATOM 6598 O O . SER C 1 374 ? 77.288 68.485 52.853 1.00 33.28 374 SER E O 1
ATOM 6601 N N . ILE C 1 375 ? 75.337 68.108 51.846 1.00 33.84 375 ILE E N 1
ATOM 6602 C CA . ILE C 1 375 ? 75.981 67.721 50.587 1.00 33.38 375 ILE E CA 1
ATOM 6603 C C . ILE C 1 375 ? 75.369 68.605 49.514 1.00 33.83 375 ILE E C 1
ATOM 6604 O O . ILE C 1 375 ? 74.152 68.789 49.468 1.00 33.77 375 ILE E O 1
ATOM 6609 N N . LEU C 1 376 ? 76.213 69.143 48.643 1.00 33.60 376 LEU E N 1
ATOM 6610 C CA . LEU C 1 376 ? 75.744 70.033 47.591 1.00 32.96 376 LEU E CA 1
ATOM 6611 C C . LEU C 1 376 ? 75.785 69.439 46.184 1.00 33.18 376 LEU E C 1
ATOM 6612 O O . LEU C 1 376 ? 76.624 68.581 45.884 1.00 33.70 376 LEU E O 1
ATOM 6617 N N . PRO C 1 377 ? 74.847 69.860 45.309 1.00 33.18 377 PRO E N 1
ATOM 6618 C CA . PRO C 1 377 ? 73.770 70.825 45.579 1.00 32.55 377 PRO E CA 1
ATOM 6619 C C . PRO C 1 377 ? 72.775 70.105 46.476 1.00 33.44 377 PRO E C 1
ATOM 6620 O O . PRO C 1 377 ? 72.698 68.877 46.423 1.00 34.25 377 PRO E O 1
ATOM 6624 N N . ARG C 1 378 ? 72.022 70.830 47.303 1.00 32.81 378 ARG E N 1
ATOM 6625 C CA . ARG C 1 378 ? 71.045 70.147 48.147 1.00 33.10 378 ARG E CA 1
ATOM 6626 C C . ARG C 1 378 ? 69.674 70.402 47.571 1.00 33.25 378 ARG E C 1
ATOM 6627 O O . ARG C 1 378 ? 69.439 71.447 46.984 1.00 34.62 378 ARG E O 1
ATOM 6635 N N . PRO C 1 379 ? 68.754 69.435 47.701 1.00 34.13 379 PRO E N 1
ATOM 6636 C CA . PRO C 1 379 ? 67.394 69.598 47.178 1.00 34.69 379 PRO E CA 1
ATOM 6637 C C . PRO C 1 379 ? 66.588 70.568 48.036 1.00 34.40 379 PRO E C 1
ATOM 6638 O O . PRO C 1 379 ? 67.022 70.961 49.108 1.00 34.48 379 PRO E O 1
ATOM 6642 N N . PRO C 1 380 ? 65.406 70.976 47.555 1.00 34.85 380 PRO E N 1
ATOM 6643 C CA . PRO C 1 380 ? 64.557 71.900 48.308 1.00 33.99 380 PRO E CA 1
ATOM 6644 C C . PRO C 1 380 ? 63.941 71.233 49.522 1.00 34.54 380 PRO E C 1
ATOM 6645 O O . PRO C 1 380 ? 64.070 70.026 49.688 1.00 34.90 380 PRO E O 1
ATOM 6649 N N . LEU C 1 381 ? 63.299 72.016 50.389 1.00 34.21 381 LEU E N 1
ATOM 6650 C CA . LEU C 1 381 ? 62.628 71.435 51.542 1.00 33.68 381 LEU E CA 1
ATOM 6651 C C . LEU C 1 381 ? 61.577 70.478 50.979 1.00 34.82 381 LEU E C 1
ATOM 6652 O O . LEU C 1 381 ? 60.991 70.747 49.927 1.00 35.12 381 LEU E O 1
ATOM 6657 N N . ALA C 1 382 ? 61.353 69.365 51.674 1.00 36.20 382 ALA E N 1
ATOM 6658 C CA . ALA C 1 382 ? 60.372 68.357 51.268 1.00 35.91 382 ALA E CA 1
ATOM 6659 C C . ALA C 1 382 ? 58.991 68.975 51.056 1.00 36.55 382 ALA E C 1
ATOM 6660 O O . ALA C 1 382 ? 58.536 69.817 51.842 1.00 35.55 382 ALA E O 1
ATOM 6662 N N . GLU C 1 383 ? 58.319 68.550 49.992 1.00 37.33 383 GLU E N 1
ATOM 6663 C CA . GLU C 1 383 ? 57.003 69.084 49.695 1.00 38.40 383 GLU E CA 1
ATOM 6664 C C . GLU C 1 383 ? 56.008 68.861 50.810 1.00 37.02 383 GLU E C 1
ATOM 6665 O O . GLU C 1 383 ? 55.116 69.677 51.018 1.00 37.09 383 GLU E O 1
ATOM 6671 N N . SER C 1 384 ? 56.159 67.774 51.550 1.00 36.40 384 SER E N 1
ATOM 6672 C CA . SER C 1 384 ? 55.226 67.536 52.639 1.00 36.87 384 SER E CA 1
ATOM 6673 C C . SER C 1 384 ? 55.337 68.682 53.640 1.00 36.41 384 SER E C 1
ATOM 6674 O O . SER C 1 384 ? 54.365 69.053 54.267 1.00 36.84 384 SER E O 1
ATOM 6677 N N . ILE C 1 385 ? 56.528 69.260 53.757 1.00 37.07 385 ILE E N 1
ATOM 6678 C CA . ILE C 1 385 ? 56.791 70.365 54.681 1.00 36.03 385 ILE E CA 1
ATOM 6679 C C . ILE C 1 385 ? 56.248 71.720 54.213 1.00 37.32 385 ILE E C 1
ATOM 6680 O O . ILE C 1 385 ? 55.881 72.573 55.035 1.00 34.85 385 ILE E O 1
ATOM 6685 N N . THR C 1 386 ? 56.188 71.909 52.896 1.00 37.51 386 THR E N 1
ATOM 6686 C CA . THR C 1 386 ? 55.771 73.180 52.325 1.00 37.33 386 THR E CA 1
ATOM 6687 C C . THR C 1 386 ? 54.410 73.277 51.645 1.00 39.04 386 THR E C 1
ATOM 6688 O O . THR C 1 386 ? 53.978 74.382 51.284 1.00 37.63 386 THR E O 1
ATOM 6692 N N . ASN C 1 387 ? 53.735 72.140 51.468 1.00 41.67 387 ASN E N 1
ATOM 6693 C CA . ASN C 1 387 ? 52.427 72.103 50.799 1.00 43.45 387 ASN E CA 1
ATOM 6694 C C . ASN C 1 387 ? 51.434 73.136 51.323 1.00 43.05 387 ASN E C 1
ATOM 6695 O O . ASN C 1 387 ? 50.843 73.901 50.563 1.00 43.60 387 ASN E O 1
ATOM 6700 N N . GLU C 1 388 ? 51.257 73.138 52.632 1.00 42.82 388 GLU E N 1
ATOM 6701 C CA . GLU C 1 388 ? 50.339 74.038 53.302 1.00 43.54 388 GLU E CA 1
ATOM 6702 C C . GLU C 1 388 ? 50.658 75.500 53.031 1.00 43.54 388 GLU E C 1
ATOM 6703 O O . GLU C 1 388 ? 49.770 76.289 52.680 1.00 45.00 388 GLU E O 1
ATOM 6709 N N . PHE C 1 389 ? 51.928 75.862 53.203 1.00 41.56 389 PHE E N 1
ATOM 6710 C CA . PHE C 1 389 ? 52.386 77.228 52.954 1.00 38.69 389 PHE E CA 1
ATOM 6711 C C . PHE C 1 389 ? 52.090 77.627 51.509 1.00 38.22 389 PHE E C 1
ATOM 6712 O O . PHE C 1 389 ? 51.576 78.701 51.254 1.00 37.72 389 PHE E O 1
ATOM 6720 N N . ARG C 1 390 ? 52.431 76.758 50.566 1.00 39.07 390 ARG E N 1
ATOM 6721 C CA . ARG C 1 390 ? 52.208 77.061 49.162 1.00 40.98 390 ARG E CA 1
ATOM 6722 C C . ARG C 1 390 ? 50.735 77.178 48.799 1.00 42.65 390 ARG E C 1
ATOM 6723 O O . ARG C 1 390 ? 50.401 77.759 47.766 1.00 44.12 390 ARG E O 1
ATOM 6731 N N . GLN C 1 391 ? 49.848 76.635 49.632 1.00 42.97 391 GLN E N 1
ATOM 6732 C CA . GLN C 1 391 ? 48.416 76.728 49.338 1.00 45.29 391 GLN E CA 1
ATOM 6733 C C . GLN C 1 391 ? 47.932 78.134 49.674 1.00 43.79 391 GLN E C 1
ATOM 6734 O O . GLN C 1 391 ? 47.121 78.724 48.961 1.00 43.17 391 GLN E O 1
ATOM 6740 N N . ARG C 1 392 ? 48.448 78.655 50.777 1.00 42.52 392 ARG E N 1
ATOM 6741 C CA . ARG C 1 392 ? 48.115 79.989 51.248 1.00 40.95 392 ARG E CA 1
ATOM 6742 C C . ARG C 1 392 ? 48.867 81.075 50.479 1.00 39.80 392 ARG E C 1
ATOM 6743 O O . ARG C 1 392 ? 48.334 82.148 50.254 1.00 40.89 392 ARG E O 1
ATOM 6751 N N . VAL C 1 393 ? 50.107 80.797 50.096 1.00 38.63 393 VAL E N 1
ATOM 6752 C CA . VAL C 1 393 ? 50.928 81.759 49.373 1.00 38.42 393 VAL E CA 1
ATOM 6753 C C . VAL C 1 393 ? 51.337 81.127 48.043 1.00 39.63 393 VAL E C 1
ATOM 6754 O O . VAL C 1 393 ? 52.464 80.676 47.858 1.00 39.68 393 VAL E O 1
ATOM 6758 N N . PRO C 1 394 ? 50.400 81.088 47.094 1.00 39.80 394 PRO E N 1
ATOM 6759 C CA . PRO C 1 394 ? 50.660 80.504 45.776 1.00 40.49 394 PRO E CA 1
ATOM 6760 C C . PRO C 1 394 ? 51.842 81.055 44.993 1.00 40.24 394 PRO E C 1
ATOM 6761 O O . PRO C 1 394 ? 52.368 80.365 44.137 1.00 41.12 394 PRO E O 1
ATOM 6765 N N . PHE C 1 395 ? 52.257 82.287 45.270 1.00 41.30 395 PHE E N 1
ATOM 6766 C CA . PHE C 1 395 ? 53.375 82.893 44.539 1.00 42.00 395 PHE E CA 1
ATOM 6767 C C . PHE C 1 395 ? 54.717 82.576 45.169 1.00 41.65 395 PHE E C 1
ATOM 6768 O O . PHE C 1 395 ? 55.608 83.411 45.179 1.00 43.28 395 PHE E O 1
ATOM 6776 N N . SER C 1 396 ? 54.868 81.373 45.701 1.00 41.20 396 SER E N 1
ATOM 6777 C CA . SER C 1 396 ? 56.127 81.007 46.313 1.00 38.65 396 SER E CA 1
ATOM 6778 C C . SER C 1 396 ? 56.696 79.770 45.648 1.00 38.21 396 SER E C 1
ATOM 6779 O O . SER C 1 396 ? 55.967 78.982 45.041 1.00 39.68 396 SER E O 1
ATOM 6782 N N . VAL C 1 397 ? 58.007 79.620 45.732 1.00 36.65 397 VAL E N 1
ATOM 6783 C CA . VAL C 1 397 ? 58.661 78.443 45.201 1.00 35.40 397 VAL E CA 1
ATOM 6784 C C . VAL C 1 397 ? 59.814 78.111 46.116 1.00 34.26 397 VAL E C 1
ATOM 6785 O O . VAL C 1 397 ? 60.605 78.984 46.465 1.00 34.37 397 VAL E O 1
ATOM 6789 N N . PHE C 1 398 ? 59.870 76.855 46.548 1.00 31.99 398 PHE E N 1
ATOM 6790 C CA . PHE C 1 398 ? 60.945 76.403 47.409 1.00 29.57 398 PHE E CA 1
ATOM 6791 C C . PHE C 1 398 ? 61.925 75.712 46.503 1.00 28.29 398 PHE E C 1
ATOM 6792 O O . PHE C 1 398 ? 61.641 74.651 45.955 1.00 27.51 398 PHE E O 1
ATOM 6800 N N . THR C 1 399 ? 63.094 76.316 46.359 1.00 27.84 399 THR E N 1
ATOM 6801 C CA . THR C 1 399 ? 64.089 75.788 45.456 1.00 29.30 399 THR E CA 1
ATOM 6802 C C . THR C 1 399 ? 65.286 75.118 46.115 1.00 29.07 399 THR E C 1
ATOM 6803 O O . THR C 1 399 ? 65.300 74.879 47.311 1.00 30.57 399 THR E O 1
ATOM 6807 N N . THR C 1 400 ? 66.290 74.811 45.300 1.00 29.23 400 THR E N 1
ATOM 6808 C CA . THR C 1 400 ? 67.514 74.157 45.748 1.00 26.22 400 THR E CA 1
ATOM 6809 C C . THR C 1 400 ? 68.517 75.162 46.286 1.00 25.51 400 THR E C 1
ATOM 6810 O O . THR C 1 400 ? 68.263 76.357 46.357 1.00 26.68 400 THR E O 1
ATOM 6814 N N . ASN C 1 401 ? 69.687 74.664 46.627 1.00 25.07 401 ASN E N 1
ATOM 6815 C CA . ASN C 1 401 ? 70.756 75.514 47.104 1.00 26.37 401 ASN E CA 1
ATOM 6816 C C . ASN C 1 401 ? 72.013 74.874 46.582 1.00 25.95 401 ASN E C 1
ATOM 6817 O O . ASN C 1 401 ? 72.275 73.716 46.858 1.00 27.89 401 ASN E O 1
ATOM 6822 N N . PRO C 1 402 ? 72.773 75.591 45.759 1.00 27.28 402 PRO E N 1
ATOM 6823 C CA . PRO C 1 402 ? 72.483 76.954 45.318 1.00 27.63 402 PRO E CA 1
ATOM 6824 C C . PRO C 1 402 ? 71.321 76.928 44.329 1.00 28.59 402 PRO E C 1
ATOM 6825 O O . PRO C 1 402 ? 70.801 75.866 43.983 1.00 27.96 402 PRO E O 1
ATOM 6829 N N . CYS C 1 403 ? 70.907 78.103 43.887 1.00 30.13 403 CYS E N 1
ATOM 6830 C CA . CYS C 1 403 ? 69.834 78.195 42.910 1.00 31.59 403 CYS E CA 1
ATOM 6831 C C . CYS C 1 403 ? 70.162 79.372 41.997 1.00 31.63 403 CYS E C 1
ATOM 6832 O O . CYS C 1 403 ? 71.032 80.201 42.305 1.00 29.38 403 CYS E O 1
ATOM 6835 N N . ARG C 1 404 ? 69.494 79.432 40.857 1.00 32.49 404 ARG E N 1
ATOM 6836 C CA . ARG C 1 404 ? 69.751 80.521 39.931 1.00 31.45 404 ARG E CA 1
ATOM 6837 C C . ARG C 1 404 ? 68.458 81.212 39.626 1.00 31.60 404 ARG E C 1
ATOM 6838 O O . ARG C 1 404 ? 67.410 80.578 39.530 1.00 30.00 404 ARG E O 1
ATOM 6846 N N . ILE C 1 405 ? 68.527 82.529 39.518 1.00 32.73 405 ILE E N 1
ATOM 6847 C CA . ILE C 1 405 ? 67.350 83.308 39.205 1.00 35.01 405 ILE E CA 1
ATOM 6848 C C . ILE C 1 405 ? 67.641 84.105 37.954 1.00 36.64 405 ILE E C 1
ATOM 6849 O O . ILE C 1 405 ? 68.700 84.705 37.815 1.00 37.82 405 ILE E O 1
ATOM 6854 N N . GLN C 1 406 ? 66.705 84.078 37.022 1.00 38.28 406 GLN E N 1
ATOM 6855 C CA . GLN C 1 406 ? 66.875 84.805 35.783 1.00 37.66 406 GLN E CA 1
ATOM 6856 C C . GLN C 1 406 ? 65.759 85.829 35.718 1.00 36.89 406 GLN E C 1
ATOM 6857 O O . GLN C 1 406 ? 64.592 85.503 35.872 1.00 36.92 406 GLN E O 1
ATOM 6863 N N . TYR C 1 407 ? 66.142 87.086 35.556 1.00 37.32 407 TYR E N 1
ATOM 6864 C CA . TYR C 1 407 ? 65.189 88.183 35.474 1.00 38.33 407 TYR E CA 1
ATOM 6865 C C . TYR C 1 407 ? 65.614 89.021 34.281 1.00 39.93 407 TYR E C 1
ATOM 6866 O O . TYR C 1 407 ? 66.686 89.642 34.292 1.00 40.66 407 TYR E O 1
ATOM 6875 N N . CYS C 1 408 ? 64.764 89.028 33.259 1.00 41.03 408 CYS E N 1
ATOM 6876 C CA . CYS C 1 408 ? 65.049 89.725 32.013 1.00 41.65 408 CYS E CA 1
ATOM 6877 C C . CYS C 1 408 ? 66.415 89.318 31.491 1.00 41.59 408 CYS E C 1
ATOM 6878 O O . CYS C 1 408 ? 66.653 88.143 31.255 1.00 42.17 408 CYS E O 1
ATOM 6881 N N . THR C 1 409 ? 67.326 90.262 31.319 1.00 42.19 409 THR E N 1
ATOM 6882 C CA . THR C 1 409 ? 68.634 89.908 30.779 1.00 42.83 409 THR E CA 1
ATOM 6883 C C . THR C 1 409 ? 69.686 89.685 31.852 1.00 43.02 409 THR E C 1
ATOM 6884 O O . THR C 1 409 ? 70.886 89.603 31.560 1.00 42.64 409 THR E O 1
ATOM 6888 N N . GLN C 1 410 ? 69.236 89.567 33.096 1.00 43.25 410 GLN E N 1
ATOM 6889 C CA . GLN C 1 410 ? 70.171 89.384 34.194 1.00 42.30 410 GLN E CA 1
ATOM 6890 C C . GLN C 1 410 ? 70.196 88.000 34.818 1.00 40.59 410 GLN E C 1
ATOM 6891 O O . GLN C 1 410 ? 69.162 87.344 34.948 1.00 39.86 410 GLN E O 1
ATOM 6897 N N . GLU C 1 411 ? 71.397 87.558 35.182 1.00 39.03 411 GLU E N 1
ATOM 6898 C CA . GLU C 1 411 ? 71.578 86.262 35.813 1.00 37.48 411 GLU E CA 1
ATOM 6899 C C . GLU C 1 411 ? 71.977 86.446 37.272 1.00 36.29 411 GLU E C 1
ATOM 6900 O O . GLU C 1 411 ? 72.938 87.157 37.579 1.00 36.88 411 GLU E O 1
ATOM 6906 N N . ILE C 1 412 ? 71.233 85.806 38.169 1.00 34.18 412 ILE E N 1
ATOM 6907 C CA . ILE C 1 412 ? 71.510 85.905 39.592 1.00 30.58 412 ILE E CA 1
ATOM 6908 C C . ILE C 1 412 ? 71.742 84.512 40.154 1.00 30.92 412 ILE E C 1
ATOM 6909 O O . ILE C 1 412 ? 70.906 83.618 39.967 1.00 31.16 412 ILE E O 1
ATOM 6914 N N . THR C 1 413 ? 72.884 84.311 40.808 1.00 29.60 413 THR E N 1
ATOM 6915 C CA . THR C 1 413 ? 73.175 83.034 41.424 1.00 29.42 413 THR E CA 1
ATOM 6916 C C . THR C 1 413 ? 73.100 83.249 42.937 1.00 29.62 413 THR E C 1
ATOM 6917 O O . THR C 1 413 ? 73.673 84.199 43.457 1.00 31.62 413 THR E O 1
ATOM 6921 N N . VAL C 1 414 ? 72.376 82.380 43.642 1.00 30.20 414 VAL E N 1
ATOM 6922 C CA . VAL C 1 414 ? 72.216 82.496 45.098 1.00 27.71 414 VAL E CA 1
ATOM 6923 C C . VAL C 1 414 ? 72.709 81.220 45.759 1.00 28.29 414 VAL E C 1
ATOM 6924 O O . VAL C 1 414 ? 72.337 80.116 45.360 1.00 29.02 414 VAL E O 1
ATOM 6928 N N . PHE C 1 415 ? 73.541 81.391 46.784 1.00 26.32 415 PHE E N 1
ATOM 6929 C CA . PHE C 1 415 ? 74.167 80.294 47.483 1.00 24.31 415 PHE E CA 1
ATOM 6930 C C . PHE C 1 415 ? 74.174 80.585 48.982 1.00 26.25 415 PHE E C 1
ATOM 6931 O O . PHE C 1 415 ? 74.710 81.614 49.419 1.00 25.18 415 PHE E O 1
ATOM 6939 N N . ARG C 1 416 ? 73.602 79.677 49.771 1.00 26.29 416 ARG E N 1
ATOM 6940 C CA . ARG C 1 416 ? 73.567 79.858 51.221 1.00 27.45 416 ARG E CA 1
ATOM 6941 C C . ARG C 1 416 ? 74.564 78.919 51.850 1.00 28.45 416 ARG E C 1
ATOM 6942 O O . ARG C 1 416 ? 74.382 77.715 51.816 1.00 30.80 416 ARG E O 1
ATOM 6950 N N . GLU C 1 417 ? 75.626 79.462 52.418 1.00 30.64 417 GLU E N 1
ATOM 6951 C CA . GLU C 1 417 ? 76.640 78.632 53.062 1.00 30.83 417 GLU E CA 1
ATOM 6952 C C . GLU C 1 417 ? 77.523 79.531 53.889 1.00 30.83 417 GLU E C 1
ATOM 6953 O O . GLU C 1 417 ? 77.753 80.679 53.520 1.00 31.16 417 GLU E O 1
ATOM 6959 N N . ASP C 1 418 ? 77.988 79.033 55.024 1.00 30.59 418 ASP E N 1
ATOM 6960 C CA . ASP C 1 418 ? 78.872 79.824 55.868 1.00 31.42 418 ASP E CA 1
ATOM 6961 C C . ASP C 1 418 ? 80.230 79.534 55.224 1.00 32.06 418 ASP E C 1
ATOM 6962 O O . ASP C 1 418 ? 81.093 78.859 55.787 1.00 33.09 418 ASP E O 1
ATOM 6967 N N . LEU C 1 419 ? 80.386 80.055 54.017 1.00 29.40 419 LEU E N 1
ATOM 6968 C CA . LEU C 1 419 ? 81.556 79.812 53.215 1.00 28.15 419 LEU E CA 1
ATOM 6969 C C . LEU C 1 419 ? 82.816 80.523 53.676 1.00 28.80 419 LEU E C 1
ATOM 6970 O O . LEU C 1 419 ? 83.888 79.932 53.671 1.00 29.84 419 LEU E O 1
ATOM 6975 N N . VAL C 1 420 ? 82.701 81.779 54.086 1.00 28.38 420 VAL E N 1
ATOM 6976 C CA . VAL C 1 420 ? 83.888 82.502 54.500 1.00 28.29 420 VAL E CA 1
ATOM 6977 C C . VAL C 1 420 ? 84.667 81.774 55.592 1.00 28.87 420 VAL E C 1
ATOM 6978 O O . VAL C 1 420 ? 85.873 81.679 55.498 1.00 28.50 420 VAL E O 1
ATOM 6982 N N . ASN C 1 421 ? 83.995 81.230 56.605 1.00 28.61 421 ASN E N 1
ATOM 6983 C CA . ASN C 1 421 ? 84.728 80.532 57.650 1.00 29.42 421 ASN E CA 1
ATOM 6984 C C . ASN C 1 421 ? 85.349 79.253 57.140 1.00 29.46 421 ASN E C 1
ATOM 6985 O O . ASN C 1 421 ? 86.397 78.824 57.620 1.00 29.43 421 ASN E O 1
ATOM 6990 N N . LYS C 1 422 ? 84.700 78.600 56.191 1.00 30.35 422 LYS E N 1
ATOM 6991 C CA . LYS C 1 422 ? 85.299 77.375 55.671 1.00 31.00 422 LYS E CA 1
ATOM 6992 C C . LYS C 1 422 ? 86.588 77.727 54.910 1.00 31.55 422 LYS E C 1
ATOM 6993 O O . LYS C 1 422 ? 87.594 77.035 55.022 1.00 31.64 422 LYS E O 1
ATOM 6999 N N . MET C 1 423 ? 86.542 78.807 54.142 1.00 32.64 423 MET E N 1
ATOM 7000 C CA . MET C 1 423 ? 87.690 79.239 53.363 1.00 35.94 423 MET E CA 1
ATOM 7001 C C . MET C 1 423 ? 88.821 79.647 54.301 1.00 36.44 423 MET E C 1
ATOM 7002 O O . MET C 1 423 ? 89.980 79.298 54.086 1.00 35.72 423 MET E O 1
ATOM 7007 N N . CYS C 1 424 ? 88.480 80.391 55.344 1.00 36.86 424 CYS E N 1
ATOM 7008 C CA . CYS C 1 424 ? 89.478 80.831 56.300 1.00 38.41 424 CYS E CA 1
ATOM 7009 C C . CYS C 1 424 ? 90.137 79.635 57.004 1.00 37.05 424 CYS E C 1
ATOM 7010 O O . CYS C 1 424 ? 91.359 79.559 57.111 1.00 36.36 424 CYS E O 1
ATOM 7013 N N . ARG C 1 425 ? 89.328 78.698 57.477 1.00 36.21 425 ARG E N 1
ATOM 7014 C CA . ARG C 1 425 ? 89.858 77.530 58.159 1.00 37.60 425 ARG E CA 1
ATOM 7015 C C . ARG C 1 425 ? 90.699 76.632 57.250 1.00 38.04 425 ARG E C 1
ATOM 7016 O O . ARG C 1 425 ? 91.330 75.687 57.724 1.00 37.56 425 ARG E O 1
ATOM 7024 N N . ASN C 1 426 ? 90.692 76.910 55.949 1.00 38.49 426 ASN E N 1
ATOM 7025 C CA . ASN C 1 426 ? 91.468 76.121 54.995 1.00 37.67 426 ASN E CA 1
ATOM 7026 C C . ASN C 1 426 ? 92.418 76.954 54.145 1.00 37.45 426 ASN E C 1
ATOM 7027 O O . ASN C 1 426 ? 92.818 76.526 53.071 1.00 36.70 426 ASN E O 1
ATOM 7032 N N . CYS C 1 427 ? 92.764 78.139 54.627 1.00 37.56 427 CYS E N 1
ATOM 7033 C CA . CYS C 1 427 ? 93.656 79.035 53.918 1.00 37.60 427 CYS E CA 1
ATOM 7034 C C . CYS C 1 427 ? 95.099 78.547 53.965 1.00 37.96 427 CYS E C 1
ATOM 7035 O O . CYS C 1 427 ? 95.515 77.873 54.907 1.00 39.94 427 CYS E O 1
ATOM 7038 N N . VAL C 1 428 ? 95.863 78.891 52.939 1.00 38.57 428 VAL E N 1
ATOM 7039 C CA . VAL C 1 428 ? 97.275 78.541 52.893 1.00 38.88 428 VAL E CA 1
A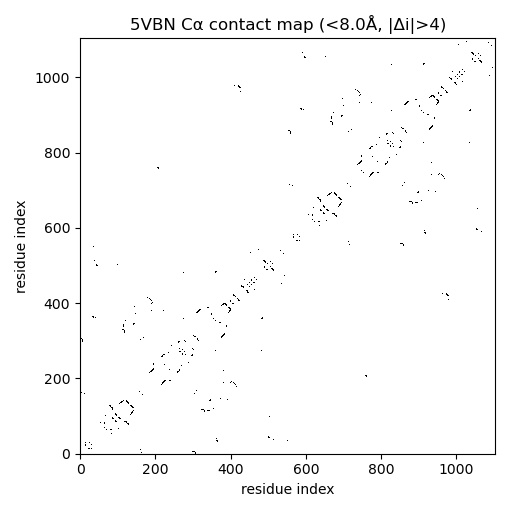TOM 7040 C C . VAL C 1 428 ? 97.927 79.537 53.849 1.00 39.03 428 VAL E C 1
ATOM 7041 O O . VAL C 1 428 ? 98.863 79.212 54.562 1.00 40.56 428 VAL E O 1
ATOM 7045 N N . ARG C 1 429 ? 97.395 80.755 53.853 1.00 39.56 429 ARG E N 1
ATOM 7046 C CA . ARG C 1 429 ? 97.866 81.840 54.703 1.00 40.23 429 ARG E CA 1
ATOM 7047 C C . ARG C 1 429 ? 96.782 82.906 54.800 1.00 40.17 429 ARG E C 1
ATOM 7048 O O . ARG C 1 429 ? 95.795 82.858 54.071 1.00 39.52 429 ARG E O 1
ATOM 7056 N N . PHE C 1 430 ? 96.962 83.868 55.702 1.00 39.92 430 PHE E N 1
ATOM 7057 C CA . PHE C 1 430 ? 96.003 84.957 55.821 1.00 41.14 430 PHE E CA 1
ATOM 7058 C C . PHE C 1 430 ? 96.354 85.949 54.736 1.00 41.06 430 PHE E C 1
ATOM 7059 O O . PHE C 1 430 ? 97.526 86.260 54.532 1.00 41.00 430 PHE E O 1
ATOM 7067 N N . PRO C 1 431 ? 95.346 86.466 54.023 1.00 40.91 431 PRO E N 1
ATOM 7068 C CA . PRO C 1 431 ? 95.609 87.438 52.955 1.00 40.71 431 PRO E CA 1
ATOM 7069 C C . PRO C 1 431 ? 96.119 88.697 53.643 1.00 40.23 431 PRO E C 1
ATOM 7070 O O . PRO C 1 431 ? 95.978 88.820 54.853 1.00 40.30 431 PRO E O 1
ATOM 7074 N N . SER C 1 432 ? 96.684 89.640 52.901 1.00 41.71 432 SER E N 1
ATOM 7075 C CA . SER C 1 432 ? 97.186 90.848 53.545 1.00 43.37 432 SER E CA 1
ATOM 7076 C C . SER C 1 432 ? 96.031 91.723 54.009 1.00 44.03 432 SER E C 1
ATOM 7077 O O . SER C 1 432 ? 94.987 91.793 53.362 1.00 43.55 432 SER E O 1
ATOM 7080 N N . SER C 1 433 ? 96.219 92.391 55.141 1.00 45.07 433 SER E N 1
ATOM 7081 C CA . SER C 1 433 ? 95.170 93.237 55.681 1.00 46.20 433 SER E CA 1
ATOM 7082 C C . SER C 1 433 ? 94.972 94.541 54.911 1.00 45.41 433 SER E C 1
ATOM 7083 O O . SER C 1 433 ? 94.120 95.344 55.277 1.00 44.86 433 SER E O 1
ATOM 7086 N N . ASN C 1 434 ? 95.738 94.760 53.845 1.00 44.86 434 ASN E N 1
ATOM 7087 C CA . ASN C 1 434 ? 95.566 95.994 53.083 1.00 44.64 434 ASN E CA 1
ATOM 7088 C C . ASN C 1 434 ? 94.323 95.920 52.188 1.00 42.79 434 ASN E C 1
ATOM 7089 O O . ASN C 1 434 ? 94.046 96.822 51.411 1.00 43.69 434 ASN E O 1
ATOM 7094 N N . LEU C 1 435 ? 93.569 94.834 52.311 1.00 41.04 435 LEU E N 1
ATOM 7095 C CA . LEU C 1 435 ? 92.344 94.641 51.542 1.00 37.54 435 LEU E CA 1
ATOM 7096 C C . LEU C 1 435 ? 91.394 93.837 52.437 1.00 36.18 435 LEU E C 1
ATOM 7097 O O . LEU C 1 435 ? 91.808 92.879 53.105 1.00 36.29 435 LEU E O 1
ATOM 7102 N N . ALA C 1 436 ? 90.125 94.231 52.461 1.00 34.66 436 ALA E N 1
ATOM 7103 C CA . ALA C 1 436 ? 89.125 93.561 53.296 1.00 32.36 436 ALA E CA 1
ATOM 7104 C C . ALA C 1 436 ? 88.848 92.119 52.876 1.00 31.13 436 ALA E C 1
ATOM 7105 O O . ALA C 1 436 ? 88.916 91.776 51.703 1.00 30.75 436 ALA E O 1
ATOM 7107 N N . ILE C 1 437 ? 88.534 91.275 53.849 1.00 31.92 437 ILE E N 1
ATOM 7108 C CA . ILE C 1 437 ? 88.274 89.866 53.588 1.00 32.64 437 ILE E CA 1
ATOM 7109 C C . ILE C 1 437 ? 87.242 89.590 52.489 1.00 32.95 437 ILE E C 1
ATOM 7110 O O . ILE C 1 437 ? 87.419 88.669 51.689 1.00 33.90 437 ILE E O 1
ATOM 7115 N N . PRO C 1 438 ? 86.142 90.361 52.446 1.00 32.97 438 PRO E N 1
ATOM 7116 C CA . PRO C 1 438 ? 85.160 90.092 51.386 1.00 32.59 438 PRO E CA 1
ATOM 7117 C C . PRO C 1 438 ? 85.688 90.363 49.980 1.00 32.94 438 PRO E C 1
ATOM 7118 O O . PRO C 1 438 ? 85.255 89.739 49.008 1.00 31.36 438 PRO E O 1
ATOM 7122 N N . ASN C 1 439 ? 86.634 91.291 49.879 1.00 33.72 439 ASN E N 1
ATOM 7123 C CA . ASN C 1 439 ? 87.253 91.607 48.599 1.00 34.34 439 ASN E CA 1
ATOM 7124 C C . ASN C 1 439 ? 88.188 90.480 48.191 1.00 33.70 439 ASN E C 1
ATOM 7125 O O . ASN C 1 439 ? 88.303 90.175 47.001 1.00 35.58 439 ASN E O 1
ATOM 7130 N N . HIS C 1 440 ? 88.868 89.866 49.157 1.00 31.46 440 HIS E N 1
ATOM 7131 C CA . HIS C 1 440 ? 89.754 88.751 48.837 1.00 30.01 440 HIS E CA 1
ATOM 7132 C C . HIS C 1 440 ? 88.854 87.591 48.449 1.00 30.58 440 HIS E C 1
ATOM 7133 O O . HIS C 1 440 ? 89.073 86.906 47.440 1.00 32.71 440 HIS E O 1
ATOM 7140 N N . PHE C 1 441 ? 87.826 87.401 49.260 1.00 29.18 441 PHE E N 1
ATOM 7141 C CA . PHE C 1 441 ? 86.850 86.342 49.079 1.00 27.04 441 PHE E CA 1
ATOM 7142 C C . PHE C 1 441 ? 86.208 86.266 47.704 1.00 28.08 441 PHE E C 1
ATOM 7143 O O . PHE C 1 441 ? 86.135 85.205 47.101 1.00 27.99 441 PHE E O 1
ATOM 7151 N N . VAL C 1 442 ? 85.697 87.391 47.243 1.00 28.67 442 VAL E N 1
ATOM 7152 C CA . VAL C 1 442 ? 85.045 87.454 45.963 1.00 30.77 442 VAL E CA 1
ATOM 7153 C C . VAL C 1 442 ? 86.037 87.202 44.841 1.00 31.28 442 VAL E C 1
ATOM 7154 O O . VAL C 1 442 ? 85.718 86.548 43.862 1.00 31.20 442 VAL E O 1
ATOM 7158 N N . LYS C 1 443 ? 87.250 87.712 44.989 1.00 33.40 443 LYS E N 1
ATOM 7159 C CA . LYS C 1 443 ? 88.247 87.488 43.957 1.00 35.07 443 LYS E CA 1
ATOM 7160 C C . LYS C 1 443 ? 88.425 85.983 43.808 1.00 34.30 443 LYS E C 1
ATOM 7161 O O . LYS C 1 443 ? 88.510 85.467 42.708 1.00 35.64 443 LYS E O 1
ATOM 7167 N N . THR C 1 444 ? 88.439 85.276 44.926 1.00 33.77 444 THR E N 1
ATOM 7168 C CA . THR C 1 444 ? 88.617 83.839 44.905 1.00 32.16 444 THR E CA 1
ATOM 7169 C C . THR C 1 444 ? 87.488 83.132 44.175 1.00 31.95 444 THR E C 1
ATOM 7170 O O . THR C 1 444 ? 87.741 82.399 43.212 1.00 33.72 444 THR E O 1
ATOM 7174 N N . ILE C 1 445 ? 86.247 83.357 44.609 1.00 29.04 445 ILE E N 1
ATOM 7175 C CA . ILE C 1 445 ? 85.101 82.707 43.982 1.00 27.14 445 ILE E CA 1
ATOM 7176 C C . ILE C 1 445 ? 85.044 82.924 42.455 1.00 28.19 445 ILE E C 1
ATOM 7177 O O . ILE C 1 445 ? 84.839 81.981 41.705 1.00 26.71 445 ILE E O 1
ATOM 7182 N N . LEU C 1 446 ? 85.214 84.160 41.998 1.00 27.75 446 LEU E N 1
ATOM 7183 C CA . LEU C 1 446 ? 85.160 84.425 40.568 1.00 30.54 446 LEU E CA 1
ATOM 7184 C C . LEU C 1 446 ? 86.380 83.853 39.828 1.00 31.93 446 LEU E C 1
ATOM 7185 O O . LEU C 1 446 ? 86.235 83.255 38.780 1.00 32.03 446 LEU E O 1
ATOM 7190 N N . SER C 1 447 ? 87.571 84.008 40.395 1.00 33.60 447 SER E N 1
ATOM 7191 C CA . SER C 1 447 ? 88.781 83.487 39.775 1.00 33.42 447 SER E CA 1
ATOM 7192 C C . SER C 1 447 ? 88.701 81.980 39.679 1.00 34.80 447 SER E C 1
ATOM 7193 O O . SER C 1 447 ? 89.255 81.378 38.766 1.00 36.23 447 SER E O 1
ATOM 7196 N N . GLN C 1 448 ? 88.027 81.352 40.633 1.00 34.96 448 GLN E N 1
ATOM 7197 C CA . GLN C 1 448 ? 87.911 79.905 40.602 1.00 33.92 448 GLN E CA 1
ATOM 7198 C C . GLN C 1 448 ? 86.743 79.513 39.721 1.00 33.53 448 GLN E C 1
ATOM 7199 O O . GLN C 1 448 ? 86.697 78.405 39.219 1.00 33.29 448 GLN E O 1
ATOM 7205 N N . GLY C 1 449 ? 85.808 80.437 39.532 1.00 34.74 449 GLY E N 1
ATOM 7206 C CA . GLY C 1 449 ? 84.635 80.161 38.727 1.00 33.82 449 GLY E CA 1
ATOM 7207 C C . GLY C 1 449 ? 83.848 79.009 39.319 1.00 34.63 449 GLY E C 1
ATOM 7208 O O . GLY C 1 449 ? 83.219 78.243 38.586 1.00 35.34 449 GLY E O 1
ATOM 7209 N N . HIS C 1 450 ? 83.852 78.907 40.649 1.00 32.65 450 HIS E N 1
ATOM 7210 C CA . HIS C 1 450 ? 83.179 77.817 41.344 1.00 31.99 450 HIS E CA 1
ATOM 7211 C C . HIS C 1 450 ? 82.780 78.274 42.760 1.00 31.41 450 HIS E C 1
ATOM 7212 O O . HIS C 1 450 ? 83.534 78.981 43.409 1.00 31.54 450 HIS E O 1
ATOM 7219 N N . LEU C 1 451 ? 81.604 77.869 43.234 1.00 30.41 451 LEU E N 1
ATOM 7220 C CA . LEU C 1 451 ? 81.125 78.276 44.559 1.00 29.89 451 LEU E CA 1
ATOM 7221 C C . LEU C 1 451 ? 81.889 77.642 45.722 1.00 29.35 451 LEU E C 1
ATOM 7222 O O . LEU C 1 451 ? 82.095 78.267 46.754 1.00 30.20 451 LEU E O 1
ATOM 7227 N N . THR C 1 452 ? 82.297 76.395 45.546 1.00 29.47 452 THR E N 1
ATOM 7228 C CA . THR C 1 452 ? 83.013 75.676 46.579 1.00 30.75 452 THR E CA 1
ATOM 7229 C C . THR C 1 452 ? 84.413 75.248 46.108 1.00 29.44 452 THR E C 1
ATOM 7230 O O . THR C 1 452 ? 84.662 74.071 45.843 1.00 29.95 452 THR E O 1
ATOM 7234 N N . PRO C 1 453 ? 85.338 76.208 45.988 1.00 29.12 453 PRO E N 1
ATOM 7235 C CA . PRO C 1 453 ? 86.709 75.916 45.557 1.00 28.52 453 PRO E CA 1
ATOM 7236 C C . PRO C 1 453 ? 87.498 75.320 46.705 1.00 29.10 453 PRO E C 1
ATOM 7237 O O . PRO C 1 453 ? 88.607 75.753 46.996 1.00 28.25 453 PRO E O 1
ATOM 7241 N N . LEU C 1 454 ? 86.905 74.325 47.356 1.00 29.98 454 LEU E N 1
ATOM 7242 C CA . LEU C 1 454 ? 87.518 73.653 48.498 1.00 30.09 454 LEU E CA 1
ATOM 7243 C C . LEU C 1 454 ? 87.494 72.134 48.327 1.00 30.81 454 LEU E C 1
ATOM 7244 O O . LEU C 1 454 ? 86.857 71.606 47.409 1.00 31.52 454 LEU E O 1
ATOM 7249 N N . PRO C 1 455 ? 88.193 71.410 49.209 1.00 30.87 455 PRO E N 1
ATOM 7250 C CA . PRO C 1 455 ? 88.223 69.948 49.115 1.00 31.50 455 PRO E CA 1
ATOM 7251 C C . PRO C 1 455 ? 86.861 69.353 49.439 1.00 32.49 455 PRO E C 1
ATOM 7252 O O . PRO C 1 455 ? 86.037 70.020 50.075 1.00 33.19 455 PRO E O 1
ATOM 7256 N N . LEU C 1 456 ? 86.625 68.114 48.990 1.00 31.99 456 LEU E N 1
ATOM 7257 C CA . LEU C 1 456 ? 85.365 67.435 49.250 1.00 33.03 456 LEU E CA 1
ATOM 7258 C C . LEU C 1 456 ? 85.147 67.251 50.757 1.00 33.52 456 LEU E C 1
ATOM 7259 O O . LEU C 1 456 ? 84.024 67.421 51.241 1.00 33.11 456 LEU E O 1
ATOM 7264 N N . TYR C 1 457 ? 86.195 66.913 51.510 1.00 33.41 457 TYR E N 1
ATOM 7265 C CA . TYR C 1 457 ? 85.976 66.727 52.950 1.00 34.56 457 TYR E CA 1
ATOM 7266 C C . TYR C 1 457 ? 85.533 68.034 53.638 1.00 33.69 457 TYR E C 1
ATOM 7267 O O . TYR C 1 457 ? 84.933 67.998 54.698 1.00 33.88 457 TYR E O 1
ATOM 7276 N N . VAL C 1 458 ? 85.800 69.177 53.005 1.00 34.12 458 VAL E N 1
ATOM 7277 C CA . VAL C 1 458 ? 85.401 70.479 53.540 1.00 32.25 458 VAL E CA 1
ATOM 7278 C C . VAL C 1 458 ? 84.022 70.876 52.980 1.00 32.96 458 VAL E C 1
ATOM 7279 O O . VAL C 1 458 ? 83.166 71.382 53.710 1.00 31.94 458 VAL E O 1
ATOM 7283 N N . CYS C 1 459 ? 83.823 70.643 51.685 1.00 32.76 459 CYS E N 1
ATOM 7284 C CA . CYS C 1 459 ? 82.561 70.942 51.007 1.00 32.74 459 CYS E CA 1
ATOM 7285 C C . CYS C 1 459 ? 82.101 69.723 50.209 1.00 32.50 459 CYS E C 1
ATOM 7286 O O . CYS C 1 459 ? 82.378 69.622 49.002 1.00 32.39 459 CYS E O 1
ATOM 7289 N N . PRO C 1 460 ? 81.385 68.789 50.865 1.00 31.54 460 PRO E N 1
ATOM 7290 C CA . PRO C 1 460 ? 80.894 67.584 50.198 1.00 32.01 460 PRO E CA 1
ATOM 7291 C C . PRO C 1 460 ? 79.994 67.917 49.017 1.00 32.70 460 PRO E C 1
ATOM 7292 O O . PRO C 1 460 ? 79.073 68.713 49.130 1.00 34.76 460 PRO E O 1
ATOM 7296 N N . VAL C 1 461 ? 80.267 67.292 47.884 1.00 32.79 461 VAL E N 1
ATOM 7297 C CA . VAL C 1 461 ? 79.507 67.517 46.657 1.00 34.02 461 VAL E CA 1
ATOM 7298 C C . VAL C 1 461 ? 79.227 66.182 45.973 1.00 33.90 461 VAL E C 1
ATOM 7299 O O . VAL C 1 461 ? 80.078 65.295 45.974 1.00 34.69 461 VAL E O 1
ATOM 7303 N N . TYR C 1 462 ? 78.028 66.017 45.423 1.00 33.19 462 TYR E N 1
ATOM 7304 C CA . TYR C 1 462 ? 77.720 64.786 44.702 1.00 32.95 462 TYR E CA 1
ATOM 7305 C C . TYR C 1 462 ? 78.650 64.905 43.492 1.00 34.08 462 TYR E C 1
ATOM 7306 O O . TYR C 1 462 ? 78.438 65.763 42.634 1.00 31.44 462 TYR E O 1
ATOM 7315 N N . TRP C 1 463 ? 79.678 64.061 43.432 1.00 34.28 463 TRP E N 1
ATOM 7316 C CA . TRP C 1 463 ? 80.658 64.147 42.349 1.00 36.58 463 TRP E CA 1
ATOM 7317 C C . TRP C 1 463 ? 80.110 64.505 40.971 1.00 36.22 463 TRP E C 1
ATOM 7318 O O . TRP C 1 463 ? 80.550 65.473 40.370 1.00 36.52 463 TRP E O 1
ATOM 7329 N N . ALA C 1 464 ? 79.141 63.744 40.481 1.00 37.07 464 ALA E N 1
ATOM 7330 C CA . ALA C 1 464 ? 78.570 63.979 39.152 1.00 37.08 464 ALA E CA 1
ATOM 7331 C C . ALA C 1 464 ? 77.848 65.310 38.998 1.00 37.51 464 ALA E C 1
ATOM 7332 O O . ALA C 1 464 ? 77.555 65.732 37.869 1.00 37.43 464 ALA E O 1
ATOM 7334 N N . TYR C 1 465 ? 77.558 65.974 40.114 1.00 36.16 465 TYR E N 1
ATOM 7335 C CA . TYR C 1 465 ? 76.854 67.245 40.055 1.00 34.45 465 TYR E CA 1
ATOM 7336 C C . TYR C 1 465 ? 77.658 68.497 40.377 1.00 33.95 465 TYR E C 1
ATOM 7337 O O . TYR C 1 465 ? 77.091 69.575 40.558 1.00 34.57 465 TYR E O 1
ATOM 7346 N N . ASP C 1 466 ? 78.978 68.372 40.431 1.00 33.39 466 ASP E N 1
ATOM 7347 C CA . ASP C 1 466 ? 79.824 69.522 40.713 1.00 33.29 466 ASP E CA 1
ATOM 7348 C C . ASP C 1 466 ? 79.593 70.680 39.730 1.00 33.41 466 ASP E C 1
ATOM 7349 O O . ASP C 1 466 ? 79.625 71.839 40.127 1.00 32.53 466 ASP E O 1
ATOM 7354 N N . TYR C 1 467 ? 79.353 70.367 38.450 1.00 33.54 467 TYR E N 1
ATOM 7355 C CA . TYR C 1 467 ? 79.127 71.398 37.431 1.00 33.27 467 TYR E CA 1
ATOM 7356 C C . TYR C 1 467 ? 77.996 72.358 37.828 1.00 33.19 467 TYR E C 1
ATOM 7357 O O . TYR C 1 467 ? 77.936 73.491 37.370 1.00 34.22 467 TYR E O 1
ATOM 7366 N N . ALA C 1 468 ? 77.090 71.913 38.682 1.00 33.22 468 ALA E N 1
ATOM 7367 C CA . ALA C 1 468 ? 76.000 72.787 39.100 1.00 34.02 468 ALA E CA 1
ATOM 7368 C C . ALA C 1 468 ? 76.446 73.882 40.092 1.00 34.29 468 ALA E C 1
ATOM 7369 O O . ALA C 1 468 ? 75.701 74.828 40.355 1.00 34.31 468 ALA E O 1
ATOM 7371 N N . LEU C 1 469 ? 77.664 73.757 40.620 1.00 34.19 469 LEU E N 1
ATOM 7372 C CA . LEU C 1 469 ? 78.193 74.715 41.590 1.00 34.75 469 LEU E CA 1
ATOM 7373 C C . LEU C 1 469 ? 79.129 75.722 40.941 1.00 35.67 469 LEU E C 1
ATOM 7374 O O . LEU C 1 469 ? 79.823 76.483 41.617 1.00 36.92 469 LEU E O 1
ATOM 7379 N N . ARG C 1 470 ? 79.113 75.731 39.618 1.00 35.82 470 ARG E N 1
ATOM 7380 C CA . ARG C 1 470 ? 79.955 76.596 38.818 1.00 35.41 470 ARG E CA 1
ATOM 7381 C C . ARG C 1 470 ? 79.456 78.036 38.794 1.00 34.98 470 ARG E C 1
ATOM 7382 O O . ARG C 1 470 ? 78.247 78.294 38.841 1.00 35.42 470 ARG E O 1
ATOM 7390 N N . VAL C 1 471 ? 80.401 78.974 38.742 1.00 33.99 471 VAL E N 1
ATOM 7391 C CA . VAL C 1 471 ? 80.094 80.396 38.669 1.00 33.85 471 VAL E CA 1
ATOM 7392 C C . VAL C 1 471 ? 80.849 80.894 37.433 1.00 35.52 471 VAL E C 1
ATOM 7393 O O . VAL C 1 471 ? 81.763 81.717 37.525 1.00 36.74 471 VAL E O 1
ATOM 7397 N N . TYR C 1 472 ? 80.457 80.367 36.276 1.00 36.95 472 TYR E N 1
ATOM 7398 C CA . TYR C 1 472 ? 81.072 80.699 34.999 1.00 38.10 472 TYR E CA 1
ATOM 7399 C C . TYR C 1 472 ? 80.149 80.244 33.859 1.00 39.15 472 TYR E C 1
ATOM 7400 O O . TYR C 1 472 ? 79.759 79.080 33.783 1.00 40.68 472 TYR E O 1
ATOM 7409 N N . PRO C 1 473 ? 79.788 81.157 32.955 1.00 39.02 473 PRO E N 1
ATOM 7410 C CA . PRO C 1 473 ? 80.185 82.560 32.938 1.00 39.10 473 PRO E CA 1
ATOM 7411 C C . PRO C 1 473 ? 79.738 83.345 34.171 1.00 39.63 473 PRO E C 1
ATOM 7412 O O . PRO C 1 473 ? 78.759 82.995 34.836 1.00 40.85 473 PRO E O 1
ATOM 7416 N N . VAL C 1 474 ? 80.493 84.392 34.475 1.00 38.46 474 VAL E N 1
ATOM 7417 C CA . VAL C 1 474 ? 80.239 85.275 35.603 1.00 37.17 474 VAL E CA 1
ATOM 7418 C C . VAL C 1 474 ? 78.832 85.850 35.502 1.00 36.53 474 VAL E C 1
ATOM 7419 O O . VAL C 1 474 ? 78.412 86.298 34.438 1.00 38.21 474 VAL E O 1
ATOM 7423 N N . PRO C 1 475 ? 78.070 85.835 36.607 1.00 35.44 475 PRO E N 1
ATOM 7424 C CA . PRO C 1 475 ? 76.706 86.372 36.568 1.00 34.21 475 PRO E CA 1
ATOM 7425 C C . PRO C 1 475 ? 76.651 87.878 36.849 1.00 34.30 475 PRO E C 1
ATOM 7426 O O . PRO C 1 475 ? 77.677 88.507 37.099 1.00 34.52 475 PRO E O 1
ATOM 7430 N N . ASP C 1 476 ? 75.460 88.457 36.787 1.00 33.46 476 ASP E N 1
ATOM 7431 C CA . ASP C 1 476 ? 75.284 89.881 37.057 1.00 34.88 476 ASP E CA 1
ATOM 7432 C C . ASP C 1 476 ? 75.339 90.133 38.569 1.00 35.46 476 ASP E C 1
ATOM 7433 O O . ASP C 1 476 ? 75.898 91.133 39.048 1.00 34.94 476 ASP E O 1
ATOM 7438 N N . LEU C 1 477 ? 74.753 89.201 39.308 1.00 34.11 477 LEU E N 1
ATOM 7439 C CA . LEU C 1 477 ? 74.711 89.288 40.744 1.00 32.99 477 LEU E CA 1
ATOM 7440 C C . LEU C 1 477 ? 74.972 87.918 41.351 1.00 30.94 477 LEU E C 1
ATOM 7441 O O . LEU C 1 477 ? 74.340 86.943 40.974 1.00 30.51 477 LEU E O 1
ATOM 7446 N N . LEU C 1 478 ? 75.942 87.857 42.259 1.00 28.10 478 LEU E N 1
ATOM 7447 C CA . LEU C 1 478 ? 76.284 86.640 42.972 1.00 26.22 478 LEU E CA 1
ATOM 7448 C C . LEU C 1 478 ? 75.929 86.907 44.449 1.00 26.10 478 LEU E C 1
ATOM 7449 O O . LEU C 1 478 ? 76.450 87.833 45.067 1.00 24.35 478 LEU E O 1
ATOM 7454 N N . VAL C 1 479 ? 75.035 86.108 45.003 1.00 26.07 479 VAL E N 1
ATOM 7455 C CA . VAL C 1 479 ? 74.631 86.299 46.384 1.00 27.10 479 VAL E CA 1
ATOM 7456 C C . VAL C 1 479 ? 75.132 85.131 47.225 1.00 27.26 479 VAL E C 1
ATOM 7457 O O . VAL C 1 479 ? 74.695 84.002 47.054 1.00 28.82 479 VAL E O 1
ATOM 7461 N N . ILE C 1 480 ? 76.083 85.401 48.103 1.00 26.52 480 ILE E N 1
ATOM 7462 C CA . ILE C 1 480 ? 76.597 84.373 48.977 1.00 28.17 480 ILE E CA 1
ATOM 7463 C C . ILE C 1 480 ? 76.014 84.713 50.343 1.00 26.77 480 ILE E C 1
ATOM 7464 O O . ILE C 1 480 ? 76.561 85.540 51.051 1.00 26.48 480 ILE E O 1
ATOM 7469 N N . ALA C 1 481 ? 74.878 84.110 50.676 1.00 26.57 481 ALA E N 1
ATOM 7470 C CA . ALA C 1 481 ? 74.221 84.359 51.951 1.00 27.91 481 ALA E CA 1
ATOM 7471 C C . ALA C 1 481 ? 75.051 83.565 52.936 1.00 27.48 481 ALA E C 1
ATOM 7472 O O . ALA C 1 481 ? 75.072 82.337 52.876 1.00 28.42 481 ALA E O 1
ATOM 7474 N N . ASP C 1 482 ? 75.728 84.285 53.826 1.00 27.64 482 ASP E N 1
ATOM 7475 C CA . ASP C 1 482 ? 76.678 83.728 54.794 1.00 30.20 482 ASP E CA 1
ATOM 7476 C C . ASP C 1 482 ? 76.401 84.281 56.216 1.00 30.34 482 ASP E C 1
ATOM 7477 O O . ASP C 1 482 ? 75.776 85.325 56.359 1.00 30.94 482 ASP E O 1
ATOM 7482 N N . LYS C 1 483 ? 76.847 83.594 57.264 1.00 32.62 483 LYS E N 1
ATOM 7483 C CA . LYS C 1 483 ? 76.638 84.110 58.629 1.00 34.08 483 LYS E CA 1
ATOM 7484 C C . LYS C 1 483 ? 77.680 85.215 58.857 1.00 35.15 483 LYS E C 1
ATOM 7485 O O . LYS C 1 483 ? 77.640 85.942 59.850 1.00 37.42 483 LYS E O 1
ATOM 7491 N N . TYR C 1 484 ? 78.619 85.323 57.920 1.00 34.65 484 TYR E N 1
ATOM 7492 C CA . TYR C 1 484 ? 79.664 86.333 57.972 1.00 35.18 484 TYR E CA 1
ATOM 7493 C C . TYR C 1 484 ? 79.020 87.724 57.828 1.00 36.32 484 TYR E C 1
ATOM 7494 O O . TYR C 1 484 ? 77.914 87.856 57.300 1.00 36.13 484 TYR E O 1
ATOM 7503 N N . ASP C 1 485 ? 79.699 88.757 58.312 1.00 36.95 485 ASP E N 1
ATOM 7504 C CA . ASP C 1 485 ? 79.176 90.116 58.216 1.00 37.55 485 ASP E CA 1
ATOM 7505 C C . ASP C 1 485 ? 78.697 90.420 56.802 1.00 37.04 485 ASP E C 1
ATOM 7506 O O . ASP C 1 485 ? 79.280 89.940 55.815 1.00 37.04 485 ASP E O 1
ATOM 7511 N N . PRO C 1 486 ? 77.621 91.218 56.679 1.00 35.56 486 PRO E N 1
ATOM 7512 C CA . PRO C 1 486 ? 77.120 91.550 55.345 1.00 33.19 486 PRO E CA 1
ATOM 7513 C C . PRO C 1 486 ? 78.132 92.368 54.567 1.00 32.68 486 PRO E C 1
ATOM 7514 O O . PRO C 1 486 ? 79.018 92.971 55.160 1.00 32.23 486 PRO E O 1
ATOM 7518 N N . PHE C 1 487 ? 78.019 92.359 53.239 1.00 31.35 487 PHE E N 1
ATOM 7519 C CA . PHE C 1 487 ? 78.929 93.113 52.403 1.00 29.74 487 PHE E CA 1
ATOM 7520 C C . PHE C 1 487 ? 78.438 93.245 50.977 1.00 30.89 487 PHE E C 1
ATOM 7521 O O . PHE C 1 487 ? 77.597 92.484 50.519 1.00 30.16 487 PHE E O 1
ATOM 7529 N N . THR C 1 488 ? 78.971 94.242 50.284 1.00 32.89 488 THR E N 1
ATOM 7530 C CA . THR C 1 488 ? 78.659 94.475 48.883 1.00 35.24 488 THR E CA 1
ATOM 7531 C C . THR C 1 488 ? 79.996 94.799 48.234 1.00 35.51 488 THR E C 1
ATOM 7532 O O . THR C 1 488 ? 80.707 95.682 48.685 1.00 34.81 488 THR E O 1
ATOM 7536 N N . THR C 1 489 ? 80.352 94.055 47.204 1.00 36.17 489 THR E N 1
ATOM 7537 C CA . THR C 1 489 ? 81.601 94.291 46.506 1.00 38.81 489 THR E CA 1
ATOM 7538 C C . THR C 1 489 ? 81.281 94.165 45.031 1.00 39.73 489 THR E C 1
ATOM 7539 O O . THR C 1 489 ? 80.182 93.753 44.652 1.00 39.78 489 THR E O 1
ATOM 7543 N N . THR C 1 490 ? 82.247 94.514 44.195 1.00 40.59 490 THR E N 1
ATOM 7544 C CA . THR C 1 490 ? 82.054 94.412 42.769 1.00 41.31 490 THR E CA 1
ATOM 7545 C C . THR C 1 490 ? 83.378 93.947 42.159 1.00 42.68 490 THR E C 1
ATOM 7546 O O . THR C 1 490 ? 84.411 94.606 42.299 1.00 43.53 490 THR E O 1
ATOM 7550 N N . ASN C 1 491 ? 83.354 92.778 41.523 1.00 42.39 491 ASN E N 1
ATOM 7551 C CA . ASN C 1 491 ? 84.550 92.226 40.898 1.00 41.98 491 ASN E CA 1
ATOM 7552 C C . ASN C 1 491 ? 84.212 91.761 39.487 1.00 41.01 491 ASN E C 1
ATOM 7553 O O . ASN C 1 491 ? 83.185 91.142 39.268 1.00 41.34 491 ASN E O 1
ATOM 7558 N N . THR C 1 492 ? 85.084 92.063 38.534 1.00 42.25 492 THR E N 1
ATOM 7559 C CA . THR C 1 492 ? 84.882 91.686 37.134 1.00 41.19 492 THR E CA 1
ATOM 7560 C C . THR C 1 492 ? 83.438 91.829 36.638 1.00 41.75 492 THR E C 1
ATOM 7561 O O . THR C 1 492 ? 82.846 90.860 36.156 1.00 41.92 492 THR E O 1
ATOM 7565 N N . GLU C 1 493 ? 82.868 93.025 36.769 1.00 41.53 493 GLU E N 1
ATOM 7566 C CA . GLU C 1 493 ? 81.508 93.285 36.294 1.00 42.54 493 GLU E CA 1
ATOM 7567 C C . GLU C 1 493 ? 80.427 92.573 37.084 1.00 41.06 493 GLU E C 1
ATOM 7568 O O . GLU C 1 493 ? 79.237 92.720 36.799 1.00 40.47 493 GLU E O 1
ATOM 7574 N N . CYS C 1 494 ? 80.829 91.785 38.065 1.00 39.94 494 CYS E N 1
ATOM 7575 C CA . CYS C 1 494 ? 79.857 91.049 38.840 1.00 38.35 494 CYS E CA 1
ATOM 7576 C C . CYS C 1 494 ? 79.623 91.613 40.225 1.00 37.29 494 CYS E C 1
ATOM 7577 O O . CYS C 1 494 ? 80.556 91.812 41.004 1.00 37.78 494 CYS E O 1
ATOM 7580 N N . LEU C 1 495 ? 78.366 91.887 40.525 1.00 35.43 495 LEU E N 1
ATOM 7581 C CA . LEU C 1 495 ? 78.018 92.381 41.840 1.00 34.37 495 LEU E CA 1
ATOM 7582 C C . LEU C 1 495 ? 77.938 91.166 42.759 1.00 33.56 495 LEU E C 1
ATOM 7583 O O . LEU C 1 495 ? 77.217 90.217 42.468 1.00 32.50 495 LEU E O 1
ATOM 7588 N N . CYS C 1 496 ? 78.671 91.189 43.863 1.00 33.79 496 CYS E N 1
ATOM 7589 C CA . CYS C 1 496 ? 78.628 90.081 44.804 1.00 34.86 496 CYS E CA 1
ATOM 7590 C C . CYS C 1 496 ? 78.245 90.622 46.184 1.00 33.63 496 CYS E C 1
ATOM 7591 O O . CYS C 1 496 ? 78.938 91.478 46.723 1.00 32.94 496 CYS E O 1
ATOM 7594 N N . ILE C 1 497 ? 77.148 90.120 46.751 1.00 31.74 497 ILE E N 1
ATOM 7595 C CA . ILE C 1 497 ? 76.679 90.586 48.056 1.00 31.29 497 ILE E CA 1
ATOM 7596 C C . ILE C 1 497 ? 76.365 89.464 49.036 1.00 31.11 497 ILE E C 1
ATOM 7597 O O . ILE C 1 497 ? 76.208 88.314 48.656 1.00 30.16 497 ILE E O 1
ATOM 7602 N N . ASN C 1 498 ? 76.283 89.830 50.304 1.00 30.65 498 ASN E N 1
ATOM 7603 C CA . ASN C 1 498 ? 75.932 88.919 51.385 1.00 31.19 498 ASN E CA 1
ATOM 7604 C C . ASN C 1 498 ? 75.062 89.739 52.347 1.00 30.18 498 ASN E C 1
ATOM 7605 O O . ASN C 1 498 ? 75.534 90.690 52.964 1.00 31.42 498 ASN E O 1
ATOM 7610 N N . PRO C 1 499 ? 73.769 89.412 52.448 1.00 28.11 499 PRO E N 1
ATOM 7611 C CA . PRO C 1 499 ? 72.883 90.153 53.346 1.00 27.20 499 PRO E CA 1
ATOM 7612 C C . PRO C 1 499 ? 73.199 89.894 54.815 1.00 29.05 499 PRO E C 1
ATOM 7613 O O . PRO C 1 499 ? 72.775 90.643 55.693 1.00 29.45 499 PRO E O 1
ATOM 7617 N N . GLY C 1 500 ? 73.940 88.825 55.079 1.00 29.96 500 GLY E N 1
ATOM 7618 C CA . GLY C 1 500 ? 74.290 88.489 56.443 1.00 30.24 500 GLY E CA 1
ATOM 7619 C C . GLY C 1 500 ? 73.172 87.736 57.138 1.00 31.18 500 GLY E C 1
ATOM 7620 O O . GLY C 1 500 ? 72.110 87.472 56.554 1.00 31.60 500 GLY E O 1
ATOM 7621 N N . SER C 1 501 ? 73.408 87.399 58.398 1.00 31.08 501 SER E N 1
ATOM 7622 C CA . SER C 1 501 ? 72.444 86.660 59.204 1.00 30.89 501 SER E CA 1
ATOM 7623 C C . SER C 1 501 ? 71.445 87.646 59.789 1.00 30.10 501 SER E C 1
ATOM 7624 O O . SER C 1 501 ? 71.762 88.388 60.711 1.00 32.55 501 SER E O 1
ATOM 7627 N N . PHE C 1 502 ? 70.232 87.635 59.250 1.00 28.88 502 PHE E N 1
ATOM 7628 C CA . PHE C 1 502 ? 69.172 88.533 59.675 1.00 25.74 502 PHE E CA 1
ATOM 7629 C C . PHE C 1 502 ? 69.077 88.724 61.204 1.00 25.19 502 PHE E C 1
ATOM 7630 O O . PHE C 1 502 ? 69.210 89.840 61.683 1.00 25.39 502 PHE E O 1
ATOM 7638 N N . PRO C 1 503 ? 68.877 87.645 61.979 1.00 26.33 503 PRO E N 1
ATOM 7639 C CA . PRO C 1 503 ? 68.765 87.744 63.449 1.00 27.10 503 PRO E CA 1
ATOM 7640 C C . PRO C 1 503 ? 70.009 88.261 64.138 1.00 28.74 503 PRO E C 1
ATOM 7641 O O . PRO C 1 503 ? 69.927 88.824 65.236 1.00 31.77 503 PRO E O 1
ATOM 7645 N N . ARG C 1 504 ? 71.161 88.067 63.500 1.00 29.39 504 ARG E N 1
ATOM 7646 C CA . ARG C 1 504 ? 72.434 88.461 64.090 1.00 30.21 504 ARG E CA 1
ATOM 7647 C C . ARG C 1 504 ? 73.133 89.687 63.518 1.00 30.12 504 ARG E C 1
ATOM 7648 O O . ARG C 1 504 ? 74.204 90.066 63.978 1.00 28.08 504 ARG E O 1
ATOM 7656 N N . SER C 1 505 ? 72.538 90.317 62.515 1.00 30.80 505 SER E N 1
ATOM 7657 C CA . SER C 1 505 ? 73.141 91.500 61.917 1.00 28.85 505 SER E CA 1
ATOM 7658 C C . SER C 1 505 ? 72.290 92.722 62.214 1.00 28.98 505 SER E C 1
ATOM 7659 O O . SER C 1 505 ? 72.299 93.681 61.448 1.00 27.83 505 SER E O 1
ATOM 7662 N N . GLY C 1 506 ? 71.557 92.697 63.322 1.00 27.95 506 GLY E N 1
ATOM 7663 C CA . GLY C 1 506 ? 70.691 93.819 63.638 1.00 27.70 506 GLY E CA 1
ATOM 7664 C C . GLY C 1 506 ? 69.550 93.863 62.630 1.00 28.79 506 GLY E C 1
ATOM 7665 O O . GLY C 1 506 ? 69.063 94.927 62.283 1.00 30.43 506 GLY E O 1
ATOM 7666 N N . PHE C 1 507 ? 69.141 92.695 62.148 1.00 28.22 507 PHE E N 1
ATOM 7667 C CA . PHE C 1 507 ? 68.057 92.573 61.197 1.00 27.39 507 PHE E CA 1
ATOM 7668 C C . PHE C 1 507 ? 68.270 93.392 59.928 1.00 27.94 507 PHE E C 1
ATOM 7669 O O . PHE C 1 507 ? 67.431 94.177 59.499 1.00 28.15 507 PHE E O 1
ATOM 7677 N N . SER C 1 508 ? 69.417 93.148 59.317 1.00 26.90 508 SER E N 1
ATOM 7678 C CA . SER C 1 508 ? 69.820 93.791 58.093 1.00 26.89 508 SER E CA 1
ATOM 7679 C C . SER C 1 508 ? 69.437 92.903 56.919 1.00 25.94 508 SER E C 1
ATOM 7680 O O . SER C 1 508 ? 69.344 91.686 57.061 1.00 25.66 508 SER E O 1
ATOM 7683 N N . PHE C 1 509 ? 69.207 93.513 55.767 1.00 25.82 509 PHE E N 1
ATOM 7684 C CA . PHE C 1 509 ? 68.898 92.751 54.558 1.00 26.76 509 PHE E CA 1
ATOM 7685 C C . PHE C 1 509 ? 69.350 93.568 53.353 1.00 26.99 509 PHE E C 1
ATOM 7686 O O . PHE C 1 509 ? 69.696 94.727 53.516 1.00 26.02 509 PHE E O 1
ATOM 7694 N N . LYS C 1 510 ? 69.379 92.973 52.161 1.00 27.71 510 LYS E N 1
ATOM 7695 C CA . LYS C 1 510 ? 69.831 93.691 50.966 1.00 28.01 510 LYS E CA 1
ATOM 7696 C C . LYS C 1 510 ? 68.744 93.845 49.913 1.00 29.35 510 LYS E C 1
ATOM 7697 O O . LYS C 1 510 ? 67.854 93.006 49.777 1.00 31.01 510 LYS E O 1
ATOM 7703 N N . VAL C 1 511 ? 68.853 94.902 49.128 1.00 28.91 511 VAL E N 1
ATOM 7704 C CA . VAL C 1 511 ? 67.894 95.150 48.082 1.00 28.85 511 VAL E CA 1
ATOM 7705 C C . VAL C 1 511 ? 68.645 95.379 46.783 1.00 29.46 511 VAL E C 1
ATOM 7706 O O . VAL C 1 511 ? 69.673 96.054 46.750 1.00 30.14 511 VAL E O 1
ATOM 7710 N N . PHE C 1 512 ? 68.135 94.792 45.713 1.00 30.17 512 PHE E N 1
ATOM 7711 C CA . PHE C 1 512 ? 68.766 94.914 44.403 1.00 31.34 512 PHE E CA 1
ATOM 7712 C C . PHE C 1 512 ? 67.758 95.417 43.382 1.00 32.17 512 PHE E C 1
ATOM 7713 O O . PHE C 1 512 ? 66.729 94.790 43.157 1.00 34.40 512 PHE E O 1
ATOM 7721 N N . TYR C 1 513 ? 68.048 96.565 42.785 1.00 32.53 513 TYR E N 1
ATOM 7722 C CA . TYR C 1 513 ? 67.202 97.129 41.742 1.00 31.18 513 TYR E CA 1
ATOM 7723 C C . TYR C 1 513 ? 67.840 96.676 40.437 1.00 31.78 513 TYR E C 1
ATOM 7724 O O . TYR C 1 513 ? 68.922 97.129 40.085 1.00 31.76 513 TYR E O 1
ATOM 7733 N N . PRO C 1 514 ? 67.203 95.754 39.715 1.00 33.33 514 PRO E N 1
ATOM 7734 C CA . PRO C 1 514 ? 67.835 95.329 38.459 1.00 33.83 514 PRO E CA 1
ATOM 7735 C C . PRO C 1 514 ? 67.913 96.383 37.354 1.00 35.63 514 PRO E C 1
ATOM 7736 O O . PRO C 1 514 ? 68.885 96.415 36.616 1.00 37.11 514 PRO E O 1
ATOM 7740 N N . SER C 1 515 ? 66.918 97.258 37.256 1.00 37.10 515 SER E N 1
ATOM 7741 C CA . SER C 1 515 ? 66.917 98.259 36.196 1.00 38.78 515 SER E CA 1
ATOM 7742 C C . SER C 1 515 ? 68.274 98.932 36.006 1.00 39.13 515 SER E C 1
ATOM 7743 O O . SER C 1 515 ? 68.762 99.010 34.874 1.00 38.91 515 SER E O 1
ATOM 7746 N N . ASN C 1 516 ? 68.898 99.393 37.091 1.00 37.76 516 ASN E N 1
ATOM 7747 C CA . ASN C 1 516 ? 70.209 100.033 36.974 1.00 38.44 516 ASN E CA 1
ATOM 7748 C C . ASN C 1 516 ? 71.281 99.376 37.842 1.00 37.87 516 ASN E C 1
ATOM 7749 O O . ASN C 1 516 ? 72.218 100.046 38.287 1.00 37.20 516 ASN E O 1
ATOM 7754 N N . LYS C 1 517 ? 71.137 98.068 38.056 1.00 37.32 517 LYS E N 1
ATOM 7755 C CA . LYS C 1 517 ? 72.053 97.262 38.871 1.00 37.25 517 LYS E CA 1
ATOM 7756 C C . LYS C 1 517 ? 72.564 98.008 40.093 1.00 37.23 517 LYS E C 1
ATOM 7757 O O . LYS C 1 517 ? 73.765 98.189 40.287 1.00 37.39 517 LYS E O 1
ATOM 7763 N N . THR C 1 518 ? 71.630 98.440 40.927 1.00 36.95 518 THR E N 1
ATOM 7764 C CA . THR C 1 518 ? 71.979 99.174 42.129 1.00 37.06 518 THR E CA 1
ATOM 7765 C C . THR C 1 518 ? 71.612 98.318 43.344 1.00 35.65 518 THR E C 1
ATOM 7766 O O . THR C 1 518 ? 70.595 97.633 43.343 1.00 34.53 518 THR E O 1
ATOM 7770 N N . VAL C 1 519 ? 72.461 98.338 44.365 1.00 35.71 519 VAL E N 1
ATOM 7771 C CA . VAL C 1 519 ? 72.244 97.555 45.579 1.00 33.45 519 VAL E CA 1
ATOM 7772 C C . VAL C 1 519 ? 72.056 98.487 46.749 1.00 32.99 519 VAL E C 1
ATOM 7773 O O . VAL C 1 519 ? 72.823 99.412 46.903 1.00 34.19 519 VAL E O 1
ATOM 7777 N N . GLU C 1 520 ? 71.037 98.245 47.567 1.00 32.18 520 GLU E N 1
ATOM 7778 C CA . GLU C 1 520 ? 70.767 99.063 48.743 1.00 31.12 520 GLU E CA 1
ATOM 7779 C C . GLU C 1 520 ? 70.678 98.230 50.030 1.00 30.97 520 GLU E C 1
ATOM 7780 O O . GLU C 1 520 ? 70.663 97.010 49.979 1.00 31.87 520 GLU E O 1
ATOM 7786 N N . ASP C 1 521 ? 70.628 98.889 51.177 1.00 30.46 521 ASP E N 1
ATOM 7787 C CA . ASP C 1 521 ? 70.604 98.199 52.476 1.00 30.30 521 ASP E CA 1
ATOM 7788 C C . ASP C 1 521 ? 69.553 98.703 53.428 1.00 29.04 521 ASP E C 1
ATOM 7789 O O . ASP C 1 521 ? 69.161 99.870 53.379 1.00 29.44 521 ASP E O 1
ATOM 7794 N N . SER C 1 522 ? 69.115 97.818 54.314 1.00 27.28 522 SER E N 1
ATOM 7795 C CA . SER C 1 522 ? 68.159 98.171 55.342 1.00 27.22 522 SER E CA 1
ATOM 7796 C C . SER C 1 522 ? 68.578 97.479 56.610 1.00 26.04 522 SER E C 1
ATOM 7797 O O . SER C 1 522 ? 69.230 96.452 56.561 1.00 27.32 522 SER E O 1
ATOM 7800 N N . LYS C 1 523 ? 68.187 98.036 57.743 1.00 25.84 523 LYS E N 1
ATOM 7801 C CA . LYS C 1 523 ? 68.524 97.484 59.052 1.00 24.57 523 LYS E CA 1
ATOM 7802 C C . LYS C 1 523 ? 67.368 97.838 59.990 1.00 23.91 523 LYS E C 1
ATOM 7803 O O . LYS C 1 523 ? 67.016 99.019 60.121 1.00 23.55 523 LYS E O 1
ATOM 7809 N N . LEU C 1 524 ? 66.775 96.832 60.626 1.00 22.32 524 LEU E N 1
ATOM 7810 C CA . LEU C 1 524 ? 65.626 97.064 61.500 1.00 23.22 524 LEU E CA 1
ATOM 7811 C C . LEU C 1 524 ? 65.889 96.890 63.007 1.00 23.78 524 LEU E C 1
ATOM 7812 O O . LEU C 1 524 ? 64.956 96.898 63.815 1.00 23.77 524 LEU E O 1
ATOM 7817 N N . GLN C 1 525 ? 67.152 96.745 63.376 1.00 24.35 525 GLN E N 1
ATOM 7818 C CA . GLN C 1 525 ? 67.529 96.553 64.776 1.00 26.85 525 GLN E CA 1
ATOM 7819 C C . GLN C 1 525 ? 66.819 97.451 65.775 1.00 27.16 525 GLN E C 1
ATOM 7820 O O . GLN C 1 525 ? 66.330 96.980 66.786 1.00 28.14 525 GLN E O 1
ATOM 7826 N N . GLY C 1 526 ? 66.774 98.742 65.463 1.00 28.63 526 GLY E N 1
ATOM 7827 C CA . GLY C 1 526 ? 66.164 99.735 66.330 1.00 29.08 526 GLY E CA 1
ATOM 7828 C C . GLY C 1 526 ? 64.672 99.700 66.571 1.00 30.86 526 GLY E C 1
ATOM 7829 O O . GLY C 1 526 ? 64.202 100.370 67.485 1.00 30.92 526 GLY E O 1
ATOM 7830 N N . PHE C 1 527 ? 63.924 98.956 65.763 1.00 32.55 527 PHE E N 1
ATOM 7831 C CA . PHE C 1 527 ? 62.474 98.868 65.958 1.00 34.07 527 PHE E CA 1
ATOM 7832 C C . PHE C 1 527 ? 62.145 97.886 67.089 1.00 35.00 527 PHE E C 1
ATOM 7833 O O . PHE C 1 527 ? 63.082 97.215 67.583 1.00 34.90 527 PHE E O 1
ATOM 7842 N N . SER D 2 9 ? 66.906 42.577 60.894 1.00 66.86 2150 SER F N 1
ATOM 7843 C CA . SER D 2 9 ? 66.725 43.563 62.006 1.00 66.65 2150 SER F CA 1
ATOM 7844 C C . SER D 2 9 ? 67.557 44.830 61.792 1.00 65.86 2150 SER F C 1
ATOM 7845 O O . SER D 2 9 ? 68.517 44.836 61.017 1.00 66.15 2150 SER F O 1
ATOM 7848 N N . TYR D 2 10 ? 67.172 45.904 62.475 1.00 64.73 2151 TYR F N 1
ATOM 7849 C CA . TYR D 2 10 ? 67.897 47.165 62.375 1.00 63.32 2151 TYR F CA 1
ATOM 7850 C C . TYR D 2 10 ? 67.895 47.885 63.722 1.00 62.40 2151 TYR F C 1
ATOM 7851 O O . TYR D 2 10 ? 66.844 48.265 64.238 1.00 61.80 2151 TYR F O 1
ATOM 7860 N N . VAL D 2 11 ? 69.086 48.080 64.273 1.00 61.73 2152 VAL F N 1
ATOM 7861 C CA . VAL D 2 11 ? 69.241 48.725 65.566 1.00 62.84 2152 VAL F CA 1
ATOM 7862 C C . VAL D 2 11 ? 69.713 50.181 65.504 1.00 63.33 2152 VAL F C 1
ATOM 7863 O O . VAL D 2 11 ? 70.515 50.554 64.652 1.00 63.31 2152 VAL F O 1
ATOM 7867 N N . LEU D 2 12 ? 69.195 50.992 66.420 1.00 64.15 2153 LEU F N 1
ATOM 7868 C CA . LEU D 2 12 ? 69.577 52.389 66.526 1.00 65.14 2153 LEU F CA 1
ATOM 7869 C C . LEU D 2 12 ? 70.422 52.465 67.788 1.00 66.13 2153 LEU F C 1
ATOM 7870 O O . LEU D 2 12 ? 69.961 52.118 68.871 1.00 65.48 2153 LEU F O 1
ATOM 7875 N N . PRO D 2 13 ? 71.681 52.898 67.664 1.00 67.49 2154 PRO F N 1
ATOM 7876 C CA . PRO D 2 13 ? 72.519 52.988 68.857 1.00 68.60 2154 PRO F CA 1
ATOM 7877 C C . PRO D 2 13 ? 71.980 53.991 69.870 1.00 69.48 2154 PRO F C 1
ATOM 7878 O O . PRO D 2 13 ? 71.650 55.130 69.529 1.00 70.06 2154 PRO F O 1
ATOM 7882 N N . GLU D 2 14 ? 71.879 53.526 71.111 1.00 70.50 2155 GLU F N 1
ATOM 7883 C CA . GLU D 2 14 ? 71.412 54.305 72.253 1.00 72.01 2155 GLU F CA 1
ATOM 7884 C C . GLU D 2 14 ? 70.306 55.334 72.060 1.00 72.15 2155 GLU F C 1
ATOM 7885 O O . GLU D 2 14 ? 70.575 56.540 72.072 1.00 72.09 2155 GLU F O 1
ATOM 7891 N N . VAL D 2 15 ? 69.066 54.883 71.900 1.00 71.92 2156 VAL F N 1
ATOM 7892 C CA . VAL D 2 15 ? 67.966 55.827 71.766 1.00 71.49 2156 VAL F CA 1
ATOM 7893 C C . VAL D 2 15 ? 67.617 56.178 73.206 1.00 71.67 2156 VAL F C 1
ATOM 7894 O O . VAL D 2 15 ? 67.678 55.313 74.081 1.00 71.65 2156 VAL F O 1
ATOM 7898 N N . ILE D 2 16 ? 67.293 57.440 73.471 1.00 71.72 2157 ILE F N 1
ATOM 7899 C CA . ILE D 2 16 ? 66.953 57.829 74.836 1.00 71.75 2157 ILE F CA 1
ATOM 7900 C C . ILE D 2 16 ? 65.452 58.000 75.032 1.00 71.63 2157 ILE F C 1
ATOM 7901 O O . ILE D 2 16 ? 64.757 58.542 74.168 1.00 71.98 2157 ILE F O 1
ATOM 7906 N N . CYS D 2 17 ? 64.961 57.508 76.166 1.00 71.61 2158 CYS F N 1
ATOM 7907 C CA . CYS D 2 17 ? 63.550 57.612 76.500 1.00 71.56 2158 CYS F CA 1
ATOM 7908 C C . CYS D 2 17 ? 63.361 58.984 77.121 1.00 71.85 2158 CYS F C 1
ATOM 7909 O O . CYS D 2 17 ? 63.913 59.268 78.184 1.00 71.87 2158 CYS F O 1
ATOM 7912 N N . ARG D 2 18 ? 62.585 59.833 76.456 1.00 71.86 2159 ARG F N 1
ATOM 7913 C CA . ARG D 2 18 ? 62.351 61.185 76.950 1.00 72.29 2159 ARG F CA 1
ATOM 7914 C C . ARG D 2 18 ? 61.605 61.216 78.279 1.00 72.04 2159 ARG F C 1
ATOM 7915 O O . ARG D 2 18 ? 61.655 62.214 78.998 1.00 72.42 2159 ARG F O 1
ATOM 7923 N N . SER D 2 19 ? 60.932 60.121 78.614 1.00 71.07 2160 SER F N 1
ATOM 7924 C CA . SER D 2 19 ? 60.169 60.054 79.855 1.00 70.08 2160 SER F CA 1
ATOM 7925 C C . SER D 2 19 ? 60.965 59.683 81.092 1.00 69.02 2160 SER F C 1
ATOM 7926 O O . SER D 2 19 ? 60.692 60.200 82.174 1.00 68.49 2160 SER F O 1
ATOM 7929 N N . CYS D 2 20 ? 61.948 58.798 80.947 1.00 67.72 2161 CYS F N 1
ATOM 7930 C CA . CYS D 2 20 ? 62.734 58.370 82.107 1.00 66.55 2161 CYS F CA 1
ATOM 7931 C C . CYS D 2 20 ? 64.252 58.444 81.934 1.00 66.64 2161 CYS F C 1
ATOM 7932 O O . CYS D 2 20 ? 64.999 58.238 82.892 1.00 65.69 2161 CYS F O 1
ATOM 7935 N N . ASN D 2 21 ? 64.697 58.728 80.712 1.00 67.02 2162 ASN F N 1
ATOM 7936 C CA . ASN D 2 21 ? 66.120 58.853 80.392 1.00 67.58 2162 ASN F CA 1
ATOM 7937 C C . ASN D 2 21 ? 66.860 57.533 80.229 1.00 67.59 2162 ASN F C 1
ATOM 7938 O O . ASN D 2 21 ? 68.088 57.519 80.157 1.00 67.18 2162 ASN F O 1
ATOM 7943 N N . PHE D 2 22 ? 66.123 56.428 80.169 1.00 67.86 2163 PHE F N 1
ATOM 7944 C CA . PHE D 2 22 ? 66.742 55.113 80.010 1.00 67.74 2163 PHE F CA 1
ATOM 7945 C C . PHE D 2 22 ? 67.331 55.000 78.615 1.00 67.98 2163 PHE F C 1
ATOM 7946 O O . PHE D 2 22 ? 66.628 55.136 77.606 1.00 68.11 2163 PHE F O 1
ATOM 7954 N N . CYS D 2 23 ? 68.630 54.741 78.566 1.00 68.39 2164 CYS F N 1
ATOM 7955 C CA . CYS D 2 23 ? 69.339 54.626 77.302 1.00 68.64 2164 CYS F CA 1
ATOM 7956 C C . CYS D 2 23 ? 69.609 53.171 76.941 1.00 68.07 2164 CYS F C 1
ATOM 7957 O O . CYS D 2 23 ? 70.044 52.379 77.781 1.00 66.96 2164 CYS F O 1
ATOM 7960 N N . ARG D 2 24 ? 69.349 52.828 75.685 1.00 67.99 2165 ARG F N 1
ATOM 7961 C CA . ARG D 2 24 ? 69.575 51.476 75.197 1.00 68.23 2165 ARG F CA 1
ATOM 7962 C C . ARG D 2 24 ? 69.472 51.476 73.685 1.00 67.71 2165 ARG F C 1
ATOM 7963 O O . ARG D 2 24 ? 68.794 52.326 73.115 1.00 67.72 2165 ARG F O 1
ATOM 7971 N N . ASP D 2 25 ? 70.148 50.534 73.034 1.00 67.62 2166 ASP F N 1
ATOM 7972 C CA . ASP D 2 25 ? 70.069 50.445 71.581 1.00 67.51 2166 ASP F CA 1
ATOM 7973 C C . ASP D 2 25 ? 68.661 49.922 71.296 1.00 66.88 2166 ASP F C 1
ATOM 7974 O O . ASP D 2 25 ? 68.093 49.186 72.098 1.00 66.44 2166 ASP F O 1
ATOM 7979 N N . LEU D 2 26 ? 68.089 50.304 70.165 1.00 66.86 2167 LEU F N 1
ATOM 7980 C CA . LEU D 2 26 ? 66.735 49.872 69.839 1.00 66.94 2167 LEU F CA 1
ATOM 7981 C C . LEU D 2 26 ? 66.681 49.140 68.508 1.00 67.22 2167 LEU F C 1
ATOM 7982 O O . LEU D 2 26 ? 67.057 49.693 67.471 1.00 67.12 2167 LEU F O 1
ATOM 7987 N N . ASP D 2 27 ? 66.212 47.897 68.533 1.00 67.41 2168 ASP F N 1
ATOM 7988 C CA . ASP D 2 27 ? 66.100 47.130 67.298 1.00 67.94 2168 ASP F CA 1
ATOM 7989 C C . ASP D 2 27 ? 64.702 47.404 66.773 1.00 68.09 2168 ASP F C 1
ATOM 7990 O O . ASP D 2 27 ? 63.714 47.004 67.380 1.00 67.88 2168 ASP F O 1
ATOM 7995 N N . LEU D 2 28 ? 64.625 48.103 65.647 1.00 68.67 2169 LEU F N 1
ATOM 7996 C CA . LEU D 2 28 ? 63.343 48.464 65.045 1.00 69.29 2169 LEU F CA 1
ATOM 7997 C C . LEU D 2 28 ? 62.527 47.292 64.509 1.00 69.97 2169 LEU F C 1
ATOM 7998 O O . LEU D 2 28 ? 61.298 47.336 64.510 1.00 69.85 2169 LEU F O 1
ATOM 8003 N N . CYS D 2 29 ? 63.206 46.255 64.037 1.00 70.56 2170 CYS F N 1
ATOM 8004 C CA . CYS D 2 29 ? 62.520 45.085 63.502 1.00 71.35 2170 CYS F CA 1
ATOM 8005 C C . CYS D 2 29 ? 62.043 44.134 64.620 1.00 70.50 2170 CYS F C 1
ATOM 8006 O O . CYS D 2 29 ? 60.989 43.501 64.504 1.00 69.67 2170 CYS F O 1
ATOM 8009 N N . LYS D 2 30 ? 62.814 44.058 65.706 1.00 69.68 2171 LYS F N 1
ATOM 8010 C CA . LYS D 2 30 ? 62.501 43.170 66.828 1.00 68.39 2171 LYS F CA 1
ATOM 8011 C C . LYS D 2 30 ? 61.802 43.770 68.043 1.00 67.83 2171 LYS F C 1
ATOM 8012 O O . LYS D 2 30 ? 61.276 43.029 68.868 1.00 68.37 2171 LYS F O 1
ATOM 8018 N N . ASP D 2 31 ? 61.773 45.092 68.171 1.00 67.43 2172 ASP F N 1
ATOM 8019 C CA . ASP D 2 31 ? 61.145 45.686 69.355 1.00 66.22 2172 ASP F CA 1
ATOM 8020 C C . ASP D 2 31 ? 59.813 46.409 69.174 1.00 65.94 2172 ASP F C 1
ATOM 8021 O O . ASP D 2 31 ? 59.451 47.254 69.997 1.00 64.82 2172 ASP F O 1
ATOM 8026 N N . SER D 2 32 ? 59.078 46.085 68.114 1.00 65.70 2173 SER F N 1
ATOM 8027 C CA . SER D 2 32 ? 57.785 46.723 67.888 1.00 66.17 2173 SER F CA 1
ATOM 8028 C C . SER D 2 32 ? 56.743 46.028 68.768 1.00 67.02 2173 SER F C 1
ATOM 8029 O O . SER D 2 32 ? 57.025 45.003 69.391 1.00 67.50 2173 SER F O 1
ATOM 8032 N N . SER D 2 33 ? 55.543 46.595 68.822 1.00 68.14 2174 SER F N 1
ATOM 8033 C CA . SER D 2 33 ? 54.454 46.036 69.615 1.00 69.29 2174 SER F CA 1
ATOM 8034 C C . SER D 2 33 ? 53.458 45.306 68.715 1.00 69.76 2174 SER F C 1
ATOM 8035 O O . SER D 2 33 ? 53.149 45.767 67.608 1.00 70.35 2174 SER F O 1
ATOM 8038 N N . PRO D 2 42 ? 51.434 49.909 65.627 1.00 73.78 2183 PRO F N 1
ATOM 8039 C CA . PRO D 2 42 ? 52.869 49.833 65.320 1.00 73.28 2183 PRO F CA 1
ATOM 8040 C C . PRO D 2 42 ? 53.676 50.841 66.150 1.00 72.93 2183 PRO F C 1
ATOM 8041 O O . PRO D 2 42 ? 53.796 52.013 65.773 1.00 72.81 2183 PRO F O 1
ATOM 8045 N N . GLN D 2 43 ? 54.229 50.385 67.272 1.00 72.33 2184 GLN F N 1
ATOM 8046 C CA . GLN D 2 43 ? 55.002 51.263 68.148 1.00 71.14 2184 GLN F CA 1
ATOM 8047 C C . GLN D 2 43 ? 56.234 50.639 68.789 1.00 69.73 2184 GLN F C 1
ATOM 8048 O O . GLN D 2 43 ? 56.479 49.427 68.685 1.00 70.36 2184 GLN F O 1
ATOM 8054 N N . TRP D 2 44 ? 56.994 51.498 69.466 1.00 67.17 2185 TRP F N 1
ATOM 8055 C CA . TRP D 2 44 ? 58.206 51.106 70.165 1.00 65.19 2185 TRP F CA 1
ATOM 8056 C C . TRP D 2 44 ? 58.098 51.633 71.575 1.00 64.74 2185 TRP F C 1
ATOM 8057 O O . TRP D 2 44 ? 57.944 52.830 71.789 1.00 64.93 2185 TRP F O 1
ATOM 8068 N N . LEU D 2 45 ? 58.160 50.732 72.543 1.00 64.04 2186 LEU F N 1
ATOM 8069 C CA . LEU D 2 45 ? 58.070 51.134 73.931 1.00 62.97 2186 LEU F CA 1
ATOM 8070 C C . LEU D 2 45 ? 59.439 51.132 74.581 1.00 61.99 2186 LEU F C 1
ATOM 8071 O O . LEU D 2 45 ? 60.357 50.455 74.134 1.00 61.92 2186 LEU F O 1
ATOM 8076 N N . CYS D 2 46 ? 59.575 51.929 75.626 1.00 61.41 2187 CYS F N 1
ATOM 8077 C CA . CYS D 2 46 ? 60.817 52.009 76.372 1.00 60.88 2187 CYS F CA 1
ATOM 8078 C C . CYS D 2 46 ? 60.889 50.688 77.124 1.00 61.76 2187 CYS F C 1
ATOM 8079 O O . CYS D 2 46 ? 59.857 50.101 77.428 1.00 63.35 2187 CYS F O 1
ATOM 8082 N N . SER D 2 47 ? 62.090 50.200 77.404 1.00 61.63 2188 SER F N 1
ATOM 8083 C CA . SER D 2 47 ? 62.228 48.945 78.134 1.00 61.47 2188 SER F CA 1
ATOM 8084 C C . SER D 2 47 ? 61.993 49.175 79.619 1.00 60.85 2188 SER F C 1
ATOM 8085 O O . SER D 2 47 ? 61.205 48.469 80.243 1.00 61.17 2188 SER F O 1
ATOM 8088 N N . ASN D 2 48 ? 62.676 50.170 80.179 1.00 60.08 2189 ASN F N 1
ATOM 8089 C CA . ASN D 2 48 ? 62.553 50.483 81.598 1.00 59.69 2189 ASN F CA 1
ATOM 8090 C C . ASN D 2 48 ? 61.138 50.868 81.974 1.00 59.69 2189 ASN F C 1
ATOM 8091 O O . ASN D 2 48 ? 60.491 50.184 82.750 1.00 59.65 2189 ASN F O 1
ATOM 8096 N N . CYS D 2 49 ? 60.680 52.001 81.462 1.00 59.82 2190 CYS F N 1
ATOM 8097 C CA . CYS D 2 49 ? 59.312 52.442 81.700 1.00 59.93 2190 CYS F CA 1
ATOM 8098 C C . CYS D 2 49 ? 58.648 51.966 80.419 1.00 60.13 2190 CYS F C 1
ATOM 8099 O O . CYS D 2 49 ? 59.340 51.548 79.485 1.00 61.49 2190 CYS F O 1
ATOM 8102 N N . GLN D 2 50 ? 57.330 52.006 80.336 1.00 58.84 2191 GLN F N 1
ATOM 8103 C CA . GLN D 2 50 ? 56.722 51.519 79.105 1.00 58.47 2191 GLN F CA 1
ATOM 8104 C C . GLN D 2 50 ? 56.165 52.632 78.221 1.00 58.14 2191 GLN F C 1
ATOM 8105 O O . GLN D 2 50 ? 55.214 52.437 77.462 1.00 57.09 2191 GLN F O 1
ATOM 8111 N N . ALA D 2 51 ? 56.788 53.802 78.319 1.00 58.42 2192 ALA F N 1
ATOM 8112 C CA . ALA D 2 51 ? 56.394 54.965 77.525 1.00 59.08 2192 ALA F CA 1
ATOM 8113 C C . ALA D 2 51 ? 56.710 54.694 76.057 1.00 59.53 2192 ALA F C 1
ATOM 8114 O O . ALA D 2 51 ? 57.758 54.135 75.735 1.00 60.17 2192 ALA F O 1
ATOM 8116 N N . PRO D 2 52 ? 55.814 55.093 75.142 1.00 60.00 2193 PRO F N 1
ATOM 8117 C CA . PRO D 2 52 ? 56.109 54.829 73.735 1.00 60.29 2193 PRO F CA 1
ATOM 8118 C C . PRO D 2 52 ? 57.159 55.796 73.190 1.00 60.89 2193 PRO F C 1
ATOM 8119 O O . PRO D 2 52 ? 57.139 56.984 73.499 1.00 61.07 2193 PRO F O 1
ATOM 8123 N N . TYR D 2 53 ? 58.099 55.285 72.405 1.00 61.55 2194 TYR F N 1
ATOM 8124 C CA . TYR D 2 53 ? 59.102 56.158 71.810 1.00 61.58 2194 TYR F CA 1
ATOM 8125 C C . TYR D 2 53 ? 58.389 57.004 70.760 1.00 61.56 2194 TYR F C 1
ATOM 8126 O O . TYR D 2 53 ? 57.474 56.532 70.062 1.00 61.69 2194 TYR F O 1
ATOM 8135 N N . ASP D 2 54 ? 58.809 58.260 70.675 1.00 60.77 2195 ASP F N 1
ATOM 8136 C CA . ASP D 2 54 ? 58.259 59.232 69.734 1.00 60.14 2195 ASP F CA 1
ATOM 8137 C C . ASP D 2 54 ? 58.619 58.843 68.291 1.00 59.14 2195 ASP F C 1
ATOM 8138 O O . ASP D 2 54 ? 59.760 59.018 67.871 1.00 58.89 2195 ASP F O 1
ATOM 8143 N N . SER D 2 55 ? 57.654 58.307 67.545 1.00 58.49 2196 SER F N 1
ATOM 8144 C CA . SER D 2 55 ? 57.900 57.900 66.157 1.00 59.22 2196 SER F CA 1
ATOM 8145 C C . SER D 2 55 ? 58.621 59.005 65.399 1.00 58.43 2196 SER F C 1
ATOM 8146 O O . SER D 2 55 ? 59.556 58.753 64.642 1.00 58.37 2196 SER F O 1
ATOM 8149 N N . SER D 2 56 ? 58.159 60.231 65.618 1.00 58.62 2197 SER F N 1
ATOM 8150 C CA . SER D 2 56 ? 58.729 61.426 65.006 1.00 58.00 2197 SER F CA 1
ATOM 8151 C C . SER D 2 56 ? 60.258 61.438 65.176 1.00 57.01 2197 SER F C 1
ATOM 8152 O O . SER D 2 56 ? 61.001 61.634 64.215 1.00 56.88 2197 SER F O 1
ATOM 8155 N N . ALA D 2 57 ? 60.721 61.213 66.399 1.00 56.68 2198 ALA F N 1
ATOM 8156 C CA . ALA D 2 57 ? 62.149 61.182 66.685 1.00 56.28 2198 ALA F CA 1
ATOM 8157 C C . ALA D 2 57 ? 62.846 60.044 65.917 1.00 56.54 2198 ALA F C 1
ATOM 8158 O O . ALA D 2 57 ? 63.896 60.252 65.309 1.00 55.45 2198 ALA F O 1
ATOM 8160 N N . ILE D 2 58 ? 62.272 58.842 65.960 1.00 56.09 2199 ILE F N 1
ATOM 8161 C CA . ILE D 2 58 ? 62.838 57.693 65.254 1.00 56.48 2199 ILE F CA 1
ATOM 8162 C C . ILE D 2 58 ? 63.003 58.017 63.766 1.00 56.74 2199 ILE F C 1
ATOM 8163 O O . ILE D 2 58 ? 64.066 57.782 63.184 1.00 56.30 2199 ILE F O 1
ATOM 8168 N N . GLU D 2 59 ? 61.947 58.558 63.161 1.00 57.05 2200 GLU F N 1
ATOM 8169 C CA . GLU D 2 59 ? 61.982 58.931 61.755 1.00 57.85 2200 GLU F CA 1
ATOM 8170 C C . GLU D 2 59 ? 63.197 59.795 61.474 1.00 57.83 2200 GLU F C 1
ATOM 8171 O O . GLU D 2 59 ? 64.018 59.464 60.622 1.00 58.39 2200 GLU F O 1
ATOM 8177 N N . MET D 2 60 ? 63.314 60.896 62.208 1.00 57.52 2201 MET F N 1
ATOM 8178 C CA . MET D 2 60 ? 64.420 61.825 62.006 1.00 58.37 2201 MET F CA 1
ATOM 8179 C C . MET D 2 60 ? 65.788 61.191 62.206 1.00 56.89 2201 MET F C 1
ATOM 8180 O O . MET D 2 60 ? 66.729 61.522 61.494 1.00 57.77 2201 MET F O 1
ATOM 8185 N N . THR D 2 61 ? 65.906 60.283 63.168 1.00 55.87 2202 THR F N 1
ATOM 8186 C CA . THR D 2 61 ? 67.184 59.613 63.405 1.00 54.36 2202 THR F CA 1
ATOM 8187 C C . THR D 2 61 ? 67.529 58.729 62.208 1.00 52.76 2202 THR F C 1
ATOM 8188 O O . THR D 2 61 ? 68.688 58.611 61.811 1.00 51.91 2202 THR F O 1
ATOM 8192 N N . LEU D 2 62 ? 66.511 58.101 61.638 1.00 51.48 2203 LEU F N 1
ATOM 8193 C CA . LEU D 2 62 ? 66.719 57.256 60.472 1.00 50.91 2203 LEU F CA 1
ATOM 8194 C C . LEU D 2 62 ? 67.183 58.125 59.310 1.00 50.21 2203 LEU F C 1
ATOM 8195 O O . LEU D 2 62 ? 68.066 57.738 58.549 1.00 50.12 2203 LEU F O 1
ATOM 8200 N N . VAL D 2 63 ? 66.578 59.302 59.181 1.00 49.50 2204 VAL F N 1
ATOM 8201 C CA . VAL D 2 63 ? 66.937 60.235 58.127 1.00 48.29 2204 VAL F CA 1
ATOM 8202 C C . VAL D 2 63 ? 68.404 60.609 58.289 1.00 48.28 2204 VAL F C 1
ATOM 8203 O O . VAL D 2 63 ? 69.179 60.540 57.337 1.00 46.07 2204 VAL F O 1
ATOM 8207 N N . GLU D 2 64 ? 68.790 60.980 59.504 1.00 49.68 2205 GLU F N 1
ATOM 8208 C CA . GLU D 2 64 ? 70.168 61.361 59.764 1.00 52.55 2205 GLU F CA 1
ATOM 8209 C C . GLU D 2 64 ? 71.106 60.204 59.433 1.00 53.14 2205 GLU F C 1
ATOM 8210 O O . GLU D 2 64 ? 72.238 60.412 58.968 1.00 53.48 2205 GLU F O 1
ATOM 8216 N N . VAL D 2 65 ? 70.646 58.981 59.683 1.00 52.80 2206 VAL F N 1
ATOM 8217 C CA . VAL D 2 65 ? 71.464 57.817 59.380 1.00 52.59 2206 VAL F CA 1
ATOM 8218 C C . VAL D 2 65 ? 71.693 57.755 57.867 1.00 52.19 2206 VAL F C 1
ATOM 8219 O O . VAL D 2 65 ? 72.780 57.401 57.411 1.00 51.29 2206 VAL F O 1
ATOM 8223 N N . LEU D 2 66 ? 70.672 58.104 57.089 1.00 52.17 2207 LEU F N 1
ATOM 8224 C CA . LEU D 2 66 ? 70.819 58.127 55.636 1.00 52.30 2207 LEU F CA 1
ATOM 8225 C C . LEU D 2 66 ? 71.815 59.224 55.255 1.00 52.55 2207 LEU F C 1
ATOM 8226 O O . LEU D 2 66 ? 72.652 59.031 54.374 1.00 53.35 2207 LEU F O 1
ATOM 8231 N N . GLN D 2 67 ? 71.718 60.373 55.915 1.00 51.88 2208 GLN F N 1
ATOM 8232 C CA . GLN D 2 67 ? 72.617 61.473 55.626 1.00 52.29 2208 GLN F CA 1
ATOM 8233 C C . GLN D 2 67 ? 74.040 61.040 55.940 1.00 51.46 2208 GLN F C 1
ATOM 8234 O O . GLN D 2 67 ? 74.912 61.068 55.078 1.00 50.13 2208 GLN F O 1
ATOM 8240 N N . LYS D 2 68 ? 74.272 60.618 57.175 1.00 51.96 2209 LYS F N 1
ATOM 8241 C CA . LYS D 2 68 ? 75.610 60.216 57.571 1.00 52.79 2209 LYS F CA 1
ATOM 8242 C C . LYS D 2 68 ? 76.210 59.183 56.609 1.00 52.30 2209 LYS F C 1
ATOM 8243 O O . LYS D 2 68 ? 77.409 59.208 56.318 1.00 51.68 2209 LYS F O 1
ATOM 8249 N N . LYS D 2 69 ? 75.372 58.290 56.098 1.00 52.05 2210 LYS F N 1
ATOM 8250 C CA . LYS D 2 69 ? 75.839 57.269 55.172 1.00 51.68 2210 LYS F CA 1
ATOM 8251 C C . LYS D 2 69 ? 76.025 57.829 53.777 1.00 50.46 2210 LYS F C 1
ATOM 8252 O O . LYS D 2 69 ? 76.898 57.388 53.035 1.00 50.26 2210 LYS F O 1
ATOM 8258 N N . LEU D 2 70 ? 75.196 58.800 53.418 1.00 49.71 2211 LEU F N 1
ATOM 8259 C CA . LEU D 2 70 ? 75.302 59.446 52.116 1.00 47.54 2211 LEU F CA 1
ATOM 8260 C C . LEU D 2 70 ? 76.602 60.272 52.127 1.00 45.85 2211 LEU F C 1
ATOM 8261 O O . LEU D 2 70 ? 77.273 60.435 51.106 1.00 45.29 2211 LEU F O 1
ATOM 8266 N N . MET D 2 71 ? 76.961 60.769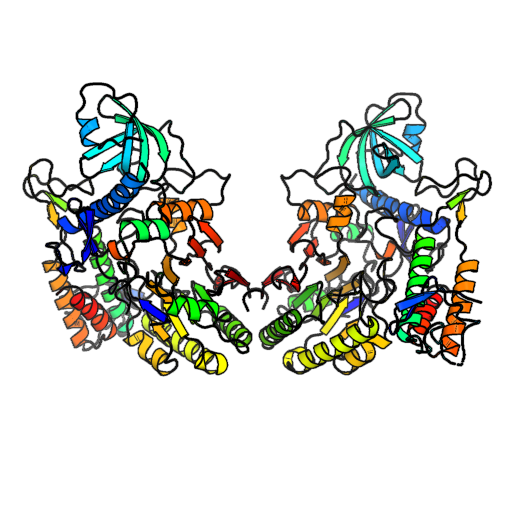 53.304 1.00 43.25 2212 MET F N 1
ATOM 8267 C CA . MET D 2 71 ? 78.175 61.550 53.465 1.00 43.06 2212 MET F CA 1
ATOM 8268 C C . MET D 2 71 ? 79.368 60.608 53.342 1.00 42.83 2212 MET F C 1
ATOM 8269 O O . MET D 2 71 ? 80.333 60.870 52.622 1.00 42.02 2212 MET F O 1
ATOM 8274 N N . ALA D 2 72 ? 79.284 59.495 54.058 1.00 43.29 2213 ALA F N 1
ATOM 8275 C CA . ALA D 2 72 ? 80.347 58.501 54.054 1.00 43.66 2213 ALA F CA 1
ATOM 8276 C C . ALA D 2 72 ? 80.669 58.075 52.627 1.00 43.79 2213 ALA F C 1
ATOM 8277 O O . ALA D 2 72 ? 81.833 57.915 52.262 1.00 44.23 2213 ALA F O 1
ATOM 8279 N N . PHE D 2 73 ? 79.629 57.913 51.822 1.00 44.06 2214 PHE F N 1
ATOM 8280 C CA . PHE D 2 73 ? 79.789 57.509 50.436 1.00 43.79 2214 PHE F CA 1
ATOM 8281 C C . PHE D 2 73 ? 80.497 58.560 49.602 1.00 43.55 2214 PHE F C 1
ATOM 8282 O O . PHE D 2 73 ? 81.361 58.244 48.796 1.00 44.73 2214 PHE F O 1
ATOM 8290 N N . THR D 2 74 ? 80.110 59.815 49.792 1.00 43.27 2215 THR F N 1
ATOM 8291 C CA . THR D 2 74 ? 80.656 60.930 49.032 1.00 41.96 2215 THR F CA 1
ATOM 8292 C C . THR D 2 74 ? 82.121 61.211 49.316 1.00 41.99 2215 THR F C 1
ATOM 8293 O O . THR D 2 74 ? 82.840 61.696 48.440 1.00 41.44 2215 THR F O 1
ATOM 8297 N N . LEU D 2 75 ? 82.554 60.904 50.536 1.00 42.19 2216 LEU F N 1
ATOM 8298 C CA . LEU D 2 75 ? 83.926 61.153 50.959 1.00 43.64 2216 LEU F CA 1
ATOM 8299 C C . LEU D 2 75 ? 84.784 59.897 51.051 1.00 45.64 2216 LEU F C 1
ATOM 8300 O O . LEU D 2 75 ? 85.954 59.958 51.437 1.00 45.78 2216 LEU F O 1
ATOM 8305 N N . GLN D 2 76 ? 84.199 58.762 50.693 1.00 47.06 2217 GLN F N 1
ATOM 8306 C CA . GLN D 2 76 ? 84.882 57.474 50.746 1.00 48.78 2217 GLN F CA 1
ATOM 8307 C C . GLN D 2 76 ? 86.231 57.394 50.044 1.00 50.33 2217 GLN F C 1
ATOM 8308 O O . GLN D 2 76 ? 86.455 58.044 49.022 1.00 50.93 2217 GLN F O 1
ATOM 8314 N N . ASP D 2 77 ? 87.121 56.570 50.589 1.00 51.89 2218 ASP F N 1
ATOM 8315 C CA . ASP D 2 77 ? 88.434 56.371 49.991 1.00 54.35 2218 ASP F CA 1
ATOM 8316 C C . ASP D 2 77 ? 88.246 55.544 48.736 1.00 54.54 2218 ASP F C 1
ATOM 8317 O O . ASP D 2 77 ? 87.219 54.886 48.561 1.00 55.21 2218 ASP F O 1
ATOM 8322 N N . LEU D 2 78 ? 89.234 55.586 47.856 1.00 54.54 2219 LEU F N 1
ATOM 8323 C CA . LEU D 2 78 ? 89.184 54.796 46.636 1.00 54.70 2219 LEU F CA 1
ATOM 8324 C C . LEU D 2 78 ? 90.430 53.917 46.624 1.00 55.19 2219 LEU F C 1
ATOM 8325 O O . LEU D 2 78 ? 91.533 54.377 46.929 1.00 54.93 2219 LEU F O 1
ATOM 8330 N N . VAL D 2 79 ? 90.245 52.644 46.292 1.00 56.25 2220 VAL F N 1
ATOM 8331 C CA . VAL D 2 79 ? 91.354 51.690 46.261 1.00 57.70 2220 VAL F CA 1
ATOM 8332 C C . VAL D 2 79 ? 91.662 51.174 44.853 1.00 58.75 2220 VAL F C 1
ATOM 8333 O O . VAL D 2 79 ? 90.780 51.085 43.999 1.00 58.54 2220 VAL F O 1
ATOM 8337 N N . CYS D 2 80 ? 92.931 50.854 44.618 1.00 60.10 2221 CYS F N 1
ATOM 8338 C CA . CYS D 2 80 ? 93.366 50.311 43.338 1.00 61.60 2221 CYS F CA 1
ATOM 8339 C C . CYS D 2 80 ? 93.045 48.818 43.369 1.00 62.05 2221 CYS F C 1
ATOM 8340 O O . CYS D 2 80 ? 93.232 48.159 44.397 1.00 62.57 2221 CYS F O 1
ATOM 8343 N N . LEU D 2 81 ? 92.554 48.278 42.261 1.00 62.72 2222 LEU F N 1
ATOM 8344 C CA . LEU D 2 81 ? 92.236 46.855 42.231 1.00 63.52 2222 LEU F CA 1
ATOM 8345 C C . LEU D 2 81 ? 93.483 45.975 42.124 1.00 64.79 2222 LEU F C 1
ATOM 8346 O O . LEU D 2 81 ? 93.486 44.844 42.620 1.00 63.81 2222 LEU F O 1
ATOM 8351 N N . LYS D 2 82 ? 94.532 46.489 41.474 1.00 66.20 2223 LYS F N 1
ATOM 8352 C CA . LYS D 2 82 ? 95.785 45.744 41.328 1.00 67.35 2223 LYS F CA 1
ATOM 8353 C C . LYS D 2 82 ? 96.481 45.715 42.678 1.00 68.21 2223 LYS F C 1
ATOM 8354 O O . LYS D 2 82 ? 96.520 44.673 43.333 1.00 69.31 2223 LYS F O 1
ATOM 8360 N N . CYS D 2 83 ? 97.047 46.846 43.086 1.00 68.69 2224 CYS F N 1
ATOM 8361 C CA . CYS D 2 83 ? 97.688 46.929 44.395 1.00 68.92 2224 CYS F CA 1
ATOM 8362 C C . CYS D 2 83 ? 96.598 47.437 45.328 1.00 69.43 2224 CYS F C 1
ATOM 8363 O O . CYS D 2 83 ? 95.655 48.090 44.881 1.00 71.03 2224 CYS F O 1
ATOM 8366 N N . ARG D 2 84 ? 96.697 47.144 46.613 1.00 68.72 2225 ARG F N 1
ATOM 8367 C CA . ARG D 2 84 ? 95.654 47.607 47.512 1.00 68.36 2225 ARG F CA 1
ATOM 8368 C C . ARG D 2 84 ? 95.932 49.025 48.018 1.00 66.97 2225 ARG F C 1
ATOM 8369 O O . ARG D 2 84 ? 95.641 49.365 49.173 1.00 66.87 2225 ARG F O 1
ATOM 8377 N N . GLY D 2 85 ? 96.475 49.854 47.125 1.00 64.45 2226 GLY F N 1
ATOM 8378 C CA . GLY D 2 85 ? 96.803 51.226 47.469 1.00 62.80 2226 GLY F CA 1
ATOM 8379 C C . GLY D 2 85 ? 95.668 52.233 47.387 1.00 61.27 2226 GLY F C 1
ATOM 8380 O O . GLY D 2 85 ? 95.005 52.355 46.360 1.00 60.76 2226 GLY F O 1
ATOM 8381 N N . VAL D 2 86 ? 95.458 52.961 48.480 1.00 59.76 2227 VAL F N 1
ATOM 8382 C CA . VAL D 2 86 ? 94.415 53.973 48.569 1.00 58.38 2227 VAL F CA 1
ATOM 8383 C C . VAL D 2 86 ? 94.803 55.180 47.724 1.00 58.04 2227 VAL F C 1
ATOM 8384 O O . VAL D 2 86 ? 95.942 55.651 47.793 1.00 57.58 2227 VAL F O 1
ATOM 8388 N N . LYS D 2 87 ? 93.863 55.677 46.924 1.00 57.49 2228 LYS F N 1
ATOM 8389 C CA . LYS D 2 87 ? 94.128 56.832 46.068 1.00 57.09 2228 LYS F CA 1
ATOM 8390 C C . LYS D 2 87 ? 94.500 58.029 46.952 1.00 57.90 2228 LYS F C 1
ATOM 8391 O O . LYS D 2 87 ? 93.826 58.313 47.946 1.00 57.21 2228 LYS F O 1
ATOM 8397 N N . GLU D 2 88 ? 95.574 58.723 46.581 1.00 58.88 2229 GLU F N 1
ATOM 8398 C CA . GLU D 2 88 ? 96.070 59.863 47.344 1.00 59.44 2229 GLU F CA 1
ATOM 8399 C C . GLU D 2 88 ? 96.021 61.182 46.584 1.00 58.80 2229 GLU F C 1
ATOM 8400 O O . GLU D 2 88 ? 96.439 62.210 47.097 1.00 59.68 2229 GLU F O 1
ATOM 8406 N N . THR D 2 89 ? 95.528 61.155 45.356 1.00 57.75 2230 THR F N 1
ATOM 8407 C CA . THR D 2 89 ? 95.421 62.366 44.559 1.00 57.12 2230 THR F CA 1
ATOM 8408 C C . THR D 2 89 ? 93.986 62.469 44.082 1.00 57.07 2230 THR F C 1
ATOM 8409 O O . THR D 2 89 ? 93.184 61.583 44.357 1.00 58.02 2230 THR F O 1
ATOM 8413 N N . SER D 2 90 ? 93.663 63.527 43.349 1.00 56.41 2231 SER F N 1
ATOM 8414 C CA . SER D 2 90 ? 92.289 63.739 42.898 1.00 55.62 2231 SER F CA 1
ATOM 8415 C C . SER D 2 90 ? 91.954 63.432 41.451 1.00 54.50 2231 SER F C 1
ATOM 8416 O O . SER D 2 90 ? 90.897 62.881 41.155 1.00 54.92 2231 SER F O 1
ATOM 8419 N N . MET D 2 91 ? 92.853 63.799 40.549 1.00 54.55 2232 MET F N 1
ATOM 8420 C CA . MET D 2 91 ? 92.618 63.633 39.122 1.00 53.51 2232 MET F CA 1
ATOM 8421 C C . MET D 2 91 ? 92.911 62.291 38.445 1.00 53.83 2232 MET F C 1
ATOM 8422 O O . MET D 2 91 ? 92.177 61.882 37.548 1.00 54.74 2232 MET F O 1
ATOM 8427 N N . PRO D 2 92 ? 93.964 61.575 38.864 1.00 53.90 2233 PRO F N 1
ATOM 8428 C CA . PRO D 2 92 ? 94.196 60.303 38.170 1.00 54.80 2233 PRO F CA 1
ATOM 8429 C C . PRO D 2 92 ? 92.977 59.393 38.031 1.00 55.49 2233 PRO F C 1
ATOM 8430 O O . PRO D 2 92 ? 92.248 59.152 38.994 1.00 56.42 2233 PRO F O 1
ATOM 8434 N N . VAL D 2 93 ? 92.757 58.910 36.812 1.00 56.88 2234 VAL F N 1
ATOM 8435 C CA . VAL D 2 93 ? 91.655 58.005 36.514 1.00 57.94 2234 VAL F CA 1
ATOM 8436 C C . VAL D 2 93 ? 92.134 56.559 36.705 1.00 58.72 2234 VAL F C 1
ATOM 8437 O O . VAL D 2 93 ? 91.327 55.652 36.918 1.00 59.28 2234 VAL F O 1
ATOM 8441 N N . TYR D 2 94 ? 93.452 56.365 36.637 1.00 59.56 2235 TYR F N 1
ATOM 8442 C CA . TYR D 2 94 ? 94.081 55.053 36.806 1.00 60.77 2235 TYR F CA 1
ATOM 8443 C C . TYR D 2 94 ? 95.180 55.154 37.868 1.00 62.12 2235 TYR F C 1
ATOM 8444 O O . TYR D 2 94 ? 95.555 56.249 38.278 1.00 62.32 2235 TYR F O 1
ATOM 8453 N N . CYS D 2 95 ? 95.705 54.020 38.314 1.00 63.50 2236 CYS F N 1
ATOM 8454 C CA . CYS D 2 95 ? 96.745 54.049 39.333 1.00 64.89 2236 CYS F CA 1
ATOM 8455 C C . CYS D 2 95 ? 98.151 54.073 38.750 1.00 66.00 2236 CYS F C 1
ATOM 8456 O O . CYS D 2 95 ? 98.328 54.150 37.534 1.00 66.50 2236 CYS F O 1
ATOM 8459 N N . SER D 2 96 ? 99.147 54.024 39.634 1.00 67.72 2237 SER F N 1
ATOM 8460 C CA . SER D 2 96 ? 100.553 53.989 39.237 1.00 68.88 2237 SER F CA 1
ATOM 8461 C C . SER D 2 96 ? 100.712 52.729 38.407 1.00 69.75 2237 SER F C 1
ATOM 8462 O O . SER D 2 96 ? 101.553 52.678 37.512 1.00 70.24 2237 SER F O 1
ATOM 8465 N N . CYS D 2 97 ? 99.910 51.708 38.724 1.00 70.55 2238 CYS F N 1
ATOM 8466 C CA . CYS D 2 97 ? 99.919 50.465 37.956 1.00 70.71 2238 CYS F CA 1
ATOM 8467 C C . CYS D 2 97 ? 99.250 50.917 36.670 1.00 70.64 2238 CYS F C 1
ATOM 8468 O O . CYS D 2 97 ? 99.720 51.805 35.964 1.00 71.64 2238 CYS F O 1
ATOM 8471 N N . ALA D 2 98 ? 98.115 50.299 36.408 1.00 69.59 2239 ALA F N 1
ATOM 8472 C CA . ALA D 2 98 ? 97.280 50.590 35.265 1.00 67.75 2239 ALA F CA 1
ATOM 8473 C C . ALA D 2 98 ? 95.975 50.099 35.852 1.00 66.64 2239 ALA F C 1
ATOM 8474 O O . ALA D 2 98 ? 94.953 49.997 35.168 1.00 66.69 2239 ALA F O 1
ATOM 8476 N N . GLY D 2 99 ? 96.047 49.792 37.148 1.00 64.81 2240 GLY F N 1
ATOM 8477 C CA . GLY D 2 99 ? 94.900 49.289 37.874 1.00 63.27 2240 GLY F CA 1
ATOM 8478 C C . GLY D 2 99 ? 93.787 50.304 37.989 1.00 61.88 2240 GLY F C 1
ATOM 8479 O O . GLY D 2 99 ? 94.018 51.507 37.873 1.00 61.88 2240 GLY F O 1
ATOM 8480 N N . ASP D 2 100 ? 92.572 49.817 38.213 1.00 60.38 2241 ASP F N 1
ATOM 8481 C CA . ASP D 2 100 ? 91.428 50.700 38.351 1.00 58.33 2241 ASP F CA 1
ATOM 8482 C C . ASP D 2 100 ? 91.109 50.912 39.819 1.00 56.82 2241 ASP F C 1
ATOM 8483 O O . ASP D 2 100 ? 91.360 50.034 40.657 1.00 55.14 2241 ASP F O 1
ATOM 8488 N N . PHE D 2 101 ? 90.566 52.090 40.119 1.00 54.54 2242 PHE F N 1
ATOM 8489 C CA . PHE D 2 101 ? 90.186 52.444 41.477 1.00 52.15 2242 PHE F CA 1
ATOM 8490 C C . PHE D 2 101 ? 88.777 51.934 41.697 1.00 51.45 2242 PHE F C 1
ATOM 8491 O O . PHE D 2 101 ? 87.955 51.967 40.786 1.00 51.37 2242 PHE F O 1
ATOM 8499 N N . ALA D 2 102 ? 88.495 51.463 42.905 1.00 51.58 2243 ALA F N 1
ATOM 8500 C CA . ALA D 2 102 ? 87.173 50.938 43.208 1.00 52.20 2243 ALA F CA 1
ATOM 8501 C C . ALA D 2 102 ? 86.621 51.544 44.478 1.00 52.01 2243 ALA F C 1
ATOM 8502 O O . ALA D 2 102 ? 87.367 51.961 45.356 1.00 52.17 2243 ALA F O 1
ATOM 8504 N N . LEU D 2 103 ? 85.300 51.585 44.559 1.00 51.73 2244 LEU F N 1
ATOM 8505 C CA . LEU D 2 103 ? 84.614 52.122 45.711 1.00 51.75 2244 LEU F CA 1
ATOM 8506 C C . LEU D 2 103 ? 84.959 51.292 46.940 1.00 52.60 2244 LEU F C 1
ATOM 8507 O O . LEU D 2 103 ? 85.107 50.076 46.845 1.00 53.50 2244 LEU F O 1
ATOM 8512 N N . THR D 2 104 ? 85.114 51.949 48.085 1.00 52.89 2245 THR F N 1
ATOM 8513 C CA . THR D 2 104 ? 85.387 51.235 49.326 1.00 52.16 2245 THR F CA 1
ATOM 8514 C C . THR D 2 104 ? 84.056 51.140 50.047 1.00 52.44 2245 THR F C 1
ATOM 8515 O O . THR D 2 104 ? 83.908 50.366 50.987 1.00 53.34 2245 THR F O 1
ATOM 8519 N N . ILE D 2 105 ? 83.097 51.949 49.599 1.00 52.03 2246 ILE F N 1
ATOM 8520 C CA . ILE D 2 105 ? 81.739 51.945 50.135 1.00 52.27 2246 ILE F CA 1
ATOM 8521 C C . ILE D 2 105 ? 80.885 51.782 48.883 1.00 53.35 2246 ILE F C 1
ATOM 8522 O O . ILE D 2 105 ? 80.838 52.668 48.038 1.00 53.07 2246 ILE F O 1
ATOM 8527 N N . HIS D 2 106 ? 80.231 50.628 48.768 1.00 55.04 2247 HIS F N 1
ATOM 8528 C CA . HIS D 2 106 ? 79.439 50.273 47.593 1.00 56.09 2247 HIS F CA 1
ATOM 8529 C C . HIS D 2 106 ? 78.027 50.816 47.453 1.00 56.64 2247 HIS F C 1
ATOM 8530 O O . HIS D 2 106 ? 77.309 51.006 48.435 1.00 57.13 2247 HIS F O 1
ATOM 8537 N N . THR D 2 107 ? 77.646 51.056 46.203 1.00 56.41 2248 THR F N 1
ATOM 8538 C CA . THR D 2 107 ? 76.333 51.573 45.860 1.00 57.79 2248 THR F CA 1
ATOM 8539 C C . THR D 2 107 ? 75.254 50.554 46.220 1.00 59.27 2248 THR F C 1
ATOM 8540 O O . THR D 2 107 ? 74.222 50.893 46.801 1.00 59.82 2248 THR F O 1
ATOM 8544 N N . GLN D 2 108 ? 75.513 49.299 45.866 1.00 60.96 2249 GLN F N 1
ATOM 8545 C CA . GLN D 2 108 ? 74.592 48.199 46.113 1.00 61.87 2249 GLN F CA 1
ATOM 8546 C C . GLN D 2 108 ? 74.246 48.098 47.584 1.00 62.05 2249 GLN F C 1
ATOM 8547 O O . GLN D 2 108 ? 73.081 47.958 47.943 1.00 61.78 2249 GLN F O 1
ATOM 8553 N N . VAL D 2 109 ? 75.262 48.169 48.435 1.00 62.66 2250 VAL F N 1
ATOM 8554 C CA . VAL D 2 109 ? 75.049 48.082 49.869 1.00 63.45 2250 VAL F CA 1
ATOM 8555 C C . VAL D 2 109 ? 74.201 49.245 50.376 1.00 64.30 2250 VAL F C 1
ATOM 8556 O O . VAL D 2 109 ? 73.471 49.096 51.359 1.00 65.71 2250 VAL F O 1
ATOM 8560 N N . PHE D 2 110 ? 74.290 50.395 49.708 1.00 64.36 2251 PHE F N 1
ATOM 8561 C CA . PHE D 2 110 ? 73.516 51.569 50.105 1.00 63.76 2251 PHE F CA 1
ATOM 8562 C C . PHE D 2 110 ? 72.053 51.349 49.734 1.00 63.43 2251 PHE F C 1
ATOM 8563 O O . PHE D 2 110 ? 71.160 51.616 50.532 1.00 63.64 2251 PHE F O 1
ATOM 8571 N N . MET D 2 111 ? 71.816 50.861 48.519 1.00 63.50 2252 MET F N 1
ATOM 8572 C CA . MET D 2 111 ? 70.461 50.587 48.049 1.00 63.87 2252 MET F CA 1
ATOM 8573 C C . MET D 2 111 ? 69.726 49.656 49.010 1.00 64.03 2252 MET F C 1
ATOM 8574 O O . MET D 2 111 ? 68.555 49.868 49.323 1.00 63.60 2252 MET F O 1
ATOM 8579 N N . GLU D 2 112 ? 70.420 48.619 49.468 1.00 64.44 2253 GLU F N 1
ATOM 8580 C CA . GLU D 2 112 ? 69.836 47.665 50.399 1.00 65.40 2253 GLU F CA 1
ATOM 8581 C C . GLU D 2 112 ? 69.407 48.418 51.642 1.00 64.92 2253 GLU F C 1
ATOM 8582 O O . GLU D 2 112 ? 68.304 48.212 52.145 1.00 64.92 2253 GLU F O 1
ATOM 8588 N N . GLN D 2 113 ? 70.283 49.293 52.131 1.00 65.12 2254 GLN F N 1
ATOM 8589 C CA . GLN D 2 113 ? 69.971 50.120 53.292 1.00 65.04 2254 GLN F CA 1
ATOM 8590 C C . GLN D 2 113 ? 68.644 50.841 53.032 1.00 64.15 2254 GLN F C 1
ATOM 8591 O O . GLN D 2 113 ? 67.767 50.868 53.886 1.00 64.76 2254 GLN F O 1
ATOM 8597 N N . ILE D 2 114 ? 68.507 51.416 51.840 1.00 62.97 2255 ILE F N 1
ATOM 8598 C CA . ILE D 2 114 ? 67.297 52.138 51.456 1.00 62.35 2255 ILE F CA 1
ATOM 8599 C C . ILE D 2 114 ? 66.077 51.219 51.423 1.00 62.67 2255 ILE F C 1
ATOM 8600 O O . ILE D 2 114 ? 64.960 51.647 51.727 1.00 62.29 2255 ILE F O 1
ATOM 8605 N N . GLY D 2 115 ? 66.288 49.961 51.037 1.00 62.97 2256 GLY F N 1
ATOM 8606 C CA . GLY D 2 115 ? 65.190 49.008 50.981 1.00 62.52 2256 GLY F CA 1
ATOM 8607 C C . GLY D 2 115 ? 64.637 48.749 52.370 1.00 62.90 2256 GLY F C 1
ATOM 8608 O O . GLY D 2 115 ? 63.420 48.711 52.579 1.00 62.37 2256 GLY F O 1
ATOM 8609 N N . ILE D 2 116 ? 65.547 48.569 53.321 1.00 63.10 2257 ILE F N 1
ATOM 8610 C CA . ILE D 2 116 ? 65.181 48.332 54.709 1.00 63.79 2257 ILE F CA 1
ATOM 8611 C C . ILE D 2 116 ? 64.452 49.558 55.253 1.00 64.55 2257 ILE F C 1
ATOM 8612 O O . ILE D 2 116 ? 63.340 49.456 55.781 1.00 65.00 2257 ILE F O 1
ATOM 8617 N N . PHE D 2 117 ? 65.083 50.719 55.104 1.00 65.25 2258 PHE F N 1
ATOM 8618 C CA . PHE D 2 117 ? 64.502 51.972 55.561 1.00 65.68 2258 PHE F CA 1
ATOM 8619 C C . PHE D 2 117 ? 63.166 52.222 54.868 1.00 65.41 2258 PHE F C 1
ATOM 8620 O O . PHE D 2 117 ? 62.216 52.698 55.492 1.00 65.67 2258 PHE F O 1
ATOM 8628 N N . ARG D 2 118 ? 63.084 51.899 53.580 1.00 65.35 2259 ARG F N 1
ATOM 8629 C CA . ARG D 2 118 ? 61.839 52.115 52.852 1.00 66.07 2259 ARG F CA 1
ATOM 8630 C C . ARG D 2 118 ? 60.730 51.241 53.413 1.00 66.74 2259 ARG F C 1
ATOM 8631 O O . ARG D 2 118 ? 59.556 51.625 53.416 1.00 66.34 2259 ARG F O 1
ATOM 8639 N N . ASN D 2 119 ? 61.104 50.062 53.893 1.00 68.07 2260 ASN F N 1
ATOM 8640 C CA . ASN D 2 119 ? 60.122 49.146 54.447 1.00 69.31 2260 ASN F CA 1
ATOM 8641 C C . ASN D 2 119 ? 59.605 49.680 55.773 1.00 69.23 2260 ASN F C 1
ATOM 8642 O O . ASN D 2 119 ? 58.399 49.832 55.968 1.00 69.04 2260 ASN F O 1
ATOM 8647 N N . ILE D 2 120 ? 60.526 49.971 56.681 1.00 69.12 2261 ILE F N 1
ATOM 8648 C CA . ILE D 2 120 ? 60.157 50.493 57.984 1.00 69.64 2261 ILE F CA 1
ATOM 8649 C C . ILE D 2 120 ? 59.216 51.687 57.839 1.00 69.93 2261 ILE F C 1
ATOM 8650 O O . ILE D 2 120 ? 58.253 51.817 58.593 1.00 70.23 2261 ILE F O 1
ATOM 8655 N N . ALA D 2 121 ? 59.485 52.546 56.857 1.00 69.91 2262 ALA F N 1
ATOM 8656 C CA . ALA D 2 121 ? 58.656 53.725 56.634 1.00 69.97 2262 ALA F CA 1
ATOM 8657 C C . ALA D 2 121 ? 57.267 53.309 56.186 1.00 70.53 2262 ALA F C 1
ATOM 8658 O O . ALA D 2 121 ? 56.260 53.766 56.730 1.00 70.93 2262 ALA F O 1
ATOM 8660 N N . GLN D 2 122 ? 57.217 52.433 55.192 1.00 71.76 2263 GLN F N 1
ATOM 8661 C CA . GLN D 2 122 ? 55.946 51.955 54.676 1.00 73.05 2263 GLN F CA 1
ATOM 8662 C C . GLN D 2 122 ? 55.086 51.340 55.781 1.00 73.74 2263 GLN F C 1
ATOM 8663 O O . GLN D 2 122 ? 53.867 51.530 55.806 1.00 74.30 2263 GLN F O 1
ATOM 8669 N N . HIS D 2 123 ? 55.728 50.622 56.700 1.00 74.14 2264 HIS F N 1
ATOM 8670 C CA . HIS D 2 123 ? 55.028 49.964 57.804 1.00 74.85 2264 HIS F CA 1
ATOM 8671 C C . HIS D 2 123 ? 54.690 50.843 59.005 1.00 74.34 2264 HIS F C 1
ATOM 8672 O O . HIS D 2 123 ? 53.778 50.516 59.765 1.00 74.08 2264 HIS F O 1
ATOM 8679 N N . TYR D 2 124 ? 55.411 51.945 59.197 1.00 73.31 2265 TYR F N 1
ATOM 8680 C CA . TYR D 2 124 ? 55.141 52.781 60.358 1.00 71.72 2265 TYR F CA 1
ATOM 8681 C C . TYR D 2 124 ? 54.632 54.183 60.089 1.00 70.84 2265 TYR F C 1
ATOM 8682 O O . TYR D 2 124 ? 54.664 55.035 60.977 1.00 70.81 2265 TYR F O 1
ATOM 8691 N N . GLY D 2 125 ? 54.145 54.422 58.875 1.00 69.99 2266 GLY F N 1
ATOM 8692 C CA . GLY D 2 125 ? 53.622 55.739 58.551 1.00 69.29 2266 GLY F CA 1
ATOM 8693 C C . GLY D 2 125 ? 54.611 56.866 58.793 1.00 68.49 2266 GLY F C 1
ATOM 8694 O O . GLY D 2 125 ? 54.353 57.792 59.576 1.00 68.41 2266 GLY F O 1
ATOM 8695 N N . MET D 2 126 ? 55.755 56.771 58.121 1.00 67.51 2267 MET F N 1
ATOM 8696 C CA . MET D 2 126 ? 56.812 57.774 58.211 1.00 65.84 2267 MET F CA 1
ATOM 8697 C C . MET D 2 126 ? 56.885 58.435 56.834 1.00 64.60 2267 MET F C 1
ATOM 8698 O O . MET D 2 126 ? 57.781 58.142 56.042 1.00 64.79 2267 MET F O 1
ATOM 8703 N N . SER D 2 127 ? 55.927 59.312 56.549 1.00 62.74 2268 SER F N 1
ATOM 8704 C CA . SER D 2 127 ? 55.874 59.982 55.262 1.00 61.71 2268 SER F CA 1
ATOM 8705 C C . SER D 2 127 ? 57.132 60.784 54.948 1.00 60.76 2268 SER F C 1
ATOM 8706 O O . SER D 2 127 ? 57.593 60.791 53.807 1.00 61.60 2268 SER F O 1
ATOM 8709 N N . TYR D 2 128 ? 57.700 61.447 55.950 1.00 58.85 2269 TYR F N 1
ATOM 8710 C CA . TYR D 2 128 ? 58.888 62.242 55.708 1.00 56.87 2269 TYR F CA 1
ATOM 8711 C C . TYR D 2 128 ? 60.035 61.361 55.219 1.00 56.29 2269 TYR F C 1
ATOM 8712 O O . TYR D 2 128 ? 60.661 61.660 54.203 1.00 56.88 2269 TYR F O 1
ATOM 8721 N N . LEU D 2 129 ? 60.304 60.269 55.927 1.00 56.11 2270 LEU F N 1
ATOM 8722 C CA . LEU D 2 129 ? 61.383 59.357 55.540 1.00 54.65 2270 LEU F CA 1
ATOM 8723 C C . LEU D 2 129 ? 61.120 58.763 54.161 1.00 54.57 2270 LEU F C 1
ATOM 8724 O O . LEU D 2 129 ? 62.047 58.498 53.404 1.00 54.14 2270 LEU F O 1
ATOM 8729 N N . LEU D 2 130 ? 59.853 58.552 53.832 1.00 54.65 2271 LEU F N 1
ATOM 8730 C CA . LEU D 2 130 ? 59.501 58.021 52.525 1.00 55.79 2271 LEU F CA 1
ATOM 8731 C C . LEU D 2 130 ? 59.903 59.021 51.457 1.00 55.47 2271 LEU F C 1
ATOM 8732 O O . LEU D 2 130 ? 60.462 58.659 50.425 1.00 55.56 2271 LEU F O 1
ATOM 8737 N N . GLU D 2 131 ? 59.600 60.287 51.721 1.00 55.30 2272 GLU F N 1
ATOM 8738 C CA . GLU D 2 131 ? 59.929 61.374 50.812 1.00 54.97 2272 GLU F CA 1
ATOM 8739 C C . GLU D 2 131 ? 61.417 61.449 50.531 1.00 54.76 2272 GLU F C 1
ATOM 8740 O O . GLU D 2 131 ? 61.836 61.494 49.375 1.00 54.20 2272 GLU F O 1
ATOM 8746 N N . THR D 2 132 ? 62.213 61.483 51.595 1.00 54.50 2273 THR F N 1
ATOM 8747 C CA . THR D 2 132 ? 63.649 61.585 51.427 1.00 55.74 2273 THR F CA 1
ATOM 8748 C C . THR D 2 132 ? 64.159 60.372 50.657 1.00 56.29 2273 THR F C 1
ATOM 8749 O O . THR D 2 132 ? 64.968 60.508 49.736 1.00 57.10 2273 THR F O 1
ATOM 8753 N N . LEU D 2 133 ? 63.663 59.190 51.017 1.00 56.37 2274 LEU F N 1
ATOM 8754 C CA . LEU D 2 133 ? 64.066 57.956 50.349 1.00 55.64 2274 LEU F CA 1
ATOM 8755 C C . LEU D 2 133 ? 63.745 58.045 48.878 1.00 55.30 2274 LEU F C 1
ATOM 8756 O O . LEU D 2 133 ? 64.593 57.807 48.029 1.00 55.38 2274 LEU F O 1
ATOM 8761 N N . GLU D 2 134 ? 62.500 58.388 48.592 1.00 55.72 2275 GLU F N 1
ATOM 8762 C CA . GLU D 2 134 ? 62.037 58.516 47.225 1.00 56.39 2275 GLU F CA 1
ATOM 8763 C C . GLU D 2 134 ? 62.945 59.451 46.411 1.00 55.00 2275 GLU F C 1
ATOM 8764 O O . GLU D 2 134 ? 63.361 59.106 45.309 1.00 54.68 2275 GLU F O 1
ATOM 8770 N N . TRP D 2 135 ? 63.254 60.628 46.957 1.00 52.98 2276 TRP F N 1
ATOM 8771 C CA . TRP D 2 135 ? 64.123 61.576 46.270 1.00 51.32 2276 TRP F CA 1
ATOM 8772 C C . TRP D 2 135 ? 65.468 60.891 46.002 1.00 51.72 2276 TRP F C 1
ATOM 8773 O O . TRP D 2 135 ? 66.001 60.913 44.887 1.00 50.80 2276 TRP F O 1
ATOM 8784 N N . LEU D 2 136 ? 65.998 60.274 47.049 1.00 52.21 2277 LEU F N 1
ATOM 8785 C CA . LEU D 2 136 ? 67.276 59.577 47.001 1.00 53.13 2277 LEU F CA 1
ATOM 8786 C C . LEU D 2 136 ? 67.287 58.508 45.908 1.00 54.34 2277 LEU F C 1
ATOM 8787 O O . LEU D 2 136 ? 68.346 58.121 45.423 1.00 55.24 2277 LEU F O 1
ATOM 8792 N N . LEU D 2 137 ? 66.101 58.046 45.521 1.00 55.91 2278 LEU F N 1
ATOM 8793 C CA . LEU D 2 137 ? 65.943 57.002 44.501 1.00 57.03 2278 LEU F CA 1
ATOM 8794 C C . LEU D 2 137 ? 65.708 57.604 43.124 1.00 58.70 2278 LEU F C 1
ATOM 8795 O O . LEU D 2 137 ? 66.185 57.106 42.113 1.00 58.80 2278 LEU F O 1
ATOM 8800 N N . GLN D 2 138 ? 64.932 58.676 43.102 1.00 61.15 2279 GLN F N 1
ATOM 8801 C CA . GLN D 2 138 ? 64.607 59.380 41.876 1.00 62.83 2279 GLN F CA 1
ATOM 8802 C C . GLN D 2 138 ? 65.875 59.914 41.222 1.00 63.21 2279 GLN F C 1
ATOM 8803 O O . GLN D 2 138 ? 65.966 59.968 39.996 1.00 63.62 2279 GLN F O 1
ATOM 8809 N N . LYS D 2 139 ? 66.849 60.314 42.040 1.00 63.07 2280 LYS F N 1
ATOM 8810 C CA . LYS D 2 139 ? 68.098 60.851 41.512 1.00 63.50 2280 LYS F CA 1
ATOM 8811 C C . LYS D 2 139 ? 69.144 59.790 41.185 1.00 64.69 2280 LYS F C 1
ATOM 8812 O O . LYS D 2 139 ? 70.332 60.085 41.069 1.00 64.45 2280 LYS F O 1
ATOM 8818 N N . ASN D 2 140 ? 68.690 58.551 41.024 1.00 66.88 2281 ASN F N 1
ATOM 8819 C CA . ASN D 2 140 ? 69.574 57.442 40.670 1.00 69.09 2281 ASN F CA 1
ATOM 8820 C C . ASN D 2 140 ? 68.877 56.388 39.815 1.00 70.36 2281 ASN F C 1
ATOM 8821 O O . ASN D 2 140 ? 68.661 55.250 40.254 1.00 70.58 2281 ASN F O 1
ATOM 8826 N N . PRO D 2 141 ? 68.522 56.757 38.570 1.00 71.49 2282 PRO F N 1
ATOM 8827 C CA . PRO D 2 141 ? 67.846 55.820 37.669 1.00 72.49 2282 PRO F CA 1
ATOM 8828 C C . PRO D 2 141 ? 68.671 54.557 37.402 1.00 73.17 2282 PRO F C 1
ATOM 8829 O O . PRO D 2 141 ? 69.916 54.603 37.545 1.00 73.31 2282 PRO F O 1
#

Organism: Homo sapiens (NCBI:txid9606)

GO terms:
  GO:0008622 epsilon DNA polymerase complex (C, IDA)
  GO:0003887 DNA-directed DNA polymerase activity (F, TAS)
  GO:0006260 DNA replication (P, TAS)
  GO:0006281 DNA repair (P, TAS)
  GO:0005654 nucleoplasm (C, TAS)
  GO:0005515 protein binding (F, IPI)
  GO:0005654 nucleoplasm (C, IDA)
  GO:0016604 nuclear body (C, IDA)
  GO:0006261 DNA-templated DNA replication (P, IDA)

Nearest PDB structures (foldseek):
  5vbn-assembly2_F  TM=1.008E+00  e=5.313E-24  Homo sapiens
  7pfo-assembly1_B  TM=9.402E-01  e=3.241E-17  Homo sapiens
  8kg8-assembly1_M  TM=9.082E-01  e=2.588E-08  Saccharomyces cerevisiae S288C
  7pmn-assembly1_Q  TM=8.901E-01  e=2.284E-08  Saccharomyces cerevisiae
  7qhs-assembly1_G  TM=9.176E-01  e=6.209E-08  Saccharomyces cerevisiae

Secondary structure (DSSP, 8-state):
--EEEEEGGGSPPEEEETTTTEEEEGGGSSPPPP-SS--HHHHHHHHHHHHHHHHHHHHTT---B--HHHHHH-SS-EEEEEEEEEEEEEETTEEEEEETTEEEEEE-TT-EE-SS--BTT-EEEEEEEE-SSEEEEEEEE-PPP--HHHHHHHH-SB--S-SS-SB-GGG-HHHHHHHHH-TT--EEEEB---TT-HHHHHHHHHHHHHHTTS--SEEEEES---S-SS-SSHHHHHHHHHHHHHHHHHT-HHHHHH-EEEEE--TTSTTTTTSBSBPPSPHHHHHHHHHH-TTEEE--BSEEEEETTEEEEEEES-HHHHHHTTBSSPPPTTS-HHHHHHHHHHHHTBS--S-TTTS-B-GGGGGGGB--S--SEEEEE-SSPPEEEEETTEEEEE--BGGGTTSEEEEEETTTTEEEEEE-TT-/--EEEEEE-TTT--EEEEETTTSB---BB-SSS-PBP-HHHHHHHHHHHHHHHHHHHHH--EEESSS-PBP-SSS-SB-SSSPBEEESS-HHHHHHHHHHHHHHHHHHT-HHHHHHHHHHHHT--/--EEEEEGGGSPPEEEETTTTEEEEGGGSSPPPP-SS--HHHHHHHHHHHHHHHHHHHHTT---B--HHHHHH-SS-EEEEEEEEEEEEEETTEEEEEETTEEEEEE-TT-EE-SS--BTT-EEEEEEEE-SSEEEEEEEE-PPP--HHHHHHHH-SB--S-SS-SB-GGG-HHHHHHHHH-TT--EEEEB---TT-HHHHHHHHHHHHHHTTS--SEEEEES---S-SS-SSHHHHHHHHHHHHHHHHHT-HHHHHH-EEEEE--TTSTTTTTSBSBPPSPHHHHHHHHHH-TTEEE--BSEEEEETTEEEEEEE--HHHHHHTTBSSPPPTTS-HHHHHHHHHHHHTBS--S-TTTS-B-GGGGGGGB--S--SEEEEE-SSPPEEEEETTEEEEE--BGGGTTSEEEEEETTTTEEEEEE-TT-/--EEEEEE-TTT--EEEEETTTSB---BB-SSS-PBP-HHHHHHHHHHHHHHHHHHHHH--EEESSS-PBP-SSS-SB-SSSPBEEESS-HHHHHHHHHHHHHHHHHHT-HHHHHHHHHHHHT--

Radius of gyration: 37.61 Å; Cα contacts (8 Å, |Δi|>4): 2294; chains: 4; bounding box: 71×114×79 Å

Foldseek 3Di:
DFKDWFFLVQQFDWDADPVVRATHGPVVDPDDADDLADDPVLLVVLLQVLQVVLCSVLVVVPPDADEVLRQVPDPDKFFKHKYWFFWAAPDVVWIWTDHPNDIATEDCVQADEDFAFAFHLFIWTFIGMGDDRYGYGHYIYFRDFDAPVRVCVVHPFQCSQGDDDRGALLPDVPLLVVLQVPQLAKEWEAEQQQLLDPVSLVVVLVVLVVCLVPAHQEYEYEEPNHPDLPDPDQLVSLLVSLVSVLVSCVVRVSNLVHYAYEYEYALSHPFNSQEPQTFFHDCVSCVVSCVSRVRYDTHTAFMWMHGRNFIETAHEDQQLVLSVVGGPDDGDPVDDSVVSHVCRCSSSQFQDSHDCVSRPYSSSSRSSRGCPPPGQEYEYAHLPAWDWDADSNHIYTYQHHCVPNQRKIKMARSSVGDIDMDHNNPD/DDWAAWDADPVPRDTDIDDCVPQPPVFHADPVHGHTDDVVVVLVSLVVVLVVVVVCQVPFWWAFPVDRDTDDDDPDQADVPRTGIHTPRDPVVSVVSLVVQCVSCVVPVSVVSVVVSVVVVVVPD/DFKDWFFLVQQFDWDADPVVRATHGPVVDPDDADDLADDPVLLVVLLQVLQVVLCSVLVVVPPDADEVLRQQPDPDKFFKHKYWFFWAAPDVVWIWTDHPNDIATEDCVQADEDFAFAFHLFIWTFIGMGDDRYGYGHYIYFRDFDAPVRVCVVHNFQCSQGDDDRGALLPPVPLLVVLQVPQLAKEWEAEQQQLLDPVSLVVVLVVLVVCLVPAHQEYEYEEPNHPDLPDPDQLVSLLVSLVSVLVSCVVRVSRLVHYAYEYEYALSHPFNSQEPFTFWDDCVSCVVSCVSRVRYDTHTAFMWMHGRNFIETAHEDQQLVLSVVGGPDDGDPVDDSVVSHVCRCSSSQFQDSHDCVSRPYSSSSRSSRGCPPPGQEYEYAHLPAWDWDADSNHIYTYQHHCVPNQNKIKMARSSVGDIDIDHNNPD/DDWAAWDADPVPRDTDIDDCVPQPPVFHADPPDGHTDDVVVVLVSLVVVLVVLVVCQVPFWWAFPVDRDTDDDDPDQADVPRTGIHTPRDPVVSVVSLVVQCVSCVVPVSVVSVVVSVVVVVVPD

Sequence (1104 aa):
HVFNIIGAFDIPRFVYNSERKKFLPLLMTNHPAPNLFGTPRDKAEMFRERYTILHQRTHRHEFQLKTIETLLGSTTKIGDAIVLGMITQLKEGKFFLEDPTGTVQLDLSKAQFHSGLYTEACFVLAEGWFEDQVFHVNAFGFPPTEPSSTTRAYYGNINFFGGPSNTSVKTSAKLKQLEEENKDAMFVFLSDVWLDQVEVLEKLRIMFAGYSPAPPTCFILCGNFSSAPYGKNQVQALKDSLKTLADIICEYPDIHQSSRFVFVPGPEDPGFGSILPRPPLAESITNEFRQRVPFSVFTTNPCRIQYCTQEITVFREDLVNKMCRNCVRFPSSNLAIPNHFVKTILSQGHLTPLPLYVCPVYWAYDYALRVYPVPDLLVIADKYDPFTTTNTECLCINPGSFPRSGFSFKVFYPSNKTVEDSKLQGFSYVLPEVICRSCNFCRDLDLCKDSSPQWLCSNCQAPYDSSAIEMTLVEVLQKKLMAFTLQDLVCLKCRGVKETSMPVYCSCAGDFALTIHTQVFMEQIGIFRNIAQHYGMSYLLETLEWLLQKNPHVFNIIGAFDIPRFVYNSERKKFLPLLMTNHPAPNLFGTPRDKAEMFRERYTILHQRTHRHEFQLKTIETLLGSTTKIGDAIVLGMITQLKEGKFFLEDPTGTVQLDLSKAQFHSGLYTEACFVLAEGWFEDQVFHVNAFGFPPTEPSSTTRAYYGNINFFGGPSNTSVKTSAKLKQLEEENKDAMFVFLSDVWLDQVEVLEKLRIMFAGYSPAPPTCFILCGNFSSAPYGKNQVQALKDSLKTLADIICEYPDIHQSSRFVFVPGPEDPGFGSILPRPPLAESITNEFRQRVPFSVFTTNPCRIQYCTQEITVFREDLVNKMCRNCVRFPSSNLAIPNHFVKTILSQGHLTPLPLYVCPVYWAYDYALRVYPVPDLLVIADKYDPFTTTNTECLCINPGSFPRSGFSFKVFYPSNKTVEDSKLQGFSYVLPEVICRSCNFCRDLDLCKDSSPQWLCSNCQAPYDSSAIEMTLVEVLQKKLMAFTLQDLVCLKCRGVKETSMPVYCSCAGDFALTIHTQVFMEQIGIFRNIAQHYGMSYLLETLEWLLQKNP